Protein AF-A0A964QPP8-F1 (afdb_monomer)

Solvent-accessible surface area (backbone atoms only — not comparable to full-atom values): 52745 Å² total; per-residue (Å²): 129,78,84,64,62,65,68,60,54,47,58,53,49,64,76,43,77,70,80,51,71,52,45,53,50,51,51,55,41,61,72,68,71,69,76,52,70,67,59,54,31,55,48,38,71,79,32,68,71,54,41,54,51,44,38,52,52,41,51,29,83,87,61,68,59,94,63,84,55,87,45,61,56,57,22,40,71,70,57,31,70,53,52,49,49,47,53,44,48,57,67,63,44,39,82,67,35,35,49,64,36,66,73,78,72,27,49,67,34,41,52,33,48,44,22,51,37,6,17,48,27,30,68,48,42,59,81,60,27,72,38,89,59,60,67,62,25,18,53,18,21,47,48,27,62,51,16,50,56,50,49,60,74,70,51,57,70,70,58,46,49,50,44,44,42,32,34,75,76,63,70,36,53,72,63,53,27,31,38,73,67,61,73,49,34,41,25,49,49,18,17,54,42,35,49,74,71,67,52,58,66,66,39,26,40,12,12,31,19,28,95,46,35,88,78,45,76,44,65,34,8,25,40,19,28,46,9,44,38,37,19,50,41,41,51,19,55,77,68,76,46,85,57,85,75,69,71,53,70,63,34,33,57,70,33,46,39,56,78,84,50,50,65,55,51,31,51,54,29,48,57,47,41,69,64,53,32,58,81,71,73,55,74,74,82,90,72,82,79,75,79,86,78,87,82,80,87,87,88,85,82,89,78,88,81,91,81,86,88,88,85,90,85,85,89,79,92,86,80,86,90,81,91,88,89,90,90,84,90,84,90,88,88,81,89,87,75,90,87,70,83,91,74,74,95,75,78,72,81,87,60,88,75,77,68,76,62,54,37,30,34,44,51,64,59,71,76,77,44,88,62,39,65,61,48,47,68,64,32,59,43,50,34,35,35,46,63,57,37,41,32,50,35,61,18,19,20,80,38,87,59,17,54,38,88,84,44,33,42,87,35,72,28,63,65,56,30,46,59,48,46,30,50,51,36,54,58,39,45,77,70,71,28,44,38,26,30,36,29,35,74,23,55,33,42,26,29,72,81,42,100,87,42,46,30,33,32,45,28,30,64,75,76,61,64,51,44,87,79,47,43,75,77,74,62,91,60,74,72,77,37,39,23,12,34,85,86,68,46,71,45,67,52,60,89,79,36,65,83,74,27,33,36,36,38,46,28,70,65,35,67,52,39,50,52,52,50,37,28,45,49,54,48,47,47,74,35,54,40,46,21,40,34,42,33,58,80,90,72,50,47,40,44,33,73,48,42,51,51,49,50,50,50,53,48,60,77,74,40,55,69,65,51,32,32,74,67,61,68,36,81,50,74,89,80,55,78,74,88,72,42,41,43,71,42,64,56,92,74,62,44,73,56,49,49,52,33,32,28,49,37,32,45,44,52,51,50,42,44,43,52,38,53,53,53,50,37,26,72,77,37,76,79,50,43,34,30,46,54,44,41,36,45,82,70,34,61,52,54,50,28,65,54,58,56,50,53,67,87,64,49,64,61,88,48,46,34,44,34,39,23,23,52,76,69,26,23,30,44,39,70,92,80,71,35,64,34,62,56,65,67,58,44,32,37,52,31,44,57,41,71,60,42,30,29,32,70,45,35,81,39,35,12,52,54,70,46,53,40,37,53,29,45,48,52,57,26,18,25,54,64,36,70,43,60,68,85,39,67,71,46,34,52,48,52,25,39,46,41,47,38,49,61,76,47,34,63,62,48,46,69,30,40,79,57,40,44,29,34,40,36,38,59,41,63,40,41,62,73,60,42,57,68,41,52,54,46,35,51,47,33,50,49,46,36,44,56,63,36,43,40,59,42,25,32,36,53,82,68,35,78,96,66,55,85,82,34,83,42,79,44,55,48,79,41,86,89,54,47,52,91,52,47,74,82,70,50,68,88,78,57,52,46,54,55,64,60,71,52,37,44,52,34,37,31,24,26,66,71,72,61,41,42,37,40,28,40,34,35,60,40,46,59,78,64,93,60,75,70,44,50,69,90,24,50,89,57,36,51,67,41,69,41,71,59,29,46,38,40,41,54,42,60,89,68,45,42,76,76,46,40,34,38,40,38,61,90,43,95,67,73,40,79,44,72,68,49,78,59,96,54,34,40,34,37,59,45,71,58,41,52,42,44,37,38,39,40,33,39,47,42,75,60,73,91,61,96,76,86,87,85,86,89,128

Foldseek 3Di:
DQLDDLVVLLVCVVVQPFQDPLLQQLQVQLVVVPDDLVVNLVSQLLPPQLFVLLQCLCQPVVQVDPDRDDGSSSSCVRCDSLSSSLSSLLVRCCVQQQDALVLQPRHGCRRSLLLSLLLLLLCCLVVFFPDDARSCLSVLSSQLQVLSSSCSPPRDVVLSVQLVCCVVVVVDDSQRSCCVRNVAGSLQSSLSSCVVSVGDPLSSLLSNQLVPLVVSPDLSVLSSVLSSLLSQQLSCVVVVHHGPRDRDPVSCVVRVGDPVCSVVSSVVSNVVSVSSCVSVVPDDDDDDPDDPDDPDDDDDDDDDDDDDDDDDDDDDDDDDDDDDDDDDDDDDDDDDDPPPPVPDPDPDDDDPDFDWFFAEAEDQEDCVPPCNLVLCLLLVGQEYEDAEFEQLLLFPLQHPLCCDPPGNQPHRDSVVSLVVLLVSLVSCVVSNHAYAYEYEQWKHWWDCQDPVHTHGNNCSLQPPDDCVQQNDQLDNHCLVQFFAAPVRHFDWDCPVCRVPTIITTGALLDVSSLSNLLSRLSSVVVSPHLAYEYEHVDDHFGPPPSLLVLLLVLCVVPDDCVCCCVQVVPNDSVPDDDNTQDEQDDLVPDGPVNLSSNQSRLVSVLVSQCSRCVVSVCVNPVSHAYEYEAECALNSQSHGGSCLQPALSSQLSRHSEYEYENEQNLLFDDVVVPRLSAPLVVLLARCQSNVLGEYEYHNLFFAQQLLQSQSNQLSLYRRHLDNHPCVPVVSSVNSSLSSVVCVVPVQFRISKAFPAQEEEEDASVCSSVSHCVLVVQSVLLVLLCFLQQHAYGYHHPSSCPPVHPNHPYYHYSVPPVDGSVCNVVPDDPLAKGKDWHSQKGWTWIGGPDAQKIKIKIFGSAADHDPDHSDSDDHHVRSGFDKTAKMKIKHFADPQKDFPWKWKDDSVDPDIDTWDWDDDVRIIITIDHIDTGIMMIMGHIDGNDPDPDDPPDDD

Secondary structure (DSSP, 8-state):
--SS-HHHHHHHTTTS-PPPHHHHHHHHHHHTS---HHHHHHHHHT-HHHHHHHHHHHHSGGG--SS---SHHHHHHHH-HHHHHHHHHHHHHHHHHTS-BGGGTB-TTHHHHHHHHHHHHHHHGGGT-SS---TTHHHHHHHTTHHHHHHHHHS-HHHHHHHHHHHHTT---HHHHHHHHHSS-HHHHHHHHHHHTT--HHHHHHHHTTT-HHHH-SHHHHHHHHHHHHHHHHHHHHTT--------HHHHHHHT--GGGHHHHHHHHHHHHHHHGGGGT--------PPPPPPP--------------------------------------SSSSSSSSS---------PPP--S-EEE-SS-TTSTTHHHHHHHH--SEEEEEEEEHHHHHHTTSGGGGSTTT--SSSSHHHHHHHHHHHHHHHHTTT-EEEEEEE-SEEEEEEEETTEEEHHHHIIIII--HHHH-S-S-SSGGGGB-B-TTSPBPEE-SS-GGG--EEEB-TT-HHHHHHHHHHHHHHHHTT-SEEEEE--S-----SHHHHHHHHHHHHHH--HHHHHHHH--S-TTTPPPS----S--GGG--HHHHHHHHHHHHHHHHHHIIIIIIIIHHH-TT-EEEEEEE-TTT-TTTT-SSTTS-GGGTTSS-SEEEEE-GGGGS--BGGGTB----HHHHHHHHHHTTT--EEEE---SS-HHHHHHHHHHTT---B--SS-TTSHHHHHHHHHHHHHHHHTHHHHTT-EE--SEEEEE-HHHHHTT--HHHHHHHHHHHHHHHTT--EEEEEGGG-TT--TT-SEEE-TT-TT--TTTTTTTS-TTS-EEE--TTEEEEEEE-SSSSEEEEEEEE--BPPPSSTT---SSGGGT-B-PBPPEEEEEEPPTTEEEEEEEEEETTEEEEEEPPEEEETTEEEEEEPPBSSEEEEEEEEEE----S-SS-S--

Structure (mmCIF, N/CA/C/O backbone):
data_AF-A0A964QPP8-F1
#
_entry.id   AF-A0A964QPP8-F1
#
loop_
_atom_site.group_PDB
_atom_site.id
_atom_site.type_symbol
_atom_site.label_atom_id
_atom_site.label_alt_id
_atom_site.label_comp_id
_atom_site.label_asym_id
_atom_site.label_entity_id
_atom_site.label_seq_id
_atom_site.pdbx_PDB_ins_code
_atom_site.Cartn_x
_atom_site.Cartn_y
_atom_site.Cartn_z
_atom_site.occupancy
_atom_site.B_iso_or_equiv
_atom_site.auth_seq_id
_atom_site.auth_comp_id
_atom_site.auth_asym_id
_atom_site.auth_atom_id
_atom_site.pdbx_PDB_model_num
ATOM 1 N N . MET A 1 1 ? -23.644 -17.984 -47.806 1.00 45.75 1 MET A N 1
ATOM 2 C CA . MET A 1 1 ? -22.301 -17.647 -47.297 1.00 45.75 1 MET A CA 1
ATOM 3 C C . MET A 1 1 ? -22.436 -16.283 -46.672 1.00 45.75 1 MET A C 1
ATOM 5 O O . MET A 1 1 ? -22.830 -15.375 -47.391 1.00 45.75 1 MET A O 1
ATOM 9 N N . ASN A 1 2 ? -22.223 -16.165 -45.362 1.00 58.25 2 ASN A N 1
ATOM 10 C CA . ASN A 1 2 ? -22.144 -14.848 -44.738 1.00 58.25 2 ASN A CA 1
ATOM 11 C C . ASN A 1 2 ? -20.887 -14.173 -45.289 1.00 58.25 2 ASN A C 1
ATOM 13 O O . ASN A 1 2 ? -19.821 -14.783 -45.281 1.00 58.25 2 ASN A O 1
ATOM 17 N N . LEU A 1 3 ? -21.038 -12.963 -45.826 1.00 68.94 3 LEU A N 1
ATOM 18 C CA . LEU A 1 3 ? -19.942 -12.172 -46.400 1.00 68.94 3 LEU A CA 1
ATOM 19 C C . LEU A 1 3 ? -18.924 -11.723 -45.340 1.00 68.94 3 LEU A C 1
ATOM 21 O O . LEU A 1 3 ? -17.854 -11.246 -45.693 1.00 68.94 3 LEU A O 1
ATOM 25 N N . ILE A 1 4 ? -19.262 -11.873 -44.057 1.00 81.75 4 ILE A N 1
ATOM 26 C CA . ILE A 1 4 ? -18.477 -11.420 -42.913 1.00 81.75 4 ILE A CA 1
ATOM 27 C C . ILE A 1 4 ? -18.515 -12.450 -41.777 1.00 81.75 4 ILE A C 1
ATOM 29 O O . ILE A 1 4 ? -19.509 -13.160 -41.596 1.00 81.75 4 ILE A O 1
ATOM 33 N N . ASP A 1 5 ? -17.442 -12.489 -40.990 1.00 86.06 5 ASP A N 1
ATOM 34 C CA . ASP A 1 5 ? -17.363 -13.224 -39.727 1.00 86.06 5 ASP A CA 1
ATOM 35 C C . ASP A 1 5 ? -17.618 -12.255 -38.560 1.00 86.06 5 ASP A C 1
ATOM 37 O O . ASP A 1 5 ? -16.768 -11.439 -38.198 1.00 86.06 5 ASP A O 1
ATOM 41 N N . ILE A 1 6 ? -18.828 -12.317 -37.996 1.00 86.38 6 ILE A N 1
ATOM 42 C CA . ILE A 1 6 ? -19.273 -11.412 -36.926 1.00 86.38 6 ILE A CA 1
ATOM 43 C C . ILE A 1 6 ? -18.467 -11.641 -35.641 1.00 86.38 6 ILE A C 1
ATOM 45 O O . ILE A 1 6 ? -18.133 -10.675 -34.957 1.00 86.38 6 ILE A O 1
ATOM 49 N N . GLU A 1 7 ? -18.118 -12.890 -35.315 1.00 84.56 7 GLU A N 1
ATOM 50 C CA . GLU A 1 7 ? -17.334 -13.189 -34.112 1.00 84.56 7 GLU A CA 1
ATOM 51 C C . GLU A 1 7 ? -15.915 -12.634 -34.241 1.00 84.56 7 GLU A C 1
ATOM 53 O O . GLU A 1 7 ? -15.409 -12.021 -33.298 1.00 84.56 7 GLU A O 1
ATOM 58 N N . ALA A 1 8 ? -15.307 -12.756 -35.425 1.00 84.06 8 ALA A N 1
ATOM 59 C CA . ALA A 1 8 ? -14.013 -12.143 -35.702 1.00 84.06 8 ALA A CA 1
ATOM 60 C C . ALA A 1 8 ? -14.068 -10.609 -35.586 1.00 84.06 8 ALA A C 1
ATOM 62 O O . ALA A 1 8 ? -13.171 -10.014 -34.990 1.00 84.06 8 ALA A O 1
ATOM 63 N N . LEU A 1 9 ? -15.125 -9.955 -36.084 1.00 83.81 9 LEU A N 1
ATOM 64 C CA . LEU A 1 9 ? -15.295 -8.500 -35.950 1.00 83.81 9 LEU A CA 1
ATOM 65 C C . LEU A 1 9 ? -15.475 -8.056 -34.488 1.00 83.81 9 LEU A C 1
ATOM 67 O O . LEU A 1 9 ? -14.924 -7.027 -34.097 1.00 83.81 9 LEU A O 1
ATOM 71 N N . ILE A 1 10 ? -16.189 -8.834 -33.666 1.00 86.06 10 ILE A N 1
ATOM 72 C CA . ILE A 1 10 ? -16.314 -8.573 -32.222 1.00 86.06 10 ILE A CA 1
ATOM 73 C C . ILE A 1 10 ? -14.953 -8.719 -31.532 1.00 86.06 10 ILE A C 1
ATOM 75 O O . ILE A 1 10 ? -14.579 -7.850 -30.752 1.00 86.06 10 ILE A O 1
ATOM 79 N N . GLN A 1 11 ? -14.179 -9.761 -31.850 1.00 80.56 11 GLN A N 1
ATOM 80 C CA . GLN A 1 11 ? -12.826 -9.942 -31.302 1.00 80.56 11 GLN A CA 1
ATOM 81 C C . GLN A 1 11 ? -11.884 -8.809 -31.721 1.00 80.56 11 GLN A C 1
ATOM 83 O O . GLN A 1 11 ? -11.080 -8.336 -30.924 1.00 80.56 11 GLN A O 1
ATOM 88 N N . LYS A 1 12 ? -12.014 -8.304 -32.952 1.00 77.81 12 LYS A N 1
ATOM 89 C CA . LYS A 1 12 ? -11.263 -7.132 -33.423 1.00 77.81 12 LYS A CA 1
ATOM 90 C C . LYS A 1 12 ? -11.621 -5.839 -32.698 1.00 77.81 12 LYS A C 1
ATOM 92 O O . LYS A 1 12 ? -10.819 -4.908 -32.702 1.00 77.81 12 LYS A O 1
ATOM 97 N N . ALA A 1 13 ? -12.758 -5.780 -32.008 1.00 72.50 13 ALA A N 1
ATOM 98 C CA . ALA A 1 13 ? -13.048 -4.671 -31.112 1.00 72.50 13 ALA A CA 1
ATOM 99 C C . ALA A 1 13 ? -12.125 -4.638 -29.877 1.00 72.50 13 ALA A C 1
ATOM 101 O O . ALA A 1 13 ? -12.035 -3.582 -29.261 1.00 72.50 13 ALA A O 1
ATOM 102 N N . ASP A 1 14 ? -11.403 -5.718 -29.543 1.00 69.31 14 ASP A N 1
ATOM 103 C CA . ASP A 1 14 ? -10.367 -5.705 -28.494 1.00 69.31 14 ASP A CA 1
ATOM 104 C C . ASP A 1 14 ? -9.092 -4.958 -28.942 1.00 69.31 14 ASP A C 1
ATOM 106 O O . ASP A 1 14 ? -8.371 -4.404 -28.106 1.00 69.31 14 ASP A O 1
ATOM 110 N N . ASP A 1 15 ? -8.840 -4.876 -30.259 1.00 67.88 15 ASP A N 1
ATOM 111 C CA . ASP A 1 15 ? -7.756 -4.067 -30.843 1.00 67.88 15 ASP A CA 1
ATOM 112 C C . ASP A 1 15 ? -8.069 -2.555 -30.732 1.00 67.88 15 ASP A C 1
ATOM 114 O O . ASP A 1 15 ? -7.167 -1.709 -30.737 1.00 67.88 15 ASP A O 1
ATOM 118 N N . LEU A 1 16 ? -9.352 -2.197 -30.586 1.00 63.50 16 LEU A N 1
ATOM 119 C CA . LEU A 1 16 ? -9.788 -0.856 -30.213 1.00 63.50 16 LEU A CA 1
ATOM 120 C C . LEU A 1 16 ? -9.718 -0.754 -28.682 1.00 63.50 16 LEU A C 1
ATOM 122 O O . LEU A 1 16 ? -10.573 -1.308 -28.003 1.00 63.50 16 LEU A O 1
ATOM 126 N N . GLN A 1 17 ? -8.705 -0.065 -28.135 1.00 60.84 17 GLN A N 1
ATOM 127 C CA . GLN A 1 17 ? -8.470 0.056 -26.681 1.00 60.84 17 GLN A CA 1
ATOM 128 C C . GLN A 1 17 ? -9.780 0.063 -25.860 1.00 60.84 17 GLN A C 1
ATOM 130 O O . GLN A 1 17 ? -10.575 0.989 -26.028 1.00 60.84 17 GLN A O 1
ATOM 135 N N . PRO A 1 18 ? -10.028 -0.923 -24.976 1.00 61.53 18 PRO A N 1
ATOM 136 C CA . PRO A 1 18 ? -11.292 -0.998 -24.253 1.00 61.53 18 PRO A CA 1
ATOM 137 C C . PRO A 1 18 ? -11.508 0.255 -23.399 1.00 61.53 18 PRO A C 1
ATOM 139 O O . PRO A 1 18 ? -10.547 0.880 -22.933 1.00 61.53 18 PRO A O 1
ATOM 142 N N . LEU A 1 19 ? -12.778 0.608 -23.152 1.00 63.59 19 LEU A N 1
ATOM 143 C CA . LEU A 1 19 ? -13.107 1.685 -22.217 1.00 63.59 19 LEU A CA 1
ATOM 144 C C . LEU A 1 19 ? -12.382 1.434 -20.885 1.00 63.59 19 LEU A C 1
ATOM 146 O O . LEU A 1 19 ? -12.410 0.312 -20.369 1.00 63.59 19 LEU A O 1
ATOM 150 N N . PRO A 1 20 ? -11.736 2.453 -20.298 1.00 65.25 20 PRO A N 1
ATOM 151 C CA . PRO A 1 20 ? -11.028 2.267 -19.045 1.00 65.25 20 PRO A CA 1
ATOM 152 C C . PRO A 1 20 ? -12.001 1.822 -17.957 1.00 65.25 20 PRO A C 1
ATOM 154 O O . PRO A 1 20 ? -13.172 2.213 -17.922 1.00 65.25 20 PRO A O 1
ATOM 157 N N . VAL A 1 21 ? -11.476 1.055 -17.005 1.00 70.06 21 VAL A N 1
ATOM 158 C CA . VAL A 1 21 ? -12.238 0.522 -15.869 1.00 70.06 21 VAL A CA 1
ATOM 159 C C . VAL A 1 21 ? -12.968 1.633 -15.098 1.00 70.06 21 VAL A C 1
ATOM 161 O O . VAL A 1 21 ? -14.043 1.391 -14.555 1.00 70.06 21 VAL A O 1
ATOM 164 N N . SER A 1 22 ? -12.426 2.856 -15.070 1.00 69.31 22 SER A N 1
ATOM 165 C CA . SER A 1 22 ? -13.070 4.038 -14.483 1.00 69.31 22 SER A CA 1
ATOM 166 C C . SER A 1 22 ? -14.377 4.405 -15.197 1.00 69.31 22 SER A C 1
ATOM 168 O O . SER A 1 22 ? -15.401 4.570 -14.538 1.00 69.31 22 SER A O 1
ATOM 170 N N . ALA A 1 23 ? -14.380 4.466 -16.531 1.00 70.75 23 ALA A N 1
ATOM 171 C CA . ALA A 1 23 ? -15.571 4.760 -17.324 1.00 70.75 23 ALA A CA 1
ATOM 172 C C . ALA A 1 23 ? -16.619 3.647 -17.191 1.00 70.75 23 ALA A C 1
ATOM 174 O O . ALA A 1 23 ? -17.777 3.945 -16.916 1.00 70.75 23 ALA A O 1
ATOM 175 N N . VAL A 1 24 ? -16.211 2.376 -17.280 1.00 73.25 24 VAL A N 1
ATOM 176 C CA . VAL A 1 24 ? -17.126 1.230 -17.115 1.00 73.25 24 VAL A CA 1
ATOM 177 C C . VAL A 1 24 ? -17.773 1.239 -15.726 1.00 73.25 24 VAL A C 1
ATOM 179 O O . VAL A 1 24 ? -18.986 1.105 -15.608 1.00 73.25 24 VAL A O 1
ATOM 182 N N . LYS A 1 25 ? -16.994 1.483 -14.663 1.00 76.12 25 LYS A N 1
ATOM 183 C CA . LYS A 1 25 ? -17.525 1.585 -13.293 1.00 76.12 25 LYS A CA 1
ATOM 184 C C . LYS A 1 25 ? -18.493 2.756 -13.121 1.00 76.12 25 LYS A C 1
ATOM 186 O O . LYS A 1 25 ? -19.506 2.588 -12.451 1.00 76.12 25 LYS A O 1
ATOM 191 N N . LEU A 1 26 ? -18.203 3.920 -13.712 1.00 75.38 26 LEU A N 1
ATOM 192 C CA . LEU A 1 26 ? -19.104 5.080 -13.670 1.00 75.38 26 LEU A CA 1
ATOM 193 C C . LEU A 1 26 ? -20.426 4.791 -14.386 1.00 75.38 26 LEU A C 1
ATOM 195 O O . LEU A 1 26 ? -21.485 5.123 -13.862 1.00 75.38 26 LEU A O 1
ATOM 199 N N . VAL A 1 27 ? -20.366 4.144 -15.552 1.00 72.50 27 VAL A N 1
ATOM 200 C CA . VAL A 1 27 ? -21.548 3.725 -16.313 1.00 72.50 27 VAL A CA 1
ATOM 201 C C . VAL A 1 27 ? -22.403 2.756 -15.498 1.00 72.50 27 VAL A C 1
ATOM 203 O O . VAL A 1 27 ? -23.599 2.989 -15.333 1.00 72.50 27 VAL A O 1
ATOM 206 N N . SER A 1 28 ? -21.796 1.701 -14.948 1.00 76.31 28 SER A N 1
ATOM 207 C CA . SER A 1 28 ? -22.513 0.691 -14.165 1.00 76.31 28 SER A CA 1
ATOM 208 C C . SER A 1 28 ? -23.138 1.271 -12.896 1.00 76.31 28 SER A C 1
ATOM 210 O O . SER A 1 28 ? -24.264 0.917 -12.561 1.00 76.31 28 SER A O 1
ATOM 212 N N . LEU A 1 29 ? -22.442 2.195 -12.224 1.00 77.50 29 LEU A N 1
ATOM 213 C CA . LEU A 1 29 ? -22.948 2.879 -11.031 1.00 77.50 29 LEU A CA 1
ATOM 214 C C . LEU A 1 29 ? -24.155 3.777 -11.340 1.00 77.50 29 LEU A C 1
ATOM 216 O O . LEU A 1 29 ? -25.091 3.864 -10.558 1.00 77.50 29 LEU A O 1
ATOM 220 N N . LEU A 1 30 ? -24.157 4.455 -12.487 1.00 71.06 30 LEU A N 1
ATOM 221 C CA . LEU A 1 30 ? -25.289 5.296 -12.883 1.00 71.06 30 LEU A CA 1
ATOM 222 C C . LEU A 1 30 ? -26.473 4.467 -13.395 1.00 71.06 30 LEU A C 1
ATOM 224 O O . LEU A 1 30 ? -27.621 4.877 -13.230 1.00 71.06 30 LEU A O 1
ATOM 228 N N . ALA A 1 31 ? -26.209 3.301 -13.986 1.00 66.69 31 ALA A N 1
ATOM 229 C CA . ALA A 1 31 ? -27.241 2.374 -14.438 1.00 66.69 31 ALA A CA 1
ATOM 230 C C . ALA A 1 31 ? -27.957 1.649 -13.283 1.00 66.69 31 ALA A C 1
ATOM 232 O O . ALA A 1 31 ? -29.117 1.279 -13.445 1.00 66.69 31 ALA A O 1
ATOM 233 N N . SER A 1 32 ? -27.311 1.471 -12.122 1.00 69.44 32 SER A N 1
ATOM 234 C CA . SER A 1 32 ? -27.922 0.813 -10.955 1.00 69.44 32 SER A CA 1
ATOM 235 C C . SER A 1 32 ? -28.941 1.683 -10.207 1.00 69.44 32 SER A C 1
ATOM 237 O O . SER A 1 32 ? -29.676 1.165 -9.372 1.00 69.44 32 SER A O 1
ATOM 239 N N . GLY A 1 33 ? -29.006 2.991 -10.485 1.00 56.88 33 GLY A N 1
ATOM 240 C CA . GLY A 1 33 ? -29.920 3.929 -9.817 1.00 56.88 33 GLY A CA 1
ATOM 241 C C . GLY A 1 33 ? -29.518 4.318 -8.385 1.00 56.88 33 GLY A C 1
ATOM 242 O O . GLY A 1 33 ? -30.151 5.191 -7.793 1.00 56.88 33 GLY A O 1
ATOM 243 N N . GLU A 1 34 ? -28.446 3.735 -7.842 1.00 53.78 34 GLU A N 1
ATOM 244 C CA . GLU A 1 34 ? -27.887 4.030 -6.518 1.00 53.78 34 GLU A CA 1
ATOM 245 C C . GLU A 1 34 ? -26.688 4.976 -6.663 1.00 53.78 34 GLU A C 1
ATOM 247 O O . GLU A 1 34 ? -25.535 4.561 -6.665 1.00 53.78 34 GLU A O 1
ATOM 252 N N . THR A 1 35 ? -26.942 6.271 -6.864 1.00 59.38 35 THR A N 1
ATOM 253 C CA . THR A 1 35 ? -25.866 7.220 -7.189 1.00 59.38 35 THR A CA 1
ATOM 254 C C . THR A 1 35 ? -25.516 8.113 -6.002 1.00 59.38 35 THR A C 1
ATOM 256 O O . THR A 1 35 ? -26.283 9.017 -5.667 1.00 59.38 35 THR A O 1
ATOM 259 N N . ASN A 1 36 ? -24.332 7.925 -5.409 1.00 67.81 36 ASN A N 1
ATOM 260 C CA . ASN A 1 36 ? -23.720 8.884 -4.482 1.00 67.81 36 ASN A CA 1
ATOM 261 C C . ASN A 1 36 ? -22.506 9.571 -5.142 1.00 67.81 36 ASN A C 1
ATOM 263 O O . ASN A 1 36 ? -21.646 8.930 -5.752 1.00 67.81 36 ASN A O 1
ATOM 267 N N . VAL A 1 37 ? -22.416 10.896 -4.992 1.00 74.56 37 VAL A N 1
ATOM 268 C CA . VAL A 1 37 ? -21.289 11.731 -5.443 1.00 74.56 37 VAL A CA 1
ATOM 269 C C . VAL A 1 37 ? -19.950 11.228 -4.891 1.00 74.56 37 VAL A C 1
ATOM 271 O O . VAL A 1 37 ? -18.933 11.331 -5.581 1.00 74.56 37 VAL A O 1
ATOM 274 N N . GLU A 1 38 ? -19.926 10.640 -3.692 1.00 73.56 38 GLU A N 1
ATOM 275 C CA . GLU A 1 38 ? -18.710 10.074 -3.091 1.00 73.56 38 GLU A CA 1
ATOM 276 C C . GLU A 1 38 ? -18.175 8.861 -3.857 1.00 73.56 38 GLU A C 1
ATOM 278 O O . GLU A 1 38 ? -16.965 8.754 -4.061 1.00 73.56 38 GLU A O 1
ATOM 283 N N . GLU A 1 39 ? -19.043 7.977 -4.348 1.00 73.62 39 GLU A N 1
ATOM 284 C CA . GLU A 1 39 ? -18.617 6.804 -5.118 1.00 73.62 39 GLU A CA 1
ATOM 285 C C . GLU A 1 39 ? -18.113 7.193 -6.505 1.00 73.62 39 GLU A C 1
ATOM 287 O O . GLU A 1 39 ? -17.072 6.705 -6.945 1.00 73.62 39 GLU A O 1
ATOM 292 N N . ILE A 1 40 ? -18.783 8.151 -7.149 1.00 76.31 40 ILE A N 1
ATOM 293 C CA . ILE A 1 40 ? -18.336 8.752 -8.412 1.00 76.31 40 ILE A CA 1
ATOM 294 C C . ILE A 1 40 ? -16.969 9.416 -8.218 1.00 76.31 40 ILE A C 1
ATOM 296 O O . ILE A 1 40 ? -16.030 9.171 -8.977 1.00 76.31 40 ILE A O 1
ATOM 300 N N . THR A 1 41 ? -16.821 10.195 -7.145 1.00 77.38 41 THR A N 1
ATOM 301 C CA . THR A 1 41 ? -15.558 10.834 -6.764 1.00 77.38 41 THR A CA 1
ATOM 302 C C . THR A 1 41 ? -14.462 9.798 -6.525 1.00 77.38 41 THR A C 1
ATOM 304 O O . THR A 1 41 ? -13.337 9.989 -6.986 1.00 77.38 41 THR A O 1
ATOM 307 N N . ARG A 1 42 ? -14.771 8.690 -5.843 1.00 77.06 42 ARG A N 1
ATOM 308 C CA . ARG A 1 42 ? -13.830 7.595 -5.594 1.00 77.06 42 ARG A CA 1
ATOM 309 C C . ARG A 1 42 ? -13.354 6.972 -6.900 1.00 77.06 42 ARG A C 1
ATOM 311 O O . ARG A 1 42 ? -12.153 6.808 -7.066 1.00 77.06 42 ARG A O 1
ATOM 318 N N . ILE A 1 43 ? -14.260 6.677 -7.834 1.00 77.44 43 ILE A N 1
ATOM 319 C CA . ILE A 1 43 ? -13.899 6.092 -9.134 1.00 77.44 43 ILE A CA 1
ATOM 320 C C . ILE A 1 43 ? -12.982 7.037 -9.927 1.00 77.44 43 ILE A C 1
ATOM 322 O O . ILE A 1 43 ? -11.991 6.592 -10.501 1.00 77.44 43 ILE A O 1
ATOM 326 N N . ILE A 1 44 ? -13.264 8.342 -9.911 1.00 77.38 44 ILE A N 1
ATOM 327 C CA . ILE A 1 44 ? -12.503 9.353 -10.662 1.00 77.38 44 ILE A CA 1
ATOM 328 C C . ILE A 1 44 ? -11.136 9.643 -10.040 1.00 77.38 44 ILE A C 1
ATOM 330 O O . ILE A 1 44 ? -10.171 9.849 -10.772 1.00 77.38 44 ILE A O 1
ATOM 334 N N . ARG A 1 45 ? -11.023 9.649 -8.704 1.00 69.94 45 ARG A N 1
ATOM 335 C CA . ARG A 1 45 ? -9.761 9.940 -7.995 1.00 69.94 45 ARG A CA 1
ATOM 336 C C . ARG A 1 45 ? -8.633 8.963 -8.340 1.00 69.94 45 ARG A C 1
ATOM 338 O O . ARG A 1 45 ? -7.471 9.336 -8.230 1.00 69.94 45 ARG A O 1
ATOM 345 N N . PHE A 1 46 ? -8.960 7.748 -8.780 1.00 67.12 46 PHE A N 1
ATOM 346 C CA . PHE A 1 46 ? -7.978 6.757 -9.234 1.00 67.12 46 PHE A CA 1
ATOM 347 C C . PHE A 1 46 ? -7.619 6.875 -10.727 1.00 67.12 46 PHE A C 1
ATOM 349 O O . PHE A 1 46 ? -6.808 6.097 -11.219 1.00 67.12 46 PHE A O 1
ATOM 356 N N . ASP A 1 47 ? -8.169 7.864 -11.438 1.00 71.44 47 ASP A N 1
ATOM 357 C CA . ASP A 1 47 ? -7.879 8.163 -12.842 1.00 71.44 47 ASP A CA 1
ATOM 358 C C . ASP A 1 47 ? -7.313 9.596 -12.972 1.00 71.44 47 ASP A C 1
ATOM 360 O O . ASP A 1 47 ? -8.066 10.579 -13.033 1.00 71.44 47 ASP A O 1
ATOM 364 N N . PRO A 1 48 ? -5.972 9.759 -12.994 1.00 63.06 48 PRO A N 1
ATOM 365 C CA . PRO A 1 48 ? -5.329 11.073 -13.058 1.00 63.06 48 PRO A CA 1
ATOM 366 C C . PRO A 1 48 ? -5.656 11.857 -14.337 1.00 63.06 48 PRO A C 1
ATOM 368 O O . PRO A 1 48 ? -5.751 13.088 -14.307 1.00 63.06 48 PRO A O 1
ATOM 371 N N . ALA A 1 49 ? -5.850 11.159 -15.461 1.00 67.75 49 ALA A N 1
ATOM 372 C CA . ALA A 1 49 ? -6.157 11.783 -16.743 1.00 67.75 49 ALA A CA 1
ATOM 373 C C . ALA A 1 49 ? -7.577 12.364 -16.741 1.00 67.75 49 ALA A C 1
ATOM 375 O O . ALA A 1 49 ? -7.783 13.506 -17.170 1.00 67.75 49 ALA A O 1
ATOM 376 N N . LEU A 1 50 ? -8.540 11.609 -16.210 1.00 73.94 50 LEU A N 1
ATOM 377 C CA . LEU A 1 50 ? -9.914 12.058 -16.024 1.00 73.94 50 LEU A CA 1
ATOM 378 C C . LEU A 1 50 ? -10.011 13.170 -14.974 1.00 73.94 50 LEU A C 1
ATOM 380 O O . LEU A 1 50 ? -10.637 14.198 -15.231 1.00 73.94 50 LEU A O 1
ATOM 384 N N . THR A 1 51 ? -9.321 13.019 -13.840 1.00 76.31 51 THR A N 1
ATOM 385 C CA . THR A 1 51 ? -9.244 14.032 -12.776 1.00 76.31 51 THR A CA 1
ATOM 386 C C . THR A 1 51 ? -8.771 15.380 -13.322 1.00 76.31 51 THR A C 1
ATOM 388 O O . THR A 1 51 ? -9.443 16.395 -13.136 1.00 76.31 51 THR A O 1
ATOM 391 N N . GLY A 1 52 ? -7.660 15.407 -14.067 1.00 73.50 52 GLY A N 1
ATOM 392 C CA . GLY A 1 52 ? -7.133 16.646 -14.642 1.00 73.50 52 GLY A CA 1
ATOM 393 C C . GLY A 1 52 ? -8.082 17.302 -15.652 1.00 73.50 52 GLY A C 1
ATOM 394 O O . GLY A 1 52 ? -8.204 18.527 -15.682 1.00 73.50 52 GLY A O 1
ATOM 395 N N . LYS A 1 53 ? -8.786 16.511 -16.472 1.00 75.38 53 LYS A N 1
ATOM 396 C CA . LYS A 1 53 ? -9.769 17.028 -17.441 1.00 75.38 53 LYS A CA 1
ATOM 397 C C . LYS A 1 53 ? -11.018 17.580 -16.753 1.00 75.38 53 LYS A C 1
ATOM 399 O O . LYS A 1 53 ? -11.475 18.658 -17.127 1.00 75.38 53 LYS A O 1
ATOM 404 N N . LEU A 1 54 ? -11.523 16.896 -15.728 1.00 79.19 54 LEU A N 1
ATOM 405 C CA . LEU A 1 54 ? -12.679 17.342 -14.949 1.00 79.19 54 LEU A CA 1
ATOM 406 C C . LEU A 1 54 ? -12.381 18.613 -14.162 1.00 79.19 54 LEU A C 1
ATOM 408 O O . LEU A 1 54 ? -13.188 19.534 -14.189 1.00 79.19 54 LEU A O 1
ATOM 412 N N . LEU A 1 55 ? -11.209 18.708 -13.530 1.00 76.50 55 LEU A N 1
ATOM 413 C CA . LEU A 1 55 ? -10.783 19.931 -12.848 1.00 76.50 55 LEU A CA 1
ATOM 414 C C . LEU A 1 55 ? -10.644 21.100 -13.830 1.00 76.50 55 LEU A C 1
ATOM 416 O O . LEU A 1 55 ? -11.111 22.197 -13.534 1.00 76.50 55 LEU A O 1
ATOM 420 N N . ARG A 1 56 ? -10.063 20.887 -15.020 1.00 75.69 56 ARG A N 1
ATOM 421 C CA . ARG A 1 56 ? -10.002 21.930 -16.062 1.00 75.69 56 ARG A CA 1
ATOM 422 C C . ARG A 1 56 ? -11.389 22.369 -16.526 1.00 75.69 56 ARG A C 1
ATOM 424 O O . ARG A 1 56 ? -11.617 23.562 -16.686 1.00 75.69 56 ARG A O 1
ATOM 431 N N . LEU A 1 57 ? -12.319 21.434 -16.708 1.00 75.12 57 LEU A N 1
ATOM 432 C CA . LEU A 1 57 ? -13.693 21.748 -17.095 1.00 75.12 57 LEU A CA 1
ATOM 433 C C . LEU A 1 57 ? -14.442 22.496 -15.977 1.00 75.12 57 LEU A C 1
ATOM 435 O O . LEU A 1 57 ? -15.045 23.539 -16.234 1.00 75.12 57 LEU A O 1
ATOM 439 N N . ALA A 1 58 ? -14.348 22.027 -14.732 1.00 74.56 58 ALA A N 1
ATOM 440 C CA . ALA A 1 58 ? -14.973 22.652 -13.565 1.00 74.56 58 ALA A CA 1
ATOM 441 C C . ALA A 1 58 ? -14.441 24.069 -13.287 1.00 74.56 58 ALA A C 1
ATOM 443 O O . ALA A 1 58 ? -15.178 24.905 -12.769 1.00 74.56 58 ALA A O 1
ATOM 444 N N . ASN A 1 59 ? -13.191 24.348 -13.672 1.00 71.50 59 ASN A N 1
ATOM 445 C CA . ASN A 1 59 ? -12.553 25.665 -13.561 1.00 71.50 59 ASN A CA 1
ATOM 446 C C . ASN A 1 59 ? -12.644 26.534 -14.814 1.00 71.50 59 ASN A C 1
ATOM 448 O O . ASN A 1 59 ? -12.248 27.698 -14.781 1.00 71.50 59 ASN A O 1
ATOM 452 N N . SER A 1 60 ? -13.127 25.996 -15.931 1.00 69.50 60 SER A N 1
ATOM 453 C CA . SER A 1 60 ? -13.269 26.786 -17.149 1.00 69.50 60 SER A CA 1
ATOM 454 C C . SER A 1 60 ? -14.328 27.881 -16.965 1.00 69.50 60 SER A C 1
ATOM 456 O O . SER A 1 60 ? -15.257 27.737 -16.163 1.00 69.50 60 SER A O 1
ATOM 458 N N . ALA A 1 61 ? -14.219 28.967 -17.742 1.00 50.81 61 ALA A N 1
ATOM 459 C CA . ALA A 1 61 ? -15.158 30.098 -17.722 1.00 50.81 61 ALA A CA 1
ATOM 460 C C . ALA A 1 61 ? -16.636 29.670 -17.880 1.00 50.81 61 ALA A C 1
ATOM 462 O O . ALA A 1 61 ? -17.539 30.377 -17.444 1.00 50.81 61 ALA A O 1
ATOM 463 N N . PHE A 1 62 ? -16.863 28.477 -18.442 1.00 49.19 62 PHE A N 1
ATOM 464 C CA . PHE A 1 62 ? -18.144 27.787 -18.574 1.00 49.19 62 PHE A CA 1
ATOM 465 C C . PHE A 1 62 ? -18.871 27.536 -17.249 1.00 49.19 62 PHE A C 1
ATOM 467 O O . PHE A 1 62 ? -20.093 27.625 -17.192 1.00 49.19 62 PHE A O 1
ATOM 474 N N . SER A 1 63 ? -18.133 27.215 -16.188 1.00 55.38 63 SER A N 1
ATOM 475 C CA . SER A 1 63 ? -18.731 26.735 -14.944 1.00 55.38 63 SER A CA 1
ATOM 476 C C . SER A 1 63 ? -19.081 27.880 -13.985 1.00 55.38 63 SER A C 1
ATOM 478 O O . SER A 1 63 ? -19.811 27.641 -13.025 1.00 55.38 63 SER A O 1
ATOM 480 N N . GLY A 1 64 ? -18.604 29.112 -14.237 1.00 53.66 64 GLY A N 1
ATOM 481 C CA . GLY A 1 64 ? -18.912 30.328 -13.461 1.00 53.66 64 GLY A CA 1
ATOM 482 C C . GLY A 1 64 ? -18.149 30.463 -12.134 1.00 53.66 64 GLY A C 1
ATOM 483 O O . GLY A 1 64 ? -18.708 30.916 -11.137 1.00 53.66 64 GLY A O 1
ATOM 484 N N . ALA A 1 65 ? -16.916 29.954 -12.048 1.00 52.56 65 ALA A N 1
ATOM 485 C CA . ALA A 1 65 ? -16.169 29.861 -10.791 1.00 52.56 65 ALA A CA 1
ATOM 486 C C . ALA A 1 65 ? -15.552 31.208 -10.379 1.00 52.56 65 ALA A C 1
ATOM 488 O O . ALA A 1 65 ? -14.644 31.693 -11.043 1.00 52.56 65 ALA A O 1
ATOM 489 N N . SER A 1 66 ? -16.006 31.794 -9.264 1.00 54.69 66 SER A N 1
ATOM 490 C CA . SER A 1 66 ? -15.313 32.913 -8.600 1.00 54.69 66 SER A CA 1
ATOM 491 C C . SER A 1 66 ? -14.095 32.452 -7.785 1.00 54.69 66 SER A C 1
ATOM 493 O O . SER A 1 66 ? -13.214 33.254 -7.489 1.00 54.69 66 SER A O 1
ATOM 495 N N . VAL A 1 67 ? -14.040 31.157 -7.448 1.00 57.62 67 VAL A N 1
ATOM 496 C CA . VAL A 1 67 ? -12.968 30.488 -6.698 1.00 57.62 67 VAL A CA 1
ATOM 497 C C . VAL A 1 67 ? -12.594 29.197 -7.424 1.00 57.62 67 VAL A C 1
ATOM 499 O O . VAL A 1 67 ? -13.480 28.452 -7.849 1.00 57.62 67 VAL A O 1
ATOM 502 N N . ALA A 1 68 ? -11.294 28.942 -7.574 1.00 71.38 68 ALA A N 1
ATOM 503 C CA . ALA A 1 68 ? -10.785 27.755 -8.252 1.00 71.38 68 ALA A CA 1
ATOM 504 C C . ALA A 1 68 ? -11.171 26.469 -7.499 1.00 71.38 68 ALA A C 1
ATOM 506 O O . ALA A 1 68 ? -10.881 26.316 -6.315 1.00 71.38 68 ALA A O 1
ATOM 507 N N . ILE A 1 69 ? -11.798 25.537 -8.210 1.00 78.31 69 ILE A N 1
ATOM 508 C CA . ILE A 1 69 ? -12.078 24.172 -7.771 1.00 78.31 69 ILE A CA 1
ATOM 509 C C . ILE A 1 69 ? -10.784 23.373 -7.774 1.00 78.31 69 ILE A C 1
ATOM 511 O O . ILE A 1 69 ? -10.108 23.268 -8.797 1.00 78.31 69 ILE A O 1
ATOM 515 N N . THR A 1 70 ? -10.452 22.777 -6.636 1.00 73.69 70 THR A N 1
ATOM 516 C CA . THR A 1 70 ? -9.184 22.048 -6.470 1.00 73.69 70 THR A CA 1
ATOM 517 C C . THR A 1 70 ? -9.393 20.558 -6.248 1.00 73.69 70 THR A C 1
ATOM 519 O O . THR A 1 70 ? -8.446 19.783 -6.371 1.00 73.69 70 THR A O 1
ATOM 522 N N . THR A 1 71 ? -10.632 20.128 -5.987 1.00 76.25 71 THR A N 1
ATOM 523 C CA . THR A 1 71 ? -10.941 18.729 -5.691 1.00 76.25 71 THR A CA 1
ATOM 524 C C . THR A 1 71 ? -11.880 18.098 -6.717 1.00 76.25 71 THR A C 1
ATOM 526 O O . THR A 1 71 ? -12.759 18.739 -7.293 1.00 76.25 71 THR A O 1
ATOM 529 N N . VAL A 1 72 ? -11.727 16.785 -6.916 1.00 78.56 72 VAL A N 1
ATOM 530 C CA . VAL A 1 72 ? -12.643 15.983 -7.746 1.00 78.56 72 VAL A CA 1
ATOM 531 C C . VAL A 1 72 ? -14.072 16.050 -7.211 1.00 78.56 72 VAL A C 1
ATOM 533 O O . VAL A 1 72 ? -15.007 16.126 -7.993 1.00 78.56 72 VAL A O 1
ATOM 536 N N . HIS A 1 73 ? -14.242 16.064 -5.888 1.00 81.38 73 HIS A N 1
ATOM 537 C CA . HIS A 1 73 ? -15.562 16.120 -5.264 1.00 81.38 73 HIS A CA 1
ATOM 538 C C . HIS A 1 73 ? -16.307 17.413 -5.630 1.00 81.38 73 HIS A C 1
ATOM 540 O O . HIS A 1 73 ? -17.455 17.372 -6.060 1.00 81.38 73 HIS A O 1
ATOM 546 N N . GLU A 1 74 ? -15.639 18.564 -5.526 1.00 77.81 74 GLU A N 1
ATOM 547 C CA . GLU A 1 74 ? -16.186 19.858 -5.956 1.00 77.81 74 GLU A CA 1
ATOM 548 C C . GLU A 1 74 ? -16.462 19.891 -7.464 1.00 77.81 74 GLU A C 1
ATOM 550 O O . GLU A 1 74 ? -17.489 20.417 -7.891 1.00 77.81 74 GLU A O 1
ATOM 555 N N . ALA A 1 75 ? -15.575 19.301 -8.273 1.00 79.31 75 ALA A N 1
ATOM 556 C CA . ALA A 1 75 ? -15.774 19.201 -9.714 1.00 79.31 75 ALA A CA 1
ATOM 557 C C . ALA A 1 75 ? -17.007 18.353 -10.059 1.00 79.31 75 ALA A C 1
ATOM 559 O O . ALA A 1 75 ? -17.808 18.770 -10.890 1.00 79.31 75 ALA A O 1
ATOM 560 N N . VAL A 1 76 ? -17.202 17.207 -9.400 1.00 81.75 76 VAL A N 1
ATOM 561 C CA . VAL A 1 76 ? -18.366 16.331 -9.607 1.00 81.75 76 VAL A CA 1
ATOM 562 C C . VAL A 1 76 ? -19.650 17.011 -9.143 1.00 81.75 76 VAL A C 1
ATOM 564 O O . VAL A 1 76 ? -20.623 17.038 -9.894 1.00 81.75 76 VAL A O 1
ATOM 567 N N . SER A 1 77 ? -19.643 17.621 -7.956 1.00 78.94 77 SER A N 1
ATOM 568 C CA . SER A 1 77 ? -20.793 18.357 -7.418 1.00 78.94 77 SER A CA 1
ATOM 569 C C . SER A 1 77 ? -21.212 19.526 -8.311 1.00 78.94 77 SER A C 1
ATOM 571 O O . SER A 1 77 ? -22.400 19.806 -8.442 1.00 78.94 77 SER A O 1
ATOM 573 N N . ARG A 1 78 ? -20.253 20.204 -8.954 1.00 78.06 78 ARG A N 1
ATOM 574 C CA . ARG A 1 78 ? -20.538 21.334 -9.847 1.00 78.06 78 ARG A CA 1
ATOM 575 C C . ARG A 1 78 ? -20.985 20.913 -11.237 1.00 78.06 78 ARG A C 1
ATOM 577 O O . ARG A 1 78 ? -21.904 21.508 -11.788 1.00 78.06 78 ARG A O 1
ATOM 584 N N . LEU A 1 79 ? -20.276 19.962 -11.836 1.00 77.00 79 LEU A N 1
ATOM 585 C CA . LEU A 1 79 ? -20.541 19.527 -13.205 1.00 77.00 79 LEU A CA 1
ATOM 586 C C . LEU A 1 79 ? -21.788 18.641 -13.283 1.00 77.00 79 LEU A C 1
ATOM 588 O O . LEU A 1 79 ? -22.425 18.575 -14.333 1.00 77.00 79 LEU A O 1
ATOM 592 N N . GLY A 1 80 ? -22.141 17.985 -12.178 1.00 77.12 80 GLY A N 1
ATOM 593 C CA . GLY A 1 80 ? -23.173 16.965 -12.142 1.00 77.12 80 GLY A CA 1
ATOM 594 C C . GLY A 1 80 ? -22.662 15.626 -12.673 1.00 77.12 80 GLY A C 1
ATOM 595 O O . GLY A 1 80 ? -21.710 15.536 -13.453 1.00 77.12 80 GLY A O 1
ATOM 596 N N . THR A 1 81 ? -23.319 14.556 -12.242 1.00 74.62 81 THR A N 1
ATOM 597 C CA . THR A 1 81 ? -22.913 13.169 -12.506 1.00 74.62 81 THR A CA 1
ATOM 598 C C . THR A 1 81 ? -22.968 12.810 -13.994 1.00 74.62 81 THR A C 1
ATOM 600 O O . THR A 1 81 ? -22.044 12.180 -14.506 1.00 74.62 81 THR A O 1
ATOM 603 N N . THR A 1 82 ? -23.983 13.296 -14.715 1.00 73.62 82 THR A N 1
ATOM 604 C CA . THR A 1 82 ? -24.137 13.109 -16.167 1.00 73.62 82 THR A CA 1
ATOM 605 C C . THR A 1 82 ? -22.965 13.701 -16.947 1.00 73.62 82 THR A C 1
ATOM 607 O O . THR A 1 82 ? -22.354 13.021 -17.765 1.00 73.62 82 THR A O 1
ATOM 610 N N . ARG A 1 83 ? -22.581 14.950 -16.648 1.00 76.75 83 ARG A N 1
ATOM 611 C CA . ARG A 1 83 ? -21.496 15.634 -17.366 1.00 76.75 83 ARG A CA 1
ATOM 612 C C . ARG A 1 83 ? -20.145 14.983 -17.105 1.00 76.75 83 ARG A C 1
ATOM 614 O O . ARG A 1 83 ? -19.307 14.888 -17.997 1.00 76.75 83 ARG A O 1
ATOM 621 N N . VAL A 1 84 ? -19.935 14.542 -15.870 1.00 79.00 84 VAL A N 1
ATOM 622 C CA . VAL A 1 84 ? -18.738 13.813 -15.456 1.00 79.00 84 VAL A CA 1
ATOM 623 C C . VAL A 1 84 ? -18.594 12.509 -16.236 1.00 79.00 84 VAL A C 1
ATOM 625 O O . VAL A 1 84 ? -17.513 12.234 -16.759 1.00 79.00 84 VAL A O 1
ATOM 628 N N . LEU A 1 85 ? -19.684 11.748 -16.363 1.00 74.62 85 LEU A N 1
ATOM 629 C CA . LEU A 1 85 ? -19.732 10.533 -17.171 1.00 74.62 85 LEU A CA 1
ATOM 630 C C . LEU A 1 85 ? -19.383 10.826 -18.634 1.00 74.62 85 LEU A C 1
ATOM 632 O O . LEU A 1 85 ? -18.490 10.199 -19.198 1.00 74.62 85 LEU A O 1
ATOM 636 N N . SER A 1 86 ? -20.032 11.824 -19.225 1.00 75.00 86 SER A N 1
ATOM 637 C CA . SER A 1 86 ? -19.820 12.222 -20.616 1.00 75.00 86 SER A CA 1
ATOM 638 C C . SER A 1 86 ? -18.367 12.618 -20.897 1.00 75.00 86 SER A C 1
ATOM 640 O O . SER A 1 86 ? -17.769 12.185 -21.881 1.00 75.00 86 SER A O 1
ATOM 642 N N . VAL A 1 87 ? -17.733 13.370 -19.992 1.00 77.38 87 VAL A N 1
ATOM 643 C CA . VAL A 1 87 ? -16.307 13.719 -20.106 1.00 77.38 87 VAL A CA 1
ATOM 644 C C . VAL A 1 87 ? -15.417 12.489 -19.968 1.00 77.38 87 VAL A C 1
ATOM 646 O O . VAL A 1 87 ? -14.412 12.396 -20.677 1.00 77.38 87 VAL A O 1
ATOM 649 N N . ALA A 1 88 ? -15.767 11.554 -19.082 1.00 75.56 88 ALA A N 1
ATOM 650 C CA . ALA A 1 88 ? -15.039 10.304 -18.906 1.00 75.56 88 ALA A CA 1
ATOM 651 C C . ALA A 1 88 ? -15.067 9.453 -20.173 1.00 75.56 88 ALA A C 1
ATOM 653 O O . ALA A 1 88 ? -14.009 9.042 -20.641 1.00 75.56 88 ALA A O 1
ATOM 654 N N . VAL A 1 89 ? -16.237 9.249 -20.775 1.00 74.31 89 VAL A N 1
ATOM 655 C CA . VAL A 1 89 ? -16.370 8.434 -21.988 1.00 74.31 89 VAL A CA 1
ATOM 656 C C . VAL A 1 89 ? -15.718 9.140 -23.183 1.00 74.31 89 VAL A C 1
ATOM 658 O O . VAL A 1 89 ? -14.827 8.572 -23.814 1.00 74.31 89 VAL A O 1
ATOM 661 N N . ALA A 1 90 ? -16.043 10.414 -23.436 1.00 76.25 90 ALA A N 1
ATOM 662 C CA . ALA A 1 90 ? -15.512 11.162 -24.583 1.00 76.25 90 ALA A CA 1
ATOM 663 C C . ALA A 1 90 ? -13.980 11.313 -24.572 1.00 76.25 90 ALA A C 1
ATOM 665 O O . ALA A 1 90 ? -13.331 11.334 -25.620 1.00 76.25 90 ALA A O 1
ATOM 666 N N . SER A 1 91 ? -13.388 11.393 -23.376 1.00 71.56 91 SER A N 1
ATOM 667 C CA . SER A 1 91 ? -11.938 11.457 -23.176 1.00 71.56 91 SER A CA 1
ATOM 668 C C . SER A 1 91 ? -11.180 10.244 -23.692 1.00 71.56 91 SER A C 1
ATOM 670 O O . SER A 1 91 ? -10.013 10.400 -24.059 1.00 71.56 91 SER A O 1
ATOM 672 N N . HIS A 1 92 ? -11.808 9.073 -23.640 1.00 71.94 92 HIS A N 1
ATOM 673 C CA . HIS A 1 92 ? -11.168 7.784 -23.886 1.00 71.94 92 HIS A CA 1
ATOM 674 C C . HIS A 1 92 ? -11.522 7.212 -25.253 1.00 71.94 92 HIS A C 1
ATOM 676 O O . HIS A 1 92 ? -10.728 6.474 -25.816 1.00 71.94 92 HIS A O 1
ATOM 682 N N . THR A 1 93 ? -12.644 7.626 -25.839 1.00 72.75 93 THR A N 1
ATOM 683 C CA . THR A 1 93 ? -13.018 7.242 -27.205 1.00 72.75 93 THR A CA 1
ATOM 684 C C . THR A 1 93 ? -12.312 8.071 -28.282 1.00 72.75 93 THR A C 1
ATOM 686 O O . THR A 1 93 ? -12.296 7.669 -29.442 1.00 72.75 93 THR A O 1
ATOM 689 N N . ARG A 1 94 ? -11.677 9.206 -27.941 1.00 76.62 94 ARG A N 1
ATOM 690 C CA . ARG A 1 94 ? -10.978 10.070 -28.917 1.00 76.62 94 ARG A CA 1
ATOM 691 C C . ARG A 1 94 ? -9.847 9.378 -29.688 1.00 76.62 94 ARG A C 1
ATOM 693 O O . ARG A 1 94 ? -9.820 9.539 -30.904 1.00 76.62 94 ARG A O 1
ATOM 700 N N . PRO A 1 95 ? -8.925 8.626 -29.057 1.00 70.25 95 PRO A N 1
ATOM 701 C CA . PRO A 1 95 ? -7.889 7.900 -29.793 1.00 70.25 95 PRO A CA 1
ATOM 702 C C . PRO A 1 95 ? -8.462 6.835 -30.739 1.00 70.25 95 PRO A C 1
ATOM 704 O O . PRO A 1 95 ? -7.867 6.573 -31.776 1.00 70.25 95 PRO A O 1
ATOM 707 N N . MET A 1 96 ? -9.624 6.260 -30.405 1.00 72.62 96 MET A N 1
ATOM 708 C CA . MET A 1 96 ? -10.279 5.210 -31.195 1.00 72.62 96 MET A CA 1
ATOM 709 C C . MET A 1 96 ? -11.060 5.790 -32.382 1.00 72.62 96 MET A C 1
ATOM 711 O O . MET A 1 96 ? -10.872 5.377 -33.518 1.00 72.62 96 MET A O 1
ATOM 715 N N . MET A 1 97 ? -11.926 6.777 -32.132 1.00 77.25 97 MET A N 1
ATOM 716 C CA . MET A 1 97 ? -12.832 7.370 -33.130 1.00 77.25 97 MET A CA 1
ATOM 717 C C . MET A 1 97 ? -12.229 8.580 -33.864 1.00 77.25 97 MET A C 1
ATOM 719 O O . MET A 1 97 ? -12.882 9.194 -34.707 1.00 77.25 97 MET A O 1
ATOM 723 N N . GLY A 1 98 ? -10.999 8.967 -33.514 1.00 70.44 98 GLY A N 1
ATOM 724 C CA . GLY A 1 98 ? -10.279 10.091 -34.109 1.00 70.44 98 GLY A CA 1
ATOM 725 C C . GLY A 1 98 ? -9.714 9.809 -35.501 1.00 70.44 98 GLY A C 1
ATOM 726 O O . GLY A 1 98 ? -9.267 10.738 -36.161 1.00 70.44 98 GLY A O 1
ATOM 727 N N . VAL A 1 99 ? -9.737 8.555 -35.952 1.00 76.94 99 VAL A N 1
ATOM 728 C CA . VAL A 1 99 ? -9.201 8.134 -37.252 1.00 76.94 99 VAL A CA 1
ATOM 729 C C . VAL A 1 99 ? -10.143 8.488 -38.408 1.00 76.94 99 VAL A C 1
ATOM 731 O O . VAL A 1 99 ? -11.324 8.771 -38.213 1.00 76.94 99 VAL A O 1
ATOM 734 N N . LYS A 1 100 ? -9.617 8.481 -39.636 1.00 79.06 100 LYS A N 1
ATOM 735 C CA . LYS A 1 100 ? -10.413 8.651 -40.859 1.00 79.06 100 LYS A CA 1
ATOM 736 C C . LYS A 1 100 ? -11.261 7.400 -41.113 1.00 79.06 100 LYS A C 1
ATOM 738 O O . LYS A 1 100 ? -10.717 6.303 -41.170 1.00 79.06 100 LYS A O 1
ATOM 743 N N . VAL A 1 101 ? -12.561 7.568 -41.354 1.00 80.38 101 VAL A N 1
ATOM 744 C CA . VAL A 1 101 ? -13.515 6.472 -41.601 1.00 80.38 101 VAL A CA 1
ATOM 745 C C . VAL A 1 101 ? -14.152 6.675 -42.981 1.00 80.38 101 VAL A C 1
ATOM 747 O O . VAL A 1 101 ? -15.312 7.060 -43.127 1.00 80.38 101 VAL A O 1
ATOM 750 N N . SER A 1 102 ? -13.338 6.454 -44.020 1.00 74.50 102 SER A N 1
ATOM 751 C CA . SER A 1 102 ? -13.655 6.829 -45.410 1.00 74.50 102 SER A CA 1
ATOM 752 C C . SER A 1 102 ? -14.912 6.151 -45.962 1.00 74.50 102 SER A C 1
ATOM 754 O O . SER A 1 102 ? -15.644 6.785 -46.715 1.00 74.50 102 SER A O 1
ATOM 756 N N . ALA A 1 103 ? -15.179 4.900 -45.568 1.00 73.50 103 ALA A N 1
ATOM 757 C CA . ALA A 1 103 ? -16.344 4.131 -46.021 1.00 73.50 103 ALA A CA 1
ATOM 758 C C . ALA A 1 103 ? -17.688 4.769 -45.627 1.00 73.50 103 ALA A C 1
ATOM 760 O O . ALA A 1 103 ? -18.692 4.571 -46.301 1.00 73.50 103 ALA A O 1
ATOM 761 N N . TYR A 1 104 ? -17.681 5.580 -44.568 1.00 76.25 104 TYR A N 1
ATOM 762 C CA . TYR A 1 104 ? -18.841 6.317 -44.069 1.00 76.25 104 TYR A CA 1
ATOM 763 C C . TYR A 1 104 ? -18.737 7.826 -44.335 1.00 76.25 104 TYR A C 1
ATOM 765 O O . TYR A 1 104 ? -19.500 8.615 -43.788 1.00 76.25 104 TYR A O 1
ATOM 773 N N . GLY A 1 105 ? -17.776 8.252 -45.162 1.00 76.31 105 GLY A N 1
ATOM 774 C CA . GLY A 1 105 ? -17.590 9.655 -45.535 1.00 76.31 105 GLY A CA 1
ATOM 775 C C . GLY A 1 105 ? -16.979 10.549 -44.450 1.00 76.31 105 GLY A C 1
ATOM 776 O O . GLY A 1 105 ? -16.858 11.751 -44.683 1.00 76.31 105 GLY A O 1
ATOM 777 N N . TYR A 1 106 ? -16.550 9.994 -43.311 1.00 81.88 106 TYR A N 1
ATOM 778 C CA . TYR A 1 106 ? -15.937 10.760 -42.225 1.00 81.88 106 TYR A CA 1
ATOM 779 C C . TYR A 1 106 ? -14.433 10.957 -42.451 1.00 81.88 106 TYR A C 1
ATOM 781 O O . TYR A 1 106 ? -13.657 10.000 -42.565 1.00 81.88 106 TYR A O 1
ATOM 789 N N . GLN A 1 107 ? -14.001 12.215 -42.461 1.00 84.50 107 GLN A N 1
ATOM 790 C CA . GLN A 1 107 ? -12.594 12.589 -42.357 1.00 84.50 107 GLN A CA 1
ATOM 791 C C . GLN A 1 107 ? -12.067 12.385 -40.931 1.00 84.50 107 GLN A C 1
ATOM 793 O O . GLN A 1 107 ? -12.804 12.050 -40.001 1.00 84.50 107 GLN A O 1
ATOM 798 N N . GLU A 1 108 ? -10.762 12.587 -40.758 1.00 80.62 108 GLU A N 1
ATOM 799 C CA . GLU A 1 108 ? -10.093 12.455 -39.466 1.00 80.62 108 GLU A CA 1
ATOM 800 C C . GLU A 1 108 ? -10.803 13.275 -38.370 1.00 80.62 108 GLU A C 1
ATOM 802 O O . GLU A 1 108 ? -11.078 14.476 -38.496 1.00 80.62 108 GLU A O 1
ATOM 807 N N . GLY A 1 109 ? -11.165 12.588 -37.288 1.00 79.50 109 GLY A N 1
ATOM 808 C CA . GLY A 1 109 ? -11.867 13.153 -36.143 1.00 79.50 109 GLY A CA 1
ATOM 809 C C . GLY A 1 109 ? -13.327 13.544 -36.373 1.00 79.50 109 GLY A C 1
ATOM 810 O O . GLY A 1 109 ? -13.933 14.056 -35.434 1.00 79.50 109 GLY A O 1
ATOM 811 N N . GLU A 1 110 ? -13.916 13.356 -37.557 1.00 85.50 110 GLU A N 1
ATOM 812 C CA . GLU A 1 110 ? -15.331 13.692 -37.790 1.00 85.50 110 GLU A CA 1
ATOM 813 C C . GLU A 1 110 ? -16.284 12.696 -37.122 1.00 85.50 110 GLU A C 1
ATOM 815 O O . GLU A 1 110 ? -17.274 13.128 -36.535 1.00 85.50 110 GLU A O 1
ATOM 820 N N . LEU A 1 111 ? -15.946 11.400 -37.109 1.00 86.50 111 LEU A N 1
ATOM 821 C CA . LEU A 1 111 ? -16.731 10.384 -36.398 1.00 86.50 111 LEU A CA 1
ATOM 822 C C . LEU A 1 111 ? -16.767 10.668 -34.890 1.00 86.50 111 LEU A C 1
ATOM 824 O O . LEU A 1 111 ? -17.828 10.692 -34.271 1.00 86.50 111 LEU A O 1
ATOM 828 N N . TRP A 1 112 ? -15.608 10.965 -34.296 1.00 88.06 112 TRP A N 1
ATOM 829 C CA . TRP A 1 112 ? -15.546 11.360 -32.890 1.00 88.06 112 TRP A CA 1
ATOM 830 C C . TRP A 1 112 ? -16.318 12.659 -32.613 1.00 88.06 112 TRP A C 1
ATOM 832 O O . TRP A 1 112 ? -17.006 12.759 -31.598 1.00 88.06 112 TRP A O 1
ATOM 842 N N . ARG A 1 113 ? -16.250 13.654 -33.511 1.00 87.19 113 ARG A N 1
ATOM 843 C CA . ARG A 1 113 ? -17.035 14.894 -33.382 1.00 87.19 113 ARG A CA 1
ATOM 844 C C . ARG A 1 113 ? -18.537 14.609 -33.403 1.00 87.19 113 ARG A C 1
ATOM 846 O O . ARG A 1 113 ? -19.241 15.117 -32.535 1.00 87.19 113 ARG A O 1
ATOM 853 N N . HIS A 1 114 ? -19.005 13.776 -34.332 1.00 91.12 114 HIS A N 1
ATOM 854 C CA . HIS A 1 114 ? -20.399 13.327 -34.410 1.00 91.12 114 HIS A CA 1
ATOM 855 C C . HIS A 1 114 ? -20.855 12.657 -33.107 1.00 91.12 114 HIS A C 1
ATOM 857 O O . HIS A 1 114 ? -21.869 13.049 -32.526 1.00 91.12 114 HIS A O 1
ATOM 863 N N . ALA A 1 115 ? -20.052 11.730 -32.584 1.00 89.81 115 ALA A N 1
ATOM 864 C CA . ALA A 1 115 ? -20.322 11.044 -31.323 1.00 89.81 115 ALA A CA 1
ATOM 865 C C . ALA A 1 115 ? -20.402 12.010 -30.122 1.00 89.81 115 ALA A C 1
ATOM 867 O O . ALA A 1 115 ? -21.325 11.922 -29.312 1.00 89.81 115 ALA A O 1
ATOM 868 N N . VAL A 1 116 ? -19.494 12.991 -30.026 1.00 87.56 116 VAL A N 1
ATOM 869 C CA . VAL A 1 116 ? -19.528 14.004 -28.953 1.00 87.56 116 VAL A CA 1
ATOM 870 C C . VAL A 1 116 ? -20.751 14.912 -29.069 1.00 87.56 116 VAL A C 1
ATOM 872 O O . VAL A 1 116 ? -21.368 15.232 -28.054 1.00 87.56 116 VAL A O 1
ATOM 875 N N . ILE A 1 117 ? -21.118 15.337 -30.278 1.00 92.75 117 ILE A N 1
ATOM 876 C CA . ILE A 1 117 ? -22.317 16.158 -30.501 1.00 92.75 117 ILE A CA 1
ATOM 877 C C . ILE A 1 117 ? -23.573 15.368 -30.106 1.00 92.75 117 ILE A C 1
ATOM 879 O O . ILE A 1 117 ? -24.431 15.911 -29.412 1.00 92.75 117 ILE A O 1
ATOM 883 N N . SER A 1 118 ? -23.639 14.082 -30.461 1.00 94.06 118 SER A N 1
ATOM 884 C CA . SER A 1 118 ? -24.732 13.175 -30.084 1.00 94.06 118 SER A CA 1
ATOM 885 C C . SER A 1 118 ? -24.827 13.022 -28.564 1.00 94.06 118 SER A C 1
ATOM 887 O O . SER A 1 118 ? -25.877 13.239 -27.968 1.00 94.06 118 SER A O 1
ATOM 889 N N . MET A 1 119 ? -23.706 12.760 -27.891 1.00 92.75 119 MET A N 1
ATOM 890 C CA . MET A 1 119 ? -23.638 12.710 -26.428 1.00 92.75 119 MET A CA 1
ATOM 891 C C . MET A 1 119 ? -24.174 13.998 -25.777 1.00 92.75 119 MET A C 1
ATOM 893 O O . MET A 1 119 ? -24.970 13.929 -24.842 1.00 92.75 119 MET A O 1
ATOM 897 N N . LEU A 1 120 ? -23.776 15.173 -26.278 1.00 90.00 120 LEU A N 1
ATOM 898 C CA . LEU A 1 120 ? -24.231 16.469 -25.759 1.00 90.00 120 LEU A CA 1
ATOM 899 C C . LEU A 1 120 ? -25.727 16.714 -26.007 1.00 90.00 120 LEU A C 1
ATOM 901 O O . LEU A 1 120 ? -26.401 17.266 -25.137 1.00 90.00 120 LEU A O 1
ATOM 905 N N . ALA A 1 121 ? -26.256 16.297 -27.158 1.00 93.88 121 ALA A N 1
ATOM 906 C CA . ALA A 1 121 ? -27.683 16.389 -27.458 1.00 93.88 121 ALA A CA 1
ATOM 907 C C . ALA A 1 121 ? -28.517 15.493 -26.524 1.00 93.88 121 ALA A C 1
ATOM 909 O O . ALA A 1 121 ? -29.539 15.929 -25.986 1.00 93.88 121 ALA A O 1
ATOM 910 N N . ALA A 1 122 ? -28.042 14.276 -26.241 1.00 93.00 122 ALA A N 1
ATOM 911 C CA . ALA A 1 122 ? -28.679 13.368 -25.287 1.00 93.00 122 ALA A CA 1
ATOM 912 C C . ALA A 1 122 ? -28.707 13.950 -23.858 1.00 93.00 122 ALA A C 1
ATOM 914 O O . ALA A 1 122 ? -29.715 13.830 -23.166 1.00 93.00 122 ALA A O 1
ATOM 915 N N . GLU A 1 123 ? -27.659 14.663 -23.423 1.00 88.69 123 GLU A N 1
ATOM 916 C CA . GLU A 1 123 ? -27.653 15.367 -22.125 1.00 88.69 123 GLU A CA 1
ATOM 917 C C . GLU A 1 123 ? -28.671 16.512 -22.036 1.00 88.69 123 GLU A C 1
ATOM 919 O O . GLU A 1 123 ? -29.125 16.857 -20.944 1.00 88.69 123 GLU A O 1
ATOM 924 N N . LEU A 1 124 ? -29.000 17.138 -23.168 1.00 90.69 124 LEU A N 1
ATOM 925 C CA . LEU A 1 124 ? -29.936 18.262 -23.243 1.00 90.69 124 LEU A CA 1
ATOM 926 C C . LEU A 1 124 ? -31.386 17.813 -23.450 1.00 90.69 124 LEU A C 1
ATOM 928 O O . LEU A 1 124 ? -32.302 18.581 -23.160 1.00 90.69 124 LEU A O 1
ATOM 932 N N . THR A 1 125 ? -31.595 16.570 -23.884 1.00 89.81 125 THR A N 1
ATOM 933 C CA . THR A 1 125 ? -32.913 15.974 -24.142 1.00 89.81 125 THR A CA 1
ATOM 934 C C . THR A 1 125 ? -33.892 16.117 -22.958 1.00 89.81 125 THR A C 1
ATOM 936 O O . THR A 1 125 ? -35.027 16.538 -23.198 1.00 89.81 125 THR A O 1
ATOM 939 N N . PRO A 1 126 ? -33.495 15.922 -21.677 1.00 88.94 126 PRO A N 1
ATOM 940 C CA . PRO A 1 126 ? -34.383 16.141 -20.527 1.00 88.94 126 PRO A CA 1
ATOM 941 C C . PRO A 1 126 ? -34.931 17.570 -20.374 1.00 88.94 126 PRO A C 1
ATOM 943 O O . PRO A 1 126 ? -35.875 17.777 -19.621 1.00 88.94 126 PRO A O 1
ATOM 946 N N . ARG A 1 127 ? -34.342 18.578 -21.037 1.00 89.38 127 ARG A N 1
ATOM 947 C CA . ARG A 1 127 ? -34.813 19.976 -20.958 1.00 89.38 127 ARG A CA 1
ATOM 948 C C . ARG A 1 127 ? -36.021 20.253 -21.852 1.00 89.38 127 ARG A C 1
ATOM 950 O O . ARG A 1 127 ? -36.679 21.269 -21.657 1.00 89.38 127 ARG A O 1
ATOM 957 N N . VAL A 1 128 ? -36.271 19.383 -22.829 1.00 90.44 128 VAL A N 1
ATOM 958 C CA . VAL A 1 128 ? -37.298 19.553 -23.870 1.00 90.44 128 VAL A CA 1
ATOM 959 C C . VAL A 1 128 ? -38.248 18.365 -23.980 1.00 90.44 128 VAL A C 1
ATOM 961 O O . VAL A 1 128 ? -39.250 18.456 -24.677 1.00 90.44 128 VAL A O 1
ATOM 964 N N . CYS A 1 129 ? -37.961 17.260 -23.294 1.00 91.38 129 CYS A N 1
ATOM 965 C CA . CYS A 1 129 ? -38.795 16.060 -23.281 1.00 91.38 129 CYS A CA 1
ATOM 966 C C . CYS A 1 129 ? -39.610 15.970 -21.988 1.00 91.38 129 CYS A C 1
ATOM 968 O O . CYS A 1 129 ? -39.153 16.387 -20.925 1.00 91.38 129 CYS A O 1
ATOM 970 N N . GLN A 1 130 ? -40.814 15.400 -22.071 1.00 89.88 130 GLN A N 1
ATOM 971 C CA . GLN A 1 130 ? -41.661 15.136 -20.902 1.00 89.88 130 GLN A CA 1
ATOM 972 C C . GLN A 1 130 ? -41.253 13.849 -20.172 1.00 89.88 130 GLN A C 1
ATOM 974 O O . GLN A 1 130 ? -41.473 13.725 -18.967 1.00 89.88 130 GLN A O 1
ATOM 979 N N . ALA A 1 131 ? -40.672 12.886 -20.891 1.00 89.50 131 ALA A N 1
ATOM 980 C CA . ALA A 1 131 ? -40.193 11.640 -20.314 1.00 89.50 131 ALA A CA 1
ATOM 981 C C . ALA A 1 131 ? -38.917 11.848 -19.480 1.00 89.50 131 ALA A C 1
ATOM 983 O O . ALA A 1 131 ? -38.051 12.659 -19.814 1.00 89.50 131 ALA A O 1
ATOM 984 N N . ILE A 1 132 ? -38.770 11.059 -18.412 1.00 87.00 132 ILE A N 1
ATOM 985 C CA . ILE A 1 132 ? -37.555 11.043 -17.590 1.00 87.00 132 ILE A CA 1
ATOM 986 C C . ILE A 1 132 ? -36.499 10.206 -18.315 1.00 87.00 132 ILE A C 1
ATOM 988 O O . ILE A 1 132 ? -36.447 8.986 -18.175 1.00 87.00 132 ILE A O 1
ATOM 992 N N . VAL A 1 133 ? -35.669 10.874 -19.113 1.00 85.88 133 VAL A N 1
ATOM 993 C CA . VAL A 1 133 ? -34.583 10.228 -19.858 1.00 85.88 133 VAL A CA 1
ATOM 994 C C . VAL A 1 133 ? -33.430 9.876 -18.909 1.00 85.88 133 VAL A C 1
ATOM 996 O O . VAL A 1 133 ? -32.927 10.765 -18.212 1.00 85.88 133 VAL A O 1
ATOM 999 N N . PRO A 1 134 ? -32.971 8.610 -18.869 1.00 84.69 134 PRO A N 1
ATOM 1000 C CA . PRO A 1 134 ? -31.876 8.217 -17.991 1.00 84.69 134 PRO A CA 1
ATOM 1001 C C . PRO A 1 134 ? -30.555 8.937 -18.324 1.00 84.69 134 PRO A C 1
ATOM 1003 O O . PRO A 1 134 ? -30.206 9.043 -19.504 1.00 84.69 134 PRO A O 1
ATOM 1006 N N . PRO A 1 135 ? -29.756 9.360 -17.323 1.00 78.25 135 PRO A N 1
ATOM 1007 C CA . PRO A 1 135 ? -28.484 10.059 -17.543 1.00 78.25 135 PRO A CA 1
ATOM 1008 C C . PRO A 1 135 ? -27.481 9.320 -18.436 1.00 78.25 135 PRO A C 1
ATOM 1010 O O . PRO A 1 135 ? -26.753 9.943 -19.202 1.00 78.25 135 PRO A O 1
ATOM 1013 N N . TYR A 1 136 ? -27.449 7.988 -18.367 1.00 79.50 136 TYR A N 1
ATOM 1014 C CA . TYR A 1 136 ? -26.528 7.163 -19.150 1.00 79.50 136 TYR A CA 1
ATOM 1015 C C . TYR A 1 136 ? -26.894 7.068 -20.645 1.00 79.50 136 TYR A C 1
ATOM 1017 O O . TYR A 1 136 ? -26.116 6.514 -21.423 1.00 79.50 136 TYR A O 1
ATOM 1025 N N . SER A 1 137 ? -28.009 7.671 -21.080 1.00 89.25 137 SER A N 1
ATOM 1026 C CA . SER A 1 137 ? -28.343 7.823 -22.506 1.00 89.25 137 SER A CA 1
ATOM 1027 C C . SER A 1 137 ? -27.283 8.625 -23.265 1.00 89.25 137 SER A C 1
ATOM 1029 O O . SER A 1 137 ? -27.042 8.360 -24.438 1.00 89.25 137 SER A O 1
ATOM 1031 N N . SER A 1 138 ? -26.565 9.537 -22.592 1.00 86.69 138 SER A N 1
ATOM 1032 C CA . SER A 1 138 ? -25.419 10.231 -23.194 1.00 86.69 138 SER A CA 1
ATOM 1033 C C . SER A 1 138 ? -24.257 9.286 -23.511 1.00 86.69 138 SER A C 1
ATOM 1035 O O . SER A 1 138 ? -23.572 9.469 -24.514 1.00 86.69 138 SER A O 1
ATOM 1037 N N . THR A 1 139 ? -24.053 8.237 -22.708 1.00 84.62 139 THR A N 1
ATOM 1038 C CA . THR A 1 139 ? -23.028 7.217 -22.978 1.00 84.62 139 THR A CA 1
ATOM 1039 C C . THR A 1 139 ? -23.411 6.353 -24.165 1.00 84.62 139 THR A C 1
ATOM 1041 O O . THR A 1 139 ? -22.577 6.138 -25.041 1.00 84.62 139 THR A O 1
ATOM 1044 N N . ALA A 1 140 ? -24.669 5.907 -24.230 1.00 90.19 140 ALA A N 1
ATOM 1045 C CA . ALA A 1 140 ? -25.174 5.193 -25.398 1.00 90.19 140 ALA A CA 1
ATOM 1046 C C . ALA A 1 140 ? -25.029 6.051 -26.668 1.00 90.19 140 ALA A C 1
ATOM 1048 O O . ALA A 1 140 ? -24.491 5.581 -27.665 1.00 90.19 140 ALA A O 1
ATOM 1049 N N . ALA A 1 141 ? -25.358 7.346 -26.594 1.00 93.12 141 ALA A N 1
ATOM 1050 C CA . ALA A 1 141 ? -25.183 8.285 -27.701 1.00 93.12 141 ALA A CA 1
ATOM 1051 C C . ALA A 1 141 ? -23.711 8.556 -28.062 1.00 93.12 141 ALA A C 1
ATOM 1053 O O . ALA A 1 141 ? -23.417 8.846 -29.214 1.00 93.12 141 ALA A O 1
ATOM 1054 N N . MET A 1 142 ? -22.759 8.434 -27.133 1.00 89.88 142 MET A N 1
ATOM 1055 C CA . MET A 1 142 ? -21.328 8.534 -27.458 1.00 89.88 142 MET A CA 1
ATOM 1056 C C . MET A 1 142 ? -20.808 7.290 -28.195 1.00 89.88 142 MET A C 1
ATOM 1058 O O . MET A 1 142 ? -19.850 7.373 -28.960 1.00 89.88 142 MET A O 1
ATOM 1062 N N . LEU A 1 143 ? -21.407 6.126 -27.940 1.00 89.75 143 LEU A N 1
ATOM 1063 C CA . LEU A 1 143 ? -20.937 4.834 -28.442 1.00 89.75 143 LEU A CA 1
ATOM 1064 C C . LEU A 1 143 ? -21.755 4.299 -29.627 1.00 89.75 143 LEU A C 1
ATOM 1066 O O . LEU A 1 143 ? -21.353 3.290 -30.199 1.00 89.75 143 LEU A O 1
ATOM 1070 N N . HIS A 1 144 ? -22.859 4.957 -30.003 1.00 92.94 144 HIS A N 1
ATOM 1071 C CA . HIS A 1 144 ? -23.839 4.439 -30.973 1.00 92.94 144 HIS A CA 1
ATOM 1072 C C . HIS A 1 144 ? -23.220 4.004 -32.311 1.00 92.94 144 HIS A C 1
ATOM 1074 O O . HIS A 1 144 ? -23.600 2.977 -32.862 1.00 92.94 144 HIS A O 1
ATOM 1080 N N . ASP A 1 145 ? -22.194 4.723 -32.770 1.00 91.69 145 ASP A N 1
ATOM 1081 C CA . ASP A 1 145 ? -21.530 4.488 -34.053 1.00 91.69 145 ASP A CA 1
ATOM 1082 C C . ASP A 1 145 ? -20.228 3.672 -33.965 1.00 91.69 145 ASP A C 1
ATOM 1084 O O . ASP A 1 145 ? -19.442 3.622 -34.916 1.00 91.69 145 ASP A O 1
ATOM 1088 N N . ILE A 1 146 ? -19.970 2.984 -32.847 1.00 89.00 146 ILE A N 1
ATOM 1089 C CA . ILE A 1 146 ? -18.765 2.149 -32.709 1.00 89.00 146 ILE A CA 1
ATOM 1090 C C . ILE A 1 146 ? -18.707 1.018 -33.751 1.00 89.00 146 ILE A C 1
ATOM 1092 O O . ILE A 1 146 ? -17.620 0.650 -34.201 1.00 89.00 146 ILE A O 1
ATOM 1096 N N . GLY A 1 147 ? -19.862 0.519 -34.207 1.00 89.75 147 GLY A N 1
ATOM 1097 C CA . GLY A 1 147 ? -19.934 -0.472 -35.281 1.00 89.75 147 GLY A CA 1
ATOM 1098 C C . GLY A 1 147 ? -19.379 0.047 -36.610 1.00 89.75 147 GLY A C 1
ATOM 1099 O O . GLY A 1 147 ? -18.670 -0.691 -37.290 1.00 89.75 147 GLY A O 1
ATOM 1100 N N . LYS A 1 148 ? -19.584 1.333 -36.941 1.00 89.38 148 LYS A N 1
ATOM 1101 C CA . LYS A 1 148 ? -19.021 1.953 -38.157 1.00 89.38 148 LYS A CA 1
ATOM 1102 C C . LYS A 1 148 ? -17.494 1.950 -38.131 1.00 89.38 148 LYS A C 1
ATOM 1104 O O . LYS A 1 148 ? -16.860 1.704 -39.156 1.00 89.38 148 LYS A O 1
ATOM 1109 N N . LEU A 1 149 ? -16.901 2.181 -36.956 1.00 86.00 149 LEU A N 1
ATOM 1110 C CA . LEU A 1 149 ? -15.449 2.154 -36.771 1.00 86.00 149 LEU A CA 1
ATOM 1111 C C . LEU A 1 149 ? -14.873 0.751 -37.003 1.00 86.00 149 LEU A C 1
ATOM 1113 O O . LEU A 1 149 ? -13.889 0.611 -37.725 1.00 86.00 149 LEU A O 1
ATOM 1117 N N . VAL A 1 150 ? -15.487 -0.282 -36.416 1.00 86.44 150 VAL A N 1
ATOM 1118 C CA . VAL A 1 150 ? -15.045 -1.674 -36.609 1.00 86.44 150 VAL A CA 1
ATOM 1119 C C . VAL A 1 150 ? -15.231 -2.095 -38.065 1.00 86.44 150 VAL A C 1
ATOM 1121 O O . VAL A 1 150 ? -14.295 -2.602 -38.677 1.00 86.44 150 VAL A O 1
ATOM 1124 N N . MET A 1 151 ? -16.394 -1.815 -38.657 1.00 87.50 151 MET A N 1
ATOM 1125 C CA . MET A 1 151 ? -16.662 -2.149 -40.056 1.00 87.50 151 MET A CA 1
ATOM 1126 C C . MET A 1 151 ? -15.648 -1.500 -41.004 1.00 87.50 151 MET A C 1
ATOM 1128 O O . MET A 1 151 ? -15.085 -2.172 -41.859 1.00 87.50 151 MET A O 1
ATOM 1132 N N . ALA A 1 152 ? -15.354 -0.211 -40.838 1.00 83.44 152 ALA A N 1
ATOM 1133 C CA . ALA A 1 152 ? -14.439 0.491 -41.736 1.00 83.44 152 ALA A CA 1
ATOM 1134 C C . ALA A 1 152 ? -12.971 0.053 -41.611 1.00 83.44 152 ALA A C 1
ATOM 1136 O O . ALA A 1 152 ? -12.222 0.193 -42.575 1.00 83.44 152 ALA A O 1
ATOM 1137 N N . ASN A 1 153 ? -12.554 -0.432 -40.439 1.00 79.75 153 ASN A N 1
ATOM 1138 C CA . ASN A 1 153 ? -11.168 -0.837 -40.195 1.00 79.75 153 ASN A CA 1
ATOM 1139 C C . ASN A 1 153 ? -10.899 -2.310 -40.516 1.00 79.75 153 ASN A C 1
ATOM 1141 O O . ASN A 1 153 ? -9.748 -2.665 -40.762 1.00 79.75 153 ASN A O 1
ATOM 1145 N N . PHE A 1 154 ? -11.928 -3.160 -40.474 1.00 82.94 154 PHE A N 1
ATOM 1146 C CA . PHE A 1 154 ? -11.746 -4.613 -40.494 1.00 82.94 154 PHE A CA 1
ATOM 1147 C C . PHE A 1 154 ? -12.546 -5.350 -41.573 1.00 82.94 154 PHE A C 1
ATOM 1149 O O . PHE A 1 154 ? -12.325 -6.546 -41.743 1.00 82.94 154 PHE A O 1
ATOM 1156 N N . LEU A 1 155 ? -13.440 -4.683 -42.313 1.00 85.00 155 LEU A N 1
ATOM 1157 C CA . LEU A 1 155 ? -14.037 -5.282 -43.509 1.00 85.00 155 LEU A CA 1
ATOM 1158 C C . LEU A 1 155 ? -13.079 -5.228 -44.696 1.00 85.00 155 LEU A C 1
ATOM 1160 O O . LEU A 1 155 ? -12.301 -4.283 -44.849 1.00 85.00 155 LEU A O 1
ATOM 1164 N N . ASP A 1 156 ? -13.195 -6.226 -45.572 1.00 83.38 156 ASP A N 1
ATOM 1165 C CA . ASP A 1 156 ? -12.430 -6.269 -46.810 1.00 83.38 156 ASP A CA 1
ATOM 1166 C C . ASP A 1 156 ? -12.710 -5.023 -47.673 1.00 83.38 156 ASP A C 1
ATOM 1168 O O . ASP A 1 156 ? -13.872 -4.631 -47.838 1.00 83.38 156 ASP A O 1
ATOM 1172 N N . PRO A 1 157 ? -11.680 -4.404 -48.282 1.00 82.75 157 PRO A N 1
ATOM 1173 C CA . PRO A 1 157 ? -11.852 -3.213 -49.114 1.00 82.75 157 PRO A CA 1
ATOM 1174 C C . PRO A 1 157 ? -12.874 -3.372 -50.249 1.00 82.75 157 PRO A C 1
ATOM 1176 O O . PRO A 1 157 ? -13.552 -2.408 -50.591 1.00 82.75 157 PRO A O 1
ATOM 1179 N N . GLU A 1 158 ? -13.021 -4.577 -50.806 1.00 84.38 158 GLU A N 1
ATOM 1180 C CA . GLU A 1 158 ? -14.021 -4.884 -51.842 1.00 84.38 158 GLU A CA 1
ATOM 1181 C C . GLU A 1 158 ? -15.460 -4.817 -51.304 1.00 84.38 158 GLU A C 1
ATOM 1183 O O . GLU A 1 158 ? -16.367 -4.358 -51.998 1.00 84.38 158 GLU A O 1
ATOM 1188 N N . ILE A 1 159 ? -15.670 -5.216 -50.045 1.00 85.69 159 ILE A N 1
ATOM 1189 C CA . ILE A 1 159 ? -16.962 -5.105 -49.360 1.00 85.69 159 ILE A CA 1
ATOM 1190 C C . ILE A 1 159 ? -17.274 -3.630 -49.078 1.00 85.69 159 ILE A C 1
ATOM 1192 O O . ILE A 1 159 ? -18.404 -3.186 -49.281 1.00 85.69 159 ILE A O 1
ATOM 1196 N N . LEU A 1 160 ? -16.272 -2.848 -48.662 1.00 85.00 160 LEU A N 1
ATOM 1197 C CA . LEU A 1 160 ? -16.424 -1.405 -48.450 1.00 85.00 160 LEU A CA 1
ATOM 1198 C C . LEU A 1 160 ? -16.732 -0.654 -49.758 1.00 85.00 160 LEU A C 1
ATOM 1200 O O . LEU A 1 160 ? -17.569 0.249 -49.754 1.00 85.00 160 LEU A O 1
ATOM 1204 N N . ASP A 1 161 ? -16.113 -1.042 -50.879 1.00 84.31 161 ASP A N 1
ATOM 1205 C CA . ASP A 1 161 ? -16.433 -0.501 -52.208 1.00 84.31 161 ASP A CA 1
ATOM 1206 C C . ASP A 1 161 ? -17.867 -0.850 -52.629 1.00 84.31 161 ASP A C 1
ATOM 1208 O O . ASP A 1 161 ? -18.614 0.022 -53.074 1.00 84.31 161 ASP A O 1
ATOM 1212 N N . LEU A 1 162 ? -18.299 -2.095 -52.401 1.00 85.69 162 LEU A N 1
ATOM 1213 C CA . LEU A 1 162 ? -19.667 -2.531 -52.679 1.00 85.69 162 LEU A CA 1
ATOM 1214 C C . LEU A 1 162 ? -20.702 -1.722 -51.879 1.00 85.69 162 LEU A C 1
ATOM 1216 O O . LEU A 1 162 ? -21.705 -1.282 -52.445 1.00 85.69 162 LEU A O 1
ATOM 1220 N N . LEU A 1 163 ? -20.441 -1.471 -50.592 1.00 84.88 163 LEU A N 1
ATOM 1221 C CA . LEU A 1 163 ? -21.272 -0.599 -49.752 1.00 84.88 163 LEU A CA 1
ATOM 1222 C C . LEU A 1 163 ? -21.287 0.846 -50.269 1.00 84.88 163 LEU A C 1
ATOM 1224 O O . LEU A 1 163 ? -22.341 1.485 -50.268 1.00 84.88 163 LEU A O 1
ATOM 1228 N N . GLY A 1 164 ? -20.144 1.362 -50.728 1.00 82.25 164 GLY A N 1
ATOM 1229 C CA . GLY A 1 164 ? -20.031 2.700 -51.308 1.00 82.25 164 GLY A CA 1
ATOM 1230 C C . GLY A 1 164 ? -20.816 2.848 -52.614 1.00 82.25 164 GLY A C 1
ATOM 1231 O O . GLY A 1 164 ? -21.558 3.815 -52.782 1.00 82.25 164 GLY A O 1
ATOM 1232 N N . ARG A 1 165 ? -20.719 1.868 -53.519 1.00 82.62 165 ARG A N 1
ATOM 1233 C CA . ARG A 1 165 ? -21.441 1.845 -54.803 1.00 82.62 165 ARG A CA 1
ATOM 1234 C C . ARG A 1 165 ? -22.941 1.646 -54.627 1.00 82.62 165 ARG A C 1
ATOM 1236 O O . ARG A 1 165 ? -23.730 2.285 -55.316 1.00 82.62 165 ARG A O 1
ATOM 1243 N N . ALA A 1 166 ? -23.362 0.831 -53.662 1.00 84.94 166 ALA A N 1
ATOM 1244 C CA . ALA A 1 166 ? -24.775 0.681 -53.322 1.00 84.94 166 ALA A CA 1
ATOM 1245 C C . ALA A 1 166 ? -25.422 2.012 -52.890 1.00 84.94 166 ALA A C 1
ATOM 1247 O O . ALA A 1 166 ? -26.589 2.261 -53.198 1.00 84.94 166 ALA A O 1
ATOM 1248 N N . GLN A 1 167 ? -24.652 2.893 -52.245 1.00 81.56 167 GLN A N 1
ATOM 1249 C CA . GLN A 1 167 ? -25.098 4.235 -51.873 1.00 81.56 167 GLN A CA 1
ATOM 1250 C C . GLN A 1 167 ? -25.060 5.213 -53.057 1.00 81.56 167 GLN A C 1
ATOM 1252 O O . GLN A 1 167 ? -26.038 5.915 -53.309 1.00 81.56 167 GLN A O 1
ATOM 1257 N N . THR A 1 168 ? -23.953 5.269 -53.805 1.00 79.88 168 THR A N 1
ATOM 1258 C CA . THR A 1 168 ? -23.748 6.281 -54.860 1.00 79.88 168 THR A CA 1
ATOM 1259 C C . THR A 1 168 ? -24.434 5.949 -56.188 1.00 79.88 168 THR A C 1
ATOM 1261 O O . THR A 1 168 ? -24.953 6.853 -56.839 1.00 79.88 168 THR A O 1
ATOM 1264 N N . GLU A 1 169 ? -24.453 4.677 -56.591 1.00 84.69 169 GLU A N 1
ATOM 1265 C CA . GLU A 1 169 ? -25.071 4.182 -57.832 1.00 84.69 169 GLU A CA 1
ATOM 1266 C C . GLU A 1 169 ? -26.481 3.626 -57.574 1.00 84.69 169 GLU A C 1
ATOM 1268 O O . GLU A 1 169 ? -27.382 3.810 -58.392 1.00 84.69 169 GLU A O 1
ATOM 1273 N N . GLY A 1 170 ? -26.671 2.942 -56.440 1.00 80.38 170 GLY A N 1
ATOM 1274 C CA . GLY A 1 170 ? -27.921 2.258 -56.086 1.00 80.38 170 GLY A CA 1
ATOM 1275 C C . GLY A 1 170 ? -28.945 3.114 -55.337 1.00 80.38 170 GLY A C 1
ATOM 1276 O O . GLY A 1 170 ? -30.094 2.698 -55.202 1.00 80.38 170 GLY A O 1
ATOM 1277 N N . GLY A 1 171 ? -28.553 4.297 -54.850 1.00 82.19 171 GLY A N 1
ATOM 1278 C CA . GLY A 1 171 ? -29.431 5.206 -54.106 1.00 82.19 171 GLY A CA 1
ATOM 1279 C C . GLY A 1 171 ? -29.894 4.673 -52.744 1.00 82.19 171 GLY A C 1
ATOM 1280 O O . GLY A 1 171 ? -30.869 5.189 -52.197 1.00 82.19 171 GLY A O 1
ATOM 1281 N N . LEU A 1 172 ? -29.236 3.639 -52.204 1.00 85.75 172 LEU A N 1
ATOM 1282 C CA . LEU A 1 172 ? -29.540 3.105 -50.877 1.00 85.75 172 LEU A CA 1
ATOM 1283 C C . LEU A 1 172 ? -28.982 4.015 -49.780 1.00 85.75 172 LEU A C 1
ATOM 1285 O O . LEU A 1 172 ? -27.916 4.613 -49.928 1.00 85.75 172 LEU A O 1
ATOM 1289 N N . THR A 1 173 ? -29.664 4.076 -48.637 1.00 83.69 173 THR A N 1
ATOM 1290 C CA . THR A 1 173 ? -29.076 4.676 -47.430 1.00 83.69 173 THR A CA 1
ATOM 1291 C C . THR A 1 173 ? -27.935 3.797 -46.892 1.00 83.69 173 THR A C 1
ATOM 1293 O O . THR A 1 173 ? -27.919 2.595 -47.173 1.00 83.69 173 THR A O 1
ATOM 1296 N N . PRO A 1 174 ? -27.002 4.336 -46.079 1.00 82.69 174 PRO A N 1
ATOM 1297 C CA . PRO A 1 174 ? -25.949 3.530 -45.452 1.00 82.69 174 PRO A CA 1
ATOM 1298 C C . PRO A 1 174 ? -26.502 2.300 -44.710 1.00 82.69 174 PRO A C 1
ATOM 1300 O O . PRO A 1 174 ? -26.063 1.181 -44.956 1.00 82.69 174 PRO A O 1
ATOM 1303 N N . LEU A 1 175 ? -27.560 2.489 -43.914 1.00 86.88 175 LEU A N 1
ATOM 1304 C CA . LEU A 1 175 ? -28.249 1.416 -43.190 1.00 86.88 175 LEU A CA 1
ATOM 1305 C C . LEU A 1 175 ? -28.828 0.340 -44.124 1.00 86.88 175 LEU A C 1
ATOM 1307 O O . LEU A 1 175 ? -28.727 -0.856 -43.847 1.00 86.88 175 LEU A O 1
ATOM 1311 N N . GLN A 1 176 ? -29.451 0.753 -45.233 1.00 87.62 176 GLN A N 1
ATOM 1312 C CA . GLN A 1 176 ? -30.011 -0.172 -46.221 1.00 87.62 176 GLN A CA 1
ATOM 1313 C C . GLN A 1 176 ? -28.913 -0.959 -46.936 1.00 87.62 176 GLN A C 1
ATOM 1315 O O . GLN A 1 176 ? -29.074 -2.160 -47.136 1.00 87.62 176 GLN A O 1
ATOM 1320 N N . ALA A 1 177 ? -27.807 -0.302 -47.292 1.00 88.38 177 ALA A N 1
ATOM 1321 C CA . ALA A 1 177 ? -26.659 -0.951 -47.912 1.00 88.38 177 ALA A CA 1
ATOM 1322 C C . ALA A 1 177 ? -26.044 -2.000 -46.970 1.00 88.38 177 ALA A C 1
ATOM 1324 O O . ALA A 1 177 ? -25.881 -3.149 -47.374 1.00 88.38 177 ALA A O 1
ATOM 1325 N N . GLU A 1 178 ? -25.791 -1.648 -45.706 1.00 91.62 178 GLU A N 1
ATOM 1326 C CA . GLU A 1 178 ? -25.297 -2.581 -44.683 1.00 91.62 178 GLU A CA 1
ATOM 1327 C C . GLU A 1 178 ? -26.245 -3.773 -44.498 1.00 91.62 178 GLU A C 1
ATOM 1329 O O . GLU A 1 178 ? -25.830 -4.924 -44.604 1.00 91.62 178 GLU A O 1
ATOM 1334 N N . THR A 1 179 ? -27.541 -3.517 -44.309 1.00 89.62 179 THR A N 1
ATOM 1335 C CA . THR A 1 179 ? -28.527 -4.578 -44.051 1.00 89.62 179 THR A CA 1
ATOM 1336 C C . THR A 1 179 ? -28.684 -5.517 -45.251 1.00 89.62 179 THR A C 1
ATOM 1338 O O . THR A 1 179 ? -28.777 -6.731 -45.078 1.00 89.62 179 THR A O 1
ATOM 1341 N N . GLN A 1 180 ? -28.705 -4.988 -46.479 1.00 89.00 180 GLN A N 1
ATOM 1342 C CA . GLN A 1 180 ? -28.884 -5.805 -47.685 1.00 89.00 180 GLN A CA 1
ATOM 1343 C C . GLN A 1 180 ? -27.627 -6.598 -48.060 1.00 89.00 180 GLN A C 1
ATOM 1345 O O . GLN A 1 180 ? -27.749 -7.721 -48.548 1.00 89.00 180 GLN A O 1
ATOM 1350 N N . ILE A 1 181 ? -26.435 -6.027 -47.850 1.00 86.75 181 ILE A N 1
ATOM 1351 C CA . ILE A 1 181 ? -25.161 -6.621 -48.280 1.00 86.75 181 ILE A CA 1
ATOM 1352 C C . ILE A 1 181 ? -24.535 -7.464 -47.163 1.00 86.75 181 ILE A C 1
ATOM 1354 O O . ILE A 1 181 ? -24.108 -8.587 -47.415 1.00 86.75 181 ILE A O 1
ATOM 1358 N N . LEU A 1 182 ? -24.486 -6.950 -45.932 1.00 87.88 182 LEU A N 1
ATOM 1359 C CA . LEU A 1 182 ? -23.821 -7.599 -44.795 1.00 87.88 182 LEU A CA 1
ATOM 1360 C C . LEU A 1 182 ? -24.763 -8.449 -43.938 1.00 87.88 182 LEU A C 1
ATOM 1362 O O . LEU A 1 182 ? -24.280 -9.249 -43.141 1.00 87.88 182 LEU A O 1
ATOM 1366 N N . GLN A 1 183 ? -26.084 -8.280 -44.082 1.00 89.50 183 GLN A N 1
ATOM 1367 C CA . GLN A 1 183 ? -27.107 -8.896 -43.218 1.00 89.50 183 GLN A CA 1
ATOM 1368 C C . GLN A 1 183 ? -27.004 -8.505 -41.731 1.00 89.50 183 GLN A C 1
ATOM 1370 O O . GLN A 1 183 ? -27.622 -9.142 -40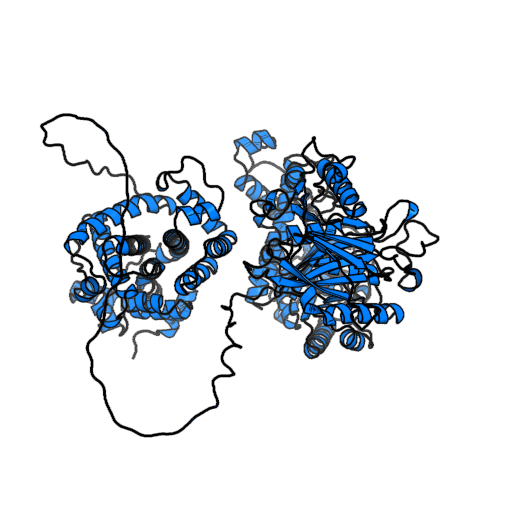.882 1.00 89.50 183 GLN A O 1
ATOM 1375 N N . ILE A 1 184 ? -26.239 -7.456 -41.428 1.00 91.75 184 ILE A N 1
ATOM 1376 C CA . ILE A 1 184 ? -26.135 -6.803 -40.123 1.00 91.75 184 ILE A CA 1
ATOM 1377 C C . ILE A 1 184 ? -25.837 -5.323 -40.360 1.00 91.75 184 ILE A C 1
ATOM 1379 O O . ILE A 1 184 ? -25.097 -4.984 -41.288 1.00 91.75 184 ILE A O 1
ATOM 1383 N N . ASN A 1 185 ? -26.385 -4.444 -39.530 1.00 92.56 185 ASN A N 1
ATOM 1384 C CA . ASN A 1 185 ? -26.064 -3.020 -39.563 1.00 92.56 185 ASN A CA 1
ATOM 1385 C C . ASN A 1 185 ? -25.080 -2.590 -38.462 1.00 92.56 185 ASN A C 1
ATOM 1387 O O . ASN A 1 185 ? -24.761 -3.336 -37.533 1.00 92.56 185 ASN A O 1
ATOM 1391 N N . HIS A 1 186 ? -24.561 -1.368 -38.576 1.00 93.00 186 HIS A N 1
ATOM 1392 C CA . HIS A 1 186 ? -23.591 -0.814 -37.632 1.00 93.00 186 HIS A CA 1
ATOM 1393 C C . HIS A 1 186 ? -24.137 -0.674 -36.204 1.00 93.00 186 HIS A C 1
ATOM 1395 O O . HIS A 1 186 ? -23.363 -0.829 -35.259 1.00 93.00 186 HIS A O 1
ATOM 1401 N N . GLY A 1 187 ? -25.435 -0.411 -36.031 1.00 94.31 187 GLY A N 1
ATOM 1402 C CA . GLY A 1 187 ? -26.084 -0.378 -34.720 1.00 94.31 187 GLY A CA 1
ATOM 1403 C C . GLY A 1 187 ? -26.077 -1.759 -34.071 1.00 94.31 187 GLY A C 1
ATOM 1404 O O . GLY A 1 187 ? -25.588 -1.917 -32.953 1.00 94.31 187 GLY A O 1
ATOM 1405 N N . GLU A 1 188 ? -26.509 -2.784 -34.806 1.00 94.56 188 GLU A N 1
ATOM 1406 C CA . GLU A 1 188 ? -26.514 -4.183 -34.360 1.00 94.56 188 GLU A CA 1
ATOM 1407 C C . GLU A 1 188 ? -25.110 -4.680 -33.992 1.00 94.56 188 GLU A C 1
ATOM 1409 O O . GLU A 1 188 ? -24.908 -5.222 -32.902 1.00 94.56 188 GLU A O 1
ATOM 1414 N N . LEU A 1 189 ? -24.110 -4.434 -34.848 1.00 93.19 189 LEU A N 1
ATOM 1415 C CA . LEU A 1 189 ? -22.718 -4.771 -34.537 1.00 93.19 189 LEU A CA 1
ATOM 1416 C C . LEU A 1 189 ? -22.207 -3.983 -33.321 1.00 93.19 189 LEU A C 1
ATOM 1418 O O . LEU A 1 189 ? -21.541 -4.547 -32.453 1.00 93.19 189 LEU A O 1
ATOM 1422 N N . GLY A 1 190 ? -22.541 -2.693 -33.225 1.00 91.88 190 GLY A N 1
ATOM 1423 C CA . GLY A 1 190 ? -22.202 -1.852 -32.079 1.00 91.88 190 GLY A CA 1
ATOM 1424 C C . GLY A 1 190 ? -22.786 -2.379 -30.766 1.00 91.88 190 GLY A C 1
ATOM 1425 O O . GLY A 1 190 ? -22.100 -2.382 -29.744 1.00 91.88 190 GLY A O 1
ATOM 1426 N N . GLY A 1 191 ? -24.016 -2.893 -30.797 1.00 93.06 191 GLY A N 1
ATOM 1427 C CA . GLY A 1 191 ? -24.668 -3.543 -29.663 1.00 93.06 191 GLY A CA 1
ATOM 1428 C C . GLY A 1 191 ? -23.955 -4.820 -29.220 1.00 93.06 191 GLY A C 1
ATOM 1429 O O . GLY A 1 191 ? -23.736 -5.030 -28.025 1.00 93.06 191 GLY A O 1
ATOM 1430 N N . LEU A 1 192 ? -23.524 -5.653 -30.174 1.00 93.50 192 LEU A N 1
ATOM 1431 C CA . LEU A 1 192 ? -22.737 -6.858 -29.890 1.00 93.50 192 LEU A CA 1
ATOM 1432 C C . LEU A 1 192 ? -21.377 -6.519 -29.261 1.00 93.50 192 LEU A C 1
ATOM 1434 O O . LEU A 1 192 ? -20.977 -7.159 -28.287 1.00 93.50 192 LEU A O 1
ATOM 1438 N N . ILE A 1 193 ? -20.708 -5.469 -29.745 1.00 88.19 193 ILE A N 1
ATOM 1439 C CA . ILE A 1 193 ? -19.455 -4.961 -29.164 1.00 88.19 193 ILE A CA 1
ATOM 1440 C C . ILE A 1 193 ? -19.688 -4.427 -27.744 1.00 88.19 193 ILE A C 1
ATOM 1442 O O . ILE A 1 193 ? -18.963 -4.779 -26.815 1.00 88.19 193 ILE A O 1
ATOM 1446 N N . ALA A 1 194 ? -20.735 -3.624 -27.538 1.00 87.88 194 ALA A N 1
ATOM 1447 C CA . ALA A 1 194 ? -21.102 -3.106 -26.221 1.00 87.88 194 ALA A CA 1
ATOM 1448 C C . ALA A 1 194 ? -21.395 -4.233 -25.214 1.00 87.88 194 ALA A C 1
ATOM 1450 O O . ALA A 1 194 ? -21.019 -4.140 -24.040 1.00 87.88 194 ALA A O 1
ATOM 1451 N N . ARG A 1 195 ? -22.019 -5.322 -25.678 1.00 89.88 195 ARG A N 1
ATOM 1452 C CA . ARG A 1 195 ? -22.264 -6.533 -24.887 1.00 89.88 195 ARG A CA 1
ATOM 1453 C C . ARG A 1 195 ? -20.969 -7.269 -24.548 1.00 89.88 195 ARG A C 1
ATOM 1455 O O . ARG A 1 195 ? -20.793 -7.662 -23.396 1.00 89.88 195 ARG A O 1
ATOM 1462 N N . HIS A 1 196 ? -20.049 -7.400 -25.504 1.00 83.94 196 HIS A N 1
ATOM 1463 C CA . HIS A 1 196 ? -18.705 -7.953 -25.279 1.00 83.94 196 HIS A CA 1
ATOM 1464 C C . HIS A 1 196 ? -17.923 -7.144 -24.231 1.00 83.94 196 HIS A C 1
ATOM 1466 O O . HIS A 1 196 ? -17.297 -7.710 -23.335 1.00 83.94 196 HIS A O 1
ATOM 1472 N N . TRP A 1 197 ? -18.075 -5.816 -24.237 1.00 81.69 197 TRP A N 1
ATOM 1473 C CA . TRP A 1 197 ? -17.522 -4.909 -23.221 1.00 81.69 197 TRP A CA 1
ATOM 1474 C C . TRP A 1 197 ? -18.278 -4.896 -21.884 1.00 81.69 197 TRP A C 1
ATOM 1476 O O . TRP A 1 197 ? -17.918 -4.136 -20.982 1.00 81.69 197 TRP A O 1
ATOM 1486 N N . LYS A 1 198 ? -19.297 -5.751 -21.719 1.00 79.50 198 LYS A N 1
ATOM 1487 C CA . LYS A 1 198 ? -20.100 -5.899 -20.494 1.00 79.50 198 LYS A CA 1
ATOM 1488 C C . LYS A 1 198 ? -20.812 -4.608 -20.069 1.00 79.50 198 LYS A C 1
ATOM 1490 O O . LYS A 1 198 ? -20.953 -4.344 -18.872 1.00 79.50 198 LYS A O 1
ATOM 1495 N N . LEU A 1 199 ? -21.254 -3.797 -21.032 1.00 82.88 199 LEU A N 1
ATOM 1496 C CA . LEU A 1 199 ? -22.071 -2.619 -20.741 1.00 82.88 199 LEU A CA 1
ATOM 1497 C C . LEU A 1 199 ? -23.499 -3.023 -20.310 1.00 82.88 199 LEU A C 1
ATOM 1499 O O . LEU A 1 199 ? -23.980 -4.085 -20.700 1.00 82.88 199 LEU A O 1
ATOM 1503 N N . PRO A 1 200 ? -24.192 -2.200 -19.499 1.00 84.00 200 PRO A N 1
ATOM 1504 C CA . PRO A 1 200 ? -25.583 -2.448 -19.113 1.00 84.00 200 PRO A CA 1
ATOM 1505 C C . PRO A 1 200 ? -26.547 -2.561 -20.306 1.00 84.00 200 PRO A C 1
ATOM 1507 O O . PRO A 1 200 ? -26.430 -1.809 -21.274 1.00 84.00 200 PRO A O 1
ATOM 1510 N N . GLU A 1 201 ? -27.559 -3.428 -20.187 1.00 88.06 201 GLU A N 1
ATOM 1511 C CA . GLU A 1 201 ? -28.556 -3.704 -21.242 1.00 88.06 201 GLU A CA 1
ATOM 1512 C C . GLU A 1 201 ? -29.232 -2.447 -21.827 1.00 88.06 201 GLU A C 1
ATOM 1514 O O . GLU A 1 201 ? -29.323 -2.355 -23.048 1.00 88.06 201 GLU A O 1
ATOM 1519 N N . PRO A 1 202 ? -29.616 -1.424 -21.033 1.00 86.44 202 PRO A N 1
ATOM 1520 C CA . PRO A 1 202 ? -30.196 -0.200 -21.592 1.00 86.44 202 PRO A CA 1
ATOM 1521 C C . PRO A 1 202 ? -29.260 0.555 -22.551 1.00 86.44 202 PRO A C 1
ATOM 1523 O O . PRO A 1 202 ? -29.713 1.191 -23.497 1.00 86.44 202 PRO A O 1
ATOM 1526 N N . ILE A 1 203 ? -27.942 0.484 -22.334 1.00 88.56 203 ILE A N 1
ATOM 1527 C CA . ILE A 1 203 ? -26.952 1.091 -23.236 1.00 88.56 203 ILE A CA 1
ATOM 1528 C C . ILE A 1 203 ? -26.777 0.234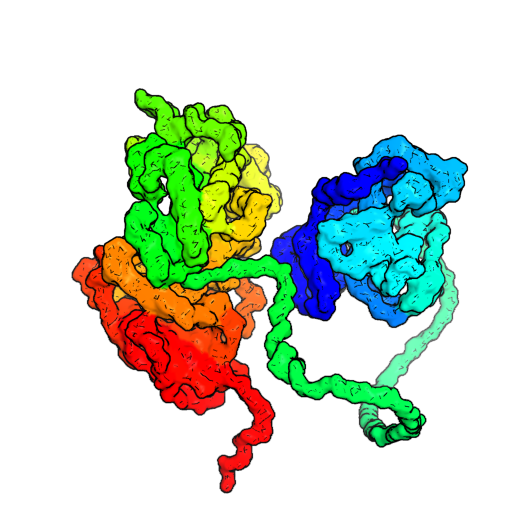 -24.485 1.00 88.56 203 ILE A C 1
ATOM 1530 O O . ILE A 1 203 ? -26.695 0.781 -25.582 1.00 88.56 203 ILE A O 1
ATOM 1534 N N . ILE A 1 204 ? -26.754 -1.093 -24.327 1.00 92.25 204 ILE A N 1
ATOM 1535 C CA . ILE A 1 204 ? -26.698 -2.027 -25.455 1.00 92.25 204 ILE A CA 1
ATOM 1536 C C . ILE A 1 204 ? -27.896 -1.797 -26.380 1.00 92.25 204 ILE A C 1
ATOM 1538 O O . ILE A 1 204 ? -27.699 -1.635 -27.582 1.00 92.25 204 ILE A O 1
ATOM 1542 N N . ASN A 1 205 ? -29.112 -1.702 -25.840 1.00 92.06 205 ASN A N 1
ATOM 1543 C CA . ASN A 1 205 ? -30.318 -1.411 -26.617 1.00 92.06 205 ASN A CA 1
ATOM 1544 C C . ASN A 1 205 ? -30.251 -0.044 -27.300 1.00 92.06 205 ASN A C 1
ATOM 1546 O O . ASN A 1 205 ? -30.534 0.058 -28.495 1.00 92.06 205 ASN A O 1
ATOM 1550 N N . GLY A 1 206 ? -29.821 0.985 -26.562 1.00 92.81 206 GLY A N 1
ATOM 1551 C CA . GLY A 1 206 ? -29.651 2.332 -27.098 1.00 92.81 206 GLY A CA 1
ATOM 1552 C C . GLY A 1 206 ? -28.688 2.390 -28.284 1.00 92.81 206 GLY A C 1
ATOM 1553 O O . GLY A 1 206 ? -28.939 3.132 -29.221 1.00 92.81 206 GLY A O 1
ATOM 1554 N N . ILE A 1 207 ? -27.624 1.581 -28.277 1.00 95.00 207 ILE A N 1
ATOM 1555 C CA . ILE A 1 207 ? -26.688 1.448 -29.405 1.00 95.00 207 ILE A CA 1
ATOM 1556 C C . ILE A 1 207 ? -27.295 0.591 -30.525 1.00 95.00 207 ILE A C 1
ATOM 1558 O O . ILE A 1 207 ? -27.203 0.958 -31.689 1.00 95.00 207 ILE A O 1
ATOM 1562 N N . THR A 1 208 ? -27.941 -0.526 -30.186 1.00 95.44 208 THR A N 1
ATOM 1563 C CA . THR A 1 208 ? -28.443 -1.516 -31.158 1.00 95.44 208 THR A CA 1
ATOM 1564 C C . THR A 1 208 ? -29.504 -0.931 -32.085 1.00 95.44 208 THR A C 1
ATOM 1566 O O . THR A 1 208 ? -29.444 -1.129 -33.295 1.00 95.44 208 THR A O 1
ATOM 1569 N N . TYR A 1 209 ? -30.467 -0.195 -31.527 1.00 93.69 209 TYR A N 1
ATOM 1570 C CA . TYR A 1 209 ? -31.697 0.173 -32.233 1.00 93.69 209 TYR A CA 1
ATOM 1571 C C . TYR A 1 209 ? -31.800 1.667 -32.583 1.00 93.69 209 TYR A C 1
ATOM 1573 O O . TYR A 1 209 ? -32.865 2.120 -32.986 1.00 93.69 209 TYR A O 1
ATOM 1581 N N . HIS A 1 210 ? -30.729 2.460 -32.452 1.00 93.31 210 HIS A N 1
ATOM 1582 C CA . HIS A 1 210 ? -30.808 3.923 -32.622 1.00 93.31 210 HIS A CA 1
ATOM 1583 C C . HIS A 1 210 ? -31.253 4.398 -34.017 1.00 93.31 210 HIS A C 1
ATOM 1585 O O . HIS A 1 210 ? -31.855 5.463 -34.130 1.00 93.31 210 HIS A O 1
ATOM 1591 N N . GLU A 1 211 ? -30.995 3.633 -35.079 1.00 90.00 211 GLU A N 1
ATOM 1592 C CA . GLU A 1 211 ? -31.477 3.951 -36.435 1.00 90.00 211 GLU A CA 1
ATOM 1593 C C . GLU A 1 211 ? -32.943 3.518 -36.664 1.00 90.00 211 GLU A C 1
ATOM 1595 O O . GLU A 1 211 ? -33.560 3.921 -37.648 1.00 90.00 211 GLU A O 1
ATOM 1600 N N . ASN A 1 212 ? -33.519 2.712 -35.764 1.00 88.56 212 ASN A N 1
ATOM 1601 C CA . ASN A 1 212 ? -34.893 2.207 -35.844 1.00 88.56 212 ASN A CA 1
ATOM 1602 C C . ASN A 1 212 ? -35.516 2.059 -34.437 1.00 88.56 212 ASN A C 1
ATOM 1604 O O . ASN A 1 212 ? -35.714 0.934 -33.953 1.00 88.56 212 ASN A O 1
ATOM 1608 N N . PRO A 1 213 ? -35.785 3.182 -33.743 1.00 88.38 213 PRO A N 1
ATOM 1609 C CA . PRO A 1 213 ? -36.204 3.185 -32.339 1.00 88.38 213 PRO A CA 1
ATOM 1610 C C . PRO A 1 213 ? -37.517 2.429 -32.077 1.00 88.38 213 PRO A C 1
ATOM 1612 O O . PRO A 1 213 ? -37.748 1.940 -30.970 1.00 88.38 213 PRO A O 1
ATOM 1615 N N . GLU A 1 214 ? -38.347 2.237 -33.106 1.00 87.00 214 GLU A N 1
ATOM 1616 C CA . GLU A 1 214 ? -39.564 1.425 -33.075 1.00 87.00 214 GLU A CA 1
ATOM 1617 C C . GLU A 1 214 ? -39.312 -0.030 -32.648 1.00 87.00 214 GLU A C 1
ATOM 1619 O O . GLU A 1 214 ? -40.216 -0.670 -32.106 1.00 87.00 214 GLU A O 1
ATOM 1624 N N . GLN A 1 215 ? -38.104 -0.556 -32.883 1.00 84.50 215 GLN A N 1
ATOM 1625 C CA . GLN A 1 215 ? -37.704 -1.907 -32.478 1.00 84.50 215 GLN A CA 1
ATOM 1626 C C . GLN A 1 215 ? -37.079 -1.967 -31.077 1.00 84.50 215 GLN A C 1
ATOM 1628 O O . GLN A 1 215 ? -37.132 -3.021 -30.446 1.00 84.50 215 GLN A O 1
ATOM 1633 N N . GLY A 1 216 ? -36.512 -0.862 -30.579 1.00 79.88 216 GLY A N 1
ATOM 1634 C CA . GLY A 1 216 ? -35.843 -0.813 -29.274 1.00 79.88 216 GLY A CA 1
ATOM 1635 C C . GLY A 1 216 ? -36.812 -0.717 -28.095 1.00 79.88 216 GLY A C 1
ATOM 1636 O O . GLY A 1 216 ? -36.617 -1.375 -27.077 1.00 79.88 216 GLY A O 1
ATOM 1637 N N . GLY A 1 217 ? -37.885 0.069 -28.240 1.00 78.62 217 GLY A N 1
ATOM 1638 C CA . GLY A 1 217 ? -38.985 0.118 -27.269 1.00 78.62 217 GLY A CA 1
ATOM 1639 C C . GLY A 1 217 ? -38.633 0.677 -25.881 1.00 78.62 217 GLY A C 1
ATOM 1640 O O . GLY A 1 217 ? -39.403 0.467 -24.941 1.00 78.62 217 GLY A O 1
ATOM 1641 N N . ASP A 1 218 ? -37.505 1.382 -25.736 1.00 86.50 218 ASP A N 1
ATOM 1642 C CA . ASP A 1 218 ? -37.091 2.032 -24.490 1.00 86.50 218 ASP A CA 1
ATOM 1643 C C . ASP A 1 218 ? -36.662 3.500 -24.687 1.00 86.50 218 ASP A C 1
ATOM 1645 O O . ASP A 1 218 ? -36.259 3.929 -25.769 1.00 86.50 218 ASP A O 1
ATOM 1649 N N . LEU A 1 219 ? -36.743 4.280 -23.601 1.00 90.81 219 LEU A N 1
ATOM 1650 C CA . LEU A 1 219 ? -36.476 5.724 -23.616 1.00 90.81 219 LEU A CA 1
ATOM 1651 C C . LEU A 1 219 ? -35.009 6.078 -23.900 1.00 90.81 219 LEU A C 1
ATOM 1653 O O . LEU A 1 219 ? -34.724 7.214 -24.275 1.00 90.81 219 LEU A O 1
ATOM 1657 N N . VAL A 1 220 ? -34.076 5.147 -23.683 1.00 90.81 220 VAL A N 1
ATOM 1658 C CA . VAL A 1 220 ? -32.651 5.362 -23.960 1.00 90.81 220 VAL A CA 1
ATOM 1659 C C . VAL A 1 220 ? -32.440 5.307 -25.463 1.00 90.81 220 VAL A C 1
ATOM 1661 O O . VAL A 1 220 ? -31.819 6.207 -26.017 1.00 90.81 220 VAL A O 1
ATOM 1664 N N . CYS A 1 221 ? -33.017 4.308 -26.129 1.00 93.94 221 CYS A N 1
ATOM 1665 C CA . CYS A 1 221 ? -33.036 4.197 -27.580 1.00 93.94 221 CYS A CA 1
ATOM 1666 C C . CYS A 1 221 ? -33.687 5.420 -28.239 1.00 93.94 221 CYS A C 1
ATOM 1668 O O . CYS A 1 221 ? -33.070 6.044 -29.105 1.00 93.94 221 CYS A O 1
ATOM 1670 N N . ASP A 1 222 ? -34.867 5.834 -27.764 1.00 94.62 222 ASP A N 1
ATOM 1671 C CA . ASP A 1 222 ? -35.554 7.022 -28.282 1.00 94.62 222 ASP A CA 1
ATOM 1672 C C . ASP A 1 222 ? -34.695 8.294 -28.125 1.00 94.62 222 ASP A C 1
ATOM 1674 O O . ASP A 1 222 ? -34.605 9.120 -29.040 1.00 94.62 222 ASP A O 1
ATOM 1678 N N . ALA A 1 223 ? -34.025 8.451 -26.977 1.00 94.75 223 ALA A N 1
ATOM 1679 C CA . ALA A 1 223 ? -33.148 9.589 -26.709 1.00 94.75 223 ALA A CA 1
ATOM 1680 C C . ALA A 1 223 ? -31.874 9.571 -27.566 1.00 94.75 223 ALA A C 1
ATOM 1682 O O . ALA A 1 223 ? -31.448 10.627 -28.034 1.00 94.75 223 ALA A O 1
ATOM 1683 N N . VAL A 1 224 ? -31.273 8.398 -27.798 1.00 96.00 224 VAL A N 1
ATOM 1684 C CA . VAL A 1 224 ? -30.106 8.251 -28.683 1.00 96.00 224 VAL A CA 1
ATOM 1685 C C . VAL A 1 224 ? -30.488 8.575 -30.125 1.00 96.00 224 VAL A C 1
ATOM 1687 O O . VAL A 1 224 ? -29.765 9.323 -30.777 1.00 96.00 224 VAL A O 1
ATOM 1690 N N . HIS A 1 225 ? -31.645 8.108 -30.599 1.00 95.94 225 HIS A N 1
ATOM 1691 C CA . HIS A 1 225 ? -32.154 8.423 -31.934 1.00 95.94 225 HIS A CA 1
ATOM 1692 C C . HIS A 1 225 ? -32.366 9.935 -32.143 1.00 95.94 225 HIS A C 1
ATOM 1694 O O . HIS A 1 225 ? -31.921 10.515 -33.141 1.00 95.94 225 HIS A O 1
ATOM 1700 N N . LEU A 1 226 ? -33.021 10.607 -31.186 1.00 96.12 226 LEU A N 1
ATOM 1701 C CA . LEU A 1 226 ? -33.195 12.062 -31.227 1.00 96.12 226 LEU A CA 1
ATOM 1702 C C . LEU A 1 226 ? -31.838 12.783 -31.220 1.00 96.12 226 LEU A C 1
ATOM 1704 O O . LEU A 1 226 ? -31.628 13.722 -31.990 1.00 96.12 226 LEU A O 1
ATOM 1708 N N . ALA A 1 227 ? -30.912 12.333 -30.375 1.00 96.44 227 ALA A N 1
ATOM 1709 C CA . ALA A 1 227 ? -29.591 12.922 -30.233 1.00 96.44 227 ALA A CA 1
ATOM 1710 C C . ALA A 1 227 ? -28.719 12.778 -31.491 1.00 96.44 227 ALA A C 1
ATOM 1712 O O . ALA A 1 227 ? -28.086 13.750 -31.906 1.00 96.44 227 ALA A O 1
ATOM 1713 N N . ASP A 1 228 ? -28.724 11.607 -32.124 1.00 95.94 228 ASP A N 1
ATOM 1714 C CA . ASP A 1 228 ? -28.050 11.365 -33.400 1.00 95.94 228 ASP A CA 1
ATOM 1715 C C . ASP A 1 228 ? -28.673 12.210 -34.528 1.00 95.94 228 ASP A C 1
ATOM 1717 O O . ASP A 1 228 ? -27.965 12.872 -35.290 1.00 95.94 228 ASP A O 1
ATOM 1721 N N . THR A 1 229 ? -30.006 12.331 -34.567 1.00 95.50 229 THR A N 1
ATOM 1722 C CA . THR A 1 229 ? -30.690 13.220 -35.523 1.00 95.50 229 THR A CA 1
ATOM 1723 C C . THR A 1 229 ? -30.259 14.679 -35.345 1.00 95.50 229 THR A C 1
ATOM 1725 O O . THR A 1 229 ? -29.981 15.375 -36.327 1.00 95.50 229 THR A O 1
ATOM 1728 N N . VAL A 1 230 ? -30.155 15.160 -34.103 1.00 96.19 230 VAL A N 1
ATOM 1729 C CA . VAL A 1 230 ? -29.621 16.497 -33.797 1.00 96.19 230 VAL A CA 1
ATOM 1730 C C . VAL A 1 230 ? -28.167 16.617 -34.254 1.00 96.19 230 VAL A C 1
ATOM 1732 O O . VAL A 1 230 ? -27.802 17.617 -34.876 1.00 96.19 230 VAL A O 1
ATOM 1735 N N . ALA A 1 231 ? -27.340 15.600 -34.009 1.00 94.75 231 ALA A N 1
ATOM 1736 C CA . ALA A 1 231 ? -25.939 15.602 -34.407 1.00 94.75 231 ALA A CA 1
ATOM 1737 C C . ALA A 1 231 ? -25.749 15.646 -35.927 1.00 94.75 231 ALA A C 1
ATOM 1739 O O . ALA A 1 231 ? -24.944 16.449 -36.403 1.00 94.75 231 ALA A O 1
ATOM 1740 N N . LYS A 1 232 ? -26.560 14.908 -36.696 1.00 92.69 232 LYS A N 1
ATOM 1741 C CA . LYS A 1 232 ? -26.604 14.972 -38.168 1.00 92.69 232 LYS A CA 1
ATOM 1742 C C . LYS A 1 232 ? -26.892 16.404 -38.659 1.00 92.69 232 LYS A C 1
ATOM 1744 O O . LYS A 1 232 ? -26.204 16.906 -39.550 1.00 92.69 232 LYS A O 1
ATOM 1749 N N . HIS A 1 233 ? -27.824 17.127 -38.027 1.00 93.56 233 HIS A N 1
ATOM 1750 C CA . HIS A 1 233 ? -28.124 18.527 -38.375 1.00 93.56 233 HIS A CA 1
ATOM 1751 C C . HIS A 1 233 ? -27.035 19.512 -37.955 1.00 93.56 233 HIS A C 1
ATOM 1753 O O . HIS A 1 233 ? -26.695 20.415 -38.721 1.00 93.56 233 HIS A O 1
ATOM 1759 N N . VAL A 1 234 ? -26.486 19.367 -36.750 1.00 92.69 234 VAL A N 1
ATOM 1760 C CA . VAL A 1 234 ? -25.399 20.223 -36.259 1.00 92.69 234 VAL A CA 1
ATOM 1761 C C . VAL A 1 234 ? -24.137 20.018 -37.101 1.00 92.69 234 VAL A C 1
ATOM 1763 O O . VAL A 1 234 ? -23.515 20.997 -37.509 1.00 92.69 234 VAL A O 1
ATOM 1766 N N . GLY A 1 235 ? -23.799 18.772 -37.434 1.00 88.19 235 GLY A N 1
ATOM 1767 C CA . GLY A 1 235 ? -22.706 18.426 -38.341 1.00 88.19 235 GLY A CA 1
ATOM 1768 C C . GLY A 1 235 ? -22.910 19.006 -39.740 1.00 88.19 235 GLY A C 1
ATOM 1769 O O . GLY A 1 235 ? -21.999 19.629 -40.283 1.00 88.19 235 GLY A O 1
ATOM 1770 N N . ALA A 1 236 ? -24.124 18.906 -40.296 1.00 86.94 236 ALA A N 1
ATOM 1771 C CA . ALA A 1 236 ? -24.456 19.532 -41.575 1.00 86.94 236 ALA A CA 1
ATOM 1772 C C . ALA A 1 236 ? -24.304 21.063 -41.525 1.00 86.94 236 ALA A C 1
ATOM 1774 O O . ALA A 1 236 ? -23.686 21.632 -42.424 1.00 86.94 236 ALA A O 1
ATOM 1775 N N . LYS A 1 237 ? -24.766 21.728 -40.453 1.00 86.75 237 LYS A N 1
ATOM 1776 C CA . LYS A 1 237 ? -24.555 23.174 -40.240 1.00 86.75 237 LYS A CA 1
ATOM 1777 C C . LYS A 1 237 ? -23.064 23.531 -40.197 1.00 86.75 237 LYS A C 1
ATOM 1779 O O . LYS A 1 237 ? -22.656 24.468 -40.875 1.00 86.75 237 LYS A O 1
ATOM 1784 N N . LEU A 1 238 ? -22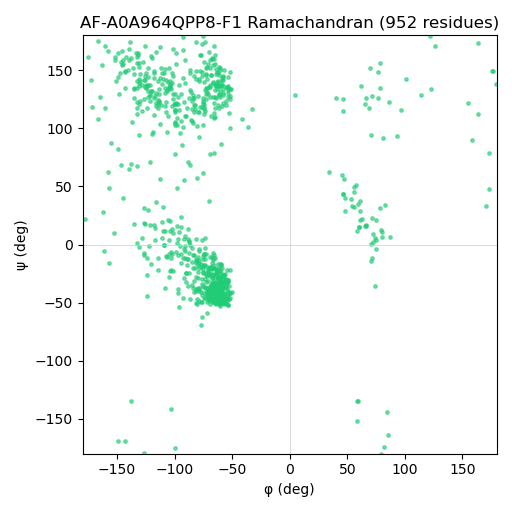.247 22.774 -39.459 1.00 83.25 238 LEU A N 1
ATOM 1785 C CA . LEU A 1 238 ? -20.790 22.971 -39.396 1.00 83.25 238 LEU A CA 1
ATOM 1786 C C . LEU A 1 238 ? -20.113 22.782 -40.764 1.00 83.25 238 LEU A C 1
ATOM 1788 O O . LEU A 1 238 ? -19.156 23.483 -41.080 1.00 83.25 238 LEU A O 1
ATOM 1792 N N . ALA A 1 239 ? -20.639 21.877 -41.591 1.00 79.50 239 ALA A N 1
ATOM 1793 C CA . ALA A 1 239 ? -20.155 21.605 -42.942 1.00 79.50 239 ALA A CA 1
ATOM 1794 C C . ALA A 1 239 ? -20.796 22.488 -44.036 1.00 79.50 239 ALA A C 1
ATOM 1796 O O . ALA A 1 239 ? -20.525 22.267 -45.217 1.00 79.50 239 ALA A O 1
ATOM 1797 N N . ASN A 1 240 ? -21.645 23.464 -43.681 1.00 81.62 240 ASN A N 1
ATOM 1798 C CA . ASN A 1 240 ? -22.446 24.274 -44.615 1.00 81.62 240 ASN A CA 1
ATOM 1799 C C . ASN A 1 240 ? -23.293 23.442 -45.606 1.00 81.62 240 ASN A C 1
ATOM 1801 O O . ASN A 1 240 ? -23.433 23.790 -46.779 1.00 81.62 240 ASN A O 1
ATOM 1805 N N . LYS A 1 241 ? -23.868 22.335 -45.131 1.00 83.38 241 LYS A N 1
ATOM 1806 C CA . LYS A 1 241 ? -24.777 21.443 -45.865 1.00 83.38 241 LYS A CA 1
ATOM 1807 C C . LYS A 1 241 ? -26.170 21.446 -45.226 1.00 83.38 241 LYS A C 1
ATOM 1809 O O . LYS A 1 241 ? -26.352 21.888 -44.093 1.00 83.38 241 LYS A O 1
ATOM 1814 N N . LYS A 1 242 ? -27.164 20.926 -45.951 1.00 80.00 242 LYS A N 1
ATOM 1815 C CA . LYS A 1 242 ? -28.484 20.598 -45.391 1.00 80.00 242 LYS A CA 1
ATOM 1816 C C . LYS A 1 242 ? -28.498 19.137 -44.942 1.00 80.00 242 LYS A C 1
ATOM 1818 O O . LYS A 1 242 ? -27.890 18.297 -45.596 1.00 80.00 242 LYS A O 1
ATOM 1823 N N . SER A 1 243 ? -29.177 18.866 -43.832 1.00 85.06 243 SER A N 1
ATOM 1824 C CA . SER A 1 243 ? -29.489 17.513 -43.366 1.00 85.06 243 SER A CA 1
ATOM 1825 C C . SER A 1 243 ? -30.948 17.213 -43.694 1.00 85.06 243 SER A C 1
ATOM 1827 O O . SER A 1 243 ? -31.798 18.084 -43.522 1.00 85.06 243 SER A O 1
ATOM 1829 N N . GLU A 1 244 ? -31.217 15.994 -44.151 1.00 84.25 244 GLU A N 1
ATOM 1830 C CA . GLU A 1 244 ? -32.570 15.464 -44.383 1.00 84.25 244 GLU A CA 1
ATOM 1831 C C . GLU A 1 244 ? -32.991 14.468 -43.290 1.00 84.25 244 GLU A C 1
ATOM 1833 O O . GLU A 1 244 ? -34.059 13.868 -43.376 1.00 84.25 244 GLU A O 1
ATOM 1838 N N . ALA A 1 245 ? -32.158 14.278 -42.258 1.00 85.94 245 ALA A N 1
ATOM 1839 C CA . ALA A 1 245 ? -32.486 13.409 -41.135 1.00 85.94 245 ALA A CA 1
ATOM 1840 C C . ALA A 1 245 ? -33.793 13.867 -40.466 1.00 85.94 245 ALA A C 1
ATOM 1842 O O . ALA A 1 245 ? -34.065 15.060 -40.353 1.00 85.94 245 ALA A O 1
ATOM 1843 N N . MET A 1 246 ? -34.600 12.923 -39.999 1.00 88.06 246 MET A N 1
ATOM 1844 C CA . MET A 1 246 ? -35.872 13.210 -39.346 1.00 88.06 246 MET A CA 1
ATOM 1845 C C . MET A 1 246 ? -35.967 12.439 -38.042 1.00 88.06 246 MET A C 1
ATOM 1847 O O . MET A 1 246 ? -35.555 11.287 -37.971 1.00 88.06 246 MET A O 1
ATOM 1851 N N . VAL A 1 247 ? -36.559 13.071 -37.031 1.00 89.88 247 VAL A N 1
ATOM 1852 C CA . VAL A 1 247 ? -36.872 12.401 -35.768 1.00 89.88 247 VAL A CA 1
ATOM 1853 C C . VAL A 1 247 ? -38.047 11.453 -36.007 1.00 89.88 247 VAL A C 1
ATOM 1855 O O . VAL A 1 247 ? -39.081 11.880 -36.529 1.00 89.88 247 VAL A O 1
ATOM 1858 N N . SER A 1 248 ? -37.916 10.190 -35.597 1.00 92.69 248 SER A N 1
ATOM 1859 C CA . SER A 1 248 ? -39.020 9.227 -35.598 1.00 92.69 248 SER A CA 1
ATOM 1860 C C . SER A 1 248 ? -40.220 9.785 -34.828 1.00 92.69 248 SER A C 1
ATOM 1862 O O . SER A 1 248 ? -40.103 10.271 -33.698 1.00 92.69 248 SER A O 1
ATOM 1864 N N . ALA A 1 249 ? -41.409 9.677 -35.426 1.00 90.25 249 ALA A N 1
ATOM 1865 C CA . ALA A 1 249 ? -42.656 10.077 -34.780 1.00 90.25 249 ALA A CA 1
ATOM 1866 C C . ALA A 1 249 ? -42.938 9.253 -33.510 1.00 90.25 249 ALA A C 1
ATOM 1868 O O . ALA A 1 249 ? -43.568 9.759 -32.580 1.00 90.25 249 ALA A O 1
ATOM 1869 N N . VAL A 1 250 ? -42.461 8.004 -33.460 1.00 89.62 250 VAL A N 1
ATOM 1870 C CA . VAL A 1 250 ? -42.585 7.129 -32.289 1.00 89.62 250 VAL A CA 1
ATOM 1871 C C . VAL A 1 250 ? -41.654 7.607 -31.181 1.00 89.62 250 VAL A C 1
ATOM 1873 O O . VAL A 1 250 ? -42.136 7.860 -30.078 1.00 89.62 250 VAL A O 1
ATOM 1876 N N . ALA A 1 251 ? -40.379 7.855 -31.490 1.00 92.19 251 ALA A N 1
ATOM 1877 C CA . ALA A 1 251 ? -39.418 8.369 -30.514 1.00 92.19 251 ALA A CA 1
ATOM 1878 C C . ALA A 1 251 ? -39.841 9.737 -29.953 1.00 92.19 251 ALA A C 1
ATOM 1880 O O . ALA A 1 251 ? -39.867 9.941 -28.739 1.00 92.19 251 ALA A O 1
ATOM 1881 N N . ALA A 1 252 ? -40.274 10.662 -30.821 1.00 92.88 252 ALA A N 1
ATOM 1882 C CA . ALA A 1 252 ? -40.769 11.972 -30.396 1.00 92.88 252 ALA A CA 1
ATOM 1883 C C . ALA A 1 252 ? -41.989 11.852 -29.467 1.00 92.88 252 ALA A C 1
ATOM 1885 O O . ALA A 1 252 ? -42.081 12.556 -28.460 1.00 92.88 252 ALA A O 1
ATOM 1886 N N . LYS A 1 253 ? -42.913 10.931 -29.770 1.00 92.75 253 LYS A N 1
ATOM 1887 C CA . LYS A 1 253 ? -44.093 10.670 -28.940 1.00 92.75 253 LYS A CA 1
ATOM 1888 C C . LYS A 1 253 ? -43.722 10.052 -27.590 1.00 92.75 253 LYS A C 1
ATOM 1890 O O . LYS A 1 253 ? -44.234 10.517 -26.576 1.00 92.75 253 LYS A O 1
ATOM 1895 N N . ASN A 1 254 ? -42.858 9.039 -27.568 1.00 92.88 254 ASN A N 1
ATOM 1896 C CA . ASN A 1 254 ? -42.443 8.347 -26.344 1.00 92.88 254 ASN A CA 1
ATOM 1897 C C . ASN A 1 254 ? -41.698 9.282 -25.384 1.00 92.88 254 ASN A C 1
ATOM 1899 O O . ASN A 1 254 ? -41.945 9.263 -24.180 1.00 92.88 254 ASN A O 1
ATOM 1903 N N . LEU A 1 255 ? -40.842 10.152 -25.926 1.00 93.00 255 LEU A N 1
ATOM 1904 C CA . LEU A 1 255 ? -40.140 11.176 -25.156 1.00 93.00 255 LEU A CA 1
ATOM 1905 C C . LEU A 1 255 ? -41.051 12.340 -24.734 1.00 93.00 255 LEU A C 1
ATOM 1907 O O . LEU A 1 255 ? -40.695 13.114 -23.843 1.00 93.00 255 LEU A O 1
ATOM 1911 N N . GLY A 1 256 ? -42.211 12.507 -25.374 1.00 93.88 256 GLY A N 1
ATOM 1912 C CA . GLY A 1 256 ? -43.022 13.719 -25.259 1.00 93.88 256 GLY A CA 1
ATOM 1913 C C . GLY A 1 256 ? -42.268 14.960 -25.747 1.00 93.88 256 GLY A C 1
ATOM 1914 O O . GLY A 1 256 ? -42.368 16.022 -25.137 1.00 93.88 256 GLY A O 1
ATOM 1915 N N . PHE A 1 257 ? -41.469 14.807 -26.805 1.00 94.56 257 PHE A N 1
ATOM 1916 C CA . PHE A 1 257 ? -40.656 15.861 -27.401 1.00 94.56 257 PHE A CA 1
ATOM 1917 C C . PHE A 1 257 ? -41.496 16.723 -28.366 1.00 94.56 257 PHE A C 1
ATOM 1919 O O . PHE A 1 257 ? -42.019 16.200 -29.357 1.00 94.56 257 PHE A O 1
ATOM 1926 N N . PRO A 1 258 ? -41.628 18.045 -28.141 1.00 91.50 258 PRO A N 1
ATOM 1927 C CA . PRO A 1 258 ? -42.288 18.932 -29.085 1.00 91.50 258 PRO A CA 1
ATOM 1928 C C . PRO A 1 258 ? -41.375 19.181 -30.287 1.00 91.50 258 PRO A C 1
ATOM 1930 O O . PRO A 1 258 ? -40.303 19.759 -30.141 1.00 91.50 258 PRO A O 1
ATOM 1933 N N . LEU A 1 259 ? -41.827 18.841 -31.500 1.00 88.06 259 LEU A N 1
ATOM 1934 C CA . LEU A 1 259 ? -41.043 19.065 -32.728 1.00 88.06 259 LEU A CA 1
ATOM 1935 C C . LEU A 1 259 ? -40.622 20.537 -32.931 1.00 88.06 259 LEU A C 1
ATOM 1937 O O . LEU A 1 259 ? -39.604 20.797 -33.564 1.00 88.06 259 LEU A O 1
ATOM 1941 N N . GLY A 1 260 ? -41.363 21.496 -32.361 1.00 87.62 260 GLY A N 1
ATOM 1942 C CA . GLY A 1 260 ? -41.001 22.920 -32.372 1.00 87.62 260 GLY A CA 1
ATOM 1943 C C . GLY A 1 260 ? -39.721 23.263 -31.595 1.00 87.62 260 GLY A C 1
ATOM 1944 O O . GLY A 1 260 ? -39.092 24.273 -31.892 1.00 87.62 260 GLY A O 1
ATOM 1945 N N . GLU A 1 261 ? -39.287 22.413 -30.660 1.00 91.44 261 GLU A N 1
ATOM 1946 C CA . GLU A 1 261 ? -38.054 22.596 -29.875 1.00 91.44 261 GLU A CA 1
ATOM 1947 C C . GLU A 1 261 ? -36.806 22.036 -30.584 1.00 91.44 261 GLU A C 1
ATOM 1949 O O . GLU A 1 261 ? -35.689 22.124 -30.071 1.00 91.44 261 GLU A O 1
ATOM 1954 N N . PHE A 1 262 ? -36.959 21.460 -31.781 1.00 93.00 262 PHE A N 1
ATOM 1955 C CA . PHE A 1 262 ? -35.856 20.828 -32.507 1.00 93.00 262 PHE A CA 1
ATOM 1956 C C . PHE A 1 262 ? -34.746 21.808 -32.890 1.00 93.00 262 PHE A C 1
ATOM 1958 O O . PHE A 1 262 ? -33.561 21.517 -32.699 1.00 93.00 262 PHE A O 1
ATOM 1965 N N . GLU A 1 263 ? -35.104 23.000 -33.374 1.00 91.25 263 GLU A N 1
ATOM 1966 C CA . GLU A 1 263 ? -34.106 24.026 -33.684 1.00 91.25 263 GLU A CA 1
ATOM 1967 C C . GLU A 1 263 ? -33.386 24.524 -32.431 1.00 91.25 263 GLU A C 1
ATOM 1969 O O . GLU A 1 263 ? -32.169 24.732 -32.467 1.00 91.25 263 GLU A O 1
ATOM 1974 N N . TRP A 1 264 ? -34.114 24.671 -31.321 1.00 93.88 264 TRP A N 1
ATOM 1975 C CA . TRP A 1 264 ? -33.533 25.043 -30.037 1.00 93.88 264 TRP A CA 1
ATOM 1976 C C . TRP A 1 264 ? -32.509 24.000 -29.584 1.00 93.88 264 TRP A C 1
ATOM 1978 O O . TRP A 1 264 ? -31.365 24.354 -29.292 1.00 93.88 264 TRP A O 1
ATOM 1988 N N . LEU A 1 265 ? -32.869 22.713 -29.627 1.00 93.44 265 LEU A N 1
ATOM 1989 C CA . LEU A 1 265 ? -31.986 21.621 -29.219 1.00 93.44 265 LEU A CA 1
ATOM 1990 C C . LEU A 1 265 ? -30.726 21.565 -30.094 1.00 93.44 265 LEU A C 1
ATOM 1992 O O . LEU A 1 265 ? -29.621 21.405 -29.572 1.00 93.44 265 LEU A O 1
ATOM 1996 N N . CYS A 1 266 ? -30.856 21.785 -31.407 1.00 93.38 266 CYS A N 1
ATOM 1997 C CA . CYS A 1 266 ? -29.712 21.896 -32.316 1.00 93.38 266 CYS A CA 1
ATOM 1998 C C . CYS A 1 266 ? -28.788 23.070 -31.962 1.00 93.38 266 CYS A C 1
ATOM 2000 O O . CYS A 1 266 ? -27.566 22.913 -31.934 1.00 93.38 266 CYS A O 1
ATOM 2002 N N . ASN A 1 267 ? -29.351 24.252 -31.702 1.00 90.81 267 ASN A N 1
ATOM 2003 C CA . ASN A 1 267 ? -28.569 25.454 -31.413 1.00 90.81 267 ASN A CA 1
ATOM 2004 C C . ASN A 1 267 ? -27.857 25.355 -30.054 1.00 90.81 267 ASN A C 1
ATOM 2006 O O . ASN A 1 267 ? -26.671 25.676 -29.959 1.00 90.81 267 ASN A O 1
ATOM 2010 N N . GLU A 1 268 ? -28.530 24.839 -29.025 1.00 90.94 268 GLU A N 1
ATOM 2011 C CA . GLU A 1 268 ? -27.939 24.622 -27.700 1.00 90.94 268 GLU A CA 1
ATOM 2012 C C . GLU A 1 268 ? -26.871 23.524 -27.712 1.00 90.94 268 GLU A C 1
ATOM 2014 O O . GLU A 1 268 ? -25.842 23.646 -27.036 1.00 90.94 268 GLU A O 1
ATOM 2019 N N . THR A 1 269 ? -27.065 22.473 -28.514 1.00 92.25 269 THR A N 1
ATOM 2020 C CA . THR A 1 269 ? -26.055 21.426 -28.708 1.00 92.25 269 THR A CA 1
ATOM 2021 C C . THR A 1 269 ? -24.816 21.996 -29.394 1.00 92.25 269 THR A C 1
ATOM 2023 O O . THR A 1 269 ? -23.706 21.792 -28.906 1.00 92.25 269 THR A O 1
ATOM 2026 N N . LEU A 1 270 ? -24.979 22.780 -30.467 1.00 88.19 270 LEU A N 1
ATOM 2027 C CA . LEU A 1 270 ? -23.869 23.449 -31.154 1.00 88.19 270 LEU A CA 1
ATOM 2028 C C . LEU A 1 270 ? -23.119 24.413 -30.221 1.00 88.19 270 LEU A C 1
ATOM 2030 O O . LEU A 1 270 ? -21.887 24.403 -30.169 1.00 88.19 270 LEU A O 1
ATOM 2034 N N . ALA A 1 271 ? -23.851 25.206 -29.434 1.00 84.56 271 ALA A N 1
ATOM 2035 C CA . ALA A 1 271 ? -23.264 26.099 -28.442 1.00 84.56 271 ALA A CA 1
ATOM 2036 C C . ALA A 1 271 ? -22.514 25.326 -27.344 1.00 84.56 271 ALA A C 1
ATOM 2038 O O . ALA A 1 271 ? -21.457 25.767 -26.892 1.00 84.56 271 ALA A O 1
ATOM 2039 N N . SER A 1 272 ? -23.031 24.171 -26.916 1.00 83.06 272 SER A N 1
ATOM 2040 C CA . SER A 1 272 ? -22.371 23.289 -25.945 1.00 83.06 272 SER A CA 1
ATOM 2041 C C . SER A 1 272 ? -21.111 22.650 -26.530 1.00 83.06 272 SER A C 1
ATOM 2043 O O . SER A 1 272 ? -20.072 22.620 -25.872 1.00 83.06 272 SER A O 1
ATOM 2045 N N . PHE A 1 273 ? -21.165 22.213 -27.788 1.00 84.62 273 PHE A N 1
ATOM 2046 C CA . PHE A 1 273 ? -20.035 21.624 -28.499 1.00 84.62 273 PHE A CA 1
ATOM 2047 C C . PHE A 1 273 ? -18.891 22.625 -28.683 1.00 84.62 273 PHE A C 1
ATOM 2049 O O . PHE A 1 273 ? -17.748 22.296 -28.373 1.00 84.62 273 PHE A O 1
ATOM 2056 N N . ALA A 1 274 ? -19.186 23.871 -29.067 1.00 77.56 274 ALA A N 1
ATOM 2057 C CA . ALA A 1 274 ? -18.179 24.930 -29.180 1.00 77.56 274 ALA A CA 1
ATOM 2058 C C . ALA A 1 274 ? -17.431 25.189 -27.855 1.00 77.56 274 ALA A C 1
ATOM 2060 O O . ALA A 1 274 ? -16.254 25.547 -27.857 1.00 77.56 274 ALA A O 1
ATOM 2061 N N . LYS A 1 275 ? -18.096 24.975 -26.712 1.00 72.25 275 LYS A N 1
ATOM 2062 C CA . LYS A 1 275 ? -17.525 25.166 -25.368 1.00 72.25 275 LYS A CA 1
ATOM 2063 C C . LYS A 1 275 ? -16.708 23.956 -24.907 1.00 72.25 275 LYS A C 1
ATOM 2065 O O . LYS A 1 275 ? -15.644 24.116 -24.315 1.00 72.25 275 LYS A O 1
ATOM 2070 N N . VAL A 1 276 ? -17.200 22.747 -25.176 1.00 69.56 276 VAL A N 1
ATOM 2071 C CA . VAL A 1 276 ? -16.588 21.486 -24.730 1.00 69.56 276 VAL A CA 1
ATOM 2072 C C . VAL A 1 276 ? -15.454 21.029 -25.662 1.00 69.56 276 VAL A C 1
ATOM 2074 O O . VAL A 1 276 ? -14.466 20.470 -25.190 1.00 69.56 276 VAL A O 1
ATOM 2077 N N . GLY A 1 277 ? -15.530 21.320 -26.965 1.00 61.78 277 GLY A N 1
ATOM 2078 C CA . GLY A 1 277 ? -14.544 20.911 -27.976 1.00 61.78 277 GLY A CA 1
ATOM 2079 C C . GLY A 1 277 ? -13.115 21.401 -27.698 1.00 61.78 277 GLY A C 1
ATOM 2080 O O . GLY A 1 277 ? -12.150 20.672 -27.942 1.00 61.78 277 GLY A O 1
ATOM 2081 N N . ALA A 1 278 ? -12.971 22.573 -27.069 1.00 60.59 278 ALA A N 1
ATOM 2082 C CA . ALA A 1 278 ? -11.678 23.132 -26.671 1.00 60.59 278 ALA A CA 1
ATOM 2083 C C . ALA A 1 278 ? -10.913 22.254 -25.654 1.00 60.59 278 ALA A C 1
ATOM 2085 O O . ALA A 1 278 ? -9.685 22.195 -25.687 1.00 60.59 278 ALA A O 1
ATOM 2086 N N . LEU A 1 279 ? -11.617 21.521 -24.778 1.00 59.19 279 LEU A N 1
ATOM 2087 C CA . LEU A 1 279 ? -11.008 20.635 -23.767 1.00 59.19 279 LEU A CA 1
ATOM 2088 C C . LEU A 1 279 ? -10.376 19.383 -24.367 1.00 59.19 279 LEU A C 1
ATOM 2090 O O . LEU A 1 279 ? -9.481 18.776 -23.774 1.00 59.19 279 LEU A O 1
ATOM 2094 N N . PHE A 1 280 ? -10.853 19.002 -25.542 1.00 61.16 280 PHE A N 1
ATOM 2095 C CA . PHE A 1 280 ? -10.414 17.828 -26.265 1.00 61.16 280 PHE A CA 1
ATOM 2096 C C . PHE A 1 280 ? -9.537 18.206 -27.452 1.00 61.16 280 PHE A C 1
ATOM 2098 O O . PHE A 1 280 ? -9.425 17.415 -28.369 1.00 61.16 280 PHE A O 1
ATOM 2105 N N . GLY A 1 281 ? -8.926 19.395 -27.483 1.00 53.09 281 GLY A N 1
ATOM 2106 C CA . GLY A 1 281 ? -8.019 19.788 -28.566 1.00 53.09 281 GLY A CA 1
ATOM 2107 C C . GLY A 1 281 ? -8.664 19.824 -29.957 1.00 53.09 281 GLY A C 1
ATOM 2108 O O . GLY A 1 281 ? -7.942 19.749 -30.946 1.00 53.09 281 GLY A O 1
ATOM 2109 N N . ALA A 1 282 ? -9.994 19.927 -30.042 1.00 49.16 282 ALA A N 1
ATOM 2110 C CA . ALA A 1 282 ? -10.706 20.261 -31.268 1.00 49.16 282 ALA A CA 1
ATOM 2111 C C . ALA A 1 282 ? -10.771 21.791 -31.370 1.00 49.16 282 ALA A C 1
ATOM 2113 O O . ALA A 1 282 ? -11.813 22.406 -31.163 1.00 49.16 282 ALA A O 1
ATOM 2114 N N . ALA A 1 283 ? -9.616 22.419 -31.586 1.00 35.47 283 ALA A N 1
ATOM 2115 C CA . ALA A 1 283 ? -9.573 23.806 -32.013 1.00 35.47 283 ALA A CA 1
ATOM 2116 C C . ALA A 1 283 ? -9.595 23.809 -33.542 1.00 35.47 283 ALA A C 1
ATOM 2118 O O . ALA A 1 283 ? -8.614 23.418 -34.167 1.00 35.47 283 ALA A O 1
ATOM 2119 N N . GLU A 1 284 ? -10.693 24.265 -34.137 1.00 35.53 284 GLU A N 1
ATOM 2120 C CA . GLU A 1 284 ? -10.629 24.857 -35.470 1.00 35.53 284 GLU A CA 1
ATOM 2121 C C . GLU A 1 284 ? -10.858 26.369 -35.367 1.00 35.53 284 GLU A C 1
ATOM 2123 O O . GLU A 1 284 ? -11.521 26.839 -34.435 1.00 35.53 284 GLU A O 1
ATOM 2128 N N . PRO A 1 285 ? -10.222 27.151 -36.257 1.00 31.09 285 PRO A N 1
ATOM 2129 C CA . PRO A 1 285 ? -10.068 28.586 -36.097 1.00 31.09 285 PRO A CA 1
ATOM 2130 C C . PRO A 1 285 ? -11.429 29.270 -36.124 1.00 31.09 285 PRO A C 1
ATOM 2132 O O . PRO A 1 285 ? -12.268 28.984 -36.976 1.00 31.09 285 PRO A O 1
ATOM 2135 N N . ALA A 1 286 ? -11.619 30.221 -35.212 1.00 29.16 286 ALA A N 1
ATOM 2136 C CA . ALA A 1 286 ? -12.759 31.120 -35.217 1.00 29.16 286 ALA A CA 1
ATOM 2137 C C . ALA A 1 286 ? -12.901 31.783 -36.599 1.00 29.16 286 ALA A C 1
ATOM 2139 O O . ALA A 1 286 ? -12.205 32.746 -36.916 1.00 29.16 286 ALA A O 1
ATOM 2140 N N . ARG A 1 287 ? -13.820 31.284 -37.429 1.00 29.56 287 ARG A N 1
ATOM 2141 C CA . ARG A 1 287 ? -14.439 32.089 -38.478 1.00 29.56 287 ARG A CA 1
ATOM 2142 C C . ARG A 1 287 ? -15.685 32.705 -37.866 1.00 29.56 287 ARG A C 1
ATOM 2144 O O . ARG A 1 287 ? -16.635 32.019 -37.512 1.00 29.56 287 ARG A O 1
ATOM 2151 N N . THR A 1 288 ? -15.599 34.014 -37.684 1.00 28.58 288 THR A N 1
ATOM 2152 C CA . THR A 1 288 ? -16.650 34.926 -37.243 1.00 28.58 288 THR A CA 1
ATOM 2153 C C . THR A 1 288 ? -17.988 34.612 -37.909 1.00 28.58 288 THR A C 1
ATOM 2155 O O . THR A 1 288 ? -18.177 34.905 -39.087 1.00 28.58 288 THR A O 1
ATOM 2158 N N . LEU A 1 289 ? -18.929 34.068 -37.139 1.00 29.50 289 LEU A N 1
ATOM 2159 C CA . LEU A 1 289 ? -20.349 34.281 -37.390 1.00 29.50 289 LEU A CA 1
ATOM 2160 C C . LEU A 1 289 ? -20.654 35.706 -36.922 1.00 29.50 289 LEU A C 1
ATOM 2162 O O . LEU A 1 289 ? -20.686 35.986 -35.724 1.00 29.50 289 LEU A O 1
ATOM 2166 N N . THR A 1 290 ? -20.776 36.630 -37.869 1.00 24.33 290 THR A N 1
ATOM 2167 C CA . THR A 1 290 ? -21.288 37.976 -37.612 1.00 24.33 290 THR A CA 1
ATOM 2168 C C . THR A 1 290 ? -22.733 37.880 -37.106 1.00 24.33 290 THR A C 1
ATOM 2170 O O . THR A 1 290 ? -23.516 37.108 -37.665 1.00 24.33 290 THR A O 1
ATOM 2173 N N . PRO A 1 291 ? -23.123 38.636 -36.064 1.00 25.89 291 PRO A N 1
ATOM 2174 C CA . PRO A 1 291 ? -24.515 38.687 -35.633 1.00 25.89 291 PRO A CA 1
ATOM 2175 C C . PRO A 1 291 ? -25.361 39.405 -36.697 1.00 25.89 291 PRO A C 1
ATOM 2177 O O . PRO A 1 291 ? -24.862 40.354 -37.308 1.00 25.89 291 PRO A O 1
ATOM 2180 N N . PRO A 1 292 ? -26.630 39.016 -36.914 1.00 29.14 292 PRO A N 1
ATOM 2181 C CA . PRO A 1 292 ? -27.532 39.811 -37.732 1.00 29.14 292 PRO A CA 1
ATOM 2182 C C . PRO A 1 292 ? -27.796 41.166 -37.060 1.00 29.14 292 PRO A C 1
ATOM 2184 O O . PRO A 1 292 ? -27.969 41.262 -35.844 1.00 29.14 292 PRO A O 1
ATOM 2187 N N . GLU A 1 293 ? -27.777 42.210 -37.884 1.00 26.11 293 GLU A N 1
ATOM 2188 C CA . GLU A 1 293 ? -27.918 43.612 -37.511 1.00 26.11 293 GLU A CA 1
ATOM 2189 C C . GLU A 1 293 ? -29.231 43.908 -36.770 1.00 26.11 293 GLU A C 1
ATOM 2191 O O . GLU A 1 293 ? -30.308 43.414 -37.106 1.00 26.11 293 GLU A O 1
ATOM 2196 N N . HIS A 1 294 ? -29.125 44.787 -35.772 1.00 27.09 294 HIS A N 1
ATOM 2197 C CA . HIS A 1 294 ? -30.253 45.427 -35.113 1.00 27.09 294 HIS A CA 1
ATOM 2198 C C . HIS A 1 294 ? -31.067 46.269 -36.108 1.00 27.09 294 HIS A C 1
ATOM 2200 O O . HIS A 1 294 ? -30.590 47.296 -36.589 1.00 27.09 294 HIS A O 1
ATOM 2206 N N . VAL A 1 295 ? -32.335 45.910 -36.313 1.00 28.75 295 VAL A N 1
ATOM 2207 C CA . VAL A 1 295 ? -33.376 46.858 -36.737 1.00 28.75 295 VAL A CA 1
ATOM 2208 C C . VAL A 1 295 ? -34.034 47.404 -35.467 1.00 28.75 295 VAL A C 1
ATOM 2210 O O . VAL A 1 295 ? -34.444 46.644 -34.590 1.00 28.75 295 VAL A O 1
ATOM 2213 N N . GLY A 1 296 ? -34.016 48.726 -35.310 1.00 22.39 296 GLY A N 1
ATOM 2214 C CA . GLY A 1 296 ? -34.194 49.402 -34.027 1.00 22.39 296 GLY A CA 1
ATOM 2215 C C . GLY A 1 296 ? -35.620 49.796 -33.615 1.00 22.39 296 GLY A C 1
ATOM 2216 O O . GLY A 1 296 ? -36.461 50.045 -34.468 1.00 22.39 296 GLY A O 1
ATOM 2217 N N . VAL A 1 297 ? -35.751 49.987 -32.283 1.00 23.05 297 VAL A N 1
ATOM 2218 C CA . VAL A 1 297 ? -36.448 51.084 -31.544 1.00 23.05 297 VAL A CA 1
ATOM 2219 C C . VAL A 1 297 ? -38.003 51.116 -31.630 1.00 23.05 297 VAL A C 1
ATOM 2221 O O . VAL A 1 297 ? -38.525 50.707 -32.659 1.00 23.05 297 VAL A O 1
ATOM 2224 N N . PRO A 1 298 ? -38.801 51.645 -30.651 1.00 26.95 298 PRO A N 1
ATOM 2225 C CA . PRO A 1 298 ? -38.524 52.226 -29.311 1.00 26.95 298 PRO A CA 1
ATOM 2226 C C . PRO A 1 298 ? -39.397 51.702 -28.132 1.00 26.95 298 PRO A C 1
ATOM 2228 O O . PRO A 1 298 ? -40.545 51.316 -28.308 1.00 26.95 298 PRO A O 1
ATOM 2231 N N . GLY A 1 299 ? -38.948 51.974 -26.895 1.00 21.95 299 GLY A N 1
ATOM 2232 C CA . GLY A 1 299 ? -39.780 52.779 -25.981 1.00 21.95 299 GLY A CA 1
ATOM 2233 C C . GLY A 1 299 ? -40.194 52.205 -24.614 1.00 21.95 299 GLY A C 1
ATOM 2234 O O . GLY A 1 299 ? -40.767 51.132 -24.514 1.00 21.95 299 GLY A O 1
ATOM 2235 N N . PHE A 1 300 ? -40.023 53.070 -23.603 1.00 24.06 300 PHE A N 1
ATOM 2236 C CA . PHE A 1 300 ? -40.749 53.181 -22.323 1.00 24.06 300 PHE A CA 1
ATOM 2237 C C . PHE A 1 300 ? -40.243 52.474 -21.043 1.00 24.06 300 PHE A C 1
ATOM 2239 O O . PHE A 1 300 ? -40.585 51.350 -20.708 1.00 24.06 300 PHE A O 1
ATOM 2246 N N . HIS A 1 301 ? -39.467 53.270 -20.292 1.00 23.08 301 HIS A N 1
ATOM 2247 C CA . HIS A 1 301 ? -39.631 53.677 -18.884 1.00 23.08 301 HIS A CA 1
ATOM 2248 C C . HIS A 1 301 ? -39.976 52.677 -17.754 1.00 23.08 301 HIS A C 1
ATOM 2250 O O . HIS A 1 301 ? -41.096 52.213 -17.602 1.00 23.08 301 HIS A O 1
ATOM 2256 N N . LYS A 1 302 ? -38.989 52.564 -16.845 1.00 23.45 302 LYS A N 1
ATOM 2257 C CA . LYS A 1 302 ? -39.030 52.629 -15.361 1.00 23.45 302 LYS A CA 1
ATOM 2258 C C . LYS A 1 302 ? -40.399 52.750 -14.652 1.00 23.45 302 LYS A C 1
ATOM 2260 O O . LYS A 1 302 ? -41.043 53.784 -14.784 1.00 23.45 302 LYS A O 1
ATOM 2265 N N . SER A 1 303 ? -40.626 51.859 -13.677 1.00 22.11 303 SER A N 1
ATOM 2266 C CA . SER A 1 303 ? -40.907 52.170 -12.247 1.00 22.11 303 SER A CA 1
ATOM 2267 C C . SER A 1 303 ? -40.909 50.852 -11.434 1.00 22.11 303 SER A C 1
ATOM 2269 O O . SER A 1 303 ? -41.594 49.919 -11.829 1.00 22.11 303 SER A O 1
ATOM 2271 N N . SER A 1 304 ? -40.041 50.607 -10.435 1.00 21.09 304 SER A N 1
ATOM 2272 C CA . SER A 1 304 ? -40.222 50.930 -8.992 1.00 21.09 304 SER A CA 1
ATOM 2273 C C . SER A 1 304 ? -41.662 50.664 -8.501 1.00 21.09 304 SER A C 1
ATOM 2275 O O . SER A 1 304 ? -42.580 51.224 -9.078 1.00 21.09 304 SER A O 1
ATOM 2277 N N . THR A 1 305 ? -41.990 49.902 -7.450 1.00 21.78 305 THR A N 1
ATOM 2278 C CA . THR A 1 305 ? -41.284 49.542 -6.204 1.00 21.78 305 THR A CA 1
ATOM 2279 C C . THR A 1 305 ? -42.233 48.681 -5.335 1.00 21.78 305 THR A C 1
ATOM 2281 O O . THR A 1 305 ? -43.422 48.965 -5.335 1.00 21.78 305 THR A O 1
ATOM 2284 N N . VAL A 1 306 ? -41.665 47.764 -4.530 1.00 23.16 306 VAL A N 1
ATOM 2285 C CA . VAL A 1 306 ? -42.057 47.377 -3.142 1.00 23.16 306 VAL A CA 1
ATOM 2286 C C . VAL A 1 306 ? -43.416 46.683 -2.901 1.00 23.16 306 VAL A C 1
ATOM 2288 O O . VAL A 1 306 ? -44.457 47.231 -3.226 1.00 23.16 306 VAL A O 1
ATOM 2291 N N . PHE A 1 307 ? -43.381 45.511 -2.244 1.00 21.33 307 PHE A N 1
ATOM 2292 C CA . PHE A 1 307 ? -44.054 45.151 -0.969 1.00 21.33 307 PHE A CA 1
ATOM 2293 C C . PHE A 1 307 ? -44.088 43.608 -0.808 1.00 21.33 307 PHE A C 1
ATOM 2295 O O . PHE A 1 307 ? -44.787 42.913 -1.537 1.00 21.33 307 PHE A O 1
ATOM 2302 N N . GLU A 1 308 ? -43.350 43.067 0.167 1.00 22.52 308 GLU A N 1
ATOM 2303 C CA . GLU A 1 308 ? -43.838 41.932 0.985 1.00 22.52 308 GLU A CA 1
ATOM 2304 C C . GLU A 1 308 ? -44.868 42.497 2.012 1.00 22.52 308 GLU A C 1
ATOM 2306 O O . GLU A 1 308 ? -44.888 43.726 2.130 1.00 22.52 308 GLU A O 1
ATOM 2311 N N . PRO A 1 309 ? -45.650 41.746 2.841 1.00 30.05 309 PRO A N 1
ATOM 2312 C CA . PRO A 1 309 ? -45.532 40.323 3.216 1.00 30.05 309 PRO A CA 1
ATOM 2313 C C . PRO A 1 309 ? -46.888 39.583 3.521 1.00 30.05 309 PRO A C 1
ATOM 2315 O O . PRO A 1 309 ? -47.978 40.131 3.398 1.00 30.05 309 PRO A O 1
ATOM 2318 N N . ILE A 1 310 ? -46.760 38.365 4.079 1.00 22.03 310 ILE A N 1
ATOM 2319 C CA . ILE A 1 310 ? -47.623 37.654 5.065 1.00 22.03 310 ILE A CA 1
ATOM 2320 C C . ILE A 1 310 ? -48.849 36.795 4.616 1.00 22.03 310 ILE A C 1
ATOM 2322 O O . ILE A 1 310 ? -49.866 37.292 4.153 1.00 22.03 310 ILE A O 1
ATOM 2326 N N . ASN A 1 311 ? -48.775 35.516 5.034 1.00 22.17 311 ASN A N 1
ATOM 2327 C CA . ASN A 1 311 ? -49.769 34.702 5.780 1.00 22.17 311 ASN A CA 1
ATOM 2328 C C . ASN A 1 311 ? -50.767 33.723 5.109 1.00 22.17 311 ASN A C 1
ATOM 2330 O O . ASN A 1 311 ? -51.718 34.099 4.440 1.00 22.17 311 ASN A O 1
ATOM 2334 N N . THR A 1 312 ? -50.548 32.445 5.471 1.00 24.06 312 THR A N 1
ATOM 2335 C CA . THR A 1 312 ? -51.456 31.452 6.102 1.00 24.06 312 THR A CA 1
ATOM 2336 C C . THR A 1 312 ? -52.895 31.231 5.614 1.00 24.06 312 THR A C 1
ATOM 2338 O O . THR A 1 312 ? -53.744 32.097 5.749 1.00 24.06 312 THR A O 1
ATOM 2341 N N . MET A 1 313 ? -53.200 29.958 5.299 1.00 21.12 313 MET A N 1
ATOM 2342 C CA . MET A 1 313 ? -54.277 29.079 5.842 1.00 21.12 313 MET A CA 1
ATOM 2343 C C . MET A 1 313 ? -54.627 27.999 4.789 1.00 21.12 313 MET A C 1
ATOM 2345 O O . MET A 1 313 ? -54.813 28.342 3.634 1.00 21.12 313 MET A O 1
ATOM 2349 N N . ARG A 1 314 ? -54.533 26.679 5.030 1.00 22.70 314 ARG A N 1
ATOM 2350 C CA . ARG A 1 314 ? -55.230 25.729 5.942 1.00 22.70 314 ARG A CA 1
ATOM 2351 C C . ARG A 1 314 ? -56.308 24.913 5.195 1.00 22.70 314 ARG A C 1
ATOM 2353 O O . ARG A 1 314 ? -57.080 25.494 4.449 1.00 22.70 314 ARG A O 1
ATOM 2360 N N . LEU A 1 315 ? -56.407 23.630 5.589 1.00 22.25 315 LEU A N 1
ATOM 2361 C CA . LEU A 1 315 ? -57.516 22.659 5.406 1.00 22.25 315 LEU A CA 1
ATOM 2362 C C . LEU A 1 315 ? -57.655 22.034 4.003 1.00 22.25 315 LEU A C 1
ATOM 2364 O O . LEU A 1 315 ? -57.393 22.693 3.013 1.00 22.25 315 LEU A O 1
ATOM 2368 N N . SER A 1 316 ? -58.116 20.796 3.805 1.00 22.16 316 SER A N 1
ATOM 2369 C CA . SER A 1 316 ? -58.298 19.582 4.621 1.00 22.16 316 SER A CA 1
ATOM 2370 C C . SER A 1 316 ? -58.789 18.466 3.677 1.00 22.16 316 SER A C 1
ATOM 2372 O O . SER A 1 316 ? -59.300 18.738 2.597 1.00 22.16 316 SER A O 1
ATOM 2374 N N . THR A 1 317 ? -58.650 17.220 4.116 1.00 29.38 317 THR A N 1
ATOM 2375 C CA . THR A 1 317 ? -59.189 15.964 3.561 1.00 29.38 317 THR A CA 1
ATOM 2376 C C . THR A 1 317 ? -60.707 15.924 3.330 1.00 29.38 317 THR A C 1
ATOM 2378 O O . THR A 1 317 ? -61.431 16.384 4.203 1.00 29.38 317 THR A O 1
ATOM 2381 N N . GLU A 1 318 ? -61.145 15.251 2.253 1.00 23.80 318 GLU A N 1
ATOM 2382 C CA . GLU A 1 318 ? -62.391 14.459 2.046 1.00 23.80 318 GLU A CA 1
ATOM 2383 C C . GLU A 1 318 ? -62.407 13.994 0.558 1.00 23.80 318 GLU A C 1
ATOM 2385 O O . GLU A 1 318 ? -61.892 14.713 -0.288 1.00 23.80 318 GLU A O 1
ATOM 2390 N N . ALA A 1 319 ? -62.954 12.875 0.067 1.00 23.34 319 ALA A N 1
ATOM 2391 C CA . ALA A 1 319 ? -63.452 11.605 0.589 1.00 23.34 319 ALA A CA 1
ATOM 2392 C C . ALA A 1 319 ? -63.980 10.763 -0.612 1.00 23.34 319 ALA A C 1
ATOM 2394 O O . ALA A 1 319 ? -64.690 11.278 -1.465 1.00 23.34 319 ALA A O 1
ATOM 2395 N N . LEU A 1 320 ? -63.668 9.458 -0.606 1.00 23.12 320 LEU A N 1
ATOM 2396 C CA . LEU A 1 320 ? -64.566 8.309 -0.860 1.00 23.12 320 LEU A CA 1
ATOM 2397 C C . LEU A 1 320 ? -65.257 8.034 -2.232 1.00 23.12 320 LEU A C 1
ATOM 2399 O O . LEU A 1 320 ? -66.213 8.685 -2.629 1.00 23.12 320 LEU A O 1
ATOM 2403 N N . CYS A 1 321 ? -64.920 6.836 -2.749 1.00 22.34 321 CYS A N 1
ATOM 2404 C CA . CYS A 1 321 ? -65.801 5.723 -3.183 1.00 22.34 321 CYS A CA 1
ATOM 2405 C C . CYS A 1 321 ? -66.588 5.741 -4.515 1.00 22.34 321 CYS A C 1
ATOM 2407 O O . CYS A 1 321 ? -67.501 6.537 -4.708 1.00 22.34 321 CYS A O 1
ATOM 2409 N N . ARG A 1 322 ? -66.382 4.666 -5.306 1.00 23.14 322 ARG A N 1
ATOM 2410 C CA . ARG A 1 322 ? -67.395 3.712 -5.850 1.00 23.14 322 ARG A CA 1
ATOM 2411 C C . ARG A 1 322 ? -66.656 2.465 -6.417 1.00 23.14 322 ARG A C 1
ATOM 2413 O O . ARG A 1 322 ? -65.792 2.647 -7.260 1.00 23.14 322 ARG A O 1
ATOM 2420 N N . ILE A 1 323 ? -66.701 1.273 -5.782 1.00 25.45 323 ILE A N 1
ATOM 2421 C CA . ILE A 1 323 ? -67.698 0.157 -5.870 1.00 25.45 323 ILE A CA 1
ATOM 2422 C C . ILE A 1 323 ? -67.608 -0.536 -7.267 1.00 25.45 323 ILE A C 1
ATOM 2424 O O . ILE A 1 323 ? -67.745 0.169 -8.255 1.00 25.45 323 ILE A O 1
ATOM 2428 N N . VAL A 1 324 ? -67.273 -1.830 -7.482 1.00 24.22 324 VAL A N 1
ATOM 2429 C CA . VAL A 1 324 ? -67.968 -3.117 -7.171 1.00 24.22 324 VAL A CA 1
ATOM 2430 C C . VAL A 1 324 ? -67.033 -4.336 -7.475 1.00 24.22 324 VAL A C 1
ATOM 2432 O O . VAL A 1 324 ? -66.345 -4.340 -8.490 1.00 24.22 324 VAL A O 1
ATOM 2435 N N . THR A 1 325 ? -67.058 -5.383 -6.636 1.00 25.72 325 THR A N 1
ATOM 2436 C CA . THR A 1 325 ? -66.543 -6.787 -6.778 1.00 25.72 325 THR A CA 1
ATOM 2437 C C . THR A 1 325 ? -67.695 -7.769 -7.163 1.00 25.72 325 THR A C 1
ATOM 2439 O O . THR A 1 325 ? -68.825 -7.286 -7.165 1.00 25.72 325 THR A O 1
ATOM 2442 N N . PRO A 1 326 ? -67.615 -9.135 -7.277 1.00 36.50 326 PRO A N 1
ATOM 2443 C CA . PRO A 1 326 ? -66.626 -10.203 -7.647 1.00 36.50 326 PRO A CA 1
ATOM 2444 C C . PRO A 1 326 ? -67.329 -11.308 -8.554 1.00 36.50 326 PRO A C 1
ATOM 2446 O O . PRO A 1 326 ? -68.147 -10.870 -9.361 1.00 36.50 326 PRO A O 1
ATOM 2449 N N . PRO A 1 327 ? -67.237 -12.683 -8.439 1.00 40.56 327 PRO A N 1
ATOM 2450 C CA . PRO A 1 327 ? -66.257 -13.685 -7.903 1.00 40.56 327 PRO A CA 1
ATOM 2451 C C . PRO A 1 327 ? -66.022 -15.001 -8.742 1.00 40.56 327 PRO A C 1
ATOM 2453 O O . PRO A 1 327 ? -66.783 -15.324 -9.648 1.00 40.56 327 PRO A O 1
ATOM 2456 N N . GLY A 1 328 ? -65.055 -15.850 -8.314 1.00 23.91 328 GLY A N 1
ATOM 2457 C CA . GLY A 1 328 ? -65.071 -17.334 -8.484 1.00 23.91 328 GLY A CA 1
ATOM 2458 C C . GLY A 1 328 ? -63.692 -18.050 -8.415 1.00 23.91 328 GLY A C 1
ATOM 2459 O O . GLY A 1 328 ? -62.984 -18.042 -9.408 1.00 23.91 328 GLY A O 1
ATOM 2460 N N . CYS A 1 329 ? -63.199 -18.501 -7.237 1.00 22.86 329 CYS A N 1
ATOM 2461 C CA . CYS A 1 329 ? -63.143 -19.905 -6.711 1.00 22.86 329 CYS A CA 1
ATOM 2462 C C . CYS A 1 329 ? -62.114 -20.835 -7.436 1.00 22.86 329 CYS A C 1
ATOM 2464 O O . CYS A 1 329 ? -62.164 -20.921 -8.649 1.00 22.86 329 CYS A O 1
ATOM 2466 N N . VAL A 1 330 ? -61.155 -21.584 -6.847 1.00 25.31 330 VAL A N 1
ATOM 2467 C CA . VAL A 1 330 ? -61.102 -22.417 -5.619 1.00 25.31 330 VAL A CA 1
ATOM 2468 C C . VAL A 1 330 ? -59.627 -22.754 -5.232 1.00 25.31 330 VAL A C 1
ATOM 2470 O O . VAL A 1 330 ? -58.902 -23.328 -6.029 1.00 25.31 330 VAL A O 1
ATOM 2473 N N . SER A 1 331 ? -59.258 -22.467 -3.973 1.00 24.64 331 SER A N 1
ATOM 2474 C CA . SER A 1 331 ? -58.540 -23.292 -2.959 1.00 24.64 331 SER A CA 1
ATOM 2475 C C . SER A 1 331 ? -57.098 -23.853 -3.101 1.00 24.64 331 SER A C 1
ATOM 2477 O O . SER A 1 331 ? -56.754 -24.570 -4.031 1.00 24.64 331 SER A O 1
ATOM 2479 N N . ARG A 1 332 ? -56.388 -23.705 -1.958 1.00 24.56 332 ARG A N 1
ATOM 2480 C CA . ARG A 1 332 ? -55.364 -24.575 -1.320 1.00 24.56 332 ARG A CA 1
ATOM 2481 C C . ARG A 1 332 ? -53.907 -24.539 -1.816 1.00 24.56 332 ARG A C 1
ATOM 2483 O O . ARG A 1 332 ? -53.473 -25.406 -2.555 1.00 24.56 332 ARG A O 1
ATOM 2490 N N . CYS A 1 333 ? -53.104 -23.676 -1.185 1.00 23.38 333 CYS A N 1
ATOM 2491 C CA . CYS A 1 333 ? -52.021 -24.129 -0.295 1.00 23.38 333 CYS A CA 1
ATOM 2492 C C . CYS A 1 333 ? -51.590 -22.985 0.639 1.00 23.38 333 CYS A C 1
ATOM 2494 O O . CYS A 1 333 ? -51.174 -21.914 0.211 1.00 23.38 333 CYS A O 1
ATOM 2496 N N . VAL A 1 334 ? -51.781 -23.218 1.934 1.00 26.34 334 VAL A N 1
ATOM 2497 C CA . VAL A 1 334 ? -51.585 -22.296 3.055 1.00 26.34 334 VAL A CA 1
ATOM 2498 C C . VAL A 1 334 ? -50.280 -22.682 3.750 1.00 26.34 334 VAL A C 1
ATOM 2500 O O . VAL A 1 334 ? -50.051 -23.862 3.986 1.00 26.34 334 VAL A O 1
ATOM 2503 N N . VAL A 1 335 ? -49.497 -21.666 4.128 1.00 29.03 335 VAL A N 1
ATOM 2504 C CA . VAL A 1 335 ? -48.489 -21.694 5.206 1.00 29.03 335 VAL A CA 1
ATOM 2505 C C . VAL A 1 335 ? -47.240 -22.531 4.920 1.00 29.03 335 VAL A C 1
ATOM 2507 O O . VAL A 1 335 ? -47.160 -23.719 5.208 1.00 29.03 335 VAL A O 1
ATOM 2510 N N . GLY A 1 336 ? -46.211 -21.850 4.409 1.00 27.00 336 GLY A N 1
ATOM 2511 C CA . GLY A 1 336 ? -44.866 -22.412 4.320 1.00 27.00 336 GLY A CA 1
ATOM 2512 C C . GLY A 1 336 ? -43.862 -21.601 3.506 1.00 27.00 336 GLY A C 1
ATOM 2513 O O . GLY A 1 336 ? -43.040 -22.222 2.860 1.00 27.00 336 GLY A O 1
ATOM 2514 N N . PHE A 1 337 ? -43.919 -20.260 3.462 1.00 25.81 337 PHE A N 1
ATOM 2515 C CA . PHE A 1 337 ? -42.879 -19.486 2.746 1.00 25.81 337 PHE A CA 1
ATOM 2516 C C . PHE A 1 337 ? -42.628 -18.049 3.250 1.00 25.81 337 PHE A C 1
ATOM 2518 O O . PHE A 1 337 ? -41.885 -17.302 2.625 1.00 25.81 337 PHE A O 1
ATOM 2525 N N . PHE A 1 338 ? -43.188 -17.648 4.400 1.00 25.08 338 PHE A N 1
ATOM 2526 C CA . PHE A 1 338 ? -43.057 -16.273 4.926 1.00 25.08 338 PHE A CA 1
ATOM 2527 C C . PHE A 1 338 ? -42.069 -16.113 6.098 1.00 25.08 338 PHE A C 1
ATOM 2529 O O . PHE A 1 338 ? -42.113 -15.122 6.818 1.00 25.08 338 PHE A O 1
ATOM 2536 N N . LEU A 1 339 ? -41.143 -17.064 6.274 1.00 25.97 339 LEU A N 1
ATOM 2537 C CA . LEU A 1 339 ? -40.091 -17.012 7.305 1.00 25.97 339 LEU A CA 1
ATOM 2538 C C . LEU A 1 339 ? -38.662 -17.181 6.751 1.00 25.97 339 LEU A C 1
ATOM 2540 O O . LEU A 1 339 ? -37.738 -17.445 7.510 1.00 25.97 339 LEU A O 1
ATOM 2544 N N . LEU A 1 340 ? -38.457 -16.987 5.441 1.00 25.31 340 LEU A N 1
ATOM 2545 C CA . LEU A 1 340 ? -37.146 -17.162 4.790 1.00 25.31 340 LEU A CA 1
ATOM 2546 C C . LEU A 1 340 ? -36.759 -16.049 3.794 1.00 25.31 340 LEU A C 1
ATOM 2548 O O . LEU A 1 340 ? -35.837 -16.224 3.009 1.00 25.31 340 LEU A O 1
ATOM 2552 N N . LEU A 1 341 ? -37.410 -14.880 3.856 1.00 25.36 341 LEU A N 1
ATOM 2553 C CA . LEU A 1 341 ? -37.137 -13.734 2.964 1.00 25.36 341 LEU A CA 1
ATOM 2554 C C . LEU A 1 341 ? -36.844 -12.414 3.708 1.00 25.36 341 LEU A C 1
ATOM 2556 O O . LEU A 1 341 ? -37.113 -11.331 3.204 1.00 25.36 341 LEU A O 1
ATOM 2560 N N . VAL A 1 342 ? -36.246 -12.501 4.903 1.00 28.33 342 VAL A N 1
ATOM 2561 C CA . VAL A 1 342 ? -35.567 -11.361 5.575 1.00 28.33 342 VAL A CA 1
ATOM 2562 C C . VAL A 1 342 ? -34.083 -11.684 5.843 1.00 28.33 342 VAL A C 1
ATOM 2564 O O . VAL A 1 342 ? -33.398 -11.023 6.611 1.00 28.33 342 VAL A O 1
ATOM 2567 N N . ALA A 1 343 ? -33.545 -12.705 5.173 1.00 27.50 343 ALA A N 1
ATOM 2568 C CA . ALA A 1 343 ? -32.139 -13.090 5.252 1.00 27.50 343 ALA A CA 1
ATOM 2569 C C . ALA A 1 343 ? -31.616 -13.437 3.851 1.00 27.50 343 ALA A C 1
ATOM 2571 O O . ALA A 1 343 ? -31.420 -14.603 3.528 1.00 27.50 343 ALA A O 1
ATOM 2572 N N . SER A 1 344 ? -31.489 -12.428 2.985 1.00 26.05 344 SER A N 1
ATOM 2573 C CA . SER A 1 344 ? -30.678 -12.483 1.745 1.00 26.05 344 SER A CA 1
ATOM 2574 C C . SER A 1 344 ? -30.667 -11.165 0.951 1.00 26.05 344 SER A C 1
ATOM 2576 O O . SER A 1 344 ? -30.325 -11.150 -0.224 1.00 26.05 344 SER A O 1
ATOM 2578 N N . SER A 1 345 ? -30.959 -10.019 1.570 1.00 26.36 345 SER A N 1
ATOM 2579 C CA . SER A 1 345 ? -30.652 -8.709 0.983 1.00 26.36 345 SER A CA 1
ATOM 2580 C C . SER A 1 345 ? -29.235 -8.290 1.381 1.00 26.36 345 SER A C 1
ATOM 2582 O O . SER A 1 345 ? -29.048 -7.445 2.248 1.00 26.36 345 SER A O 1
ATOM 2584 N N . ASN A 1 346 ? -28.248 -8.977 0.809 1.00 29.09 346 ASN A N 1
ATOM 2585 C CA . ASN A 1 346 ? -26.847 -8.556 0.736 1.00 29.09 346 ASN A CA 1
ATOM 2586 C C . ASN A 1 346 ? -26.193 -9.314 -0.431 1.00 29.09 346 ASN A C 1
ATOM 2588 O O . ASN A 1 346 ? -25.310 -10.146 -0.251 1.00 29.09 346 ASN A O 1
ATOM 2592 N N . CYS A 1 347 ? -26.680 -9.078 -1.649 1.00 24.77 347 CYS A N 1
ATOM 2593 C CA . CYS A 1 347 ? -25.893 -9.364 -2.844 1.00 24.77 347 CYS A CA 1
ATOM 2594 C C . CYS A 1 347 ? -25.206 -8.063 -3.238 1.00 24.77 347 CYS A C 1
ATOM 2596 O O . CYS A 1 347 ? -25.808 -7.180 -3.842 1.00 24.77 347 CYS A O 1
ATOM 2598 N N . ALA A 1 348 ? -23.959 -7.947 -2.789 1.00 29.31 348 ALA A N 1
ATOM 2599 C CA . ALA A 1 348 ? -23.042 -6.889 -3.151 1.00 29.31 348 ALA A CA 1
ATOM 2600 C C . ALA A 1 348 ? -22.899 -6.807 -4.676 1.00 29.31 348 ALA A C 1
ATOM 2602 O O . ALA A 1 348 ? -22.710 -7.819 -5.354 1.00 29.31 348 ALA A O 1
ATOM 2603 N N . ALA A 1 349 ? -22.941 -5.585 -5.205 1.00 28.67 349 ALA A N 1
ATOM 2604 C CA . ALA A 1 349 ? -22.403 -5.288 -6.519 1.00 28.67 349 ALA A CA 1
ATOM 2605 C C . ALA A 1 349 ? -20.931 -5.735 -6.543 1.00 28.67 349 ALA A C 1
ATOM 2607 O O . ALA A 1 349 ? -20.126 -5.277 -5.729 1.00 28.67 349 ALA A O 1
ATOM 2608 N N . ALA A 1 350 ? -20.586 -6.654 -7.445 1.00 30.94 350 ALA A N 1
ATOM 2609 C CA . ALA A 1 350 ? -19.243 -7.208 -7.581 1.00 30.94 350 ALA A CA 1
ATOM 2610 C C . ALA A 1 350 ? -18.255 -6.152 -8.119 1.00 30.94 350 ALA A C 1
ATOM 2612 O O . ALA A 1 350 ? -17.902 -6.128 -9.297 1.00 30.94 350 ALA A O 1
ATOM 2613 N N . GLY A 1 351 ? -17.808 -5.251 -7.244 1.00 36.56 351 GLY A N 1
ATOM 2614 C CA . GLY A 1 351 ? -16.484 -4.650 -7.345 1.00 36.56 351 GLY A CA 1
ATOM 2615 C C . GLY A 1 351 ? -15.437 -5.690 -6.948 1.00 36.56 351 GLY A C 1
ATOM 2616 O O . GLY A 1 351 ? -15.738 -6.585 -6.165 1.00 36.56 351 GLY A O 1
ATOM 2617 N N . VAL A 1 352 ? -14.216 -5.596 -7.486 1.00 43.72 352 VAL A N 1
ATOM 2618 C CA . VAL A 1 352 ? -13.090 -6.420 -7.011 1.00 43.72 352 VAL A CA 1
ATOM 2619 C C . VAL A 1 352 ? -12.989 -6.236 -5.499 1.00 43.72 352 VAL A C 1
ATOM 2621 O O . VAL A 1 352 ? -12.744 -5.122 -5.027 1.00 43.72 352 VAL A O 1
ATOM 2624 N N . GLU A 1 353 ? -13.270 -7.305 -4.762 1.00 57.25 353 GLU A N 1
ATOM 2625 C CA . GLU A 1 353 ? -13.239 -7.316 -3.308 1.00 57.25 353 GLU A CA 1
ATOM 2626 C C . GLU A 1 353 ? -11.810 -6.997 -2.858 1.00 57.25 353 GLU A C 1
ATOM 2628 O O . GLU A 1 353 ? -10.835 -7.545 -3.378 1.00 57.25 353 GLU A O 1
ATOM 2633 N N . ARG A 1 354 ? -11.678 -6.032 -1.948 1.00 81.19 354 ARG A N 1
ATOM 2634 C CA . ARG A 1 354 ? -10.386 -5.632 -1.392 1.00 81.19 354 ARG A CA 1
ATOM 2635 C C . ARG A 1 354 ? -9.767 -6.840 -0.693 1.00 81.19 354 ARG A C 1
ATOM 2637 O O . ARG A 1 354 ? -10.439 -7.493 0.099 1.00 81.19 354 ARG A O 1
ATOM 2644 N N . VAL A 1 355 ? -8.495 -7.126 -0.967 1.00 89.88 355 VAL A N 1
ATOM 2645 C CA . VAL A 1 355 ? -7.759 -8.151 -0.220 1.00 89.88 355 VAL A CA 1
ATOM 2646 C C . VAL A 1 355 ? -7.717 -7.733 1.246 1.00 89.88 355 VAL A C 1
ATOM 2648 O O . VAL A 1 355 ? -7.281 -6.629 1.552 1.00 89.88 355 VAL A O 1
ATOM 2651 N N . GLU A 1 356 ? -8.148 -8.622 2.135 1.00 92.62 356 GLU A N 1
ATOM 2652 C CA . GLU A 1 356 ? -8.146 -8.433 3.584 1.00 92.62 356 GLU A CA 1
ATOM 2653 C C . GLU A 1 356 ? -7.568 -9.675 4.263 1.00 92.62 356 GLU A C 1
ATOM 2655 O O . GLU A 1 356 ? -7.798 -10.802 3.820 1.00 92.62 356 GLU A O 1
ATOM 2660 N N . PHE A 1 357 ? -6.780 -9.465 5.318 1.00 95.38 357 PHE A N 1
ATOM 2661 C CA . PHE A 1 357 ? -6.246 -10.523 6.173 1.00 95.38 357 PHE A CA 1
ATOM 2662 C C . PHE A 1 357 ? -5.759 -9.936 7.498 1.00 95.38 357 PHE A C 1
ATOM 2664 O O . PHE A 1 357 ? -5.353 -8.778 7.581 1.00 95.38 357 PHE A O 1
ATOM 2671 N N . THR A 1 358 ? -5.749 -10.762 8.538 1.00 95.06 358 THR A N 1
ATOM 2672 C CA . THR A 1 358 ? -5.357 -10.370 9.902 1.00 95.06 358 THR A CA 1
ATOM 2673 C C . THR A 1 358 ? -4.232 -11.234 10.463 1.00 95.06 358 THR A C 1
ATOM 2675 O O . THR A 1 358 ? -3.653 -10.900 11.493 1.00 95.06 358 THR A O 1
ATOM 2678 N N . ARG A 1 359 ? -3.903 -12.356 9.812 1.00 94.88 359 ARG A N 1
ATOM 2679 C CA . ARG A 1 359 ? -2.878 -13.304 10.274 1.00 94.88 359 ARG A CA 1
ATOM 2680 C C . ARG A 1 359 ? -1.949 -13.677 9.130 1.00 94.88 359 ARG A C 1
ATOM 2682 O O . ARG A 1 359 ? -2.379 -14.301 8.157 1.00 94.88 359 ARG A O 1
ATOM 2689 N N . MET A 1 360 ? -0.671 -13.342 9.281 1.00 94.38 360 MET A N 1
ATOM 2690 C CA . MET A 1 360 ? 0.353 -13.605 8.278 1.00 94.38 360 MET A CA 1
ATOM 2691 C C . MET A 1 360 ? 1.569 -14.286 8.898 1.00 94.38 360 MET A C 1
ATOM 2693 O O . MET A 1 360 ? 2.241 -13.721 9.755 1.00 94.38 360 MET A O 1
ATOM 2697 N N . VAL A 1 361 ? 1.933 -15.453 8.384 1.00 91.62 361 VAL A N 1
ATOM 2698 C CA . VAL A 1 361 ? 3.210 -16.091 8.712 1.00 91.62 361 VAL A CA 1
ATOM 2699 C C . VAL A 1 361 ? 4.210 -15.788 7.600 1.00 91.62 361 VAL A C 1
ATOM 2701 O O . VAL A 1 361 ? 4.096 -16.323 6.504 1.00 91.62 361 VAL A O 1
ATOM 2704 N N . ALA A 1 362 ? 5.214 -14.953 7.858 1.00 87.44 362 ALA A N 1
ATOM 2705 C CA . ALA A 1 362 ? 6.358 -14.840 6.954 1.00 87.44 362 ALA A CA 1
ATOM 2706 C C . ALA A 1 362 ? 7.473 -15.764 7.447 1.00 87.44 362 ALA A C 1
ATOM 2708 O O . ALA A 1 362 ? 7.818 -15.695 8.618 1.00 87.44 362 ALA A O 1
ATOM 2709 N N . HIS A 1 363 ? 8.042 -16.612 6.587 1.00 78.88 363 HIS A N 1
ATOM 2710 C CA . HIS A 1 363 ? 9.222 -17.413 6.922 1.00 78.88 363 HIS A CA 1
ATOM 2711 C C . HIS A 1 363 ? 10.239 -17.381 5.793 1.00 78.88 363 HIS A C 1
ATOM 2713 O O . HIS A 1 363 ? 9.942 -17.709 4.646 1.00 78.88 363 HIS A O 1
ATOM 2719 N N . TRP A 1 364 ? 11.470 -17.016 6.142 1.00 74.00 364 TRP A N 1
ATOM 2720 C CA . TRP A 1 364 ? 12.596 -17.016 5.210 1.00 74.00 364 TRP A CA 1
ATOM 2721 C C . TRP A 1 364 ? 13.549 -18.168 5.437 1.00 74.00 364 TRP A C 1
ATOM 2723 O O . TRP A 1 364 ? 14.405 -18.356 4.601 1.00 74.00 364 TRP A O 1
ATOM 2733 N N . ALA A 1 365 ? 13.400 -18.941 6.509 1.00 76.94 365 ALA A N 1
ATOM 2734 C CA . ALA A 1 365 ? 14.242 -20.087 6.817 1.00 76.94 365 ALA A CA 1
ATOM 2735 C C . ALA A 1 365 ? 13.382 -21.246 7.325 1.00 76.94 365 ALA A C 1
ATOM 2737 O O . ALA A 1 365 ? 12.240 -21.040 7.741 1.00 76.94 365 ALA A O 1
ATOM 2738 N N . ASP A 1 366 ? 13.945 -22.452 7.267 1.00 83.62 366 ASP A N 1
ATOM 2739 C CA . ASP A 1 366 ? 13.423 -23.677 7.885 1.00 83.62 366 ASP A CA 1
ATOM 2740 C C . ASP A 1 366 ? 12.013 -24.113 7.455 1.00 83.62 366 ASP A C 1
ATOM 2742 O O . ASP A 1 366 ? 11.460 -25.058 8.003 1.00 83.62 366 ASP A O 1
ATOM 2746 N N . TYR A 1 367 ? 11.444 -23.526 6.400 1.00 87.00 367 TYR A N 1
ATOM 2747 C CA . TYR A 1 367 ? 10.175 -23.979 5.812 1.00 87.00 367 TYR A CA 1
ATOM 2748 C C . TYR A 1 367 ? 10.274 -25.374 5.156 1.00 87.00 367 TYR A C 1
ATOM 2750 O O . TYR A 1 367 ? 9.263 -25.945 4.756 1.00 87.00 367 TYR A O 1
ATOM 2758 N N . ALA A 1 368 ? 11.485 -25.935 5.050 1.00 89.62 368 ALA A N 1
ATOM 2759 C CA . ALA A 1 368 ? 11.725 -27.324 4.660 1.00 89.62 368 ALA A CA 1
ATOM 2760 C C . ALA A 1 368 ? 11.697 -28.318 5.836 1.00 89.62 368 ALA A C 1
ATOM 2762 O O . ALA A 1 368 ? 11.772 -29.526 5.602 1.00 89.62 368 ALA A O 1
ATOM 2763 N N . ASP A 1 369 ? 11.613 -27.836 7.079 1.00 92.75 369 ASP A N 1
ATOM 2764 C CA . ASP A 1 369 ? 11.496 -28.689 8.258 1.00 92.75 369 ASP A CA 1
ATOM 2765 C C . ASP A 1 369 ? 10.178 -29.495 8.214 1.00 92.75 369 ASP A C 1
ATOM 2767 O O . ASP A 1 369 ? 9.123 -28.937 7.882 1.00 92.75 369 ASP A O 1
ATOM 2771 N N . PRO A 1 370 ? 10.186 -30.796 8.564 1.00 93.19 370 PRO A N 1
ATOM 2772 C CA . PRO A 1 370 ? 8.979 -31.628 8.554 1.00 93.19 370 PRO A CA 1
ATOM 2773 C C . PRO A 1 370 ? 7.832 -31.096 9.431 1.00 93.19 370 PRO A C 1
ATOM 2775 O O . PRO A 1 370 ? 6.664 -31.385 9.170 1.00 93.19 370 PRO A O 1
ATOM 2778 N N . GLY A 1 371 ? 8.147 -30.321 10.471 1.00 94.44 371 GLY A N 1
ATOM 2779 C CA . GLY A 1 371 ? 7.189 -29.700 11.378 1.00 94.44 371 GLY A CA 1
ATOM 2780 C C . GLY A 1 371 ? 6.517 -28.439 10.833 1.00 94.44 371 GLY A C 1
ATOM 2781 O O . GLY A 1 371 ? 5.619 -27.918 11.497 1.00 94.44 371 GLY A O 1
ATOM 2782 N N . TYR A 1 372 ? 6.915 -27.939 9.657 1.00 94.50 372 TYR A N 1
ATOM 2783 C CA . TYR A 1 372 ? 6.387 -26.691 9.105 1.00 94.50 372 TYR A CA 1
ATOM 2784 C C . TYR A 1 372 ? 4.891 -26.779 8.777 1.00 94.50 372 TYR A C 1
ATOM 2786 O O . TYR A 1 372 ? 4.101 -25.950 9.225 1.00 94.50 372 TYR A O 1
ATOM 2794 N N . LEU A 1 373 ? 4.462 -27.816 8.052 1.00 95.88 373 LEU A N 1
ATOM 2795 C CA . LEU A 1 373 ? 3.053 -27.957 7.666 1.00 95.88 373 LEU A CA 1
ATOM 2796 C C . LEU A 1 373 ? 2.131 -28.167 8.875 1.00 95.88 373 LEU A C 1
ATOM 2798 O O . LEU A 1 373 ? 1.035 -27.610 8.900 1.00 95.88 373 LEU A O 1
ATOM 2802 N N . SER A 1 374 ? 2.582 -28.905 9.897 1.00 96.44 374 SER A N 1
ATOM 2803 C CA . SER A 1 374 ? 1.808 -29.063 11.137 1.00 96.44 374 SER A CA 1
ATOM 2804 C C . SER A 1 374 ? 1.710 -27.749 11.912 1.00 96.44 374 SER A C 1
ATOM 2806 O O . SER A 1 374 ? 0.659 -27.435 12.464 1.00 96.44 374 SER A O 1
ATOM 2808 N N . PHE A 1 375 ? 2.766 -26.930 11.899 1.00 95.25 375 PHE A N 1
ATOM 2809 C CA . PHE A 1 375 ? 2.709 -25.589 12.472 1.00 95.25 375 PHE A CA 1
ATOM 2810 C C . PHE A 1 375 ? 1.666 -24.716 11.763 1.00 95.25 375 PHE A C 1
ATOM 2812 O O . PHE A 1 375 ? 0.870 -24.060 12.433 1.00 95.25 375 PHE A O 1
ATOM 2819 N N . ILE A 1 376 ? 1.609 -24.742 10.428 1.00 95.94 376 ILE A N 1
ATOM 2820 C CA . ILE A 1 376 ? 0.593 -24.000 9.666 1.00 95.94 376 ILE A CA 1
ATOM 2821 C C . ILE A 1 376 ? -0.827 -24.489 9.990 1.00 95.94 376 ILE A C 1
ATOM 2823 O O . ILE A 1 376 ? -1.730 -23.667 10.142 1.00 95.94 376 ILE A O 1
ATOM 2827 N N . GLU A 1 377 ? -1.038 -25.796 10.165 1.00 96.81 377 GLU A N 1
ATOM 2828 C CA . GLU A 1 377 ? -2.335 -26.362 10.577 1.00 96.81 377 GLU A CA 1
ATOM 2829 C C . GLU A 1 377 ? -2.775 -25.920 11.980 1.00 96.81 377 GLU A C 1
ATOM 2831 O O . GLU A 1 377 ? -3.969 -25.718 12.227 1.00 96.81 377 GLU A O 1
ATOM 2836 N N . GLU A 1 378 ? -1.826 -25.751 12.900 1.00 96.75 378 GLU A N 1
ATOM 2837 C CA . GLU A 1 378 ? -2.093 -25.267 14.254 1.00 96.75 378 GLU A CA 1
ATOM 2838 C C . GLU A 1 378 ? -2.345 -23.754 14.278 1.00 96.75 378 GLU A C 1
ATOM 2840 O O . GLU A 1 378 ? -3.348 -23.295 14.837 1.00 96.75 378 GLU A O 1
ATOM 2845 N N . ALA A 1 379 ? -1.457 -22.979 13.648 1.00 95.00 379 ALA A N 1
ATOM 2846 C CA . ALA A 1 379 ? -1.492 -21.519 13.650 1.00 95.00 379 ALA A CA 1
ATOM 2847 C C . ALA A 1 379 ? -2.627 -20.954 12.780 1.00 95.00 379 ALA A C 1
ATOM 2849 O O . ALA A 1 379 ? -3.192 -19.913 13.115 1.00 95.00 379 ALA A O 1
ATOM 2850 N N . LYS A 1 380 ? -2.986 -21.648 11.691 1.00 96.06 380 LYS A N 1
ATOM 2851 C CA . LYS A 1 380 ? -4.012 -21.271 10.699 1.00 96.06 380 LYS A CA 1
ATOM 2852 C C . LYS A 1 380 ? -3.936 -19.803 10.241 1.00 96.06 380 LYS A C 1
ATOM 2854 O O . LYS A 1 380 ? -4.899 -19.056 10.446 1.00 96.06 380 LYS A O 1
ATOM 2859 N N . PRO A 1 381 ? -2.808 -19.360 9.659 1.00 96.12 381 PRO A N 1
ATOM 2860 C CA . PRO A 1 381 ? -2.742 -18.049 9.021 1.00 96.12 381 PRO A CA 1
ATOM 2861 C C . PRO A 1 381 ? -3.618 -17.989 7.763 1.00 96.12 381 PRO A C 1
ATOM 2863 O O . PRO A 1 381 ? -3.940 -19.016 7.175 1.00 96.12 381 PRO A O 1
ATOM 2866 N N . GLU A 1 382 ? -3.966 -16.779 7.328 1.00 96.69 382 GLU A N 1
ATOM 2867 C CA . GLU A 1 382 ? -4.623 -16.558 6.027 1.00 96.69 382 GLU A CA 1
ATOM 2868 C C . GLU A 1 382 ? -3.590 -16.463 4.903 1.00 96.69 382 GLU A C 1
ATOM 2870 O O . GLU A 1 382 ? -3.828 -16.915 3.783 1.00 96.69 382 GLU A O 1
ATOM 2875 N N . ILE A 1 383 ? -2.431 -15.885 5.227 1.00 96.00 383 ILE A N 1
ATOM 2876 C CA . ILE A 1 383 ? -1.318 -15.691 4.308 1.00 96.00 383 ILE A CA 1
ATOM 2877 C C . ILE A 1 383 ? -0.052 -16.312 4.885 1.00 96.00 383 ILE A C 1
ATOM 2879 O O . ILE A 1 383 ? 0.306 -16.076 6.043 1.00 96.00 383 ILE A O 1
ATOM 2883 N N . VAL A 1 384 ? 0.674 -17.040 4.043 1.00 95.19 384 VAL A N 1
ATOM 2884 C CA . VAL A 1 384 ? 2.074 -17.382 4.275 1.00 95.19 384 VAL A CA 1
ATOM 2885 C C . VAL A 1 384 ? 2.952 -16.704 3.240 1.00 95.19 384 VAL A C 1
ATOM 2887 O O . VAL A 1 384 ? 2.667 -16.757 2.048 1.00 95.19 384 VAL A O 1
ATOM 2890 N N . GLN A 1 385 ? 4.042 -16.090 3.688 1.00 93.62 385 GLN A N 1
ATOM 2891 C CA . GLN A 1 385 ? 5.118 -15.696 2.793 1.00 93.62 385 GLN A CA 1
ATOM 2892 C C . GLN A 1 385 ? 6.236 -16.726 2.863 1.00 93.62 385 GLN A C 1
ATOM 2894 O O . GLN A 1 385 ? 6.905 -16.841 3.893 1.00 93.62 385 GLN A O 1
ATOM 2899 N N . VAL A 1 386 ? 6.444 -17.432 1.755 1.00 91.25 386 VAL A N 1
ATOM 2900 C CA . VAL A 1 386 ? 7.456 -18.481 1.606 1.00 91.25 386 VAL A CA 1
ATOM 2901 C C . VAL A 1 386 ? 8.032 -18.484 0.198 1.00 91.25 386 VAL A C 1
ATOM 2903 O O . VAL A 1 386 ? 7.398 -18.060 -0.766 1.00 91.25 386 VAL A O 1
ATOM 2906 N N . GLY A 1 387 ? 9.248 -19.007 0.094 1.00 88.62 387 GLY A N 1
ATOM 2907 C CA . GLY A 1 387 ? 9.971 -19.111 -1.161 1.00 88.62 387 GLY A CA 1
ATOM 2908 C C . GLY A 1 387 ? 10.609 -17.798 -1.592 1.00 88.62 387 GLY A C 1
ATOM 2909 O O . GLY A 1 387 ? 10.012 -16.721 -1.539 1.00 88.62 387 GLY A O 1
ATOM 2910 N N . PHE A 1 388 ? 11.862 -17.911 -2.019 1.00 90.19 388 PHE A N 1
ATOM 2911 C CA . PHE A 1 388 ? 12.589 -16.832 -2.665 1.00 90.19 388 PHE A CA 1
ATOM 2912 C C . PHE A 1 388 ? 12.505 -17.013 -4.172 1.00 90.19 388 PHE A C 1
ATOM 2914 O O . PHE A 1 388 ? 12.872 -18.056 -4.705 1.00 90.19 388 PHE A O 1
ATOM 2921 N N . TYR A 1 389 ? 12.064 -15.956 -4.834 1.00 91.50 389 TYR A N 1
ATOM 2922 C CA . TYR A 1 389 ? 11.990 -15.791 -6.271 1.00 91.50 389 TYR A CA 1
ATOM 2923 C C . TYR A 1 389 ? 12.853 -14.582 -6.671 1.00 91.50 389 TYR A C 1
ATOM 2925 O O . TYR A 1 389 ? 13.218 -13.728 -5.852 1.00 91.50 389 TYR A O 1
ATOM 2933 N N . GLY A 1 390 ? 13.224 -14.518 -7.946 1.00 94.25 390 GLY A N 1
ATOM 2934 C CA . GLY A 1 390 ? 13.997 -13.406 -8.495 1.00 94.25 390 GLY A CA 1
ATOM 2935 C C . GLY A 1 390 ? 15.507 -13.542 -8.301 1.00 94.25 390 GLY A C 1
ATOM 2936 O O . GLY A 1 390 ? 16.053 -14.641 -8.385 1.00 94.25 390 GLY A O 1
ATOM 2937 N N . ALA A 1 391 ? 16.192 -12.423 -8.059 1.00 93.25 391 ALA A N 1
ATOM 2938 C CA . ALA A 1 391 ? 17.648 -12.312 -8.191 1.00 93.25 391 ALA A CA 1
ATOM 2939 C C . ALA A 1 391 ? 18.434 -13.358 -7.380 1.00 93.25 391 ALA A C 1
ATOM 2941 O O . ALA A 1 391 ? 19.355 -13.989 -7.900 1.00 93.25 391 ALA A O 1
ATOM 2942 N N . HIS A 1 392 ? 18.043 -13.596 -6.126 1.00 91.44 392 HIS A N 1
ATOM 2943 C CA . HIS A 1 392 ? 18.692 -14.598 -5.278 1.00 91.44 392 HIS A CA 1
ATOM 2944 C C . HIS A 1 392 ? 18.390 -16.034 -5.696 1.00 91.44 392 HIS A C 1
ATOM 2946 O O . HIS A 1 392 ? 19.282 -16.874 -5.635 1.00 91.44 392 HIS A O 1
ATOM 2952 N N . PHE A 1 393 ? 17.165 -16.324 -6.137 1.00 94.88 393 PHE A N 1
ATOM 2953 C CA . PHE A 1 393 ? 16.823 -17.650 -6.644 1.00 94.88 393 PHE A CA 1
ATOM 2954 C C . PHE A 1 393 ? 17.690 -17.979 -7.858 1.00 94.88 393 PHE A C 1
ATOM 2956 O O . PHE A 1 393 ? 18.420 -18.968 -7.870 1.00 94.88 393 PHE A O 1
ATOM 2963 N N . TRP A 1 394 ? 17.690 -17.084 -8.843 1.00 95.25 394 TRP A N 1
ATOM 2964 C CA . TRP A 1 394 ? 18.395 -17.308 -10.095 1.00 95.25 394 TRP A CA 1
ATOM 2965 C C . TRP A 1 394 ? 19.916 -17.250 -9.946 1.00 95.25 394 TRP A C 1
ATOM 2967 O O . TRP A 1 394 ? 20.612 -18.010 -10.611 1.00 95.25 394 TRP A O 1
ATOM 2977 N N . GLY A 1 395 ? 20.440 -16.445 -9.020 1.00 93.81 395 GLY A N 1
ATOM 2978 C CA . GLY A 1 395 ? 21.874 -16.390 -8.740 1.00 93.81 395 GLY A CA 1
ATOM 2979 C C . GLY A 1 395 ? 22.409 -17.514 -7.851 1.00 93.81 395 GLY A C 1
ATOM 2980 O O . GLY A 1 395 ? 23.579 -17.862 -7.980 1.00 93.81 395 GLY A O 1
ATOM 2981 N N . LEU A 1 396 ? 21.601 -18.088 -6.948 1.00 94.19 396 LEU A N 1
ATOM 2982 C CA . LEU A 1 396 ? 22.122 -18.954 -5.881 1.00 94.19 396 LEU A CA 1
ATOM 2983 C C . LEU A 1 396 ? 21.583 -20.388 -5.882 1.00 94.19 396 LEU A C 1
ATOM 2985 O O . LEU A 1 396 ? 22.225 -21.233 -5.257 1.00 94.19 396 LEU A O 1
ATOM 2989 N N . ALA A 1 397 ? 20.477 -20.704 -6.570 1.00 94.00 397 ALA A N 1
ATOM 2990 C CA . ALA A 1 397 ? 19.865 -22.040 -6.508 1.00 94.00 397 ALA A CA 1
ATOM 2991 C C . ALA A 1 397 ? 20.791 -23.173 -6.969 1.00 94.00 397 ALA A C 1
ATOM 2993 O O . ALA A 1 397 ? 20.744 -24.258 -6.400 1.00 94.00 397 ALA A O 1
ATOM 2994 N N . ASN A 1 398 ? 21.682 -22.922 -7.931 1.00 91.88 398 ASN A N 1
ATOM 2995 C CA . ASN A 1 398 ? 22.676 -23.899 -8.402 1.00 91.88 398 ASN A CA 1
ATOM 2996 C C . ASN A 1 398 ? 23.991 -23.872 -7.606 1.00 91.88 398 ASN A C 1
ATOM 2998 O O . ASN A 1 398 ? 24.993 -24.444 -8.032 1.00 91.88 398 ASN A O 1
ATOM 3002 N N . THR A 1 399 ? 24.014 -23.204 -6.453 1.00 91.25 399 THR A N 1
ATOM 3003 C CA . THR A 1 399 ? 25.205 -23.066 -5.611 1.00 91.25 399 THR A CA 1
ATOM 3004 C C . THR A 1 399 ? 24.939 -23.593 -4.203 1.00 91.25 399 THR A C 1
ATOM 3006 O O . THR A 1 399 ? 23.825 -23.504 -3.687 1.00 91.25 399 THR A O 1
ATOM 3009 N N . ALA A 1 400 ? 25.980 -24.078 -3.522 1.00 90.19 400 ALA A N 1
ATOM 3010 C CA . ALA A 1 400 ? 25.867 -24.471 -2.114 1.00 90.19 400 ALA A CA 1
ATOM 3011 C C . ALA A 1 400 ? 25.506 -23.288 -1.189 1.00 90.19 400 ALA A C 1
ATOM 3013 O O . ALA A 1 400 ? 24.983 -23.495 -0.093 1.00 90.19 400 ALA A O 1
ATOM 3014 N N . PHE A 1 401 ? 25.747 -22.054 -1.640 1.00 90.56 401 PHE A N 1
ATOM 3015 C CA . PHE A 1 401 ? 25.528 -20.826 -0.878 1.00 90.56 401 PHE A CA 1
ATOM 3016 C C . PHE A 1 401 ? 24.057 -20.392 -0.829 1.00 90.56 401 PHE A C 1
ATOM 3018 O O . PHE A 1 401 ? 23.694 -19.577 0.014 1.00 90.56 401 PHE A O 1
ATOM 3025 N N . GLY A 1 402 ? 23.189 -20.973 -1.666 1.00 87.38 402 GLY A N 1
ATOM 3026 C CA . GLY A 1 402 ? 21.752 -20.690 -1.648 1.00 87.38 402 GLY A CA 1
ATOM 3027 C C . GLY A 1 402 ? 21.027 -21.160 -0.384 1.00 87.38 402 GLY A C 1
ATOM 3028 O O . GLY A 1 402 ? 19.962 -20.633 -0.083 1.00 87.38 402 GLY A O 1
ATOM 3029 N N . LYS A 1 403 ? 21.592 -22.107 0.382 1.00 85.81 403 LYS A N 1
ATOM 3030 C CA . LYS A 1 403 ? 20.983 -22.639 1.620 1.00 85.81 403 LYS A CA 1
ATOM 3031 C C . LYS A 1 403 ? 21.003 -21.661 2.802 1.00 85.81 403 LYS A C 1
ATOM 3033 O O . LYS A 1 403 ? 20.278 -21.868 3.771 1.00 85.81 403 LYS A O 1
ATOM 3038 N N . GLY A 1 404 ? 21.867 -20.649 2.762 1.00 81.56 404 GLY A N 1
ATOM 3039 C CA . GLY A 1 404 ? 22.023 -19.675 3.840 1.00 81.56 404 GLY A CA 1
ATOM 3040 C C . GLY A 1 404 ? 21.160 -18.431 3.654 1.00 81.56 404 GLY A C 1
ATOM 3041 O O . GLY A 1 404 ? 20.479 -18.261 2.639 1.00 81.56 404 GLY A O 1
ATOM 3042 N N . TYR A 1 405 ? 21.244 -17.527 4.630 1.00 77.38 405 TYR A N 1
ATOM 3043 C CA . TYR A 1 405 ? 20.689 -16.187 4.491 1.00 77.38 405 TYR A CA 1
ATOM 3044 C C . TYR A 1 405 ? 21.335 -15.480 3.287 1.00 77.38 405 TYR A C 1
ATOM 3046 O O . TYR A 1 405 ? 22.554 -15.569 3.121 1.00 77.38 405 TYR A O 1
ATOM 3054 N N . PRO A 1 406 ? 20.566 -14.758 2.457 1.00 74.19 406 PRO A N 1
ATOM 3055 C CA . PRO A 1 406 ? 19.146 -14.430 2.628 1.00 74.19 406 PRO A CA 1
ATOM 3056 C C . PRO A 1 406 ? 18.153 -15.419 2.002 1.00 74.19 406 PRO A C 1
ATOM 3058 O O . PRO A 1 406 ? 16.965 -15.293 2.264 1.00 74.19 406 PRO A O 1
ATOM 3061 N N . ALA A 1 407 ? 18.593 -16.360 1.160 1.00 82.62 407 ALA A N 1
ATOM 3062 C CA . ALA A 1 407 ? 17.691 -17.107 0.276 1.00 82.62 407 ALA A CA 1
ATOM 3063 C C . ALA A 1 407 ? 17.098 -18.386 0.897 1.00 82.62 407 ALA A C 1
ATOM 3065 O O . ALA A 1 407 ? 15.950 -18.730 0.610 1.00 82.62 407 ALA A O 1
ATOM 3066 N N . HIS A 1 408 ? 17.881 -19.091 1.721 1.00 87.00 408 HIS A N 1
ATOM 3067 C CA . HIS A 1 408 ? 17.515 -20.342 2.398 1.00 87.00 408 HIS A CA 1
ATOM 3068 C C . HIS A 1 408 ? 16.832 -21.386 1.502 1.00 87.00 408 HIS A C 1
ATOM 3070 O O . HIS A 1 408 ? 15.841 -22.009 1.881 1.00 87.00 408 HIS A O 1
ATOM 3076 N N . LEU A 1 409 ? 17.353 -21.571 0.292 1.00 92.38 409 LEU A N 1
ATOM 3077 C CA . LEU A 1 409 ? 16.751 -22.444 -0.704 1.00 92.38 409 LEU A CA 1
ATOM 3078 C C . LEU A 1 409 ? 16.771 -23.915 -0.239 1.00 92.38 409 LEU A C 1
ATOM 3080 O O . LEU A 1 409 ? 17.809 -24.417 0.205 1.00 92.38 409 LEU A O 1
ATOM 3084 N N . PRO A 1 410 ? 15.643 -24.634 -0.368 1.00 92.00 410 PRO A N 1
ATOM 3085 C CA . PRO A 1 410 ? 15.455 -25.972 0.195 1.00 92.00 410 PRO A CA 1
ATOM 3086 C C . PRO A 1 410 ? 16.187 -27.069 -0.588 1.00 92.00 410 PRO A C 1
ATOM 3088 O O . PRO A 1 410 ? 16.473 -28.143 -0.051 1.00 92.00 410 PRO A O 1
ATOM 3091 N N . ARG A 1 411 ? 16.474 -26.828 -1.871 1.00 94.06 411 ARG A N 1
ATOM 3092 C CA . ARG A 1 411 ? 17.126 -27.769 -2.787 1.00 94.06 411 ARG A CA 1
ATOM 3093 C C . ARG A 1 411 ? 18.187 -27.049 -3.614 1.00 94.06 411 ARG A C 1
ATOM 3095 O O . ARG A 1 411 ? 18.088 -25.849 -3.848 1.00 94.06 411 ARG A O 1
ATOM 3102 N N . LEU A 1 412 ? 19.202 -27.808 -4.022 1.00 94.25 412 LEU A N 1
ATOM 3103 C CA . LEU A 1 412 ? 20.201 -27.379 -4.999 1.00 94.25 412 LEU A CA 1
ATOM 3104 C C . LEU A 1 412 ? 19.640 -27.677 -6.394 1.00 94.25 412 LEU A C 1
ATOM 3106 O O . LEU A 1 412 ? 19.182 -28.799 -6.601 1.00 94.25 412 LEU A O 1
ATOM 3110 N N . GLY A 1 413 ? 19.682 -26.708 -7.305 1.00 94.44 413 GLY A N 1
ATOM 3111 C CA . GLY A 1 413 ? 19.054 -26.811 -8.623 1.00 94.44 413 GLY A CA 1
ATOM 3112 C C . GLY A 1 413 ? 17.896 -25.828 -8.806 1.00 94.44 413 GLY A C 1
ATOM 3113 O O . GLY A 1 413 ? 16.996 -25.807 -7.967 1.00 94.44 413 GLY A O 1
ATOM 3114 N N . HIS A 1 414 ? 17.860 -25.027 -9.882 1.00 94.31 414 HIS A N 1
ATOM 3115 C CA . HIS A 1 414 ? 16.684 -24.178 -10.172 1.00 94.31 414 HIS A CA 1
ATOM 3116 C C . HIS A 1 414 ? 15.420 -25.025 -10.345 1.00 94.31 414 HIS A C 1
ATOM 3118 O O . HIS A 1 414 ? 14.398 -24.721 -9.735 1.00 94.31 414 HIS A O 1
ATOM 3124 N N . ARG A 1 415 ? 15.495 -26.112 -11.123 1.00 94.00 415 ARG A N 1
ATOM 3125 C CA . ARG A 1 415 ? 14.356 -27.000 -11.392 1.00 94.00 415 ARG A CA 1
ATOM 3126 C C . ARG A 1 415 ? 13.914 -27.748 -10.137 1.00 94.00 415 ARG A C 1
ATOM 3128 O O . ARG A 1 415 ? 12.740 -27.726 -9.787 1.00 94.00 415 ARG A O 1
ATOM 3135 N N . GLU A 1 416 ? 14.852 -28.362 -9.430 1.00 95.88 416 GLU A N 1
ATOM 3136 C CA . GLU A 1 416 ? 14.607 -29.135 -8.214 1.00 95.88 416 GLU A CA 1
ATOM 3137 C C . GLU A 1 416 ? 14.002 -28.262 -7.109 1.00 95.88 416 GLU A C 1
ATOM 3139 O O . GLU A 1 416 ? 13.124 -28.703 -6.363 1.00 95.88 416 GLU A O 1
ATOM 3144 N N . CYS A 1 417 ? 14.463 -27.014 -7.002 1.00 94.88 417 CYS A N 1
ATOM 3145 C CA . CYS A 1 417 ? 13.931 -26.035 -6.063 1.00 94.88 417 CYS A CA 1
ATOM 3146 C C . CYS A 1 417 ? 12.527 -25.561 -6.471 1.00 94.88 417 CYS A C 1
ATOM 3148 O O . CYS A 1 417 ? 11.639 -25.496 -5.622 1.00 94.88 417 CYS A O 1
ATOM 3150 N N . ALA A 1 418 ? 12.288 -25.319 -7.762 1.00 95.38 418 ALA A N 1
ATOM 3151 C CA . ALA A 1 418 ? 10.975 -24.953 -8.294 1.00 95.38 418 ALA A CA 1
ATOM 3152 C C . ALA A 1 418 ? 9.925 -26.055 -8.077 1.00 95.38 418 ALA A C 1
ATOM 3154 O O . ALA A 1 418 ? 8.863 -25.802 -7.514 1.00 95.38 418 ALA A O 1
ATOM 3155 N N . GLU A 1 419 ? 10.254 -27.306 -8.411 1.00 96.69 419 GLU A N 1
ATOM 3156 C CA . GLU A 1 419 ? 9.397 -28.473 -8.164 1.00 96.69 419 GLU A CA 1
ATOM 3157 C C . GLU A 1 419 ? 9.123 -28.682 -6.665 1.00 96.69 419 GLU A C 1
ATOM 3159 O O . GLU A 1 419 ? 8.076 -29.203 -6.265 1.00 96.69 419 GLU A O 1
ATOM 3164 N N . TRP A 1 420 ? 10.071 -28.304 -5.805 1.00 96.81 420 TRP A N 1
ATOM 3165 C CA . TRP A 1 420 ? 9.865 -28.322 -4.362 1.00 96.81 420 TRP A CA 1
ATOM 3166 C C . TRP A 1 420 ? 8.888 -27.226 -3.917 1.00 96.81 420 TRP A C 1
ATOM 3168 O O . TRP A 1 420 ? 7.938 -27.539 -3.200 1.00 96.81 420 TRP A O 1
ATOM 3178 N N . PHE A 1 421 ? 9.061 -25.982 -4.380 1.00 96.25 421 PHE A N 1
ATOM 3179 C CA . PHE A 1 421 ? 8.134 -24.887 -4.077 1.00 96.25 421 PHE A CA 1
ATOM 3180 C C . PHE A 1 421 ? 6.728 -25.161 -4.605 1.00 96.25 421 PHE A C 1
ATOM 3182 O O . PHE A 1 421 ? 5.778 -25.016 -3.848 1.00 96.25 421 PHE A O 1
ATOM 3189 N N . SER A 1 422 ? 6.588 -25.653 -5.837 1.00 97.81 422 SER A N 1
ATOM 3190 C CA . SER A 1 422 ? 5.294 -26.051 -6.406 1.00 97.81 422 SER A CA 1
ATOM 3191 C C . SER A 1 422 ? 4.545 -27.045 -5.512 1.00 97.81 422 SER A C 1
ATOM 3193 O O . SER A 1 422 ? 3.350 -26.889 -5.262 1.00 97.81 422 SER A O 1
ATOM 3195 N N . ARG A 1 423 ? 5.247 -28.051 -4.969 1.00 98.12 423 ARG A N 1
ATOM 3196 C CA . ARG A 1 423 ? 4.651 -29.014 -4.031 1.00 98.12 423 ARG A CA 1
ATOM 3197 C C . ARG A 1 423 ? 4.279 -28.371 -2.700 1.00 98.12 423 ARG A C 1
ATOM 3199 O O . ARG A 1 423 ? 3.164 -28.582 -2.235 1.00 98.12 423 ARG A O 1
ATOM 3206 N N . LEU A 1 424 ? 5.172 -27.575 -2.106 1.00 97.25 424 LEU A N 1
ATOM 3207 C CA . LEU A 1 424 ? 4.874 -26.872 -0.856 1.00 97.25 424 LEU A CA 1
ATOM 3208 C C . LEU A 1 424 ? 3.650 -25.956 -1.017 1.00 97.25 424 LEU A C 1
ATOM 3210 O O . LEU A 1 424 ? 2.756 -25.976 -0.174 1.00 97.25 424 LEU A O 1
ATOM 3214 N N . ASN A 1 425 ? 3.589 -25.183 -2.100 1.00 97.94 425 ASN A N 1
ATOM 3215 C CA . ASN A 1 425 ? 2.504 -24.242 -2.361 1.00 97.94 425 ASN A CA 1
ATOM 3216 C C . ASN A 1 425 ? 1.170 -24.983 -2.515 1.00 97.94 425 ASN A C 1
ATOM 3218 O O . ASN A 1 425 ? 0.197 -24.630 -1.853 1.00 97.94 425 ASN A O 1
ATOM 3222 N N . ALA A 1 426 ? 1.146 -26.089 -3.267 1.00 98.44 426 ALA A N 1
ATOM 3223 C CA . ALA A 1 426 ? -0.038 -26.940 -3.373 1.00 98.44 426 ALA A CA 1
ATOM 3224 C C . ALA A 1 426 ? -0.472 -27.524 -2.013 1.00 98.44 426 ALA A C 1
ATOM 3226 O O . ALA A 1 426 ? -1.666 -27.650 -1.734 1.00 98.44 426 ALA A O 1
ATOM 3227 N N . ASP A 1 427 ? 0.477 -27.893 -1.153 1.00 98.06 427 ASP A N 1
ATOM 3228 C CA . ASP A 1 427 ? 0.203 -28.389 0.198 1.00 98.06 427 ASP A CA 1
ATOM 3229 C C . ASP A 1 427 ? -0.391 -27.300 1.106 1.00 98.06 427 ASP A C 1
ATOM 3231 O O . ASP A 1 427 ? -1.290 -27.587 1.903 1.00 98.06 427 ASP A O 1
ATOM 3235 N N . LEU A 1 428 ? 0.076 -26.058 0.982 1.00 97.75 428 LEU A N 1
ATOM 3236 C CA . LEU A 1 428 ? -0.447 -24.896 1.707 1.00 97.75 428 LEU A CA 1
ATOM 3237 C C . LEU A 1 428 ? -1.850 -24.509 1.217 1.00 97.75 428 LEU A C 1
ATOM 3239 O O . LEU A 1 428 ? -2.746 -24.281 2.032 1.00 97.75 428 LEU A O 1
ATOM 3243 N N . HIS A 1 429 ? -2.088 -24.550 -0.096 1.00 98.31 429 HIS A N 1
ATOM 3244 C CA . HIS A 1 429 ? -3.410 -24.320 -0.684 1.00 98.31 429 HIS A CA 1
ATOM 3245 C C . HIS A 1 429 ? -4.445 -25.336 -0.214 1.00 98.31 429 HIS A C 1
ATOM 3247 O O . HIS A 1 429 ? -5.563 -24.956 0.130 1.00 98.31 429 HIS A O 1
ATOM 3253 N N . ARG A 1 430 ? -4.077 -26.622 -0.095 1.00 98.00 430 ARG A N 1
ATOM 3254 C CA . ARG A 1 430 ? -4.971 -27.652 0.476 1.00 98.00 430 ARG A CA 1
ATOM 3255 C C . ARG A 1 430 ? -5.375 -27.370 1.927 1.00 98.00 430 ARG A C 1
ATOM 3257 O O . ARG A 1 430 ? -6.352 -27.942 2.401 1.00 98.00 430 ARG A O 1
ATOM 3264 N N . ARG A 1 431 ? -4.652 -26.488 2.622 1.00 96.94 431 ARG A N 1
ATOM 3265 C CA . ARG A 1 431 ? -4.953 -26.023 3.986 1.00 96.94 431 ARG A CA 1
ATOM 3266 C C . ARG A 1 431 ? -5.710 -24.689 4.013 1.00 96.94 431 ARG A C 1
ATOM 3268 O O . ARG A 1 431 ? -5.961 -24.170 5.095 1.00 96.94 431 ARG A O 1
ATOM 3275 N N . GLY A 1 432 ? -6.094 -24.155 2.851 1.00 96.38 432 GLY A N 1
ATOM 3276 C CA . GLY A 1 432 ? -6.847 -22.905 2.721 1.00 96.38 432 GLY A CA 1
ATOM 3277 C C . GLY A 1 432 ? -6.013 -21.643 2.954 1.00 96.38 432 GLY A C 1
ATOM 3278 O O . GLY A 1 432 ? -6.576 -20.605 3.287 1.00 96.38 432 GLY A O 1
ATOM 3279 N N . VAL A 1 433 ? -4.687 -21.731 2.816 1.00 96.81 433 VAL A N 1
ATOM 3280 C CA . VAL A 1 433 ? -3.761 -20.616 3.054 1.00 96.81 433 VAL A CA 1
ATOM 3281 C C . VAL A 1 433 ? -3.267 -20.065 1.722 1.00 96.81 433 VAL A C 1
ATOM 3283 O O . VAL A 1 433 ? -2.870 -20.843 0.856 1.00 96.81 433 VAL A O 1
ATOM 3286 N N . LYS A 1 434 ? -3.250 -18.738 1.568 1.00 97.81 434 LYS A N 1
ATOM 3287 C CA . LYS A 1 434 ? -2.680 -18.075 0.388 1.00 97.81 434 LYS A CA 1
ATOM 3288 C C . LYS A 1 434 ? -1.162 -17.960 0.499 1.00 97.81 434 LYS A C 1
ATOM 3290 O O . LYS A 1 434 ? -0.635 -17.673 1.575 1.00 97.81 434 LYS A O 1
ATOM 3295 N N . VAL A 1 435 ? -0.463 -18.128 -0.616 1.00 97.69 435 VAL A N 1
ATOM 3296 C CA . VAL A 1 435 ? 0.999 -18.120 -0.691 1.00 97.69 435 VAL A CA 1
ATOM 3297 C C . VAL A 1 435 ? 1.506 -16.851 -1.363 1.00 97.69 435 VAL A C 1
ATOM 3299 O O . VAL A 1 435 ? 1.196 -16.580 -2.520 1.00 97.69 435 VAL A O 1
ATOM 3302 N N . ILE A 1 436 ? 2.353 -16.100 -0.664 1.00 97.25 436 ILE A N 1
ATOM 3303 C CA . ILE A 1 436 ? 3.044 -14.927 -1.201 1.00 97.25 436 ILE A CA 1
ATOM 3304 C C . ILE A 1 436 ? 4.526 -15.251 -1.388 1.00 97.25 436 ILE A C 1
ATOM 3306 O O . ILE A 1 436 ? 5.237 -15.546 -0.428 1.00 97.25 436 ILE A O 1
ATOM 3310 N N . GLY A 1 437 ? 5.011 -15.175 -2.625 1.00 95.81 437 GLY A N 1
ATOM 3311 C CA . GLY A 1 437 ? 6.427 -15.356 -2.934 1.00 95.81 437 GLY A CA 1
ATOM 3312 C C . GLY A 1 437 ? 7.252 -14.108 -2.623 1.00 95.81 437 GLY A C 1
ATOM 3313 O O . GLY A 1 437 ? 6.824 -12.986 -2.894 1.00 95.81 437 GLY A O 1
ATOM 3314 N N . HIS A 1 438 ? 8.462 -14.285 -2.089 1.00 93.25 438 HIS A N 1
ATOM 3315 C CA . HIS A 1 438 ? 9.402 -13.181 -1.903 1.00 93.25 438 HIS A CA 1
ATOM 3316 C C . HIS A 1 438 ? 10.182 -12.904 -3.187 1.00 93.25 438 HIS A C 1
ATOM 3318 O O . HIS A 1 438 ? 10.921 -13.769 -3.641 1.00 93.25 438 HIS A O 1
ATOM 3324 N N . MET A 1 439 ? 10.086 -11.699 -3.749 1.00 93.38 439 MET A N 1
ATOM 3325 C CA . MET A 1 439 ? 10.768 -11.328 -4.989 1.00 93.38 439 MET A CA 1
ATOM 3326 C C . MET A 1 439 ? 11.854 -10.278 -4.728 1.00 93.38 439 MET A C 1
ATOM 3328 O O . MET A 1 439 ? 11.558 -9.093 -4.577 1.00 93.38 439 MET A O 1
ATOM 3332 N N . ASN A 1 440 ? 13.127 -10.690 -4.726 1.00 91.50 440 ASN A N 1
ATOM 3333 C CA . ASN A 1 440 ? 14.235 -9.730 -4.809 1.00 91.50 440 ASN A CA 1
ATOM 3334 C C . ASN A 1 440 ? 14.385 -9.273 -6.264 1.00 91.50 440 ASN A C 1
ATOM 3336 O O . ASN A 1 440 ? 14.685 -10.086 -7.143 1.00 91.50 440 ASN A O 1
ATOM 3340 N N . VAL A 1 441 ? 14.203 -7.974 -6.506 1.00 93.75 441 VAL A N 1
ATOM 3341 C CA . VAL A 1 441 ? 14.087 -7.437 -7.866 1.00 93.75 441 VAL A CA 1
ATOM 3342 C C . VAL A 1 441 ? 15.361 -6.823 -8.432 1.00 93.75 441 VAL A C 1
ATOM 3344 O O . VAL A 1 441 ? 15.348 -6.409 -9.588 1.00 93.75 441 VAL A O 1
ATOM 3347 N N . LYS A 1 442 ? 16.444 -6.680 -7.661 1.00 93.00 442 LYS A N 1
ATOM 3348 C CA . LYS A 1 442 ? 17.658 -6.046 -8.210 1.00 93.00 442 LYS A CA 1
ATOM 3349 C C . LYS A 1 442 ? 18.978 -6.367 -7.536 1.00 93.00 442 LYS A C 1
ATOM 3351 O O . LYS A 1 442 ? 19.996 -6.070 -8.145 1.00 93.00 442 LYS A O 1
ATOM 3356 N N . PHE A 1 443 ? 19.006 -6.921 -6.328 1.00 91.62 443 PHE A N 1
ATOM 3357 C CA . PHE A 1 443 ? 20.265 -7.204 -5.638 1.00 91.62 443 PHE A CA 1
ATOM 3358 C C . PHE A 1 443 ? 20.812 -8.561 -6.093 1.00 91.62 443 PHE A C 1
ATOM 3360 O O . PHE A 1 443 ? 20.253 -9.610 -5.768 1.00 91.62 443 PHE A O 1
ATOM 3367 N N . LEU A 1 444 ? 21.861 -8.510 -6.912 1.00 94.00 444 LEU A N 1
ATOM 3368 C CA . LEU A 1 444 ? 22.459 -9.639 -7.617 1.00 94.00 444 LEU A CA 1
ATOM 3369 C C . LEU A 1 444 ? 23.760 -10.047 -6.936 1.00 94.00 444 LEU A C 1
ATOM 3371 O O . LEU A 1 444 ? 24.601 -9.206 -6.638 1.00 94.00 444 LEU A O 1
ATOM 3375 N N . VAL A 1 445 ? 23.955 -11.349 -6.759 1.00 92.94 445 VAL A N 1
ATOM 3376 C CA . VAL A 1 445 ? 25.192 -11.919 -6.217 1.00 92.94 445 VAL A CA 1
ATOM 3377 C C . VAL A 1 445 ? 25.871 -12.726 -7.315 1.00 92.94 445 VAL A C 1
ATOM 3379 O O . VAL A 1 445 ? 25.228 -13.562 -7.958 1.00 92.94 445 VAL A O 1
ATOM 3382 N N . GLY A 1 446 ? 27.160 -12.489 -7.542 1.00 94.00 446 GLY A N 1
ATOM 3383 C CA . GLY A 1 446 ? 27.934 -13.213 -8.545 1.00 94.00 446 GLY A CA 1
ATOM 3384 C C . GLY A 1 446 ? 29.242 -12.525 -8.896 1.00 94.00 446 GLY A C 1
ATOM 3385 O O . GLY A 1 446 ? 29.475 -11.393 -8.496 1.00 94.00 446 GLY A O 1
ATOM 3386 N N . ASP A 1 447 ? 30.064 -13.196 -9.696 1.00 93.50 447 ASP A N 1
ATOM 3387 C CA . ASP A 1 447 ? 31.261 -12.607 -10.298 1.00 93.50 447 ASP A CA 1
ATOM 3388 C C . ASP A 1 447 ? 31.128 -12.729 -11.818 1.00 93.50 447 ASP A C 1
ATOM 3390 O O . ASP A 1 447 ? 30.917 -13.846 -12.301 1.00 93.50 447 ASP A O 1
ATOM 3394 N N . PRO A 1 448 ? 31.205 -11.629 -12.587 1.00 91.31 448 PRO A N 1
ATOM 3395 C CA . PRO A 1 448 ? 31.077 -11.706 -14.036 1.00 91.31 448 PRO A CA 1
ATOM 3396 C C . PRO A 1 448 ? 32.250 -12.481 -14.637 1.00 91.31 448 PRO A C 1
ATOM 3398 O O . PRO A 1 448 ? 32.017 -13.431 -15.377 1.00 91.31 448 PRO A O 1
ATOM 3401 N N . ASP A 1 449 ? 33.483 -12.154 -14.240 1.00 86.38 449 ASP A N 1
ATOM 3402 C CA . ASP A 1 449 ? 34.710 -12.718 -14.812 1.00 86.38 449 ASP A CA 1
ATOM 3403 C C . ASP A 1 449 ? 35.743 -13.008 -13.699 1.00 86.38 449 ASP A C 1
ATOM 3405 O O . ASP A 1 449 ? 36.780 -12.353 -13.583 1.00 86.38 449 ASP A O 1
ATOM 3409 N N . GLY A 1 450 ? 35.420 -13.953 -12.807 1.00 83.31 450 GLY A N 1
ATOM 3410 C CA . GLY A 1 450 ? 36.306 -14.372 -11.713 1.00 83.31 450 GLY A CA 1
ATOM 3411 C C . GLY A 1 450 ? 37.386 -15.380 -12.147 1.00 83.31 450 GLY A C 1
ATOM 3412 O O . GLY A 1 450 ? 37.342 -15.890 -13.267 1.00 83.31 450 GLY A O 1
ATOM 3413 N N . PRO A 1 451 ? 38.336 -15.744 -11.258 1.00 81.38 451 PRO A N 1
ATOM 3414 C CA . PRO A 1 451 ? 39.382 -16.736 -11.554 1.00 81.38 451 PRO A CA 1
ATOM 3415 C C . PRO A 1 451 ? 38.845 -18.120 -11.954 1.00 81.38 451 PRO A C 1
ATOM 3417 O O . PRO A 1 451 ? 39.508 -18.860 -12.672 1.00 81.38 451 PRO A O 1
ATOM 3420 N N . GLU A 1 452 ? 37.640 -18.459 -11.493 1.00 83.12 452 GLU A N 1
ATOM 3421 C CA . GLU A 1 452 ? 36.923 -19.707 -11.795 1.00 83.12 452 GLU A CA 1
ATOM 3422 C C . GLU A 1 452 ? 35.912 -19.540 -12.951 1.00 83.12 452 GLU A C 1
ATOM 3424 O O . GLU A 1 452 ? 35.074 -20.411 -13.174 1.00 83.12 452 GLU A O 1
ATOM 3429 N N . GLY A 1 453 ? 35.958 -18.412 -13.670 1.00 88.38 453 GLY A N 1
ATOM 3430 C CA . GLY A 1 453 ? 34.942 -18.003 -14.638 1.00 88.38 453 GLY A CA 1
ATOM 3431 C C . GLY A 1 453 ? 33.768 -17.261 -13.992 1.00 88.38 453 GLY A C 1
ATOM 3432 O O . GLY A 1 453 ? 33.857 -16.764 -12.864 1.00 88.38 453 GLY A O 1
ATOM 3433 N N . SER A 1 454 ? 32.658 -17.154 -14.726 1.00 93.38 454 SER A N 1
ATOM 3434 C CA . SER A 1 454 ? 31.441 -16.513 -14.223 1.00 93.38 454 SER A CA 1
ATOM 3435 C C . SER A 1 454 ? 30.828 -17.311 -13.076 1.00 93.38 454 SER A C 1
ATOM 3437 O O . SER A 1 454 ? 30.730 -18.537 -13.131 1.00 93.38 454 SER A O 1
ATOM 3439 N N . ARG A 1 455 ? 30.347 -16.615 -12.043 1.00 95.12 455 ARG A N 1
ATOM 3440 C CA . ARG A 1 455 ? 29.666 -17.208 -10.880 1.00 95.12 455 ARG A CA 1
ATOM 3441 C C . ARG A 1 455 ? 28.362 -16.482 -10.559 1.00 95.12 455 ARG A C 1
ATOM 3443 O O . ARG A 1 455 ? 28.127 -15.360 -11.011 1.00 95.12 455 ARG A O 1
ATOM 3450 N N . GLY A 1 456 ? 27.513 -17.131 -9.767 1.00 94.69 456 GLY A N 1
ATOM 3451 C CA . GLY A 1 456 ? 26.237 -16.581 -9.312 1.00 94.69 456 GLY A CA 1
ATOM 3452 C C . GLY A 1 456 ? 25.294 -16.222 -10.465 1.00 94.69 456 GLY A C 1
ATOM 3453 O O . GLY A 1 456 ? 25.167 -16.975 -11.433 1.00 94.69 456 GLY A O 1
ATOM 3454 N N . PHE A 1 457 ? 24.675 -15.041 -10.385 1.00 96.19 457 PHE A N 1
ATOM 3455 C CA . PHE A 1 457 ? 23.749 -14.532 -11.404 1.00 96.19 457 PHE A CA 1
ATOM 3456 C C . PHE A 1 457 ? 24.343 -14.520 -12.821 1.00 96.19 457 PHE A C 1
ATOM 3458 O O . PHE A 1 457 ? 23.662 -14.903 -13.770 1.00 96.19 457 PHE A O 1
ATOM 3465 N N . PHE A 1 458 ? 25.609 -14.125 -12.982 1.00 97.00 458 PHE A N 1
ATOM 3466 C CA . PHE A 1 458 ? 26.232 -14.010 -14.306 1.00 97.00 458 PHE A CA 1
ATOM 3467 C C . PHE A 1 458 ? 26.407 -15.364 -14.984 1.00 97.00 458 PHE A C 1
ATOM 3469 O O . PHE A 1 458 ? 26.147 -15.492 -16.179 1.00 97.00 458 PHE A O 1
ATOM 3476 N N . ARG A 1 459 ? 26.785 -16.389 -14.212 1.00 96.00 459 ARG A N 1
ATOM 3477 C CA . ARG A 1 459 ? 26.850 -17.762 -14.716 1.00 96.00 459 ARG A CA 1
ATOM 3478 C C . ARG A 1 459 ? 25.476 -18.254 -15.133 1.00 96.00 459 ARG A C 1
ATOM 3480 O O . ARG A 1 459 ? 25.329 -18.779 -16.231 1.00 96.00 459 ARG A O 1
ATOM 3487 N N . PHE A 1 460 ? 24.476 -18.045 -14.275 1.00 96.44 460 PHE A N 1
ATOM 3488 C CA . PHE A 1 460 ? 23.102 -18.402 -14.597 1.00 96.44 460 PHE A CA 1
ATOM 3489 C C . PHE A 1 460 ? 22.670 -17.768 -15.927 1.00 96.44 460 PHE A C 1
ATOM 3491 O O . PHE A 1 460 ? 22.241 -18.471 -16.834 1.00 96.44 460 PHE A O 1
ATOM 3498 N N . TYR A 1 461 ? 22.856 -16.457 -16.077 1.00 97.31 461 TYR A N 1
ATOM 3499 C CA . TYR A 1 461 ? 22.403 -15.731 -17.259 1.00 97.31 461 TYR A CA 1
ATOM 3500 C C . TYR A 1 461 ? 23.119 -16.161 -18.550 1.00 97.31 461 TYR A C 1
ATOM 3502 O O . TYR A 1 461 ? 22.513 -16.166 -19.620 1.00 97.31 461 TYR A O 1
ATOM 3510 N N . ARG A 1 462 ? 24.412 -16.502 -18.473 1.00 95.44 462 ARG A N 1
ATOM 3511 C CA . ARG A 1 462 ? 25.221 -16.897 -19.639 1.00 95.44 462 ARG A CA 1
ATOM 3512 C C . ARG A 1 462 ? 25.026 -18.364 -20.029 1.00 95.44 462 ARG A C 1
ATOM 3514 O O . ARG A 1 462 ? 24.973 -18.663 -21.215 1.00 95.44 462 ARG A O 1
ATOM 3521 N N . GLU A 1 463 ? 24.928 -19.261 -19.049 1.00 94.44 463 GLU A N 1
ATOM 3522 C CA . GLU A 1 463 ? 25.032 -20.713 -19.270 1.00 94.44 463 GLU A CA 1
ATOM 3523 C C . GLU A 1 463 ? 23.740 -21.486 -18.980 1.00 94.44 463 GLU A C 1
ATOM 3525 O O . GLU A 1 463 ? 23.593 -22.614 -19.440 1.00 94.44 463 GLU A O 1
ATOM 3530 N N . GLN A 1 464 ? 22.829 -20.930 -18.176 1.00 94.69 464 GLN A N 1
ATOM 3531 C CA . GLN A 1 464 ? 21.709 -21.675 -17.577 1.00 94.69 464 GLN A CA 1
ATOM 3532 C C . GLN A 1 464 ? 20.349 -21.005 -17.811 1.00 94.69 464 GLN A C 1
ATOM 3534 O O . GLN A 1 464 ? 19.344 -21.445 -17.254 1.00 94.69 464 GLN A O 1
ATOM 3539 N N . TRP A 1 465 ? 20.306 -19.933 -18.603 1.00 96.06 465 TRP A N 1
ATOM 3540 C CA . TRP A 1 465 ? 19.059 -19.281 -18.970 1.00 96.06 465 TRP A CA 1
ATOM 3541 C C . TRP A 1 465 ? 18.242 -20.200 -19.879 1.00 96.06 465 TRP A C 1
ATOM 3543 O O . TRP A 1 465 ? 18.600 -20.423 -21.037 1.00 96.06 465 TRP A O 1
ATOM 3553 N N . ASP A 1 466 ? 17.130 -20.708 -19.358 1.00 93.94 466 ASP A N 1
ATOM 3554 C CA . ASP A 1 466 ? 16.208 -21.538 -20.121 1.00 93.94 466 ASP A CA 1
ATOM 3555 C C . ASP A 1 466 ? 15.202 -20.673 -20.889 1.00 93.94 466 ASP A C 1
ATOM 3557 O O . ASP A 1 466 ? 14.281 -20.089 -20.310 1.00 93.94 466 ASP A O 1
ATOM 3561 N N . ALA A 1 467 ? 15.382 -20.596 -22.208 1.00 94.12 467 ALA A N 1
ATOM 3562 C CA . ALA A 1 467 ? 14.520 -19.803 -23.074 1.00 94.12 467 ALA A CA 1
ATOM 3563 C C . ALA A 1 467 ? 13.100 -20.373 -23.210 1.00 94.12 467 ALA A C 1
ATOM 3565 O O . ALA A 1 467 ? 12.189 -19.614 -23.539 1.00 94.12 467 ALA A O 1
ATOM 3566 N N . GLU A 1 468 ? 12.896 -21.665 -22.937 1.00 91.00 468 GLU A N 1
ATOM 3567 C CA . GLU A 1 468 ? 11.565 -22.277 -22.955 1.00 91.00 468 GLU A CA 1
ATOM 3568 C C . GLU A 1 468 ? 10.720 -21.751 -21.789 1.00 91.00 468 GLU A C 1
ATOM 3570 O O . GLU A 1 468 ? 9.602 -21.274 -21.987 1.00 91.00 468 GLU A O 1
ATOM 3575 N N . SER A 1 469 ? 11.287 -21.744 -20.579 1.00 88.56 469 SER A N 1
ATOM 3576 C CA . SER A 1 469 ? 10.586 -21.269 -19.381 1.00 88.56 469 SER A CA 1
ATOM 3577 C C . SER A 1 469 ? 10.554 -19.741 -19.252 1.00 88.56 469 SER A C 1
ATOM 3579 O O . SER A 1 469 ? 9.568 -19.173 -18.775 1.00 88.56 469 SER A O 1
ATOM 3581 N N . LEU A 1 470 ? 11.633 -19.049 -19.637 1.00 95.06 470 LEU A N 1
ATOM 3582 C CA . LEU A 1 470 ? 11.815 -17.616 -19.360 1.00 95.06 470 LEU A CA 1
ATOM 3583 C C . LEU A 1 470 ? 11.638 -16.713 -20.587 1.00 95.06 470 LEU A C 1
ATOM 3585 O O . LEU A 1 470 ? 11.522 -15.496 -20.429 1.00 95.06 470 LEU A O 1
ATOM 3589 N N . GLY A 1 471 ? 11.570 -17.279 -21.792 1.00 95.44 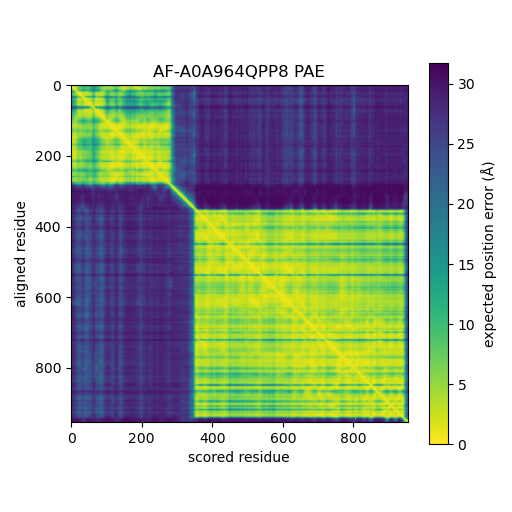471 GLY A N 1
ATOM 3590 C CA . GLY A 1 471 ? 11.666 -16.525 -23.042 1.00 95.44 471 GLY A CA 1
ATOM 3591 C C . GLY A 1 471 ? 13.115 -16.163 -23.396 1.00 95.44 471 GLY A C 1
ATOM 3592 O O . GLY A 1 471 ? 14.045 -16.520 -22.670 1.00 95.44 471 GLY A O 1
ATOM 3593 N N . PRO A 1 472 ? 13.357 -15.467 -24.519 1.00 96.44 472 PRO A N 1
ATOM 3594 C CA . PRO A 1 472 ? 14.709 -15.107 -24.936 1.00 96.44 472 PRO A CA 1
ATOM 3595 C C . PRO A 1 472 ? 15.378 -14.157 -23.935 1.00 96.44 472 PRO A C 1
ATOM 3597 O O . PRO A 1 472 ? 14.717 -13.352 -23.276 1.00 96.44 472 PRO A O 1
ATOM 3600 N N . ARG A 1 473 ? 16.712 -14.222 -23.850 1.00 97.31 473 ARG A N 1
ATOM 3601 C CA . ARG A 1 473 ? 17.495 -13.263 -23.061 1.00 97.31 473 ARG A CA 1
ATOM 3602 C C . ARG A 1 473 ? 17.288 -11.850 -23.622 1.00 97.31 473 ARG A C 1
ATOM 3604 O O . ARG A 1 473 ? 17.477 -11.669 -24.824 1.00 97.31 473 ARG A O 1
ATOM 3611 N N . PRO A 1 474 ? 16.935 -10.855 -22.786 1.00 97.19 474 PRO A N 1
ATOM 3612 C CA . PRO A 1 474 ? 16.718 -9.490 -23.269 1.00 97.19 474 PRO A CA 1
ATOM 3613 C C . PRO A 1 474 ? 17.965 -8.802 -23.843 1.00 97.19 474 PRO A C 1
ATOM 3615 O O . PRO A 1 474 ? 17.828 -7.896 -24.658 1.00 97.19 474 PRO A O 1
ATOM 3618 N N . VAL A 1 475 ? 19.163 -9.210 -23.410 1.00 98.00 475 VAL A N 1
ATOM 3619 C CA . VAL A 1 475 ? 20.465 -8.723 -23.898 1.00 98.00 475 VAL A CA 1
ATOM 3620 C C . VAL A 1 475 ? 21.464 -9.878 -23.971 1.00 98.00 475 VAL A C 1
ATOM 3622 O O . VAL A 1 475 ? 21.277 -10.915 -23.329 1.00 98.00 475 VAL A O 1
ATOM 3625 N N . GLU A 1 476 ? 22.542 -9.709 -24.735 1.00 95.75 476 GLU A N 1
ATOM 3626 C CA . GLU A 1 476 ? 23.600 -10.721 -24.824 1.00 95.75 476 GLU A CA 1
ATOM 3627 C C . GLU A 1 476 ? 24.514 -10.710 -23.591 1.00 95.75 476 GLU A C 1
ATOM 3629 O O . GLU A 1 476 ? 24.734 -11.768 -22.986 1.00 95.75 476 GLU A O 1
ATOM 3634 N N . ASP A 1 477 ? 25.012 -9.530 -23.193 1.00 95.81 477 ASP A N 1
ATOM 3635 C CA . ASP A 1 477 ? 25.868 -9.362 -22.017 1.00 95.81 477 ASP A CA 1
ATOM 3636 C C . ASP A 1 477 ? 25.053 -8.926 -20.782 1.00 95.81 477 ASP A C 1
ATOM 3638 O O . ASP A 1 477 ? 24.529 -7.807 -20.740 1.00 95.81 477 ASP A O 1
ATOM 3642 N N . PRO A 1 478 ? 24.977 -9.752 -19.717 1.00 96.25 478 PRO A N 1
ATOM 3643 C CA . PRO A 1 478 ? 24.282 -9.379 -18.485 1.00 96.25 478 PRO A CA 1
ATOM 3644 C C . PRO A 1 478 ? 24.843 -8.126 -17.800 1.00 96.25 478 PRO A C 1
ATOM 3646 O O . PRO A 1 478 ? 24.148 -7.541 -16.967 1.00 96.25 478 PRO A O 1
ATOM 3649 N N . ALA A 1 479 ? 26.065 -7.682 -18.117 1.00 95.31 479 ALA A N 1
ATOM 3650 C CA . ALA A 1 479 ? 26.593 -6.434 -17.574 1.00 95.31 479 ALA A CA 1
ATOM 3651 C C . ALA A 1 479 ? 25.756 -5.210 -17.995 1.00 95.31 479 ALA A C 1
ATOM 3653 O O . ALA A 1 479 ? 25.696 -4.224 -17.253 1.00 95.31 479 ALA A O 1
ATOM 3654 N N . GLU A 1 480 ? 25.083 -5.244 -19.148 1.00 96.69 480 GLU A N 1
ATOM 3655 C CA . GLU A 1 480 ? 24.218 -4.154 -19.634 1.00 96.69 480 GLU A CA 1
ATOM 3656 C C . GLU A 1 480 ? 22.995 -3.909 -18.733 1.00 96.69 480 GLU A C 1
ATOM 3658 O O . GLU A 1 480 ? 22.435 -2.814 -18.713 1.00 96.69 480 GLU A O 1
ATOM 3663 N N . LEU A 1 481 ? 22.612 -4.901 -17.926 1.00 97.31 481 LEU A N 1
ATOM 3664 C CA . LEU A 1 481 ? 21.482 -4.822 -16.996 1.00 97.31 481 LEU A CA 1
ATOM 3665 C C . LEU A 1 481 ? 21.821 -4.058 -15.705 1.00 97.31 481 LEU A C 1
ATOM 3667 O O . LEU A 1 481 ? 20.920 -3.668 -14.956 1.00 97.31 481 LEU A O 1
ATOM 3671 N N . LEU A 1 482 ? 23.111 -3.862 -15.423 1.00 96.56 482 LEU A N 1
ATOM 3672 C CA . LEU A 1 482 ? 23.600 -3.372 -14.138 1.00 96.56 482 LEU A CA 1
ATOM 3673 C C . LEU A 1 482 ? 23.513 -1.853 -14.002 1.00 96.56 482 LEU A C 1
ATOM 3675 O O . LEU A 1 482 ? 23.688 -1.093 -14.956 1.00 96.56 482 LEU A O 1
ATOM 3679 N N . GLU A 1 483 ? 23.326 -1.408 -12.766 1.00 96.44 483 GLU A N 1
ATOM 3680 C CA . GLU A 1 483 ? 23.524 -0.022 -12.380 1.00 96.44 483 GLU A CA 1
ATOM 3681 C C . GLU A 1 483 ? 24.973 0.403 -12.591 1.00 96.44 483 GLU A C 1
ATOM 3683 O O . GLU A 1 483 ? 25.908 -0.361 -12.340 1.00 96.44 483 GLU A O 1
ATOM 3688 N N . ARG A 1 484 ? 25.151 1.639 -13.060 1.00 96.00 484 ARG A N 1
ATOM 3689 C CA . ARG A 1 484 ? 26.458 2.203 -13.392 1.00 96.00 484 ARG A CA 1
ATOM 3690 C C . ARG A 1 484 ? 26.755 3.413 -12.525 1.00 96.00 484 ARG A C 1
ATOM 3692 O O . ARG A 1 484 ? 25.843 4.179 -12.233 1.00 96.00 484 ARG A O 1
ATOM 3699 N N . ASP A 1 485 ? 28.008 3.583 -12.131 1.00 94.38 485 ASP A N 1
ATOM 3700 C CA . ASP A 1 485 ? 28.482 4.843 -11.567 1.00 94.38 485 ASP A CA 1
ATOM 3701 C C . ASP A 1 485 ? 28.666 5.899 -12.673 1.00 94.38 485 ASP A C 1
ATOM 3703 O O . ASP A 1 485 ? 28.438 5.639 -13.859 1.00 94.38 485 ASP A O 1
ATOM 3707 N N . ARG A 1 486 ? 29.083 7.109 -12.286 1.00 91.06 486 ARG A N 1
ATOM 3708 C CA . ARG A 1 486 ? 29.308 8.229 -13.216 1.00 91.06 48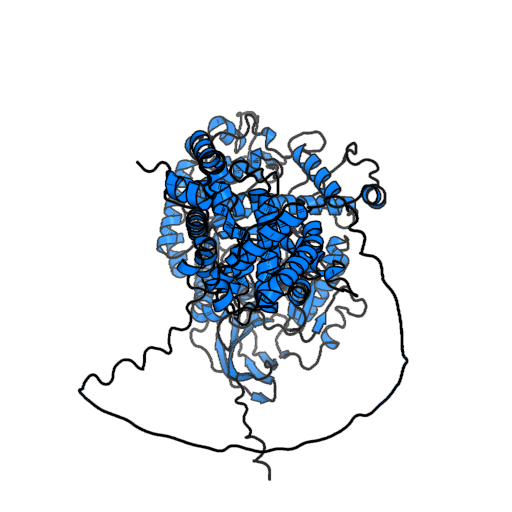6 ARG A CA 1
ATOM 3709 C C . ARG A 1 486 ? 30.378 7.954 -14.281 1.00 91.06 486 ARG A C 1
ATOM 3711 O O . ARG A 1 486 ? 30.379 8.610 -15.317 1.00 91.06 486 ARG A O 1
ATOM 3718 N N . ASP A 1 487 ? 31.288 7.016 -14.017 1.00 92.75 487 ASP A N 1
ATOM 3719 C CA . ASP A 1 487 ? 32.375 6.638 -14.921 1.00 92.75 487 ASP A CA 1
ATOM 3720 C C . ASP A 1 487 ? 31.951 5.472 -15.840 1.00 92.75 487 ASP A C 1
ATOM 3722 O O . ASP A 1 487 ? 32.754 4.954 -16.617 1.00 92.75 487 ASP A O 1
ATOM 3726 N N . GLY A 1 488 ? 30.682 5.046 -15.762 1.00 92.88 488 GLY A N 1
ATOM 3727 C CA . GLY A 1 488 ? 30.109 3.963 -16.557 1.00 92.88 488 GLY A CA 1
ATOM 3728 C C . GLY A 1 488 ? 30.442 2.562 -16.037 1.00 92.88 488 GLY A C 1
ATOM 3729 O O . GLY A 1 488 ? 30.101 1.566 -16.688 1.00 92.88 488 GLY A O 1
ATOM 3730 N N . LYS A 1 489 ? 31.088 2.438 -14.872 1.00 94.81 489 LYS A N 1
ATOM 3731 C CA . LYS A 1 489 ? 31.456 1.139 -14.296 1.00 94.81 489 LYS A CA 1
ATOM 3732 C C . LYS A 1 489 ? 30.282 0.537 -13.526 1.00 94.81 489 LYS A C 1
ATOM 3734 O O . LYS A 1 489 ? 29.527 1.280 -12.902 1.00 94.81 489 LYS A O 1
ATOM 3739 N N . PRO A 1 490 ? 30.105 -0.798 -13.539 1.00 94.94 490 PRO A N 1
ATOM 3740 C CA . PRO A 1 490 ? 29.088 -1.440 -12.720 1.00 94.94 490 PRO A CA 1
ATOM 3741 C C . PRO A 1 490 ? 29.283 -1.143 -11.235 1.00 94.94 490 PRO A C 1
ATOM 3743 O O . PRO A 1 490 ? 30.360 -1.372 -10.675 1.00 94.94 490 PRO A O 1
ATOM 3746 N N . ILE A 1 491 ? 28.215 -0.687 -10.591 1.00 93.75 491 ILE A N 1
ATOM 3747 C CA . ILE A 1 491 ? 28.195 -0.473 -9.150 1.00 93.75 491 ILE A CA 1
ATOM 3748 C C . ILE A 1 491 ? 28.252 -1.834 -8.451 1.00 93.75 491 ILE A C 1
ATOM 3750 O O . ILE A 1 491 ? 27.439 -2.717 -8.728 1.00 93.75 491 ILE A O 1
ATOM 3754 N N . SER A 1 492 ? 29.209 -2.000 -7.534 1.00 92.75 492 SER A N 1
ATOM 3755 C CA . SER A 1 492 ? 29.365 -3.238 -6.766 1.00 92.75 492 SER A CA 1
ATOM 3756 C C . SER A 1 492 ? 29.994 -3.039 -5.389 1.00 92.75 492 SER A C 1
ATOM 3758 O O . SER A 1 492 ? 30.691 -2.053 -5.147 1.00 92.75 492 SER A O 1
ATOM 3760 N N . ASN A 1 493 ? 29.778 -4.000 -4.494 1.00 90.62 493 ASN A N 1
ATOM 3761 C CA . ASN A 1 493 ? 30.431 -4.127 -3.187 1.00 90.62 493 ASN A CA 1
ATOM 3762 C C . ASN A 1 493 ? 30.689 -5.613 -2.849 1.00 90.62 493 ASN A C 1
ATOM 3764 O O . ASN A 1 493 ? 30.654 -6.472 -3.733 1.00 90.62 493 ASN A O 1
ATOM 3768 N N . GLN A 1 494 ? 31.074 -5.881 -1.599 1.00 86.81 494 GLN A N 1
ATOM 3769 C CA . GLN A 1 494 ? 31.312 -7.233 -1.076 1.00 86.81 494 GLN A CA 1
ATOM 3770 C C . GLN A 1 494 ? 30.886 -7.333 0.401 1.00 86.81 494 GLN A C 1
ATOM 3772 O O . GLN A 1 494 ? 31.601 -7.870 1.246 1.00 86.81 494 GLN A O 1
ATOM 3777 N N . SER A 1 495 ? 29.762 -6.704 0.746 1.00 83.19 495 SER A N 1
ATOM 3778 C CA . SER A 1 495 ? 29.311 -6.570 2.138 1.00 83.19 495 SER A CA 1
ATOM 3779 C C . SER A 1 495 ? 28.705 -7.859 2.691 1.00 83.19 495 SER A C 1
ATOM 3781 O O . SER A 1 495 ? 28.858 -8.132 3.878 1.00 83.19 495 SER A O 1
ATOM 3783 N N . TYR A 1 496 ? 28.026 -8.647 1.855 1.00 79.81 496 TYR A N 1
ATOM 3784 C CA . TYR A 1 496 ? 27.455 -9.937 2.241 1.00 79.81 496 TYR A CA 1
ATOM 3785 C C . TYR A 1 496 ? 28.424 -11.093 1.970 1.00 79.81 496 TYR A C 1
ATOM 3787 O O . TYR A 1 496 ? 28.386 -12.094 2.683 1.00 79.81 496 TYR A O 1
ATOM 3795 N N . SER A 1 497 ? 29.299 -10.955 0.967 1.00 85.12 497 SER A N 1
ATOM 3796 C CA . SER A 1 497 ? 30.354 -11.906 0.598 1.00 85.12 497 SER A CA 1
ATOM 3797 C C . SER A 1 497 ? 29.843 -13.352 0.498 1.00 85.12 497 SER A C 1
ATOM 3799 O O . SER A 1 497 ? 30.485 -14.311 0.935 1.00 85.12 497 SER A O 1
ATOM 3801 N N . ILE A 1 498 ? 28.639 -13.526 -0.057 1.00 89.31 498 ILE A N 1
ATOM 3802 C CA . ILE A 1 498 ? 27.976 -14.832 -0.153 1.00 89.31 498 ILE A CA 1
ATOM 3803 C C . ILE A 1 498 ? 28.795 -15.715 -1.094 1.00 89.31 498 ILE A C 1
ATOM 3805 O O . ILE A 1 498 ? 28.921 -15.435 -2.285 1.00 89.31 498 ILE A O 1
ATOM 3809 N N . GLY A 1 499 ? 29.404 -16.770 -0.549 1.00 88.44 499 GLY A N 1
ATOM 3810 C CA . GLY A 1 499 ? 30.349 -17.605 -1.295 1.00 88.44 499 GLY A CA 1
ATOM 3811 C C . GLY A 1 499 ? 31.602 -16.863 -1.773 1.00 88.44 499 GLY A C 1
ATOM 3812 O O . GLY A 1 499 ? 32.226 -17.277 -2.747 1.00 88.44 499 GLY A O 1
ATOM 3813 N N . GLY A 1 500 ? 31.945 -15.743 -1.128 1.00 90.00 500 GLY A N 1
ATOM 3814 C CA . GLY A 1 500 ? 33.037 -14.859 -1.531 1.00 90.00 500 GLY A CA 1
ATOM 3815 C C . GLY A 1 500 ? 32.757 -14.026 -2.786 1.00 90.00 500 GLY A C 1
ATOM 3816 O O . GLY A 1 500 ? 33.652 -13.303 -3.220 1.00 90.00 500 GLY A O 1
ATOM 3817 N N . MET A 1 501 ? 31.559 -14.120 -3.374 1.00 92.44 501 MET A N 1
ATOM 3818 C CA . MET A 1 501 ? 31.172 -13.368 -4.572 1.00 92.44 501 MET A CA 1
ATOM 3819 C C . MET A 1 501 ? 30.892 -11.898 -4.247 1.00 92.44 501 MET A C 1
ATOM 3821 O O . MET A 1 501 ? 30.558 -11.552 -3.110 1.00 92.44 501 MET A O 1
ATOM 3825 N N . ARG A 1 502 ? 31.005 -11.039 -5.263 1.00 93.12 502 ARG A N 1
ATOM 3826 C CA . ARG A 1 502 ? 30.592 -9.633 -5.179 1.00 93.12 502 ARG A CA 1
ATOM 3827 C C . ARG A 1 502 ? 29.078 -9.482 -5.277 1.00 93.12 502 ARG A C 1
ATOM 3829 O O . ARG A 1 502 ? 28.368 -10.369 -5.760 1.00 93.12 502 ARG A O 1
ATOM 3836 N N . GLU A 1 503 ? 28.597 -8.316 -4.860 1.00 92.25 503 GLU A N 1
ATOM 3837 C CA . GLU A 1 503 ? 27.209 -7.922 -5.067 1.00 92.25 503 GLU A CA 1
ATOM 3838 C C . GLU A 1 503 ? 27.090 -6.748 -6.037 1.00 92.25 503 GLU A C 1
ATOM 3840 O O . GLU A 1 503 ? 27.934 -5.851 -6.071 1.00 92.25 503 GLU A O 1
ATOM 3845 N N . TYR A 1 504 ? 26.034 -6.787 -6.843 1.00 94.69 504 TYR A N 1
ATOM 3846 C CA . TYR A 1 504 ? 25.701 -5.829 -7.889 1.00 94.69 504 TYR A CA 1
ATOM 3847 C C . TYR A 1 504 ? 24.222 -5.455 -7.793 1.00 94.69 504 TYR A C 1
ATOM 3849 O O . TYR A 1 504 ? 23.422 -6.156 -7.170 1.00 94.69 504 TYR A O 1
ATOM 3857 N N . TRP A 1 505 ? 23.840 -4.373 -8.468 1.00 94.81 505 TRP A N 1
ATOM 3858 C CA . TRP A 1 505 ? 22.445 -3.964 -8.579 1.00 94.81 505 TRP A CA 1
ATOM 3859 C C . TRP A 1 505 ? 22.030 -3.859 -10.033 1.00 94.81 505 TRP A C 1
ATOM 3861 O O . TRP A 1 505 ? 22.771 -3.322 -10.851 1.00 94.81 505 TRP A O 1
ATOM 3871 N N . ALA A 1 506 ? 20.840 -4.350 -10.352 1.00 96.06 506 ALA A N 1
ATOM 3872 C CA . ALA A 1 506 ? 20.233 -4.154 -11.657 1.00 96.06 506 ALA A CA 1
ATOM 3873 C C . ALA A 1 506 ? 19.446 -2.837 -11.737 1.00 96.06 506 ALA A C 1
ATOM 3875 O O . ALA A 1 506 ? 18.868 -2.368 -10.750 1.00 96.06 506 ALA A O 1
ATOM 3876 N N . CYS A 1 507 ? 19.418 -2.231 -12.922 1.00 96.06 507 CYS A N 1
ATOM 3877 C CA . CYS A 1 507 ? 18.792 -0.933 -13.137 1.00 96.06 507 CYS A CA 1
ATOM 3878 C C . CYS A 1 507 ? 17.284 -1.061 -13.398 1.00 96.06 507 CYS A C 1
ATOM 3880 O O . CYS A 1 507 ? 16.860 -1.573 -14.428 1.00 96.06 507 CYS A O 1
ATOM 3882 N N . LEU A 1 508 ? 16.457 -0.496 -12.515 1.00 95.06 508 LEU A N 1
ATOM 3883 C CA . LEU A 1 508 ? 14.991 -0.516 -12.655 1.00 95.06 508 LEU A CA 1
ATOM 3884 C C . LEU A 1 508 ? 14.448 0.423 -13.742 1.00 95.06 508 LEU A C 1
ATOM 3886 O O . LEU A 1 508 ? 13.286 0.316 -14.115 1.00 95.06 508 LEU A O 1
ATOM 3890 N N . ASN A 1 509 ? 15.279 1.328 -14.266 1.00 96.12 509 ASN A N 1
ATOM 3891 C CA . ASN A 1 509 ? 14.942 2.133 -15.442 1.00 96.12 509 ASN A CA 1
ATOM 3892 C C . ASN A 1 509 ? 15.381 1.467 -16.756 1.00 96.12 509 ASN A C 1
ATOM 3894 O O . ASN A 1 509 ? 15.081 2.004 -17.820 1.00 96.12 509 ASN A O 1
ATOM 3898 N N . ASN A 1 510 ? 16.099 0.337 -16.707 1.00 97.75 510 ASN A N 1
ATOM 3899 C CA . ASN A 1 510 ? 16.495 -0.401 -17.901 1.00 97.75 510 ASN A CA 1
ATOM 3900 C C . ASN A 1 510 ? 15.326 -1.300 -18.362 1.00 97.75 510 ASN A C 1
ATOM 3902 O O . ASN A 1 510 ? 14.972 -2.236 -17.641 1.00 97.75 510 ASN A O 1
ATOM 3906 N N . PRO A 1 511 ? 14.747 -1.078 -19.560 1.00 98.19 511 PRO A N 1
ATOM 3907 C CA . PRO A 1 511 ? 13.651 -1.903 -20.070 1.00 98.19 511 PRO A CA 1
ATOM 3908 C C . PRO A 1 511 ? 14.006 -3.390 -20.174 1.00 98.19 511 PRO A C 1
ATOM 3910 O O . PRO A 1 511 ? 13.174 -4.235 -19.858 1.00 98.19 511 PRO A O 1
ATOM 3913 N N . ALA A 1 512 ? 15.249 -3.723 -20.536 1.00 98.50 512 ALA A N 1
ATOM 3914 C CA . ALA A 1 512 ? 15.701 -5.109 -20.618 1.00 98.50 512 ALA A CA 1
ATOM 3915 C C . ALA A 1 512 ? 15.686 -5.798 -19.246 1.00 98.50 512 ALA A C 1
ATOM 3917 O O . ALA A 1 512 ? 15.362 -6.981 -19.148 1.00 98.50 512 ALA A O 1
ATOM 3918 N N . TRP A 1 513 ? 15.973 -5.057 -18.170 1.00 98.12 513 TRP A N 1
ATOM 3919 C CA . TRP A 1 513 ? 15.850 -5.592 -16.817 1.00 98.12 513 TRP A CA 1
ATOM 3920 C C . TRP A 1 513 ? 14.391 -5.827 -16.417 1.00 98.12 513 TRP A C 1
ATOM 3922 O O . TRP A 1 513 ? 14.081 -6.841 -15.791 1.00 98.12 513 TRP A O 1
ATOM 3932 N N . LEU A 1 514 ? 13.476 -4.939 -16.816 1.00 98.38 514 LEU A N 1
ATOM 3933 C CA . LEU A 1 514 ? 12.047 -5.144 -16.570 1.00 98.38 514 LEU A CA 1
ATOM 3934 C C . LEU A 1 514 ? 11.533 -6.417 -17.258 1.00 98.38 514 LEU A C 1
ATOM 3936 O O . LEU A 1 514 ? 10.737 -7.134 -16.659 1.00 98.38 514 LEU A O 1
ATOM 3940 N N . GLU A 1 515 ? 12.032 -6.756 -18.449 1.00 98.50 515 GLU A N 1
ATOM 3941 C CA . GLU A 1 515 ? 11.692 -8.020 -19.117 1.00 98.50 515 GLU A CA 1
ATOM 3942 C C . GLU A 1 515 ? 12.222 -9.254 -18.366 1.00 98.50 515 GLU A C 1
ATOM 3944 O O . GLU A 1 515 ? 11.503 -10.248 -18.243 1.00 98.50 515 GLU A O 1
ATOM 3949 N N . VAL A 1 516 ? 13.415 -9.180 -17.759 1.00 98.62 516 VAL A N 1
ATOM 3950 C CA . VAL A 1 516 ? 13.902 -10.238 -16.849 1.00 98.62 516 VAL A CA 1
ATOM 3951 C C . VAL A 1 516 ? 12.953 -10.409 -15.657 1.00 98.62 516 VAL A C 1
ATOM 3953 O O . VAL A 1 516 ? 12.555 -11.528 -15.331 1.00 98.62 516 VAL A O 1
ATOM 3956 N N . LEU A 1 517 ? 12.533 -9.308 -15.026 1.00 98.38 517 LEU A N 1
ATOM 3957 C CA . LEU A 1 517 ? 11.607 -9.357 -13.892 1.00 98.38 517 LEU A CA 1
ATOM 3958 C C . LEU A 1 517 ? 10.221 -9.889 -14.275 1.00 98.38 517 LEU A C 1
ATOM 3960 O O . LEU A 1 517 ? 9.620 -10.640 -13.503 1.00 98.38 517 LEU A O 1
ATOM 3964 N N . LYS A 1 518 ? 9.719 -9.548 -15.465 1.00 98.62 518 LYS A N 1
ATOM 3965 C CA . LYS A 1 518 ? 8.474 -10.103 -16.013 1.00 98.62 518 LYS A CA 1
ATOM 3966 C C . LYS A 1 518 ? 8.596 -11.613 -16.233 1.00 98.62 518 LYS A C 1
ATOM 3968 O O . LYS A 1 518 ? 7.725 -12.362 -15.792 1.00 98.62 518 LYS A O 1
ATOM 3973 N N . ALA A 1 519 ? 9.699 -12.089 -16.816 1.00 98.44 519 ALA A N 1
ATOM 3974 C CA . ALA A 1 519 ? 9.955 -13.523 -16.966 1.00 98.44 519 ALA A CA 1
ATOM 3975 C C . ALA A 1 519 ? 9.949 -14.251 -15.610 1.00 98.44 519 ALA A C 1
ATOM 3977 O O . ALA A 1 519 ? 9.271 -15.265 -15.444 1.00 98.44 519 ALA A O 1
ATOM 3978 N N . TRP A 1 520 ? 10.623 -13.690 -14.603 1.00 98.06 520 TRP A N 1
ATOM 3979 C CA . TRP A 1 520 ? 10.656 -14.258 -13.253 1.00 98.06 520 TRP A CA 1
ATOM 3980 C C . TRP A 1 520 ? 9.305 -14.205 -12.536 1.00 98.06 520 TRP A C 1
ATOM 3982 O O . TRP A 1 520 ? 8.977 -15.119 -11.782 1.00 98.06 520 TRP A O 1
ATOM 3992 N N . THR A 1 521 ? 8.505 -13.169 -12.785 1.00 98.44 521 THR A N 1
ATOM 3993 C CA . THR A 1 521 ? 7.145 -13.041 -12.243 1.00 98.44 521 THR A CA 1
ATOM 3994 C C . THR A 1 521 ? 6.224 -14.109 -12.824 1.00 98.44 521 THR A C 1
ATOM 3996 O O . THR A 1 521 ? 5.552 -14.806 -12.066 1.00 98.44 521 THR A O 1
ATOM 3999 N N . ARG A 1 522 ? 6.256 -14.319 -14.148 1.00 98.25 522 ARG A N 1
ATOM 4000 C CA . ARG A 1 522 ? 5.530 -15.418 -14.805 1.00 98.25 522 ARG A CA 1
ATOM 4001 C C . ARG A 1 522 ? 5.934 -16.771 -14.220 1.00 98.25 522 ARG A C 1
ATOM 4003 O O . ARG A 1 522 ? 5.066 -17.559 -13.858 1.00 98.25 522 ARG A O 1
ATOM 4010 N N . PHE A 1 523 ? 7.239 -17.005 -14.085 1.00 97.62 523 PHE A N 1
ATOM 4011 C CA . PHE A 1 523 ? 7.770 -18.236 -13.507 1.00 97.62 523 PHE A CA 1
ATOM 4012 C C . PHE A 1 523 ? 7.269 -18.474 -12.077 1.00 97.62 523 PHE A C 1
ATOM 4014 O O . PHE A 1 523 ? 6.835 -19.577 -11.756 1.00 97.62 523 PHE A O 1
ATOM 4021 N N . ALA A 1 524 ? 7.285 -17.447 -11.220 1.00 97.62 524 ALA A N 1
ATOM 4022 C CA . ALA A 1 524 ? 6.794 -17.564 -9.849 1.00 97.62 524 ALA A CA 1
ATOM 4023 C C . ALA A 1 524 ? 5.295 -17.906 -9.804 1.00 97.62 524 ALA A C 1
ATOM 4025 O O . ALA A 1 524 ? 4.900 -18.805 -9.064 1.00 97.62 524 ALA A O 1
ATOM 4026 N N . ILE A 1 525 ? 4.475 -17.256 -10.642 1.00 98.06 525 ILE A N 1
ATOM 4027 C CA . ILE A 1 525 ? 3.037 -17.554 -10.774 1.00 98.06 525 ILE A CA 1
ATOM 4028 C C . ILE A 1 525 ? 2.815 -19.016 -11.186 1.00 98.06 525 ILE A C 1
ATOM 4030 O O . ILE A 1 525 ? 1.955 -19.686 -10.619 1.00 98.06 525 ILE A O 1
ATOM 4034 N N . GLN A 1 526 ? 3.631 -19.547 -12.101 1.00 96.62 526 GLN A N 1
ATOM 4035 C CA . GLN A 1 526 ? 3.568 -20.957 -12.509 1.00 96.62 526 GLN A CA 1
ATOM 4036 C C . GLN A 1 526 ? 3.889 -21.938 -11.370 1.00 96.62 526 GLN A C 1
ATOM 4038 O O . GLN A 1 526 ? 3.427 -23.074 -11.421 1.00 96.62 526 GLN A O 1
ATOM 4043 N N . GLN A 1 527 ? 4.618 -21.515 -10.327 1.00 96.88 527 GLN A N 1
ATOM 4044 C CA . GLN A 1 527 ? 4.851 -22.338 -9.131 1.00 96.88 527 GLN A CA 1
ATOM 4045 C C . GLN A 1 527 ? 3.679 -22.299 -8.132 1.00 96.88 527 GLN A C 1
ATOM 4047 O O . GLN A 1 527 ? 3.782 -22.858 -7.041 1.00 96.88 527 GLN A O 1
ATOM 4052 N N . GLY A 1 528 ? 2.571 -21.629 -8.465 1.00 97.31 528 GLY A N 1
ATOM 4053 C CA . GLY A 1 528 ? 1.366 -21.597 -7.638 1.00 97.31 528 GLY A CA 1
ATOM 4054 C C . GLY A 1 528 ? 1.407 -20.574 -6.504 1.00 97.31 528 GLY A C 1
ATOM 4055 O O . GLY A 1 528 ? 0.866 -20.838 -5.437 1.00 97.31 528 GLY A O 1
ATOM 4056 N N . VAL A 1 529 ? 2.049 -19.418 -6.690 1.00 98.25 529 VAL A N 1
ATOM 4057 C CA . VAL A 1 529 ? 1.889 -18.305 -5.737 1.00 98.25 529 VAL A CA 1
ATOM 4058 C C . VAL A 1 529 ? 0.571 -17.559 -5.987 1.00 98.25 529 VAL A C 1
ATOM 4060 O O . VAL A 1 529 ? 0.169 -17.341 -7.130 1.00 98.25 529 VAL A O 1
ATOM 4063 N N . ASP A 1 530 ? -0.086 -17.117 -4.916 1.00 98.38 530 ASP A N 1
ATOM 4064 C CA . ASP A 1 530 ? -1.247 -16.216 -4.966 1.00 98.38 530 ASP A CA 1
ATOM 4065 C C . ASP A 1 530 ? -0.837 -14.750 -5.101 1.00 98.38 530 ASP A C 1
ATOM 4067 O O . ASP A 1 530 ? -1.628 -13.905 -5.521 1.00 98.38 530 ASP A O 1
ATOM 4071 N N . GLY A 1 531 ? 0.410 -14.444 -4.750 1.00 97.81 531 GLY A N 1
ATOM 4072 C CA . GLY A 1 531 ? 0.934 -13.095 -4.780 1.00 97.81 531 GLY A CA 1
ATOM 4073 C C . GLY A 1 531 ? 2.444 -13.009 -4.657 1.00 97.81 531 GLY A C 1
ATOM 4074 O O . GLY A 1 531 ? 3.136 -14.007 -4.451 1.00 97.81 531 GLY A O 1
ATOM 4075 N N . LEU A 1 532 ? 2.956 -11.789 -4.781 1.00 97.50 532 LEU A N 1
ATOM 4076 C CA . LEU A 1 532 ? 4.376 -11.474 -4.702 1.00 97.50 532 LEU A CA 1
ATOM 4077 C C . LEU A 1 532 ? 4.606 -10.231 -3.841 1.00 97.50 532 LEU A C 1
ATOM 4079 O O . LEU A 1 532 ? 3.958 -9.198 -4.020 1.00 97.50 532 LEU A O 1
ATOM 4083 N N . ILE A 1 533 ? 5.587 -10.319 -2.943 1.00 95.50 533 ILE A N 1
ATOM 4084 C CA . ILE A 1 533 ? 6.149 -9.155 -2.258 1.00 95.50 533 ILE A CA 1
ATOM 4085 C C . ILE A 1 533 ? 7.450 -8.750 -2.949 1.00 95.50 533 ILE A C 1
ATOM 4087 O O . ILE A 1 533 ? 8.389 -9.542 -3.045 1.00 95.50 533 ILE A O 1
ATOM 4091 N N . ALA A 1 534 ? 7.521 -7.512 -3.429 1.00 94.62 534 ALA A N 1
ATOM 4092 C CA . ALA A 1 534 ? 8.726 -6.974 -4.047 1.00 94.62 534 ALA A CA 1
ATOM 4093 C C . ALA A 1 534 ? 9.670 -6.381 -2.991 1.00 94.62 534 ALA A C 1
ATOM 4095 O O . ALA A 1 534 ? 9.253 -5.590 -2.141 1.00 94.62 534 ALA A O 1
ATOM 4096 N N . ASN A 1 535 ? 10.951 -6.739 -3.083 1.00 89.50 535 ASN A N 1
ATOM 4097 C CA . ASN A 1 535 ? 12.039 -6.197 -2.277 1.00 89.50 535 ASN A CA 1
ATOM 4098 C C . ASN A 1 535 ? 13.134 -5.610 -3.179 1.00 89.50 535 ASN A C 1
ATOM 4100 O O . ASN A 1 535 ? 13.662 -6.293 -4.061 1.00 89.50 535 ASN A O 1
ATOM 4104 N N . TYR A 1 536 ? 13.493 -4.353 -2.914 1.00 81.75 536 TYR A N 1
ATOM 4105 C CA . TYR A 1 536 ? 14.387 -3.542 -3.738 1.00 81.75 536 TYR A CA 1
ATOM 4106 C C . TYR A 1 536 ? 15.817 -3.401 -3.192 1.00 81.75 536 TYR A C 1
ATOM 4108 O O . TYR A 1 536 ? 16.670 -2.927 -3.937 1.00 81.75 536 TYR A O 1
ATOM 4116 N N . PHE A 1 537 ? 16.108 -3.800 -1.941 1.00 72.62 537 PHE A N 1
ATOM 4117 C CA . PHE A 1 537 ? 17.438 -3.641 -1.309 1.00 72.62 537 PHE A CA 1
ATOM 4118 C C . PHE A 1 537 ? 18.028 -2.229 -1.499 1.00 72.62 537 PHE A C 1
ATOM 4120 O O . PHE A 1 537 ? 19.101 -2.052 -2.079 1.00 72.62 537 PHE A O 1
ATOM 4127 N N . TYR A 1 538 ? 17.252 -1.235 -1.063 1.00 69.38 538 TYR A N 1
ATOM 4128 C CA . TYR A 1 538 ? 17.295 0.164 -1.481 1.00 69.38 538 TYR A CA 1
ATOM 4129 C C . TYR A 1 538 ? 18.679 0.754 -1.791 1.00 69.38 538 TYR A C 1
ATOM 4131 O O . TYR A 1 538 ? 19.432 1.209 -0.932 1.00 69.38 538 TYR A O 1
ATOM 4139 N N . ARG A 1 539 ? 18.946 0.821 -3.091 1.00 70.94 539 ARG A N 1
ATOM 4140 C CA . ARG A 1 539 ? 20.036 1.560 -3.715 1.00 70.94 539 ARG A CA 1
ATOM 4141 C C . ARG A 1 539 ? 19.538 2.020 -5.075 1.00 70.94 539 ARG A C 1
ATOM 4143 O O . ARG A 1 539 ? 18.943 1.213 -5.780 1.00 70.94 539 ARG A O 1
ATOM 4150 N N . HIS A 1 540 ? 19.679 3.293 -5.422 1.00 80.12 540 HIS A N 1
ATOM 4151 C CA . HIS A 1 540 ? 19.219 3.812 -6.717 1.00 80.12 540 HIS A CA 1
ATOM 4152 C C . HIS A 1 540 ? 19.980 5.101 -7.084 1.00 80.12 540 HIS A C 1
ATOM 4154 O O . HIS A 1 540 ? 19.401 6.126 -7.443 1.00 80.12 540 HIS A O 1
ATOM 4160 N N . ASP A 1 541 ? 21.304 5.030 -6.955 1.00 91.25 541 ASP A N 1
ATOM 4161 C CA . ASP A 1 541 ? 22.305 6.046 -7.310 1.00 91.25 541 ASP A CA 1
ATOM 4162 C C . ASP A 1 541 ? 22.887 5.822 -8.724 1.00 91.25 541 ASP A C 1
ATOM 4164 O O . ASP A 1 541 ? 23.999 6.231 -9.050 1.00 91.25 541 ASP A O 1
ATOM 4168 N N . CYS A 1 542 ? 22.130 5.128 -9.580 1.00 95.50 542 CYS A N 1
ATOM 4169 C CA . CYS A 1 542 ? 22.563 4.709 -10.907 1.00 95.50 542 CYS A CA 1
ATOM 4170 C C . CYS A 1 542 ? 22.654 5.877 -11.901 1.00 95.50 542 CYS A C 1
ATOM 4172 O O . CYS A 1 542 ? 21.691 6.613 -12.112 1.00 95.50 542 CYS A O 1
ATOM 4174 N N . HIS A 1 543 ? 23.784 5.950 -12.599 1.00 96.44 543 HIS A N 1
ATOM 4175 C CA . HIS A 1 543 ? 24.151 6.946 -13.607 1.00 96.44 543 HIS A CA 1
ATOM 4176 C C . HIS A 1 543 ? 24.205 6.366 -15.034 1.00 96.44 543 HIS A C 1
ATOM 4178 O O . HIS A 1 543 ? 24.809 6.929 -15.943 1.00 96.44 543 HIS A O 1
ATOM 4184 N N . CYS A 1 544 ? 23.571 5.213 -15.274 1.00 96.31 544 CYS A N 1
ATOM 4185 C CA . CYS A 1 544 ? 23.464 4.680 -16.634 1.00 96.31 544 CYS A CA 1
ATOM 4186 C C . CYS A 1 544 ? 22.621 5.605 -17.536 1.00 96.31 544 CYS A C 1
ATOM 4188 O O . CYS A 1 544 ? 21.823 6.420 -17.056 1.00 96.31 544 CYS A O 1
ATOM 4190 N N . GLN A 1 545 ? 22.725 5.430 -18.858 1.00 96.12 545 GLN A N 1
ATOM 4191 C CA . GLN A 1 545 ? 22.004 6.259 -19.830 1.00 96.12 545 GLN A CA 1
ATOM 4192 C C . GLN A 1 545 ? 20.484 6.273 -19.597 1.00 96.12 545 GLN A C 1
ATOM 4194 O O . GLN A 1 545 ? 19.862 7.326 -19.758 1.00 96.12 545 GLN A O 1
ATOM 4199 N N . HIS A 1 546 ? 19.885 5.154 -19.175 1.00 97.38 546 HIS A N 1
ATOM 4200 C CA . HIS A 1 546 ? 18.454 5.085 -18.863 1.00 97.38 546 HIS A CA 1
ATOM 4201 C C . HIS A 1 546 ? 18.077 5.980 -17.677 1.00 97.38 546 HIS A C 1
ATOM 4203 O O . HIS A 1 546 ? 17.114 6.738 -17.770 1.00 97.38 546 HIS A O 1
ATOM 4209 N N . CYS A 1 547 ? 18.854 5.953 -16.589 1.00 97.06 547 CYS A N 1
ATOM 4210 C CA . CYS A 1 547 ? 18.606 6.786 -15.411 1.00 97.06 547 CYS A CA 1
ATOM 4211 C C . CYS A 1 547 ? 18.846 8.270 -15.694 1.00 97.06 547 CYS A C 1
ATOM 4213 O O . CYS A 1 547 ? 18.009 9.091 -15.333 1.00 97.06 547 CYS A O 1
ATOM 4215 N N . VAL A 1 548 ? 19.932 8.622 -16.388 1.00 97.38 548 VAL A N 1
ATOM 4216 C CA . VAL A 1 548 ? 20.227 10.021 -16.751 1.00 97.38 548 VAL A CA 1
ATOM 4217 C C . VAL A 1 548 ? 19.153 10.585 -17.677 1.00 97.38 548 VAL A C 1
ATOM 4219 O O . VAL A 1 548 ? 18.659 11.693 -17.464 1.00 97.38 548 VAL A O 1
ATOM 4222 N N . THR A 1 549 ? 18.748 9.817 -18.690 1.00 97.12 549 THR A N 1
ATOM 4223 C CA . THR A 1 549 ? 17.675 10.220 -19.610 1.00 97.12 549 THR A CA 1
ATOM 4224 C C . THR A 1 549 ? 16.338 10.315 -18.879 1.00 97.12 549 THR A C 1
ATOM 4226 O O . THR A 1 549 ? 15.616 11.297 -19.045 1.00 97.12 549 THR A O 1
ATOM 4229 N N . GLY A 1 550 ? 16.027 9.334 -18.028 1.00 97.12 550 GLY A N 1
ATOM 4230 C CA . GLY A 1 550 ? 14.817 9.312 -17.213 1.00 97.12 550 GLY A CA 1
ATOM 4231 C C . GLY A 1 550 ? 14.729 10.504 -16.264 1.00 97.12 550 GLY A C 1
ATOM 4232 O O . GLY A 1 550 ? 13.692 11.164 -16.212 1.00 97.12 550 GLY A O 1
ATOM 4233 N N . PHE A 1 551 ? 15.824 10.840 -15.580 1.00 97.81 551 PHE A N 1
ATOM 4234 C CA . PHE A 1 551 ? 15.877 11.988 -14.682 1.00 97.81 551 PHE A CA 1
ATOM 4235 C C . PHE A 1 551 ? 15.764 13.311 -15.445 1.00 97.81 551 PHE A C 1
ATOM 4237 O O . PHE A 1 551 ? 15.035 14.214 -15.034 1.00 97.81 551 PHE A O 1
ATOM 4244 N N . ARG A 1 552 ? 16.400 13.412 -16.618 1.00 97.81 552 ARG A N 1
ATOM 4245 C CA . ARG A 1 552 ? 16.243 14.573 -17.499 1.00 97.81 552 ARG A CA 1
ATOM 4246 C C . ARG A 1 552 ? 14.787 14.760 -17.938 1.00 97.81 552 ARG A C 1
ATOM 4248 O O . ARG A 1 552 ? 14.279 15.876 -17.897 1.00 97.81 552 ARG A O 1
ATOM 4255 N N . ASN A 1 553 ? 14.106 13.686 -18.333 1.00 97.69 553 ASN A N 1
ATOM 4256 C CA . ASN A 1 553 ? 12.689 13.737 -18.706 1.00 97.69 553 ASN A CA 1
ATOM 4257 C C . ASN A 1 553 ? 11.814 14.143 -17.516 1.00 97.69 553 ASN A C 1
ATOM 4259 O O . ASN A 1 553 ? 10.986 15.038 -17.646 1.00 97.69 553 ASN A O 1
ATOM 4263 N N . TYR A 1 554 ? 12.075 13.561 -16.347 1.00 97.31 554 TYR A N 1
ATOM 4264 C CA . TYR A 1 554 ? 11.405 13.905 -15.099 1.00 97.31 554 TYR A CA 1
ATOM 4265 C C . TYR A 1 554 ? 11.510 15.402 -14.762 1.00 97.31 554 TYR A C 1
ATOM 4267 O O . TYR A 1 554 ? 10.503 16.032 -14.439 1.00 97.31 554 TYR A O 1
ATOM 4275 N N . LEU A 1 555 ? 12.704 15.996 -14.875 1.00 98.12 555 LEU A N 1
ATOM 4276 C CA . LEU A 1 555 ? 12.890 17.431 -14.645 1.00 98.12 555 LEU A CA 1
ATOM 4277 C C . LEU A 1 555 ? 12.139 18.276 -15.682 1.00 98.12 555 LEU A C 1
ATOM 4279 O O . LEU A 1 555 ? 11.497 19.255 -15.310 1.00 98.12 555 LEU A O 1
ATOM 4283 N N . ARG A 1 556 ? 12.175 17.879 -16.962 1.00 97.38 556 ARG A N 1
ATOM 4284 C CA . ARG A 1 556 ? 11.473 18.576 -18.053 1.00 97.38 556 ARG A CA 1
ATOM 4285 C C . ARG A 1 556 ? 9.957 18.594 -17.858 1.00 97.38 556 ARG A C 1
ATOM 4287 O O . ARG A 1 556 ? 9.311 19.579 -18.187 1.00 97.38 556 ARG A O 1
ATOM 4294 N N . GLU A 1 557 ? 9.392 17.503 -17.352 1.00 96.44 557 GLU A N 1
ATOM 4295 C CA . GLU A 1 557 ? 7.951 17.380 -17.107 1.00 96.44 557 GLU A CA 1
ATOM 4296 C C . GLU A 1 557 ? 7.477 18.218 -15.913 1.00 96.44 557 GLU A C 1
ATOM 4298 O O . GLU A 1 557 ? 6.313 18.610 -15.865 1.00 96.44 557 GLU A O 1
ATOM 4303 N N . ARG A 1 558 ? 8.359 18.484 -14.942 1.00 95.31 558 ARG A N 1
ATOM 4304 C CA . ARG A 1 558 ? 7.995 19.134 -13.672 1.00 95.31 558 ARG A CA 1
ATOM 4305 C C . ARG A 1 558 ? 8.371 20.602 -13.576 1.00 95.31 558 ARG A C 1
ATOM 4307 O O . ARG A 1 558 ? 7.790 21.296 -12.748 1.00 95.31 558 ARG A O 1
ATOM 4314 N N . PHE A 1 559 ? 9.341 21.056 -14.364 1.00 97.06 559 PHE A N 1
ATOM 4315 C CA . PHE A 1 559 ? 9.905 22.393 -14.232 1.00 97.06 559 PHE A CA 1
ATOM 4316 C C . PHE A 1 559 ? 10.065 23.060 -15.594 1.00 97.06 559 PHE A C 1
ATOM 4318 O O . PHE A 1 559 ? 10.587 22.477 -16.545 1.00 97.06 559 PHE A O 1
ATOM 4325 N N . SER A 1 560 ? 9.659 24.323 -15.664 1.00 96.94 560 SER A N 1
ATOM 4326 C CA . SER A 1 560 ? 9.971 25.202 -16.786 1.00 96.94 560 SER A CA 1
ATOM 4327 C C . SER A 1 560 ? 11.469 25.520 -16.845 1.00 96.94 560 SER A C 1
ATOM 4329 O O . SER A 1 560 ? 12.181 25.454 -15.841 1.00 96.94 560 SER A O 1
ATOM 4331 N N . SER A 1 561 ? 11.965 25.951 -18.009 1.00 95.31 561 SER A N 1
ATOM 4332 C CA . SER A 1 561 ? 13.370 26.366 -18.159 1.00 95.31 561 SER A CA 1
ATOM 4333 C C . SER A 1 561 ? 13.770 27.493 -17.197 1.00 95.31 561 SER A C 1
ATOM 4335 O O . SER A 1 561 ? 14.911 27.537 -16.742 1.00 95.31 561 SER A O 1
ATOM 4337 N N . ALA A 1 562 ? 12.833 28.386 -16.857 1.00 95.69 562 ALA A N 1
ATOM 4338 C CA . ALA A 1 562 ? 13.062 29.444 -15.876 1.00 95.69 562 ALA A CA 1
ATOM 4339 C C . ALA A 1 562 ? 13.290 28.865 -14.471 1.00 95.69 562 ALA A C 1
ATOM 4341 O O . ALA A 1 562 ? 14.285 29.192 -13.827 1.00 95.69 562 ALA A O 1
ATOM 4342 N N . GLU A 1 563 ? 12.432 27.941 -14.035 1.00 96.94 563 GLU A N 1
ATOM 4343 C CA . GLU A 1 563 ? 12.559 27.275 -12.735 1.00 96.94 563 GLU A CA 1
ATOM 4344 C C . GLU A 1 563 ? 13.816 26.409 -12.645 1.00 96.94 563 GLU A C 1
ATOM 4346 O O . GLU A 1 563 ? 14.465 26.388 -11.603 1.00 96.94 563 GLU A O 1
ATOM 4351 N N . LEU A 1 564 ? 14.195 25.720 -13.727 1.00 97.62 564 LEU A N 1
ATOM 4352 C CA . LEU A 1 564 ? 15.433 24.937 -13.775 1.00 97.62 564 LEU A CA 1
ATOM 4353 C C . LEU A 1 564 ? 16.665 25.816 -13.532 1.00 97.62 564 LEU A C 1
ATOM 4355 O O . LEU A 1 564 ? 17.552 25.449 -12.754 1.00 97.62 564 LEU A O 1
ATOM 4359 N N . LYS A 1 565 ? 16.695 27.003 -14.147 1.00 96.25 565 LYS A N 1
ATOM 4360 C CA . LYS A 1 565 ? 17.775 27.972 -13.967 1.00 96.25 565 LYS A CA 1
ATOM 4361 C C . LYS A 1 565 ? 17.772 28.566 -12.561 1.00 96.25 565 LYS A C 1
ATOM 4363 O O . LYS A 1 565 ? 18.820 28.621 -11.930 1.00 96.25 565 LYS A O 1
ATOM 4368 N N . GLU A 1 566 ? 16.614 28.994 -12.070 1.00 96.69 566 GLU A N 1
ATOM 4369 C CA . GLU A 1 566 ? 16.488 29.661 -10.772 1.00 96.69 566 GLU A CA 1
ATOM 4370 C C . GLU A 1 566 ? 16.731 28.706 -9.595 1.00 96.69 566 GLU A C 1
ATOM 4372 O O . GLU A 1 566 ? 17.484 29.022 -8.677 1.00 96.69 566 GLU A O 1
ATOM 4377 N N . ARG A 1 567 ? 16.125 27.515 -9.624 1.00 95.06 567 ARG A N 1
ATOM 4378 C CA . ARG A 1 567 ? 16.103 26.592 -8.479 1.00 95.06 567 ARG A CA 1
ATOM 4379 C C . ARG A 1 567 ? 17.272 25.622 -8.454 1.00 95.06 567 ARG A C 1
ATOM 4381 O O . ARG A 1 567 ? 17.684 25.203 -7.373 1.00 95.06 567 ARG A O 1
ATOM 4388 N N . PHE A 1 568 ? 17.769 25.226 -9.625 1.00 96.25 568 PHE A N 1
ATOM 4389 C CA . PHE A 1 568 ? 18.795 24.187 -9.751 1.00 96.25 568 PHE A CA 1
ATOM 4390 C C . PHE A 1 568 ? 20.056 24.666 -10.466 1.00 96.25 568 PHE A C 1
ATOM 4392 O O . PHE A 1 568 ? 20.992 23.885 -10.598 1.00 96.25 568 PHE A O 1
ATOM 4399 N N . GLN A 1 569 ? 20.100 25.926 -10.916 1.00 96.19 569 GLN A N 1
ATOM 4400 C CA . GLN A 1 569 ? 21.232 26.494 -11.658 1.00 96.19 569 GLN A CA 1
ATOM 4401 C C . GLN A 1 569 ? 21.496 25.759 -12.988 1.00 96.19 569 GLN A C 1
ATOM 4403 O O . GLN A 1 569 ? 22.611 25.748 -13.509 1.00 96.19 569 GLN A O 1
ATOM 4408 N N . ILE A 1 570 ? 20.446 25.178 -13.584 1.00 97.25 570 ILE A N 1
ATOM 4409 C CA . ILE A 1 570 ? 20.502 24.466 -14.865 1.00 97.25 570 ILE A CA 1
ATOM 4410 C C . ILE A 1 570 ? 20.007 25.401 -15.971 1.00 97.25 570 ILE A C 1
ATOM 4412 O O . ILE A 1 570 ? 18.810 25.637 -16.103 1.00 97.25 570 ILE A O 1
ATOM 4416 N N . SER A 1 571 ? 20.931 25.937 -16.774 1.00 94.88 571 SER A N 1
ATOM 4417 C CA . SER A 1 571 ? 20.577 26.862 -17.867 1.00 94.88 571 SER A CA 1
ATOM 4418 C C . SER A 1 571 ? 20.049 26.153 -19.117 1.00 94.88 571 SER A C 1
ATOM 4420 O O . SER A 1 571 ? 19.131 26.658 -19.751 1.00 94.88 571 SER A O 1
ATOM 4422 N N . GLU A 1 572 ? 20.616 24.994 -19.465 1.00 95.25 572 GLU A N 1
ATOM 4423 C CA . GLU A 1 572 ? 20.195 24.186 -20.614 1.00 95.25 572 GLU A CA 1
ATOM 4424 C C . GLU A 1 572 ? 20.151 22.711 -20.212 1.00 95.25 572 GLU A C 1
ATOM 4426 O O . GLU A 1 572 ? 21.184 22.065 -20.035 1.00 95.25 572 GLU A O 1
ATOM 4431 N N . LEU A 1 573 ? 18.945 22.174 -20.036 1.00 96.25 573 LEU A N 1
ATOM 4432 C CA . LEU A 1 573 ? 18.737 20.834 -19.491 1.00 96.25 573 LEU A CA 1
ATOM 4433 C C . LEU A 1 573 ? 19.272 19.732 -20.415 1.00 96.25 573 LEU A C 1
ATOM 4435 O O . LEU A 1 573 ? 19.733 18.696 -19.929 1.00 96.25 573 LEU A O 1
ATOM 4439 N N . GLN A 1 574 ? 19.213 19.929 -21.736 1.00 93.75 574 GLN A N 1
ATOM 4440 C CA . GLN A 1 574 ? 19.622 18.892 -22.687 1.00 93.75 574 GLN A CA 1
ATOM 4441 C C . GLN A 1 574 ? 21.128 18.632 -22.660 1.00 93.75 574 GLN A C 1
ATOM 4443 O O . GLN A 1 574 ? 21.550 17.478 -22.709 1.00 93.75 574 GLN A O 1
ATOM 4448 N N . SER A 1 575 ? 21.933 19.688 -22.537 1.00 93.94 575 SER A N 1
ATOM 4449 C CA . SER A 1 575 ? 23.396 19.596 -22.486 1.00 93.94 575 SER A CA 1
ATOM 4450 C C . SER A 1 575 ? 23.954 19.515 -21.063 1.00 93.94 575 SER A C 1
ATOM 4452 O O . SER A 1 575 ? 25.131 19.191 -20.895 1.00 93.94 575 SER A O 1
ATOM 4454 N N . HIS A 1 576 ? 23.131 19.768 -20.039 1.00 95.75 576 HIS A N 1
ATOM 4455 C CA . HIS A 1 576 ? 23.548 19.670 -18.645 1.00 95.75 576 HIS A CA 1
ATOM 4456 C C . HIS A 1 576 ? 24.060 18.264 -18.313 1.00 95.75 576 HIS A C 1
ATOM 4458 O O . HIS A 1 576 ? 23.404 17.252 -18.597 1.00 95.75 576 HIS A O 1
ATOM 4464 N N . ARG A 1 577 ? 25.240 18.222 -17.690 1.00 93.69 577 ARG A N 1
ATOM 4465 C CA . ARG A 1 577 ? 25.862 17.011 -17.159 1.00 93.69 577 ARG A CA 1
ATOM 4466 C C . ARG A 1 577 ? 25.583 16.946 -15.667 1.00 93.69 577 ARG A C 1
ATOM 4468 O O . ARG A 1 577 ? 25.954 17.859 -14.943 1.00 93.69 577 ARG A O 1
ATOM 4475 N N . PHE A 1 578 ? 24.929 15.876 -15.235 1.00 94.62 578 PHE A N 1
ATOM 4476 C CA . PHE A 1 578 ? 24.703 15.620 -13.818 1.00 94.62 578 PHE A CA 1
ATOM 4477 C C . PHE A 1 578 ? 25.942 14.949 -13.229 1.00 94.62 578 PHE A C 1
ATOM 4479 O O . PHE A 1 578 ? 26.357 13.907 -13.732 1.00 94.62 578 PHE A O 1
ATOM 4486 N N . ASP A 1 579 ? 26.510 15.505 -12.162 1.00 91.44 579 ASP A N 1
ATOM 4487 C CA . ASP A 1 579 ? 27.663 14.899 -11.477 1.00 91.44 579 ASP A CA 1
ATOM 4488 C C . ASP A 1 579 ? 27.268 13.692 -10.610 1.00 91.44 579 ASP A C 1
ATOM 4490 O O . ASP A 1 579 ? 28.094 12.828 -10.316 1.00 91.44 579 ASP A O 1
ATOM 4494 N N . GLU A 1 580 ? 25.990 13.610 -10.232 1.00 92.94 580 GLU A N 1
ATOM 4495 C CA . GLU A 1 580 ? 25.413 12.554 -9.402 1.00 92.94 580 GLU A CA 1
ATOM 4496 C C . GLU A 1 580 ? 23.923 12.341 -9.720 1.00 92.94 580 GLU A C 1
ATOM 4498 O O . GLU A 1 580 ? 23.259 13.221 -10.268 1.00 92.94 580 GLU A O 1
ATOM 4503 N N . ILE A 1 581 ? 23.394 11.180 -9.332 1.00 94.25 581 ILE A N 1
ATOM 4504 C CA . ILE A 1 581 ? 21.974 10.953 -9.043 1.00 94.25 581 ILE A CA 1
ATOM 4505 C C . ILE A 1 581 ? 21.963 10.314 -7.657 1.00 94.25 581 ILE A C 1
ATOM 4507 O O . ILE A 1 581 ? 22.527 9.238 -7.482 1.00 94.25 581 ILE A O 1
ATOM 4511 N N . VAL A 1 582 ? 21.397 10.988 -6.656 1.00 92.31 582 VAL A N 1
ATOM 4512 C CA . VAL A 1 582 ? 21.490 10.511 -5.266 1.00 92.31 582 VAL A CA 1
ATOM 4513 C C . VAL A 1 582 ? 20.391 9.510 -4.900 1.00 92.31 582 VAL A C 1
ATOM 4515 O O . VAL A 1 582 ? 19.262 9.594 -5.384 1.00 92.31 582 VAL A O 1
ATOM 4518 N N . ALA A 1 583 ? 20.726 8.607 -3.976 1.00 88.00 583 ALA A N 1
ATOM 4519 C CA . ALA A 1 583 ? 19.783 7.782 -3.220 1.00 88.00 583 ALA A CA 1
ATOM 4520 C C . ALA A 1 583 ? 19.625 8.346 -1.788 1.00 88.00 583 ALA A C 1
ATOM 4522 O O . ALA A 1 583 ? 19.582 9.569 -1.614 1.00 88.00 583 ALA A O 1
ATOM 4523 N N . TRP A 1 584 ? 19.522 7.487 -0.762 1.00 89.81 584 TRP A N 1
ATOM 4524 C CA . TRP A 1 584 ? 19.570 7.937 0.634 1.00 89.81 584 TRP A CA 1
ATOM 4525 C C . TRP A 1 584 ? 20.840 8.741 0.900 1.00 89.81 584 TRP A C 1
ATOM 4527 O O . TRP A 1 584 ? 21.931 8.367 0.473 1.00 89.81 584 TRP A O 1
ATOM 4537 N N . HIS A 1 585 ? 20.681 9.856 1.600 1.00 91.81 585 HIS A N 1
ATOM 4538 C CA . HIS A 1 585 ? 21.771 10.757 1.947 1.00 91.81 585 HIS A CA 1
ATOM 4539 C C . HIS A 1 585 ? 21.483 11.436 3.283 1.00 91.81 585 HIS A C 1
ATOM 4541 O O . HIS A 1 585 ? 20.356 11.416 3.775 1.00 91.81 585 HIS A O 1
ATOM 4547 N N . ASP A 1 586 ? 22.516 12.041 3.863 1.00 92.50 586 ASP A N 1
ATOM 4548 C CA . ASP A 1 586 ? 22.384 12.866 5.059 1.00 92.50 586 ASP A CA 1
ATOM 4549 C C . ASP A 1 586 ? 21.390 14.019 4.796 1.00 92.50 586 ASP A C 1
ATOM 4551 O O . ASP A 1 586 ? 21.631 14.822 3.881 1.00 92.50 586 ASP A O 1
ATOM 4555 N N . PRO A 1 587 ? 20.292 14.140 5.571 1.00 92.81 587 PRO A N 1
ATOM 4556 C CA . PRO A 1 587 ? 19.331 15.226 5.420 1.00 92.81 587 PRO A CA 1
ATOM 4557 C C . PRO A 1 587 ? 19.981 16.614 5.515 1.00 92.81 587 PRO A C 1
ATOM 4559 O O . PRO A 1 587 ? 19.533 17.537 4.837 1.00 92.81 587 PRO A O 1
ATOM 4562 N N . ALA A 1 588 ? 21.067 16.769 6.284 1.00 91.25 588 ALA A N 1
ATOM 4563 C CA . ALA A 1 588 ? 21.798 18.033 6.400 1.00 91.25 588 ALA A CA 1
ATOM 4564 C C . ALA A 1 588 ? 22.502 18.450 5.095 1.00 91.25 588 ALA A C 1
ATOM 4566 O O . ALA A 1 588 ? 22.810 19.625 4.901 1.00 91.25 588 ALA A O 1
ATOM 4567 N N . GLN A 1 589 ? 22.734 17.506 4.180 1.00 91.56 589 GLN A N 1
ATOM 4568 C CA . GLN A 1 589 ? 23.366 17.733 2.877 1.00 91.56 589 GLN A CA 1
ATOM 4569 C C . GLN A 1 589 ? 22.348 17.792 1.729 1.00 91.56 589 GLN A C 1
ATOM 4571 O O . GLN A 1 589 ? 22.726 17.746 0.549 1.00 91.56 589 GLN A O 1
ATOM 4576 N N . THR A 1 590 ? 21.052 17.846 2.051 1.00 92.88 590 THR A N 1
ATOM 4577 C CA . THR A 1 590 ? 19.994 17.874 1.047 1.00 92.88 590 THR A CA 1
ATOM 4578 C C . THR A 1 590 ? 19.946 19.232 0.340 1.00 92.88 590 THR A C 1
ATOM 4580 O O . THR A 1 590 ? 19.989 20.294 0.958 1.00 92.88 590 THR A O 1
ATOM 4583 N N . SER A 1 591 ? 19.833 19.210 -0.986 1.00 94.25 591 SER A N 1
ATOM 4584 C CA . SER A 1 591 ? 19.646 20.393 -1.833 1.00 94.25 591 SER A CA 1
ATOM 4585 C C . SER A 1 591 ? 18.337 20.265 -2.615 1.00 94.25 591 SER A C 1
ATOM 4587 O O . SER A 1 591 ? 17.830 19.148 -2.762 1.00 94.25 591 SER A O 1
ATOM 4589 N N . PRO A 1 592 ? 17.773 21.358 -3.168 1.00 95.25 592 PRO A N 1
ATOM 4590 C CA . PRO A 1 592 ? 16.584 21.264 -4.011 1.00 95.25 592 PRO A CA 1
ATOM 4591 C C . PRO A 1 592 ? 16.716 20.219 -5.126 1.00 95.25 592 PRO A C 1
ATOM 4593 O O . PRO A 1 592 ? 15.779 19.460 -5.350 1.00 95.25 592 PRO A O 1
ATOM 4596 N N . LEU A 1 593 ? 17.884 20.131 -5.770 1.00 96.25 593 LEU A N 1
ATOM 4597 C CA . LEU A 1 593 ? 18.131 19.155 -6.829 1.00 96.25 593 LEU A CA 1
ATOM 4598 C C . LEU A 1 593 ? 18.258 17.720 -6.284 1.00 96.25 593 LEU A C 1
ATOM 4600 O O . LEU A 1 593 ? 17.647 16.810 -6.839 1.00 96.25 593 LEU A O 1
ATOM 4604 N N . ARG A 1 594 ? 18.973 17.509 -5.169 1.00 95.69 594 ARG A N 1
ATOM 4605 C CA . ARG A 1 594 ? 19.094 16.184 -4.525 1.00 95.69 594 ARG A CA 1
ATOM 4606 C C . ARG A 1 594 ? 17.751 15.629 -4.053 1.00 95.69 594 ARG A C 1
ATOM 4608 O O . ARG A 1 594 ? 17.520 14.426 -4.142 1.00 95.69 594 ARG A O 1
ATOM 4615 N N . ARG A 1 595 ? 16.829 16.493 -3.615 1.00 95.31 595 ARG A N 1
ATOM 4616 C CA . ARG A 1 595 ? 15.450 16.082 -3.301 1.00 95.31 595 ARG A CA 1
ATOM 4617 C C . ARG A 1 595 ? 14.708 15.581 -4.531 1.00 95.31 595 ARG A C 1
ATOM 4619 O O . ARG A 1 595 ? 14.025 14.566 -4.457 1.00 95.31 595 ARG A O 1
ATOM 4626 N N . GLU A 1 596 ? 14.849 16.265 -5.660 1.00 96.56 596 GLU A N 1
ATOM 4627 C CA . GLU A 1 596 ? 14.238 15.829 -6.915 1.00 96.56 596 GLU A CA 1
ATOM 4628 C C . GLU A 1 596 ? 14.876 14.536 -7.449 1.00 96.56 596 GLU A C 1
ATOM 4630 O O . GLU A 1 596 ? 14.158 13.682 -7.961 1.00 96.56 596 GLU A O 1
ATOM 4635 N N . MET A 1 597 ? 16.185 14.334 -7.259 1.00 96.12 597 MET A N 1
ATOM 4636 C CA . MET A 1 597 ? 16.867 13.066 -7.565 1.00 96.12 597 MET A CA 1
ATOM 4637 C C . MET A 1 597 ? 16.334 11.906 -6.711 1.00 96.12 597 MET A C 1
ATOM 4639 O O . MET A 1 597 ? 15.972 10.860 -7.249 1.00 96.12 597 MET A O 1
ATOM 4643 N N . LEU A 1 598 ? 16.216 12.103 -5.393 1.00 95.31 598 LEU A N 1
ATOM 4644 C CA . LEU A 1 598 ? 15.662 11.094 -4.489 1.00 95.31 598 LEU A CA 1
ATOM 4645 C C . LEU A 1 598 ? 14.189 10.801 -4.818 1.00 95.31 598 LEU A C 1
ATOM 4647 O O . LEU A 1 598 ? 13.792 9.642 -4.903 1.00 95.31 598 LEU A O 1
ATOM 4651 N N . ARG A 1 599 ? 13.382 11.832 -5.092 1.00 95.56 599 ARG A N 1
ATOM 4652 C CA . ARG A 1 599 ? 11.986 11.679 -5.534 1.00 95.56 599 ARG A CA 1
ATOM 4653 C C . ARG A 1 599 ? 11.886 10.897 -6.846 1.00 95.56 599 ARG A C 1
ATOM 4655 O O . ARG A 1 599 ? 11.036 10.016 -6.963 1.00 95.56 599 ARG A O 1
ATOM 4662 N N . PHE A 1 600 ? 12.758 11.182 -7.815 1.00 95.69 600 PHE A N 1
ATOM 4663 C CA . PHE A 1 600 ? 12.852 10.424 -9.063 1.00 95.69 600 PHE A CA 1
ATOM 4664 C C . PHE A 1 600 ? 13.176 8.948 -8.807 1.00 95.69 600 PHE A C 1
ATOM 4666 O O . PHE A 1 600 ? 12.512 8.085 -9.375 1.00 95.69 600 PHE A O 1
ATOM 4673 N N . SER A 1 601 ? 14.129 8.656 -7.920 1.00 92.69 601 SER A N 1
ATOM 4674 C CA . SER A 1 601 ? 14.476 7.290 -7.508 1.00 92.69 601 SER A CA 1
ATOM 4675 C C . SER A 1 601 ? 13.265 6.522 -6.950 1.00 92.69 601 SER A C 1
ATOM 4677 O O . SER A 1 601 ? 12.931 5.438 -7.431 1.00 92.69 601 SER A O 1
ATOM 4679 N N . GLN A 1 602 ? 12.529 7.113 -6.007 1.00 93.25 602 GLN A N 1
ATOM 4680 C CA . GLN A 1 602 ? 11.356 6.470 -5.401 1.00 93.25 602 GLN A CA 1
ATOM 4681 C C . GLN A 1 602 ? 10.214 6.275 -6.413 1.00 93.25 602 GLN A C 1
ATOM 4683 O O . GLN A 1 602 ? 9.536 5.244 -6.414 1.00 93.25 602 GLN A O 1
ATOM 4688 N N . LEU A 1 603 ? 10.032 7.231 -7.330 1.00 93.88 603 LEU A N 1
ATOM 4689 C CA . LEU A 1 603 ? 9.093 7.099 -8.444 1.00 93.88 603 LEU A CA 1
ATOM 4690 C C . LEU A 1 603 ? 9.520 6.019 -9.442 1.00 93.88 603 LEU A C 1
ATOM 4692 O O . LEU A 1 603 ? 8.655 5.310 -9.946 1.00 93.88 603 LEU A O 1
ATOM 4696 N N . ALA A 1 604 ? 10.813 5.872 -9.729 1.00 93.62 604 ALA A N 1
ATOM 4697 C CA . ALA A 1 604 ? 11.322 4.816 -10.598 1.00 93.62 604 ALA A CA 1
ATOM 4698 C C . ALA A 1 604 ? 11.039 3.429 -10.003 1.00 93.62 604 ALA A C 1
ATOM 4700 O O . ALA A 1 604 ? 10.517 2.567 -10.710 1.00 93.62 604 ALA A O 1
ATOM 4701 N N . ASN A 1 605 ? 11.257 3.251 -8.694 1.00 92.88 605 ASN A N 1
ATOM 4702 C CA . ASN A 1 605 ? 10.883 2.022 -7.986 1.00 92.88 605 ASN A CA 1
ATOM 4703 C C . ASN A 1 605 ? 9.379 1.738 -8.118 1.00 92.88 605 ASN A C 1
ATOM 4705 O O . ASN A 1 605 ? 8.992 0.645 -8.527 1.00 92.88 605 ASN A O 1
ATOM 4709 N N . LYS A 1 606 ? 8.521 2.737 -7.855 1.00 94.44 606 LYS A N 1
ATOM 4710 C CA . LYS A 1 606 ? 7.063 2.574 -7.990 1.00 94.44 606 LYS A CA 1
ATOM 4711 C C . LYS A 1 606 ? 6.634 2.268 -9.428 1.00 94.44 606 LYS A C 1
ATOM 4713 O O . LYS A 1 606 ? 5.747 1.449 -9.631 1.00 94.44 606 LYS A O 1
ATOM 4718 N N . ARG A 1 607 ? 7.256 2.890 -10.434 1.00 95.12 607 ARG A N 1
ATOM 4719 C CA . ARG A 1 607 ? 6.968 2.620 -11.854 1.00 95.12 607 ARG A CA 1
ATOM 4720 C C . ARG A 1 607 ? 7.357 1.198 -12.244 1.00 95.12 607 ARG A C 1
ATOM 4722 O O . ARG A 1 607 ? 6.572 0.537 -12.913 1.00 95.12 607 ARG A O 1
ATOM 4729 N N . ALA A 1 608 ? 8.527 0.726 -11.812 1.00 95.88 608 ALA A N 1
ATOM 4730 C CA . ALA A 1 608 ? 8.954 -0.650 -12.041 1.00 95.88 608 ALA A CA 1
ATOM 4731 C C . ALA A 1 608 ? 8.013 -1.648 -11.348 1.00 95.88 608 ALA A C 1
ATOM 4733 O O . ALA A 1 608 ? 7.628 -2.642 -11.961 1.00 95.88 608 ALA A O 1
ATOM 4734 N N . PHE A 1 609 ? 7.578 -1.348 -10.117 1.00 96.81 609 PHE A N 1
ATOM 4735 C CA . PHE A 1 609 ? 6.569 -2.144 -9.418 1.00 96.81 609 PHE A CA 1
ATOM 4736 C C . PHE A 1 609 ? 5.265 -2.250 -10.219 1.00 96.81 609 PHE A C 1
ATOM 4738 O O . PHE A 1 609 ? 4.763 -3.350 -10.459 1.00 96.81 609 PHE A O 1
ATOM 4745 N N . ASP A 1 610 ? 4.742 -1.099 -10.650 1.00 97.19 610 ASP A N 1
ATOM 4746 C CA . ASP A 1 610 ? 3.476 -1.005 -11.377 1.00 97.19 610 ASP A CA 1
ATOM 4747 C C . ASP A 1 610 ? 3.551 -1.727 -12.720 1.00 97.19 610 ASP A C 1
ATOM 4749 O O . ASP A 1 610 ? 2.609 -2.396 -13.129 1.00 97.19 610 ASP A O 1
ATOM 4753 N N . GLU A 1 611 ? 4.680 -1.626 -13.410 1.00 98.25 611 GLU A N 1
ATOM 4754 C CA . GLU A 1 611 ? 4.871 -2.278 -14.698 1.00 98.25 611 GLU A CA 1
ATOM 4755 C C . GLU A 1 611 ? 4.975 -3.804 -14.567 1.00 98.25 611 GLU A C 1
ATOM 4757 O O . GLU A 1 611 ? 4.306 -4.535 -15.299 1.00 98.25 611 GLU A O 1
ATOM 4762 N N . VAL A 1 612 ? 5.786 -4.295 -13.626 1.00 98.56 612 VAL A N 1
ATOM 4763 C CA . VAL A 1 612 ? 6.099 -5.726 -13.501 1.00 98.56 612 VAL A CA 1
ATOM 4764 C C . VAL A 1 612 ? 5.002 -6.489 -12.763 1.00 98.56 612 VAL A C 1
ATOM 4766 O O . VAL A 1 612 ? 4.544 -7.523 -13.244 1.00 98.56 612 VAL A O 1
ATOM 4769 N N . PHE A 1 613 ? 4.575 -6.013 -11.594 1.00 98.00 613 PHE A N 1
ATOM 4770 C CA . PHE A 1 613 ? 3.700 -6.789 -10.710 1.00 98.00 613 PHE A CA 1
ATOM 4771 C C . PHE A 1 613 ? 2.233 -6.421 -10.887 1.00 98.00 613 PHE A C 1
ATOM 4773 O O . PHE A 1 613 ? 1.387 -7.309 -10.946 1.00 98.00 613 PHE A O 1
ATOM 4780 N N . VAL A 1 614 ? 1.926 -5.128 -11.017 1.00 97.25 614 VAL A N 1
ATOM 4781 C CA . VAL A 1 614 ? 0.536 -4.681 -11.165 1.00 97.25 614 VAL A CA 1
ATOM 4782 C C . VAL A 1 614 ? 0.039 -4.954 -12.578 1.00 97.25 614 VAL A C 1
ATOM 4784 O O . VAL A 1 614 ? -0.894 -5.726 -12.742 1.00 97.25 614 VAL A O 1
ATOM 4787 N N . LYS A 1 615 ? 0.642 -4.357 -13.611 1.00 97.69 615 LYS A N 1
ATOM 4788 C CA . LYS A 1 615 ? 0.156 -4.498 -14.990 1.00 97.69 615 LYS A CA 1
ATOM 4789 C C . LYS A 1 615 ? 0.432 -5.886 -15.552 1.00 97.69 615 LYS A C 1
ATOM 4791 O O . LYS A 1 615 ? -0.499 -6.574 -15.951 1.00 97.69 615 LYS A O 1
ATOM 4796 N N . PHE A 1 616 ? 1.700 -6.292 -15.596 1.00 98.56 616 PHE A N 1
ATOM 4797 C CA . PHE A 1 616 ? 2.077 -7.571 -16.191 1.00 98.56 616 PHE A CA 1
ATOM 4798 C C . PHE A 1 616 ? 1.698 -8.760 -15.296 1.00 98.56 616 PHE A C 1
ATOM 4800 O O . PHE A 1 616 ? 1.105 -9.725 -15.766 1.00 98.56 616 PHE A O 1
ATOM 4807 N N . GLY A 1 617 ? 1.977 -8.693 -13.992 1.00 98.12 617 GLY A N 1
ATOM 4808 C CA . GLY A 1 617 ? 1.588 -9.756 -13.063 1.00 98.12 617 GLY A CA 1
ATOM 4809 C C . GLY A 1 617 ? 0.077 -10.010 -13.069 1.00 98.12 617 GLY A C 1
ATOM 4810 O O . GLY A 1 617 ? -0.341 -11.162 -13.213 1.00 98.12 617 GLY A O 1
ATOM 4811 N N . ARG A 1 618 ? -0.751 -8.952 -13.015 1.00 97.69 618 ARG A N 1
ATOM 4812 C CA . ARG A 1 618 ? -2.214 -9.112 -13.071 1.00 97.69 618 ARG A CA 1
ATOM 4813 C C . ARG A 1 618 ? -2.775 -9.393 -14.463 1.00 97.69 618 ARG A C 1
ATOM 4815 O O . ARG A 1 618 ? -3.887 -9.903 -14.549 1.00 97.69 618 ARG A O 1
ATOM 4822 N N . SER A 1 619 ? -2.034 -9.149 -15.548 1.00 97.38 619 SER A N 1
ATOM 4823 C CA . SER A 1 619 ? -2.458 -9.641 -16.868 1.00 97.38 619 SER A CA 1
ATOM 4824 C C . SER A 1 619 ? -2.349 -11.166 -16.980 1.00 97.38 619 SER A C 1
ATOM 4826 O O . SER A 1 619 ? -3.096 -11.770 -17.744 1.00 97.38 619 SER A O 1
ATOM 4828 N N . ILE A 1 620 ? -1.465 -11.792 -16.193 1.00 97.25 620 ILE A N 1
ATOM 4829 C CA . ILE A 1 620 ? -1.349 -13.254 -16.082 1.00 97.25 620 ILE A CA 1
ATOM 4830 C C . ILE A 1 620 ? -2.320 -13.804 -15.031 1.00 97.25 620 ILE A C 1
ATOM 4832 O O . ILE A 1 620 ? -3.000 -14.798 -15.277 1.00 97.25 620 ILE A O 1
ATOM 4836 N N . LYS A 1 621 ? -2.376 -13.176 -13.851 1.00 97.19 621 LYS A N 1
ATOM 4837 C CA . LYS A 1 621 ? -3.222 -13.588 -12.724 1.00 97.19 621 LYS A CA 1
ATOM 4838 C C . LYS A 1 621 ? -3.998 -12.374 -12.187 1.00 97.19 621 LYS A C 1
ATOM 4840 O O . LYS A 1 621 ? -3.459 -11.646 -11.361 1.00 97.19 621 LYS A O 1
ATOM 4845 N N . PRO A 1 622 ? -5.243 -12.122 -12.635 1.00 94.88 622 PRO A N 1
ATOM 4846 C CA . PRO A 1 622 ? -5.984 -10.895 -12.302 1.00 94.88 622 PRO A CA 1
ATOM 4847 C C . PRO A 1 622 ? -6.150 -10.600 -10.806 1.00 94.88 622 PRO A C 1
ATOM 4849 O O . PRO A 1 622 ? -6.212 -9.438 -10.413 1.00 94.88 622 PRO A O 1
ATOM 4852 N N . ASP A 1 623 ? -6.193 -11.641 -9.977 1.00 94.06 623 ASP A N 1
ATOM 4853 C CA . ASP A 1 623 ? -6.296 -11.589 -8.517 1.00 94.06 623 ASP A CA 1
ATOM 4854 C C . ASP A 1 623 ? -4.930 -11.658 -7.803 1.00 94.06 623 ASP A C 1
ATOM 4856 O O . ASP A 1 623 ? -4.881 -11.932 -6.604 1.00 94.06 623 ASP A O 1
ATOM 4860 N N . LEU A 1 624 ? -3.815 -11.441 -8.517 1.00 97.56 624 LEU A N 1
ATOM 4861 C CA . LEU A 1 624 ? -2.468 -11.479 -7.946 1.00 97.56 624 LEU A CA 1
ATOM 4862 C C . LEU A 1 624 ? -2.336 -10.443 -6.825 1.00 97.56 624 LEU A C 1
ATOM 4864 O O . LEU A 1 624 ? -2.431 -9.235 -7.073 1.00 97.56 624 LEU A O 1
ATOM 4868 N N . ILE A 1 625 ? -2.054 -10.938 -5.617 1.00 98.00 625 ILE A N 1
ATOM 4869 C CA . ILE A 1 625 ? -1.807 -10.108 -4.437 1.00 98.00 625 ILE A CA 1
ATOM 4870 C C . ILE A 1 625 ? -0.408 -9.511 -4.553 1.00 98.00 625 ILE A C 1
ATOM 4872 O O . ILE A 1 625 ? 0.581 -10.240 -4.626 1.00 98.00 625 ILE A O 1
ATOM 4876 N N . VAL A 1 626 ? -0.291 -8.189 -4.544 1.00 97.50 626 VAL A N 1
ATOM 4877 C CA . VAL A 1 626 ? 1.003 -7.514 -4.686 1.00 97.50 626 VAL A CA 1
ATOM 4878 C C . VAL A 1 626 ? 1.263 -6.556 -3.534 1.00 97.50 626 VAL A C 1
ATOM 4880 O O . VAL A 1 626 ? 0.396 -5.788 -3.112 1.00 97.50 626 VAL A O 1
ATOM 4883 N N . GLY A 1 627 ? 2.494 -6.583 -3.031 1.00 95.88 627 GLY A N 1
ATOM 4884 C CA . GLY A 1 627 ? 2.946 -5.688 -1.973 1.00 95.88 627 GLY A CA 1
ATOM 4885 C C . GLY A 1 627 ? 4.411 -5.302 -2.128 1.00 95.88 627 GLY A C 1
ATOM 4886 O O . GLY A 1 627 ? 5.165 -5.915 -2.885 1.00 95.88 627 GLY A O 1
ATOM 4887 N N . GLN A 1 628 ? 4.827 -4.282 -1.382 1.00 93.62 628 GLN A N 1
ATOM 4888 C CA . GLN A 1 628 ? 6.211 -3.807 -1.362 1.00 93.62 628 GLN A CA 1
ATOM 4889 C C . GLN A 1 628 ? 6.767 -3.839 0.055 1.00 93.62 628 GLN A C 1
ATOM 4891 O O . GLN A 1 628 ? 6.124 -3.336 0.981 1.00 93.62 628 GLN A O 1
ATOM 4896 N N . TRP A 1 629 ? 7.967 -4.402 0.202 1.00 91.38 629 TRP A N 1
ATOM 4897 C CA . TRP A 1 629 ? 8.732 -4.332 1.439 1.00 91.38 629 TRP A CA 1
ATOM 4898 C C . TRP A 1 629 ? 9.623 -3.086 1.429 1.00 91.38 629 TRP A C 1
ATOM 4900 O O . TRP A 1 629 ? 10.502 -2.949 0.580 1.00 91.38 629 TRP A O 1
ATOM 4910 N N . ASN A 1 630 ? 9.373 -2.189 2.385 1.00 91.62 630 ASN A N 1
ATOM 4911 C CA . ASN A 1 630 ? 10.114 -0.950 2.612 1.00 91.62 630 ASN A CA 1
ATOM 4912 C C . ASN A 1 630 ? 10.617 -0.857 4.067 1.00 91.62 630 ASN A C 1
ATOM 4914 O O . ASN A 1 630 ? 10.218 -1.632 4.942 1.00 91.62 630 ASN A O 1
ATOM 4918 N N . HIS A 1 631 ? 11.458 0.124 4.341 1.00 90.75 631 HIS A N 1
ATOM 4919 C CA . HIS A 1 631 ? 11.982 0.531 5.633 1.00 90.75 631 HIS A CA 1
ATOM 4920 C C . HIS A 1 631 ? 11.402 1.889 6.045 1.00 90.75 631 HIS A C 1
ATOM 4922 O O . HIS A 1 631 ? 11.144 2.783 5.245 1.00 90.75 631 HIS A O 1
ATOM 4928 N N . LEU A 1 632 ? 11.140 2.013 7.341 1.00 90.44 632 LEU A N 1
ATOM 4929 C CA . LEU A 1 632 ? 10.718 3.267 7.970 1.00 90.44 632 LEU A CA 1
ATOM 4930 C C . LEU A 1 632 ? 11.652 3.654 9.118 1.00 90.44 632 LEU A C 1
ATOM 4932 O O . LEU A 1 632 ? 11.768 4.835 9.439 1.00 90.44 632 LEU A O 1
ATOM 4936 N N . GLY A 1 633 ? 12.307 2.663 9.736 1.00 91.19 633 GLY A N 1
ATOM 4937 C CA . GLY A 1 633 ? 13.221 2.896 10.850 1.00 91.19 633 GLY A CA 1
ATOM 4938 C C . GLY A 1 633 ? 12.539 3.603 12.026 1.00 91.19 633 GLY A C 1
ATOM 4939 O O . GLY A 1 633 ? 11.405 3.270 12.397 1.00 91.19 633 GLY A O 1
ATOM 4940 N N . ASP A 1 634 ? 13.216 4.613 12.572 1.00 92.62 634 ASP A N 1
ATOM 4941 C CA . ASP A 1 634 ? 12.649 5.575 13.530 1.00 92.62 634 ASP A CA 1
ATOM 4942 C C . ASP A 1 634 ? 12.210 6.877 12.832 1.00 92.62 634 ASP A C 1
ATOM 4944 O O . ASP A 1 634 ? 12.551 7.995 13.240 1.00 92.62 634 ASP A O 1
ATOM 4948 N N . PHE A 1 635 ? 11.456 6.718 11.740 1.00 94.44 635 PHE A N 1
ATOM 4949 C CA . PHE A 1 635 ? 11.113 7.793 10.809 1.00 94.44 635 PHE A CA 1
ATOM 4950 C C . PHE A 1 635 ? 12.365 8.461 10.220 1.00 94.44 635 PHE A C 1
ATOM 4952 O O . PHE A 1 635 ? 12.481 9.687 10.206 1.00 94.44 635 PHE A O 1
ATOM 4959 N N . ASP A 1 636 ? 13.285 7.651 9.691 1.00 90.56 636 ASP A N 1
ATOM 4960 C CA . ASP A 1 636 ? 14.557 8.086 9.094 1.00 90.56 636 ASP A CA 1
ATOM 4961 C C . ASP A 1 636 ? 14.346 8.705 7.695 1.00 90.56 636 ASP A C 1
ATOM 4963 O O . ASP A 1 636 ? 14.792 8.201 6.663 1.00 90.56 636 ASP A O 1
ATOM 4967 N N . GLN A 1 637 ? 13.590 9.801 7.634 1.00 93.62 637 GLN A N 1
ATOM 4968 C CA . GLN A 1 637 ? 13.220 10.463 6.385 1.00 93.62 637 GLN A CA 1
ATOM 4969 C C . GLN A 1 637 ? 14.469 10.960 5.637 1.00 93.62 637 GLN A C 1
ATOM 4971 O O . GLN A 1 637 ? 15.354 11.558 6.241 1.00 93.62 637 GLN A O 1
ATOM 4976 N N . ILE A 1 638 ? 14.517 10.755 4.314 1.00 92.62 638 ILE A N 1
ATOM 4977 C CA . ILE A 1 638 ? 15.643 11.082 3.405 1.00 92.62 638 ILE A CA 1
ATOM 4978 C C . ILE A 1 638 ? 16.850 10.131 3.533 1.00 92.62 638 ILE A C 1
ATOM 4980 O O . ILE A 1 638 ? 17.449 9.795 2.510 1.00 92.62 638 ILE A O 1
ATOM 4984 N N . SER A 1 639 ? 17.171 9.639 4.731 1.00 90.38 639 SER A N 1
ATOM 4985 C CA . SER A 1 639 ? 18.335 8.770 4.980 1.00 90.38 639 SER A CA 1
ATOM 4986 C C . SER A 1 639 ? 18.027 7.277 5.137 1.00 90.38 639 SER A C 1
ATOM 4988 O O . SER A 1 639 ? 18.967 6.488 5.207 1.00 90.38 639 SER A O 1
ATOM 4990 N N . GLY A 1 640 ? 16.755 6.880 5.207 1.00 87.19 640 GLY A N 1
ATOM 4991 C CA . GLY A 1 640 ? 16.364 5.489 5.474 1.00 87.19 640 GLY A CA 1
ATOM 4992 C C . GLY A 1 640 ? 14.928 5.093 5.102 1.00 87.19 640 GLY A C 1
ATOM 4993 O O . GLY A 1 640 ? 14.603 3.916 5.195 1.00 87.19 640 GLY A O 1
ATOM 4994 N N . ASP A 1 641 ? 14.075 6.027 4.668 1.00 90.06 641 ASP A N 1
ATOM 4995 C CA . ASP A 1 641 ? 12.715 5.736 4.181 1.00 90.06 641 ASP A CA 1
ATOM 4996 C C . ASP A 1 641 ? 12.673 5.733 2.641 1.00 90.06 641 ASP A C 1
ATOM 4998 O O . ASP A 1 641 ? 13.012 6.727 1.989 1.00 90.06 641 ASP A O 1
ATOM 5002 N N . GLU A 1 642 ? 12.279 4.609 2.036 1.00 88.38 642 GLU A N 1
ATOM 5003 C CA . GLU A 1 642 ? 12.215 4.408 0.580 1.00 88.38 642 GLU A CA 1
ATOM 5004 C C . GLU A 1 642 ? 11.069 5.138 -0.113 1.00 88.38 642 GLU A C 1
ATOM 5006 O O . GLU A 1 642 ? 10.979 5.113 -1.342 1.00 88.38 642 GLU A O 1
ATOM 5011 N N . ARG A 1 643 ? 10.155 5.745 0.641 1.00 90.31 643 ARG A N 1
ATOM 5012 C CA . ARG A 1 643 ? 8.932 6.339 0.096 1.00 90.31 643 ARG A CA 1
ATOM 5013 C C . ARG A 1 643 ? 8.685 7.759 0.586 1.00 90.31 643 ARG A C 1
ATOM 5015 O O . ARG A 1 643 ? 7.737 8.378 0.119 1.00 90.31 643 ARG A O 1
ATOM 5022 N N . CYS A 1 644 ? 9.529 8.310 1.457 1.00 92.38 644 CYS A N 1
ATOM 5023 C CA . CYS A 1 644 ? 9.323 9.622 2.084 1.00 92.38 644 CYS A CA 1
ATOM 5024 C C . CYS A 1 644 ? 9.087 10.816 1.136 1.00 92.38 644 CYS A C 1
ATOM 5026 O O . CYS A 1 644 ? 8.547 11.827 1.578 1.00 92.38 644 CYS A O 1
ATOM 5028 N N . LEU A 1 645 ? 9.503 10.735 -0.134 1.00 94.06 645 LEU A N 1
ATOM 5029 C CA . LEU A 1 645 ? 9.289 11.759 -1.165 1.00 94.06 645 LEU A CA 1
ATOM 5030 C C . LEU A 1 645 ? 8.281 11.334 -2.244 1.00 94.06 645 LEU A C 1
ATOM 5032 O O . LEU A 1 645 ? 8.025 12.100 -3.184 1.00 94.06 645 LEU A O 1
ATOM 5036 N N . LEU A 1 646 ? 7.724 10.126 -2.141 1.00 92.25 646 LEU A N 1
ATOM 5037 C CA . LEU A 1 646 ? 6.711 9.624 -3.054 1.00 92.25 646 LEU A CA 1
ATOM 5038 C C . LEU A 1 646 ? 5.451 10.492 -2.908 1.00 92.25 646 LEU A C 1
ATOM 5040 O O . LEU A 1 646 ? 4.955 10.678 -1.795 1.00 92.25 646 LEU A O 1
ATOM 5044 N N . PRO A 1 647 ? 4.922 11.044 -4.010 1.00 89.25 647 PRO A N 1
ATOM 5045 C CA . PRO A 1 647 ? 3.770 11.922 -3.926 1.00 89.25 647 PRO A CA 1
ATOM 5046 C C . PRO A 1 647 ? 2.513 11.132 -3.524 1.00 89.25 647 PRO A C 1
ATOM 5048 O O . PRO A 1 647 ? 2.411 9.927 -3.780 1.00 89.25 647 PRO A O 1
ATOM 5051 N N . GLY A 1 648 ? 1.567 11.809 -2.868 1.00 86.81 648 GLY A N 1
ATOM 5052 C CA . GLY A 1 648 ? 0.414 11.174 -2.229 1.00 86.81 648 GLY A CA 1
ATOM 5053 C C . GLY A 1 648 ? -0.423 10.296 -3.163 1.00 86.81 648 GLY A C 1
ATOM 5054 O O . GLY A 1 648 ? -0.860 9.226 -2.757 1.00 86.81 648 GLY A O 1
ATOM 5055 N N . GLU A 1 649 ? -0.569 10.675 -4.433 1.00 85.69 649 GLU A N 1
ATOM 5056 C CA . GLU A 1 649 ? -1.314 9.923 -5.451 1.00 85.69 649 GLU A CA 1
ATOM 5057 C C . GLU A 1 649 ? -0.669 8.592 -5.864 1.00 85.69 649 GLU A C 1
ATOM 5059 O O . GLU A 1 649 ? -1.329 7.730 -6.445 1.00 85.69 649 GLU A O 1
ATOM 5064 N N . ALA A 1 650 ? 0.627 8.424 -5.603 1.00 89.19 650 ALA A N 1
ATOM 5065 C CA . ALA A 1 650 ? 1.347 7.178 -5.843 1.00 89.19 650 ALA A CA 1
ATOM 5066 C C . ALA A 1 650 ? 1.457 6.327 -4.568 1.00 89.19 650 ALA A C 1
ATOM 5068 O O . ALA A 1 650 ? 1.895 5.175 -4.628 1.00 89.19 650 ALA A O 1
ATOM 5069 N N . TRP A 1 651 ? 1.080 6.877 -3.413 1.00 88.44 651 TRP A N 1
ATOM 5070 C CA . TRP A 1 651 ? 1.182 6.188 -2.141 1.00 88.44 651 TRP A CA 1
ATOM 5071 C C . TRP A 1 651 ? 0.113 5.101 -2.021 1.00 88.44 651 TRP A C 1
ATOM 5073 O O . TRP A 1 651 ? -1.080 5.384 -1.976 1.00 88.44 651 TRP A O 1
ATOM 5083 N N . GLY A 1 652 ? 0.545 3.840 -1.965 1.00 87.12 652 GLY A N 1
ATOM 5084 C CA . GLY A 1 652 ? -0.361 2.706 -1.797 1.00 87.12 652 GLY A CA 1
ATOM 5085 C C . GLY A 1 652 ? -1.343 2.462 -2.950 1.00 87.12 652 GLY A C 1
ATOM 5086 O O . GLY A 1 652 ? -2.350 1.765 -2.766 1.00 87.12 652 GLY A O 1
ATOM 5087 N N . ARG A 1 653 ? -1.092 3.069 -4.116 1.00 89.31 653 ARG A N 1
ATOM 5088 C CA . ARG A 1 653 ? -1.898 2.900 -5.323 1.00 89.31 653 ARG A CA 1
ATOM 5089 C C . ARG A 1 653 ? -1.629 1.533 -5.954 1.00 89.31 653 ARG A C 1
ATOM 5091 O O . ARG A 1 653 ? -0.530 1.284 -6.435 1.00 89.31 653 ARG A O 1
ATOM 5098 N N . ASP A 1 654 ? -2.672 0.715 -6.037 1.00 91.88 654 ASP A N 1
ATOM 5099 C CA . ASP A 1 654 ? -2.684 -0.644 -6.599 1.00 91.88 654 ASP A CA 1
ATOM 5100 C C . ASP A 1 654 ? -1.966 -1.728 -5.781 1.00 91.88 654 ASP A C 1
ATOM 5102 O O . ASP A 1 654 ? -2.216 -2.905 -6.045 1.00 91.88 654 ASP A O 1
ATOM 5106 N N . GLU A 1 655 ? -1.173 -1.378 -4.757 1.00 94.50 655 GLU A N 1
ATOM 5107 C CA . GLU A 1 655 ? -0.763 -2.344 -3.730 1.00 94.50 655 GLU A CA 1
ATOM 5108 C C . GLU A 1 655 ? -1.974 -2.855 -2.934 1.00 94.50 655 GLU A C 1
ATOM 5110 O O . GLU A 1 655 ? -2.843 -2.073 -2.514 1.00 94.50 655 GLU A O 1
ATOM 5115 N N . ASP A 1 656 ? -1.986 -4.164 -2.685 1.00 95.81 656 ASP A N 1
ATOM 5116 C CA . ASP A 1 656 ? -2.978 -4.840 -1.846 1.00 95.81 656 ASP A CA 1
ATOM 5117 C C . ASP A 1 656 ? -2.597 -4.760 -0.370 1.00 95.81 656 ASP A C 1
ATOM 5119 O O . ASP A 1 656 ? -3.457 -4.561 0.484 1.00 95.81 656 ASP A O 1
ATOM 5123 N N . TYR A 1 657 ? -1.296 -4.856 -0.074 1.00 95.44 657 TYR A N 1
ATOM 5124 C CA . TYR A 1 657 ? -0.776 -4.678 1.276 1.00 95.44 657 TYR A CA 1
ATOM 5125 C C . TYR A 1 657 ? 0.605 -4.018 1.306 1.00 95.44 657 TYR A C 1
ATOM 5127 O O . TYR A 1 657 ? 1.386 -4.117 0.354 1.00 95.44 657 TYR A O 1
ATOM 5135 N N . LEU A 1 658 ? 0.930 -3.358 2.421 1.00 93.50 658 LEU A N 1
ATOM 5136 C CA . LEU A 1 658 ? 2.280 -2.847 2.675 1.00 93.50 658 LEU A CA 1
ATOM 5137 C C . LEU A 1 658 ? 3.006 -3.682 3.716 1.00 93.50 658 LEU A C 1
ATOM 5139 O O . LEU A 1 658 ? 2.450 -4.040 4.751 1.00 93.50 658 LEU A O 1
ATOM 5143 N N . TRP A 1 659 ? 4.291 -3.910 3.471 1.00 92.88 659 TRP A N 1
ATOM 5144 C CA . TRP A 1 659 ? 5.223 -4.366 4.487 1.00 92.88 659 TRP A CA 1
ATOM 5145 C C . TRP A 1 659 ? 6.206 -3.233 4.754 1.00 92.88 659 TRP A C 1
ATOM 5147 O O . TRP A 1 659 ? 6.973 -2.839 3.875 1.00 92.88 659 TRP A O 1
ATOM 5157 N N . TYR A 1 660 ? 6.246 -2.761 5.996 1.00 93.00 660 TYR A N 1
ATOM 5158 C CA . TYR A 1 660 ? 7.326 -1.899 6.469 1.00 93.00 660 TYR A CA 1
ATOM 5159 C C . TYR A 1 660 ? 8.204 -2.597 7.500 1.00 93.00 660 TYR A C 1
ATOM 5161 O O . TYR A 1 660 ? 7.754 -3.487 8.215 1.00 93.00 660 TYR A O 1
ATOM 5169 N N . SER A 1 661 ? 9.469 -2.207 7.573 1.00 90.38 661 SER A N 1
ATOM 5170 C CA . SER A 1 661 ? 10.399 -2.669 8.594 1.00 90.38 661 SER A CA 1
ATOM 5171 C C . SER A 1 661 ? 10.953 -1.500 9.395 1.00 90.38 661 SER A C 1
ATOM 5173 O O . SER A 1 661 ? 11.330 -0.468 8.836 1.00 90.38 661 SER A O 1
ATOM 5175 N N . THR A 1 662 ? 11.029 -1.663 10.712 1.00 90.75 662 THR A N 1
ATOM 5176 C CA . THR A 1 662 ? 11.646 -0.669 11.599 1.00 90.75 662 THR A CA 1
ATOM 5177 C C . THR A 1 662 ? 13.158 -0.829 11.696 1.00 90.75 662 THR A C 1
ATOM 5179 O O . THR A 1 662 ? 13.797 -0.081 12.431 1.00 90.75 662 THR A O 1
ATOM 5182 N N . GLY A 1 663 ? 13.766 -1.836 11.058 1.00 84.81 663 GLY A N 1
ATOM 5183 C CA . GLY A 1 663 ? 15.139 -2.179 11.436 1.00 84.81 663 GLY A CA 1
ATOM 5184 C C . GLY A 1 663 ? 15.212 -2.550 12.922 1.00 84.81 663 GLY A C 1
ATOM 5185 O O . GLY A 1 663 ? 14.218 -2.951 13.536 1.00 84.81 663 GLY A O 1
ATOM 5186 N N . GLY A 1 664 ? 16.376 -2.328 13.525 1.00 83.06 664 GLY A N 1
ATOM 5187 C CA . GLY A 1 664 ? 16.557 -2.454 14.972 1.00 83.06 664 GLY A CA 1
ATOM 5188 C C . GLY A 1 664 ? 15.932 -1.323 15.802 1.00 83.06 664 GLY A C 1
ATOM 5189 O O . GLY A 1 664 ? 16.135 -1.301 17.010 1.00 83.06 664 GLY A O 1
ATOM 5190 N N . ALA A 1 665 ? 15.191 -0.378 15.208 1.00 88.94 665 ALA A N 1
ATOM 5191 C CA . ALA A 1 665 ? 14.723 0.816 15.922 1.00 88.94 665 ALA A CA 1
ATOM 5192 C C . ALA A 1 665 ? 13.725 0.519 17.057 1.00 88.94 665 ALA A C 1
ATOM 5194 O O . ALA A 1 665 ? 13.633 1.285 18.011 1.00 88.94 665 ALA A O 1
ATOM 5195 N N . ALA A 1 666 ? 12.995 -0.597 16.971 1.00 90.06 666 ALA A N 1
ATOM 5196 C CA . ALA A 1 666 ? 11.949 -0.967 17.927 1.00 90.06 666 ALA A CA 1
ATOM 5197 C C . ALA A 1 666 ? 12.132 -2.379 18.521 1.00 90.06 666 ALA A C 1
ATOM 5199 O O . ALA A 1 666 ? 11.181 -2.967 19.040 1.00 90.06 666 ALA A O 1
ATOM 5200 N N . ASN A 1 667 ? 13.337 -2.953 18.441 1.00 88.31 667 ASN A N 1
ATOM 5201 C CA . ASN A 1 667 ? 13.568 -4.363 18.777 1.00 88.31 667 ASN A CA 1
ATOM 5202 C C . ASN A 1 667 ? 14.111 -4.617 20.193 1.00 88.31 667 ASN A C 1
ATOM 5204 O O . ASN A 1 667 ? 14.298 -5.770 20.553 1.00 88.31 667 ASN A O 1
ATOM 5208 N N . PHE A 1 668 ? 14.308 -3.589 21.021 1.00 88.31 668 PHE A N 1
ATOM 5209 C CA . PHE A 1 668 ? 14.783 -3.744 22.402 1.00 88.31 668 PHE A CA 1
ATOM 5210 C C . PHE A 1 668 ? 13.958 -2.932 23.407 1.00 88.31 668 PHE A C 1
ATOM 5212 O O . PHE A 1 668 ? 13.294 -1.965 23.035 1.00 88.31 668 PHE A O 1
ATOM 5219 N N . THR A 1 669 ? 14.046 -3.290 24.692 1.00 89.50 669 THR A N 1
ATOM 5220 C CA . THR A 1 669 ? 13.489 -2.518 25.817 1.00 89.50 669 THR A CA 1
ATOM 5221 C C . THR A 1 669 ? 14.582 -1.848 26.658 1.00 89.50 669 THR A C 1
ATOM 5223 O O . THR A 1 669 ? 15.726 -2.306 26.718 1.00 89.50 669 THR A O 1
ATOM 5226 N N . ASP A 1 670 ? 14.223 -0.716 27.262 1.00 91.38 670 ASP A N 1
ATOM 5227 C CA . ASP A 1 670 ? 14.868 -0.109 28.431 1.00 91.38 670 ASP A CA 1
ATOM 5228 C C . ASP A 1 670 ? 13.767 0.631 29.204 1.00 91.38 670 ASP A C 1
ATOM 5230 O O . ASP A 1 670 ? 13.527 1.828 29.005 1.00 91.38 670 ASP A O 1
ATOM 5234 N N . LEU A 1 671 ? 13.019 -0.112 30.026 1.00 90.69 671 LEU A N 1
ATOM 5235 C CA . LEU A 1 671 ? 11.816 0.413 30.689 1.00 90.69 671 LEU A CA 1
ATOM 5236 C C . LEU A 1 671 ? 12.139 1.568 31.649 1.00 90.69 671 LEU A C 1
ATOM 5238 O O . LEU A 1 671 ? 11.363 2.517 31.752 1.00 90.69 671 LEU A O 1
ATOM 5242 N N . ASN A 1 672 ? 13.315 1.539 32.285 1.00 88.06 672 ASN A N 1
ATOM 5243 C CA . ASN A 1 672 ? 13.789 2.617 33.157 1.00 88.06 672 ASN A CA 1
ATOM 5244 C C . ASN A 1 672 ? 14.064 3.915 32.383 1.00 88.06 672 ASN A C 1
ATOM 5246 O O . ASN A 1 672 ? 13.888 5.002 32.928 1.00 88.06 672 ASN A O 1
ATOM 5250 N N . ALA A 1 673 ? 14.478 3.810 31.118 1.00 90.25 673 ALA A N 1
ATOM 5251 C CA . ALA A 1 673 ? 14.623 4.946 30.209 1.00 90.25 673 ALA A CA 1
ATOM 5252 C C . ALA A 1 673 ? 13.322 5.292 29.452 1.00 90.25 673 ALA A C 1
ATOM 5254 O O . ALA A 1 673 ? 13.327 6.180 28.600 1.00 90.25 673 ALA A O 1
ATOM 5255 N N . GLY A 1 674 ? 12.211 4.597 29.729 1.00 90.38 674 GLY A N 1
ATOM 5256 C CA . GLY A 1 674 ? 10.931 4.797 29.046 1.00 90.38 674 GLY A CA 1
ATOM 5257 C C . GLY A 1 674 ? 10.899 4.289 27.599 1.00 90.38 674 GLY A C 1
ATOM 5258 O O . GLY A 1 674 ? 10.084 4.774 26.808 1.00 90.38 674 GLY A O 1
ATOM 5259 N N . ILE A 1 675 ? 11.779 3.343 27.243 1.00 92.38 675 ILE A N 1
ATOM 5260 C CA . ILE A 1 675 ? 11.856 2.713 25.920 1.00 92.38 675 ILE A CA 1
ATOM 5261 C C . ILE A 1 675 ? 11.156 1.353 25.980 1.00 92.38 675 ILE A C 1
ATOM 5263 O O . ILE A 1 675 ? 11.691 0.381 26.509 1.00 92.38 675 ILE A O 1
ATOM 5267 N N . LEU A 1 676 ? 9.957 1.270 25.403 1.00 93.62 676 LEU A N 1
ATOM 5268 C CA . LEU A 1 676 ? 9.157 0.038 25.402 1.00 93.62 676 LEU A CA 1
ATOM 5269 C C . LEU A 1 676 ? 9.529 -0.937 24.275 1.00 93.62 676 LEU A C 1
ATOM 5271 O O . LEU A 1 676 ? 9.014 -2.053 24.232 1.00 93.62 676 LEU A O 1
ATOM 5275 N N . GLY A 1 677 ? 10.376 -0.517 23.329 1.00 91.75 677 GLY A N 1
ATOM 5276 C CA . GLY A 1 677 ? 10.593 -1.232 22.067 1.00 91.75 677 GLY A CA 1
ATOM 5277 C C . GLY A 1 677 ? 9.285 -1.447 21.312 1.00 91.75 677 GLY A C 1
ATOM 5278 O O . GLY A 1 677 ? 8.974 -2.563 20.892 1.00 91.75 677 GLY A O 1
ATOM 5279 N N . GLU A 1 678 ? 8.486 -0.390 21.236 1.00 93.50 678 GLU A N 1
ATOM 5280 C CA . GLU A 1 678 ? 7.231 -0.350 20.502 1.00 93.50 678 GLU A CA 1
ATOM 5281 C C . GLU A 1 678 ? 7.435 0.306 19.134 1.00 93.50 678 GLU A C 1
ATOM 5283 O O . GLU A 1 678 ? 8.335 1.123 18.952 1.00 93.50 678 GLU A O 1
ATOM 5288 N N . ALA A 1 679 ? 6.569 -0.029 18.190 1.00 95.62 679 ALA A N 1
ATOM 5289 C CA . ALA A 1 679 ? 6.465 0.604 16.886 1.00 95.62 679 ALA A CA 1
ATOM 5290 C C . ALA A 1 679 ? 5.041 1.146 16.649 1.00 95.62 679 ALA A C 1
ATOM 5292 O O . ALA A 1 679 ? 4.549 1.190 15.520 1.00 95.62 679 ALA A O 1
ATOM 5293 N N . THR A 1 680 ? 4.352 1.542 17.728 1.00 97.06 680 THR A N 1
ATOM 5294 C CA . THR A 1 680 ? 2.963 2.026 17.694 1.00 97.06 680 THR A CA 1
ATOM 5295 C C . THR A 1 680 ? 2.793 3.237 16.769 1.00 97.06 680 THR A C 1
ATOM 5297 O O . THR A 1 680 ? 1.828 3.291 16.006 1.00 97.06 680 THR A O 1
ATOM 5300 N N . LEU A 1 681 ? 3.731 4.196 16.788 1.00 97.81 681 LEU A N 1
ATOM 5301 C CA . LEU A 1 681 ? 3.684 5.358 15.889 1.00 97.81 681 LEU A CA 1
ATOM 5302 C C . LEU A 1 681 ? 3.821 4.935 14.423 1.00 97.81 681 LEU A C 1
ATOM 5304 O O . LEU A 1 681 ? 3.052 5.393 13.582 1.00 97.81 681 LEU A O 1
ATOM 5308 N N . GLN A 1 682 ? 4.752 4.031 14.121 1.00 97.25 682 GLN A N 1
ATOM 5309 C CA . GLN A 1 682 ? 4.961 3.487 12.782 1.00 97.25 682 GLN A CA 1
ATOM 5310 C C . GLN A 1 682 ? 3.710 2.751 12.296 1.00 97.25 682 GLN A C 1
ATOM 5312 O O . GLN A 1 682 ? 3.241 3.017 11.194 1.00 97.25 682 GLN A O 1
ATOM 5317 N N . ALA A 1 683 ? 3.120 1.883 13.124 1.00 97.62 683 ALA A N 1
ATOM 5318 C CA . ALA A 1 683 ? 1.902 1.156 12.775 1.00 97.62 683 ALA A CA 1
ATOM 5319 C C . ALA A 1 683 ? 0.737 2.108 12.453 1.00 97.62 683 ALA A C 1
ATOM 5321 O O . ALA A 1 683 ? 0.070 1.944 11.432 1.00 97.62 683 ALA A O 1
ATOM 5322 N N . ARG A 1 684 ? 0.530 3.147 13.274 1.00 98.12 684 ARG A N 1
ATOM 5323 C CA . ARG A 1 684 ? -0.510 4.165 13.041 1.00 98.12 684 ARG A CA 1
ATOM 5324 C C . ARG A 1 684 ? -0.232 5.010 11.796 1.00 98.12 684 ARG A C 1
ATOM 5326 O O . ARG A 1 684 ? -1.166 5.298 11.053 1.00 98.12 684 ARG A O 1
ATOM 5333 N N . TYR A 1 685 ? 1.030 5.359 11.538 1.00 97.44 685 TYR A N 1
ATOM 5334 C CA . TYR A 1 685 ? 1.438 6.050 10.312 1.00 97.44 685 TYR A CA 1
ATOM 5335 C C . TYR A 1 685 ? 1.139 5.212 9.067 1.00 97.44 685 TYR A C 1
ATOM 5337 O O . TYR A 1 685 ? 0.500 5.710 8.143 1.00 97.44 685 TYR A O 1
ATOM 5345 N N . ILE A 1 686 ? 1.545 3.937 9.055 1.00 96.38 686 ILE A N 1
ATOM 5346 C CA . ILE A 1 686 ? 1.321 3.039 7.915 1.00 96.38 686 ILE A CA 1
ATOM 5347 C C . ILE A 1 686 ? -0.178 2.882 7.666 1.00 96.38 686 ILE A C 1
ATOM 5349 O O . ILE A 1 686 ? -0.620 3.085 6.538 1.00 96.38 686 ILE A O 1
ATOM 5353 N N . ARG A 1 687 ? -0.963 2.604 8.715 1.00 96.00 687 ARG A N 1
ATOM 5354 C CA . ARG A 1 687 ? -2.423 2.480 8.627 1.00 96.00 687 ARG A CA 1
ATOM 5355 C C . ARG A 1 687 ? -3.071 3.700 7.980 1.00 96.00 687 ARG A C 1
ATOM 5357 O O . ARG A 1 687 ? -3.846 3.562 7.036 1.00 96.00 687 ARG A O 1
ATOM 5364 N N . GLY A 1 688 ? -2.761 4.892 8.483 1.00 94.31 688 GLY A N 1
ATOM 5365 C CA . GLY A 1 688 ? -3.384 6.118 8.000 1.00 94.31 688 GLY A CA 1
ATOM 5366 C C . GLY A 1 688 ? -2.921 6.521 6.600 1.00 94.31 688 GLY A C 1
ATOM 5367 O O . GLY A 1 688 ? -3.741 6.922 5.765 1.00 94.31 688 GLY A O 1
ATOM 5368 N N . ALA A 1 689 ? -1.626 6.362 6.313 1.00 93.12 689 ALA A N 1
ATOM 5369 C CA . ALA A 1 689 ? -1.061 6.619 4.992 1.00 93.12 689 ALA A CA 1
ATOM 5370 C C . ALA A 1 689 ? -1.574 5.620 3.941 1.00 93.12 689 ALA A C 1
ATOM 5372 O O . ALA A 1 689 ? -1.660 5.967 2.769 1.00 93.12 689 ALA A O 1
ATOM 5373 N N . PHE A 1 690 ? -1.941 4.402 4.349 1.00 92.88 690 PHE A N 1
ATOM 5374 C CA . PHE A 1 690 ? -2.408 3.330 3.467 1.00 92.88 690 PHE A CA 1
ATOM 5375 C C . PHE A 1 690 ? -3.933 3.126 3.483 1.00 92.88 690 PHE A C 1
ATOM 5377 O O . PHE A 1 690 ? -4.435 2.142 2.947 1.00 92.88 690 PHE A O 1
ATOM 5384 N N . ASP A 1 691 ? -4.672 4.081 4.056 1.00 88.12 691 ASP A N 1
ATOM 5385 C CA . ASP A 1 691 ? -6.139 4.126 4.044 1.00 88.12 691 ASP A CA 1
ATOM 5386 C C . ASP A 1 691 ? -6.800 2.855 4.601 1.00 88.12 691 ASP A C 1
ATOM 5388 O O . ASP A 1 691 ? -7.661 2.253 3.966 1.00 88.12 691 ASP A O 1
ATOM 5392 N N . ASP A 1 692 ? -6.349 2.406 5.779 1.00 90.81 692 ASP A N 1
ATOM 5393 C CA . ASP A 1 692 ? -6.851 1.203 6.465 1.00 90.81 692 ASP A CA 1
ATOM 5394 C C . ASP A 1 692 ? -6.689 -0.105 5.655 1.00 90.81 692 ASP A C 1
ATOM 5396 O O . ASP A 1 692 ? -7.345 -1.100 5.958 1.00 90.81 692 ASP A O 1
ATOM 5400 N N . LYS A 1 693 ? -5.875 -0.131 4.586 1.00 92.50 693 LYS A N 1
ATOM 5401 C CA . LYS A 1 693 ? -5.587 -1.375 3.842 1.00 92.50 693 LYS A CA 1
ATOM 5402 C C . LYS A 1 693 ? -4.697 -2.284 4.690 1.00 92.50 693 LYS A C 1
ATOM 5404 O O . LYS A 1 693 ? -3.949 -1.764 5.526 1.00 92.50 693 LYS A O 1
ATOM 5409 N N . PRO A 1 694 ? -4.711 -3.610 4.461 1.00 94.62 694 PRO A N 1
ATOM 5410 C CA . PRO A 1 694 ? -3.860 -4.519 5.213 1.00 94.62 694 PRO A CA 1
ATOM 5411 C C . PRO A 1 694 ? -2.397 -4.100 5.166 1.00 94.62 694 PRO A C 1
ATOM 5413 O O . PRO A 1 694 ? -1.847 -3.745 4.125 1.00 94.62 694 PRO A O 1
ATOM 5416 N N . PHE A 1 695 ? -1.730 -4.159 6.306 1.00 96.12 695 PHE A N 1
ATOM 5417 C CA . PHE A 1 695 ? -0.304 -3.893 6.376 1.00 96.12 695 PHE A CA 1
ATOM 5418 C C . PHE A 1 695 ? 0.339 -4.754 7.446 1.00 96.12 695 PHE A C 1
ATOM 5420 O O . PHE A 1 695 ? -0.310 -5.206 8.388 1.00 96.12 695 PHE A O 1
ATOM 5427 N N . THR A 1 696 ? 1.638 -4.960 7.306 1.00 95.06 696 THR A N 1
ATOM 5428 C CA . THR A 1 696 ? 2.446 -5.682 8.273 1.00 95.06 696 THR A CA 1
ATOM 5429 C C . THR A 1 696 ? 3.706 -4.881 8.608 1.00 95.06 696 THR A C 1
ATOM 5431 O O . THR A 1 696 ? 4.166 -4.055 7.812 1.00 95.06 696 THR A O 1
ATOM 5434 N N . LEU A 1 697 ? 4.244 -5.084 9.809 1.00 93.31 697 LEU A N 1
ATOM 5435 C CA . LEU A 1 697 ? 5.364 -4.320 10.351 1.00 93.31 697 LEU A CA 1
ATOM 5436 C C . LEU A 1 697 ? 6.395 -5.279 10.943 1.00 93.31 697 LEU A C 1
ATOM 5438 O O . LEU A 1 697 ? 6.142 -5.947 11.942 1.00 93.31 697 LEU A O 1
ATOM 5442 N N . GLY A 1 698 ? 7.562 -5.352 10.311 1.00 89.12 698 GLY A N 1
ATOM 5443 C CA . GLY A 1 698 ? 8.683 -6.161 10.771 1.00 89.12 698 GLY A CA 1
ATOM 5444 C C . GLY A 1 698 ? 9.561 -5.397 11.762 1.00 89.12 698 GLY A C 1
ATOM 5445 O O . GLY A 1 698 ? 10.062 -4.324 11.435 1.00 89.12 698 GLY A O 1
ATOM 5446 N N . LYS A 1 699 ? 9.792 -5.972 12.947 1.00 86.25 699 LYS A N 1
ATOM 5447 C CA . LYS A 1 699 ? 10.601 -5.355 14.017 1.00 86.25 699 LYS A CA 1
ATOM 5448 C C . LYS A 1 699 ? 11.938 -6.046 14.295 1.00 86.25 699 LYS A C 1
ATOM 5450 O O . LYS A 1 699 ? 12.597 -5.671 15.251 1.00 86.25 699 LYS A O 1
ATOM 5455 N N . TYR A 1 700 ? 12.333 -7.055 13.512 1.00 81.31 700 TYR A N 1
ATOM 5456 C CA . TYR A 1 700 ? 13.501 -7.908 13.805 1.00 81.31 700 TYR A CA 1
ATOM 5457 C C . TYR A 1 700 ? 13.525 -8.381 15.270 1.00 81.31 700 TYR A C 1
ATOM 5459 O O . TYR A 1 700 ? 14.544 -8.313 15.955 1.00 81.31 700 TYR A O 1
ATOM 5467 N N . GLU A 1 701 ? 12.355 -8.791 15.756 1.00 82.19 701 GLU A N 1
ATOM 5468 C CA . GLU A 1 701 ? 12.078 -9.078 17.159 1.00 82.19 701 GLU A CA 1
ATOM 5469 C C . GLU A 1 701 ? 11.689 -10.551 17.300 1.00 82.19 701 GLU A C 1
ATOM 5471 O O . GLU A 1 701 ? 10.631 -10.952 16.826 1.00 82.19 701 GLU A O 1
ATOM 5476 N N . SER A 1 702 ? 12.548 -11.347 17.936 1.00 85.94 702 SER A N 1
ATOM 5477 C CA . SER A 1 702 ? 12.378 -12.798 18.101 1.00 85.94 702 SER A CA 1
ATOM 5478 C C . SER A 1 702 ? 12.011 -13.232 19.528 1.00 85.94 702 SER A C 1
ATOM 5480 O O . SER A 1 702 ? 11.713 -14.404 19.764 1.00 85.94 702 SER A O 1
ATOM 5482 N N . THR A 1 703 ? 12.076 -12.310 20.485 1.00 90.50 703 THR A N 1
ATOM 5483 C CA . THR A 1 703 ? 11.865 -12.493 21.925 1.00 90.50 703 THR A CA 1
ATOM 5484 C C . THR A 1 703 ? 10.436 -12.152 22.330 1.00 90.50 703 THR A C 1
ATOM 5486 O O . THR A 1 703 ? 9.760 -12.974 22.939 1.00 90.50 703 THR A O 1
ATOM 5489 N N . ARG A 1 704 ? 9.952 -10.952 21.996 1.00 91.81 704 ARG A N 1
ATOM 5490 C CA . ARG A 1 704 ? 8.674 -10.399 22.484 1.00 91.81 704 ARG A CA 1
ATOM 5491 C C . ARG A 1 704 ? 7.493 -10.704 21.561 1.00 91.81 704 ARG A C 1
ATOM 5493 O O . ARG A 1 704 ? 6.809 -9.801 21.079 1.00 91.81 704 ARG A O 1
ATOM 5500 N N . ILE A 1 705 ? 7.279 -11.985 21.279 1.00 91.50 705 ILE A N 1
ATOM 5501 C CA . ILE A 1 705 ? 6.315 -12.459 20.272 1.00 91.50 705 ILE A CA 1
ATOM 5502 C C . ILE A 1 705 ? 4.890 -12.036 20.608 1.00 91.50 705 ILE A C 1
ATOM 5504 O O . ILE A 1 705 ? 4.162 -11.561 19.736 1.00 91.50 705 ILE A O 1
ATOM 5508 N N . ARG A 1 706 ? 4.486 -12.192 21.875 1.00 94.62 706 ARG A N 1
ATOM 5509 C CA . ARG A 1 706 ? 3.125 -11.876 22.318 1.00 94.62 706 ARG A CA 1
ATOM 5510 C C . ARG A 1 706 ? 2.832 -10.400 22.084 1.00 94.62 706 ARG A C 1
ATOM 5512 O O . ARG A 1 706 ? 1.785 -10.051 21.539 1.00 94.62 706 ARG A O 1
ATOM 5519 N N . VAL A 1 707 ? 3.788 -9.547 22.454 1.00 94.25 707 VAL A N 1
ATOM 5520 C CA . VAL A 1 707 ? 3.705 -8.095 22.273 1.00 94.25 707 VAL A CA 1
ATOM 5521 C C . VAL A 1 707 ? 3.718 -7.728 20.793 1.00 94.25 707 VAL A C 1
ATOM 5523 O O . VAL A 1 707 ? 2.886 -6.932 20.381 1.00 94.25 707 VAL A O 1
ATOM 5526 N N . ALA A 1 708 ? 4.599 -8.316 19.981 1.00 92.69 708 ALA A N 1
ATOM 5527 C CA . ALA A 1 708 ? 4.661 -8.036 18.546 1.00 92.69 708 ALA A CA 1
ATOM 5528 C C . ALA A 1 708 ? 3.335 -8.370 17.836 1.00 92.69 708 ALA A C 1
ATOM 5530 O O . ALA A 1 708 ? 2.861 -7.587 17.010 1.00 92.69 708 ALA A O 1
ATOM 5531 N N . ILE A 1 709 ? 2.696 -9.490 18.203 1.00 95.31 709 ILE A N 1
ATOM 5532 C CA . ILE A 1 709 ? 1.385 -9.861 17.660 1.00 95.31 709 ILE A CA 1
ATOM 5533 C C . ILE A 1 709 ? 0.296 -8.887 18.136 1.00 95.31 709 ILE A C 1
ATOM 5535 O O . ILE A 1 709 ? -0.490 -8.380 17.332 1.00 95.31 709 ILE A O 1
ATOM 5539 N N . ALA A 1 710 ? 0.260 -8.610 19.441 1.00 97.06 710 ALA A N 1
ATOM 5540 C CA . ALA A 1 710 ? -0.738 -7.747 20.067 1.00 97.06 710 ALA A CA 1
ATOM 5541 C C . ALA A 1 710 ? -0.664 -6.290 19.590 1.00 97.06 710 ALA A C 1
ATOM 5543 O O . ALA A 1 710 ? -1.697 -5.685 19.311 1.00 97.06 710 ALA A O 1
ATOM 5544 N N . GLU A 1 711 ? 0.544 -5.734 19.479 1.00 96.62 711 GLU A N 1
ATOM 5545 C CA . GLU A 1 711 ? 0.815 -4.369 19.023 1.00 96.62 711 GLU A CA 1
ATOM 5546 C C . GLU A 1 711 ? 0.215 -4.126 17.644 1.00 96.62 711 GLU A C 1
ATOM 5548 O O . GLU A 1 711 ? -0.497 -3.139 17.442 1.00 96.62 711 GLU A O 1
ATOM 5553 N N . LEU A 1 712 ? 0.470 -5.034 16.699 1.00 96.12 712 LEU A N 1
ATOM 5554 C CA . LEU A 1 712 ? 0.026 -4.827 15.332 1.00 96.12 712 LEU A CA 1
ATOM 5555 C C . LEU A 1 712 ? -1.485 -5.042 15.193 1.00 96.12 712 LEU A C 1
ATOM 5557 O O . LEU A 1 712 ? -2.159 -4.190 14.613 1.00 96.12 712 LEU A O 1
ATOM 5561 N N . ALA A 1 713 ? -2.036 -6.079 15.834 1.00 97.00 713 ALA A N 1
ATOM 5562 C CA . ALA A 1 713 ? -3.480 -6.318 15.868 1.00 97.00 713 ALA A CA 1
ATOM 5563 C C . ALA A 1 713 ? -4.254 -5.151 16.515 1.00 97.00 713 ALA A C 1
ATOM 5565 O O . ALA A 1 713 ? -5.281 -4.715 15.996 1.00 97.00 713 ALA A O 1
ATOM 5566 N N . ALA A 1 714 ? -3.741 -4.585 17.617 1.00 97.94 714 ALA A N 1
ATOM 5567 C CA . ALA A 1 714 ? -4.336 -3.429 18.297 1.00 97.94 714 ALA A CA 1
ATOM 5568 C C . ALA A 1 714 ? -4.349 -2.155 17.444 1.00 97.94 714 ALA A C 1
ATOM 5570 O O . ALA A 1 714 ? -5.164 -1.264 17.680 1.00 97.94 714 ALA A O 1
ATOM 5571 N N . ASN A 1 715 ? -3.447 -2.055 16.468 1.00 97.56 715 ASN A N 1
ATOM 5572 C CA . ASN A 1 715 ? -3.367 -0.926 15.551 1.00 97.56 715 ASN A CA 1
ATOM 5573 C C . ASN A 1 715 ? -3.926 -1.258 14.159 1.00 97.56 715 ASN A C 1
ATOM 5575 O O . ASN A 1 715 ? -3.776 -0.437 13.266 1.00 97.56 715 ASN A O 1
ATOM 5579 N N . GLY A 1 716 ? -4.628 -2.386 13.977 1.00 95.62 716 GLY A N 1
ATOM 5580 C CA . GLY A 1 716 ? -5.311 -2.758 12.726 1.00 95.62 716 GLY A CA 1
ATOM 5581 C C . GLY A 1 716 ? -4.413 -3.332 11.629 1.00 95.62 716 GLY A C 1
ATOM 5582 O O . GLY A 1 716 ? -4.848 -3.428 10.488 1.00 95.62 716 GLY A O 1
ATOM 5583 N N . GLY A 1 717 ? -3.169 -3.687 11.948 1.00 95.81 717 GLY A N 1
ATOM 5584 C CA . GLY A 1 717 ? -2.291 -4.404 11.027 1.00 95.81 717 GLY A CA 1
ATOM 5585 C C . GLY A 1 717 ? -2.369 -5.921 11.214 1.00 95.81 717 GLY A C 1
ATOM 5586 O O . GLY A 1 717 ? -2.873 -6.423 12.221 1.00 95.81 717 GLY A O 1
ATOM 5587 N N . ALA A 1 718 ? -1.807 -6.653 10.257 1.00 95.19 718 ALA A N 1
ATOM 5588 C CA . ALA A 1 718 ? -1.697 -8.103 10.267 1.00 95.19 718 ALA A CA 1
ATOM 5589 C C . ALA A 1 718 ? -0.344 -8.528 10.873 1.00 95.19 718 ALA A C 1
ATOM 5591 O O . ALA A 1 718 ? 0.685 -8.437 10.187 1.00 95.19 718 ALA A O 1
ATOM 5592 N N . PRO A 1 719 ? -0.297 -8.955 12.151 1.00 93.12 719 PRO A N 1
ATOM 5593 C CA . PRO A 1 719 ? 0.925 -9.389 12.817 1.00 93.12 719 PRO A CA 1
ATOM 5594 C C . PRO A 1 719 ? 1.653 -10.465 12.033 1.00 93.12 719 PRO A C 1
ATOM 5596 O O . PRO A 1 719 ? 1.091 -11.509 11.701 1.00 93.12 719 PRO A O 1
ATOM 5599 N N . MET A 1 720 ? 2.929 -10.199 11.796 1.00 80.19 720 MET A N 1
ATOM 5600 C CA . MET A 1 720 ? 3.841 -11.121 11.152 1.00 80.19 720 MET A CA 1
ATOM 5601 C C . MET A 1 720 ? 4.306 -12.136 12.193 1.00 80.19 720 MET A C 1
ATOM 5603 O O . MET A 1 720 ? 4.999 -11.767 13.137 1.00 80.19 720 MET A O 1
ATOM 5607 N N . GLY A 1 721 ? 3.943 -13.407 12.052 1.00 69.31 721 GLY A N 1
ATOM 5608 C CA . GLY A 1 721 ? 4.440 -14.499 12.899 1.00 69.31 721 GLY A CA 1
ATOM 5609 C C . GLY A 1 721 ? 5.918 -14.831 12.641 1.00 69.31 721 GLY A C 1
ATOM 5610 O O . GLY A 1 721 ? 6.276 -16.002 12.599 1.00 69.31 721 GLY A O 1
ATOM 5611 N N . PHE A 1 722 ? 6.751 -13.818 12.381 1.00 70.25 722 PHE A N 1
ATOM 5612 C CA . PHE A 1 722 ? 8.118 -13.906 11.861 1.00 70.25 722 PHE A CA 1
ATOM 5613 C C . PHE A 1 722 ? 9.170 -13.468 12.895 1.00 70.25 722 PHE A C 1
ATOM 5615 O O . PHE A 1 722 ? 8.831 -12.919 13.937 1.00 70.25 722 PHE A O 1
ATOM 5622 N N . TYR A 1 723 ? 10.451 -13.714 12.583 1.00 72.69 723 TYR A N 1
ATOM 5623 C CA . TYR A 1 723 ? 11.666 -13.588 13.409 1.00 72.69 723 TYR A CA 1
ATOM 5624 C C . TYR A 1 723 ? 11.836 -14.608 14.528 1.00 72.69 723 TYR A C 1
ATOM 5626 O O . TYR A 1 723 ? 12.957 -14.770 15.007 1.00 72.69 723 TYR A O 1
ATOM 5634 N N . THR A 1 724 ? 10.795 -15.354 14.892 1.00 75.00 724 THR A N 1
ATOM 5635 C CA . THR A 1 724 ? 10.947 -16.458 15.840 1.00 75.00 724 THR A CA 1
ATOM 5636 C C . THR A 1 724 ? 10.915 -17.821 15.148 1.00 75.00 724 THR A C 1
ATOM 5638 O O . THR A 1 724 ? 10.052 -18.051 14.296 1.00 75.00 724 THR A O 1
ATOM 5641 N N . PRO A 1 725 ? 11.816 -18.754 15.513 1.00 81.00 725 PRO A N 1
ATOM 5642 C CA . PRO A 1 725 ? 11.757 -20.120 15.014 1.00 81.00 725 PRO A CA 1
ATOM 5643 C C . PRO A 1 725 ? 10.457 -20.792 15.461 1.00 81.00 725 PRO A C 1
ATOM 5645 O O . PRO A 1 725 ? 10.222 -20.955 16.655 1.00 81.00 725 PRO A O 1
ATOM 5648 N N . PHE A 1 726 ? 9.625 -21.241 14.519 1.00 87.31 726 PHE A N 1
ATOM 5649 C CA . PHE A 1 726 ? 8.449 -22.066 14.842 1.00 87.31 726 PHE A CA 1
ATOM 5650 C C . PHE A 1 726 ? 8.841 -23.455 15.384 1.00 87.31 726 PHE A C 1
ATOM 5652 O O . PHE A 1 726 ? 8.002 -24.188 15.905 1.00 87.31 726 PHE A O 1
ATOM 5659 N N . THR A 1 727 ? 10.111 -23.833 15.231 1.00 90.44 727 THR A N 1
ATOM 5660 C CA . THR A 1 727 ? 10.710 -25.037 15.811 1.00 90.44 727 THR A CA 1
ATOM 5661 C C . THR A 1 727 ? 10.957 -24.894 17.316 1.00 90.44 727 THR A C 1
ATOM 5663 O O . THR A 1 727 ? 11.080 -25.904 18.008 1.00 90.44 727 THR A O 1
ATOM 5666 N N . ASP A 1 728 ? 10.967 -23.669 17.857 1.00 91.56 728 ASP A N 1
ATOM 5667 C CA . ASP A 1 728 ? 10.919 -23.440 19.300 1.00 91.56 728 ASP A CA 1
ATOM 5668 C C . ASP A 1 728 ? 9.492 -23.708 19.807 1.00 91.56 728 ASP A C 1
ATOM 5670 O O . ASP A 1 728 ? 8.528 -23.035 19.432 1.00 91.56 728 ASP A O 1
ATOM 5674 N N . ALA A 1 729 ? 9.351 -24.714 20.672 1.00 93.69 729 ALA A N 1
ATOM 5675 C CA . ALA A 1 729 ? 8.052 -25.165 21.161 1.00 93.69 729 ALA A CA 1
ATOM 5676 C C . ALA A 1 729 ? 7.295 -24.087 21.960 1.00 93.69 729 ALA A C 1
ATOM 5678 O O . ALA A 1 729 ? 6.069 -24.005 21.858 1.00 93.69 729 ALA A O 1
ATOM 5679 N N . MET A 1 730 ? 8.001 -23.245 22.727 1.00 93.94 730 MET A N 1
ATOM 5680 C CA . MET A 1 730 ? 7.376 -22.154 23.480 1.00 93.94 730 MET A CA 1
ATOM 5681 C C . MET A 1 730 ? 6.887 -21.063 22.527 1.00 93.94 730 MET A C 1
ATOM 5683 O O . MET A 1 730 ? 5.776 -20.562 22.681 1.00 93.94 730 MET A O 1
ATOM 5687 N N . ALA A 1 731 ? 7.681 -20.722 21.512 1.00 92.44 731 ALA A N 1
ATOM 5688 C CA . ALA A 1 731 ? 7.296 -19.736 20.510 1.00 92.44 731 ALA A CA 1
ATOM 5689 C C . ALA A 1 731 ? 6.080 -20.197 19.702 1.00 92.44 731 ALA A C 1
ATOM 5691 O O . ALA A 1 731 ? 5.097 -19.463 19.590 1.00 92.44 731 ALA A O 1
ATOM 5692 N N . ARG A 1 732 ? 6.114 -21.439 19.200 1.00 93.44 732 ARG A N 1
ATOM 5693 C CA . ARG A 1 732 ? 5.003 -22.075 18.482 1.00 93.44 732 ARG A CA 1
ATOM 5694 C C . ARG A 1 732 ? 3.718 -22.034 19.294 1.00 93.44 732 ARG A C 1
ATOM 5696 O O . ARG A 1 732 ? 2.690 -21.605 18.776 1.00 93.44 732 ARG A O 1
ATOM 5703 N N . GLN A 1 733 ? 3.782 -22.411 20.572 1.00 95.25 733 GLN A N 1
ATOM 5704 C CA . GLN A 1 733 ? 2.621 -22.395 21.459 1.00 95.25 733 GLN A CA 1
ATOM 5705 C C . GLN A 1 733 ? 1.981 -21.001 21.549 1.00 95.25 733 GLN A C 1
ATOM 5707 O O . GLN A 1 733 ? 0.754 -20.883 21.520 1.00 95.25 733 GLN A O 1
ATOM 5712 N N . GLU A 1 734 ? 2.787 -19.945 21.650 1.00 94.69 734 GLU A N 1
ATOM 5713 C CA . GLU A 1 734 ? 2.280 -18.578 21.796 1.00 94.69 734 GLU A CA 1
ATOM 5714 C C . GLU A 1 734 ? 1.777 -17.983 20.485 1.00 94.69 734 GLU A C 1
ATOM 5716 O O . GLU A 1 734 ? 0.728 -17.339 20.487 1.00 94.69 734 GLU A O 1
ATOM 5721 N N . ILE A 1 735 ? 2.438 -18.266 19.358 1.00 94.31 735 ILE A N 1
ATOM 5722 C CA . ILE A 1 735 ? 1.923 -17.893 18.033 1.00 94.31 735 ILE A CA 1
ATOM 5723 C C . ILE A 1 735 ? 0.551 -18.539 17.820 1.00 94.31 735 ILE A C 1
ATOM 5725 O O . ILE A 1 735 ? -0.412 -17.844 17.498 1.00 94.31 735 ILE A O 1
ATOM 5729 N N . VAL A 1 736 ? 0.425 -19.847 18.081 1.00 95.88 736 VAL A N 1
ATOM 5730 C CA . VAL A 1 736 ? -0.843 -20.585 17.955 1.00 95.88 736 VAL A CA 1
ATOM 5731 C C . VAL A 1 736 ? -1.911 -20.021 18.893 1.00 95.88 736 VAL A C 1
ATOM 5733 O O . VAL A 1 736 ? -3.055 -19.832 18.474 1.00 95.88 736 VAL A O 1
ATOM 5736 N N . ARG A 1 737 ? -1.563 -19.702 20.148 1.00 96.81 737 ARG A N 1
ATOM 5737 C CA . ARG A 1 737 ? -2.503 -19.105 21.110 1.00 96.81 737 ARG A CA 1
ATOM 5738 C C . ARG A 1 737 ? -3.019 -17.751 20.624 1.00 96.81 737 ARG A C 1
ATOM 5740 O O . ARG A 1 737 ? -4.230 -17.538 20.598 1.00 96.81 737 ARG A O 1
ATOM 5747 N N . TYR A 1 738 ? -2.125 -16.852 20.224 1.00 97.00 738 TYR A N 1
ATOM 5748 C CA . TYR A 1 738 ? -2.497 -15.496 19.826 1.00 97.00 738 TYR A CA 1
ATOM 5749 C C . TYR A 1 738 ? -3.222 -15.468 18.482 1.00 97.00 738 TYR A C 1
ATOM 5751 O O . TYR A 1 738 ? -4.238 -14.790 18.353 1.00 97.00 738 TYR A O 1
ATOM 5759 N N . TYR A 1 739 ? -2.784 -16.249 17.495 1.00 97.00 739 TYR A N 1
ATOM 5760 C CA . TYR A 1 739 ? -3.510 -16.367 16.228 1.00 97.00 739 TYR A CA 1
ATOM 5761 C C . TYR A 1 739 ? -4.867 -17.039 16.420 1.00 97.00 739 TYR A C 1
ATOM 5763 O O . TYR A 1 739 ? -5.852 -16.617 15.816 1.00 97.00 739 TYR A O 1
ATOM 5771 N N . GLY A 1 740 ? -4.952 -18.028 17.313 1.00 97.12 740 GLY A N 1
ATOM 5772 C CA . GLY A 1 740 ? -6.214 -18.631 17.728 1.00 97.12 740 GLY A CA 1
ATOM 5773 C C . GLY A 1 740 ? -7.171 -17.617 18.358 1.00 97.12 740 GLY A C 1
ATOM 5774 O O . GLY A 1 740 ? -8.367 -17.658 18.067 1.00 97.12 740 GLY A O 1
ATOM 5775 N N . PHE A 1 741 ? -6.655 -16.686 19.166 1.00 98.06 741 PHE A N 1
ATOM 5776 C CA . PHE A 1 741 ? -7.425 -15.568 19.714 1.00 98.06 741 PHE A CA 1
ATOM 5777 C C . PHE A 1 741 ? -7.924 -14.624 18.613 1.00 98.06 741 PHE A C 1
ATOM 5779 O O . PHE A 1 741 ? -9.128 -14.377 18.544 1.00 98.06 741 PHE A O 1
ATOM 5786 N N . LEU A 1 742 ? -7.043 -14.165 17.715 1.00 97.25 742 LEU A N 1
ATOM 5787 C CA . LEU A 1 742 ? -7.436 -13.302 16.592 1.00 97.25 742 LEU A CA 1
ATOM 5788 C C . LEU A 1 742 ? -8.493 -13.975 15.711 1.00 97.25 742 LEU A C 1
ATOM 5790 O O . LEU A 1 742 ? -9.472 -13.340 15.348 1.00 97.25 742 LEU A O 1
ATOM 5794 N N . ARG A 1 743 ? -8.348 -15.277 15.434 1.00 96.31 743 ARG A N 1
ATOM 5795 C CA . ARG A 1 743 ? -9.313 -16.064 14.654 1.00 96.31 743 ARG A CA 1
ATOM 5796 C C . ARG A 1 743 ? -10.655 -16.229 15.361 1.00 96.31 743 ARG A C 1
ATOM 5798 O O . ARG A 1 743 ? -11.695 -16.174 14.716 1.00 96.31 743 ARG A O 1
ATOM 5805 N N . ARG A 1 744 ? -10.661 -16.461 16.678 1.00 96.00 744 ARG A N 1
ATOM 5806 C CA . ARG A 1 744 ? -11.911 -16.595 17.450 1.00 96.00 744 ARG A CA 1
ATOM 5807 C C . ARG A 1 744 ? -12.741 -15.311 17.400 1.00 96.00 744 ARG A C 1
ATOM 5809 O O . ARG A 1 744 ? -13.964 -15.387 17.411 1.00 96.00 744 ARG A O 1
ATOM 5816 N N . TYR A 1 745 ? -12.072 -14.164 17.337 1.00 95.19 745 TYR A N 1
ATOM 5817 C CA . TYR A 1 745 ? -12.688 -12.840 17.316 1.00 95.19 745 TYR A CA 1
ATOM 5818 C C . TYR A 1 745 ? -12.403 -12.095 16.006 1.00 95.19 745 TYR A C 1
ATOM 5820 O O . TYR A 1 745 ? -12.211 -10.882 16.014 1.00 95.19 745 TYR A O 1
ATOM 5828 N N . ASP A 1 746 ? -12.370 -12.824 14.887 1.00 93.94 746 ASP A N 1
ATOM 5829 C CA . ASP A 1 746 ? -11.928 -12.321 13.580 1.00 93.94 746 ASP A CA 1
ATOM 5830 C C . ASP A 1 746 ? -12.660 -11.044 13.151 1.00 93.94 746 ASP A C 1
ATOM 5832 O O . ASP A 1 746 ? -12.028 -10.083 12.719 1.00 93.94 746 ASP A O 1
ATOM 5836 N N . SER A 1 747 ? -13.968 -10.971 13.411 1.00 92.06 747 SER A N 1
ATOM 5837 C CA . SER A 1 747 ? -14.804 -9.807 13.097 1.00 92.06 747 SER A CA 1
ATOM 5838 C C . SER A 1 747 ? -14.355 -8.504 13.770 1.00 92.06 747 SER A C 1
ATOM 5840 O O . SER A 1 747 ? -14.737 -7.430 13.318 1.00 92.06 747 SER A O 1
ATOM 5842 N N . LEU A 1 748 ? -13.568 -8.561 14.852 1.00 93.94 748 LEU A N 1
ATOM 5843 C CA . LEU A 1 748 ? -13.022 -7.370 15.516 1.00 93.94 748 LEU A CA 1
ATOM 5844 C C . LEU A 1 748 ? -11.790 -6.803 14.801 1.00 93.94 748 LEU A C 1
ATOM 5846 O O . LEU A 1 748 ? -11.457 -5.628 14.973 1.00 93.94 748 LEU A O 1
ATOM 5850 N N . PHE A 1 749 ? -11.088 -7.642 14.043 1.00 94.62 749 PHE A N 1
ATOM 5851 C CA . PHE A 1 749 ? -9.803 -7.322 13.426 1.00 94.62 749 PHE A CA 1
ATOM 5852 C C . PHE A 1 749 ? -9.925 -7.148 11.915 1.00 94.62 749 PHE A C 1
ATOM 5854 O O . PHE A 1 749 ? -9.286 -6.264 11.352 1.00 94.62 749 PHE A O 1
ATOM 5861 N N . HIS A 1 750 ? -10.765 -7.958 11.275 1.00 92.88 750 HIS A N 1
ATOM 5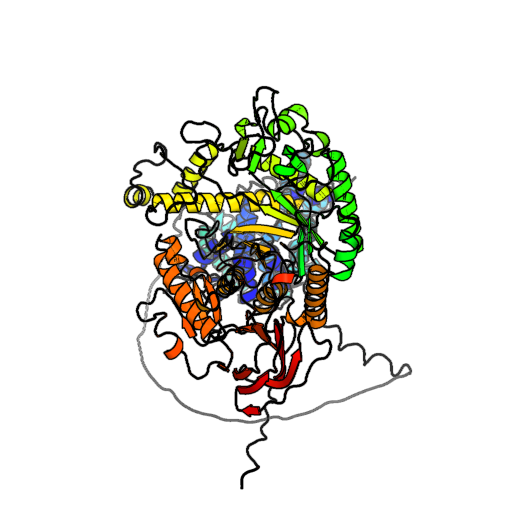862 C CA . HIS A 1 750 ? -10.942 -7.974 9.832 1.00 92.88 750 HIS A CA 1
ATOM 5863 C C . HIS A 1 750 ? -11.547 -6.654 9.335 1.00 92.88 750 HIS A C 1
ATOM 5865 O O . HIS A 1 750 ? -12.627 -6.255 9.782 1.00 92.88 750 HIS A O 1
ATOM 5871 N N . ALA A 1 751 ? -10.833 -5.969 8.433 1.00 91.56 751 ALA A N 1
ATOM 5872 C CA . ALA A 1 751 ? -11.204 -4.670 7.868 1.00 91.56 751 ALA A CA 1
ATOM 5873 C C . ALA A 1 751 ? -11.630 -3.610 8.912 1.00 91.56 751 ALA A C 1
ATOM 5875 O O . ALA A 1 751 ? -12.463 -2.747 8.632 1.00 91.56 751 ALA A O 1
ATOM 5876 N N . ASN A 1 752 ? -11.119 -3.676 10.148 1.00 94.06 752 ASN A N 1
ATOM 5877 C CA . ASN A 1 752 ? -11.564 -2.759 11.196 1.00 94.06 752 ASN A CA 1
ATOM 5878 C C . ASN A 1 752 ? -11.185 -1.302 10.885 1.00 94.06 752 ASN A C 1
ATOM 5880 O O . ASN A 1 752 ? -10.219 -1.017 10.181 1.00 94.06 752 ASN A O 1
ATOM 5884 N N . LEU A 1 753 ? -11.933 -0.363 11.455 1.00 93.19 753 LEU A N 1
ATOM 5885 C CA . LEU A 1 753 ? -11.713 1.070 11.293 1.00 93.19 753 LEU A CA 1
ATOM 5886 C C . LEU A 1 753 ? -11.314 1.686 12.629 1.00 93.19 753 LEU A C 1
ATOM 5888 O O . LEU A 1 753 ? -11.866 1.335 13.672 1.00 93.19 753 LEU A O 1
ATOM 5892 N N . SER A 1 754 ? -10.369 2.624 12.612 1.00 94.88 754 SER A N 1
ATOM 5893 C CA . SER A 1 754 ? -9.927 3.290 13.838 1.00 94.88 754 SER A CA 1
ATOM 5894 C C . SER A 1 754 ? -11.048 4.148 14.429 1.00 94.88 754 SER A C 1
ATOM 5896 O O . SER A 1 754 ? -11.751 4.847 13.693 1.00 94.88 754 SER A O 1
ATOM 5898 N N . GLN A 1 755 ? -11.168 4.116 15.758 1.00 94.94 755 GLN A N 1
ATOM 5899 C CA . GLN A 1 755 ? -12.078 4.932 16.565 1.00 94.94 755 GLN A CA 1
ATOM 5900 C C . GLN A 1 755 ? -11.299 5.975 17.390 1.00 94.94 755 GLN A C 1
ATOM 5902 O O . GLN A 1 755 ? -11.671 6.317 18.512 1.00 94.94 755 GLN A O 1
ATOM 5907 N N . ALA A 1 756 ? -10.183 6.458 16.844 1.00 96.81 756 ALA A N 1
ATOM 5908 C CA . ALA A 1 756 ? -9.411 7.543 17.429 1.00 96.81 756 ALA A CA 1
ATOM 5909 C C . ALA A 1 756 ? -10.211 8.852 17.517 1.00 96.81 756 ALA A C 1
ATOM 5911 O O . ALA A 1 756 ? -11.038 9.171 16.662 1.00 96.81 756 ALA A O 1
ATOM 5912 N N . GLU A 1 757 ? -9.924 9.641 18.549 1.00 97.69 757 GLU A N 1
ATOM 5913 C CA . GLU A 1 757 ? -10.587 10.921 18.809 1.00 97.69 757 GLU A CA 1
ATOM 5914 C C . GLU A 1 757 ? -9.728 12.113 18.372 1.00 97.69 757 GLU A C 1
ATOM 5916 O O . GLU A 1 757 ? -10.249 13.196 18.110 1.00 97.69 757 GLU A O 1
ATOM 5921 N N . VAL A 1 758 ? -8.413 11.914 18.286 1.00 98.50 758 VAL A N 1
ATOM 5922 C CA . VAL A 1 758 ? -7.422 12.925 17.911 1.00 98.50 758 VAL A CA 1
ATOM 5923 C C . VAL A 1 758 ? -6.716 12.504 16.621 1.00 98.50 758 VAL A C 1
ATOM 5925 O O . VAL A 1 758 ? -6.507 11.320 16.372 1.00 98.50 758 VAL A O 1
ATOM 5928 N N . LEU A 1 759 ? -6.325 13.472 15.800 1.00 98.56 759 LEU A N 1
ATOM 5929 C CA . LEU A 1 759 ? -5.461 13.252 14.646 1.00 98.56 759 LEU A CA 1
ATOM 5930 C C . LEU A 1 759 ? -4.129 13.965 14.853 1.00 98.56 759 LEU A C 1
ATOM 5932 O O . LEU A 1 759 ? -4.115 15.178 15.047 1.00 98.56 759 LEU A O 1
ATOM 5936 N N . LEU A 1 760 ? -3.021 13.234 14.766 1.00 98.62 760 LEU A N 1
ATOM 5937 C CA . LEU A 1 760 ? -1.678 13.797 14.685 1.00 98.62 760 LEU A CA 1
ATOM 5938 C C . LEU A 1 760 ? -1.213 13.781 13.227 1.00 98.62 760 LEU A C 1
ATOM 5940 O O . LEU A 1 760 ? -1.042 12.719 12.632 1.00 98.62 760 LEU A O 1
ATOM 5944 N N . LEU A 1 761 ? -1.001 14.953 12.636 1.00 98.31 761 LEU A N 1
ATOM 5945 C CA . LEU A 1 761 ? -0.499 15.036 11.270 1.00 98.31 761 LEU A CA 1
ATOM 5946 C C . LEU A 1 761 ? 0.983 14.659 11.221 1.00 98.31 761 LEU A C 1
ATOM 5948 O O . LEU A 1 761 ? 1.786 15.165 12.002 1.00 98.31 761 LEU A O 1
ATOM 5952 N N . PHE A 1 762 ? 1.349 13.800 10.275 1.00 97.88 762 PHE A N 1
ATOM 5953 C CA . PHE A 1 762 ? 2.740 13.564 9.918 1.00 97.88 762 PHE A CA 1
ATOM 5954 C C . PHE A 1 762 ? 3.183 14.638 8.904 1.00 97.88 762 PHE A C 1
ATOM 5956 O O . PHE A 1 762 ? 2.512 14.798 7.879 1.00 97.88 762 PHE A O 1
ATOM 5963 N N . PRO A 1 763 ? 4.279 15.382 9.154 1.00 96.69 763 PRO A N 1
ATOM 5964 C CA . PRO A 1 763 ? 4.640 16.586 8.398 1.00 96.69 763 PRO A CA 1
ATOM 5965 C C . PRO A 1 763 ? 5.338 16.261 7.065 1.00 96.69 763 PRO A C 1
ATOM 5967 O O . PRO A 1 763 ? 6.472 16.686 6.810 1.00 96.69 763 PRO A O 1
ATOM 5970 N N . ARG A 1 764 ? 4.684 15.485 6.196 1.00 95.12 764 ARG A N 1
ATOM 5971 C CA . ARG A 1 764 ? 5.267 15.020 4.932 1.00 95.12 764 ARG A CA 1
ATOM 5972 C C . ARG A 1 764 ? 5.542 16.170 3.969 1.00 95.12 764 ARG A C 1
ATOM 5974 O O . ARG A 1 764 ? 6.561 16.143 3.283 1.00 95.12 764 ARG A O 1
ATOM 5981 N N . ALA A 1 765 ? 4.731 17.227 3.966 1.00 94.00 765 ALA A N 1
ATOM 5982 C CA . ALA A 1 765 ? 5.013 18.425 3.180 1.00 94.00 765 ALA A CA 1
ATOM 5983 C C . ALA A 1 765 ? 6.339 19.096 3.593 1.00 94.00 765 ALA A C 1
ATOM 5985 O O . ALA A 1 765 ? 7.094 19.552 2.731 1.00 94.00 765 ALA A O 1
ATOM 5986 N N . SER A 1 766 ? 6.678 19.096 4.890 1.00 93.62 766 SER A N 1
ATOM 5987 C CA . SER A 1 766 ? 7.987 19.582 5.363 1.00 93.62 766 SER A CA 1
ATOM 5988 C C . SER A 1 766 ? 9.130 18.676 4.911 1.00 93.62 766 SER A C 1
ATOM 5990 O O . SER A 1 766 ? 10.135 19.179 4.404 1.00 93.62 766 SER A O 1
ATOM 5992 N N . VAL A 1 767 ? 8.948 17.352 4.987 1.00 94.94 767 VAL A N 1
ATOM 5993 C CA . VAL A 1 767 ? 9.920 16.368 4.476 1.00 94.94 767 VAL A CA 1
ATOM 5994 C C . VAL A 1 767 ? 10.150 16.551 2.973 1.00 94.94 767 VAL A C 1
ATOM 5996 O O . VAL A 1 767 ? 11.294 16.606 2.524 1.00 94.94 767 VAL A O 1
ATOM 5999 N N . HIS A 1 768 ? 9.087 16.756 2.192 1.00 93.88 768 HIS A N 1
ATOM 6000 C CA . HIS A 1 768 ? 9.163 17.088 0.766 1.00 93.88 768 HIS A CA 1
ATOM 6001 C C . HIS A 1 768 ? 9.941 18.387 0.498 1.00 93.88 768 HIS A C 1
ATOM 6003 O O . HIS A 1 768 ? 10.635 18.496 -0.517 1.00 93.88 768 HIS A O 1
ATOM 6009 N N . GLY A 1 769 ? 9.858 19.353 1.416 1.00 91.12 769 GLY A N 1
ATOM 6010 C CA . GLY A 1 769 ? 10.659 20.578 1.418 1.00 91.12 769 GLY A CA 1
ATOM 6011 C C . GLY A 1 769 ? 12.119 20.389 1.850 1.00 91.12 769 GLY A C 1
ATOM 6012 O O . GLY A 1 769 ? 12.910 21.319 1.705 1.00 91.12 769 GLY A O 1
ATOM 6013 N N . GLY A 1 770 ? 12.503 19.202 2.333 1.00 89.75 770 GLY A N 1
ATOM 6014 C CA . GLY A 1 770 ? 13.830 18.903 2.881 1.00 89.75 770 GLY A CA 1
ATOM 6015 C C . GLY A 1 770 ? 13.988 19.210 4.366 1.00 89.75 770 GLY A C 1
ATOM 6016 O O . GLY A 1 770 ? 15.098 19.131 4.878 1.00 89.75 770 GLY A O 1
ATOM 6017 N N . ASN A 1 771 ? 12.909 19.576 5.057 1.00 88.12 771 ASN A N 1
ATOM 6018 C CA . ASN A 1 771 ? 12.935 19.880 6.479 1.00 88.12 771 ASN A CA 1
ATOM 6019 C C . ASN A 1 771 ? 12.426 18.683 7.292 1.00 88.12 771 ASN A C 1
ATOM 6021 O O . ASN A 1 771 ? 11.220 18.460 7.403 1.00 88.12 771 ASN A O 1
ATOM 6025 N N . VAL A 1 772 ? 13.357 17.943 7.894 1.00 92.25 772 VAL A N 1
ATOM 6026 C CA . VAL A 1 772 ? 13.050 16.797 8.766 1.00 92.25 772 VAL A CA 1
ATOM 6027 C C . VAL A 1 772 ? 12.926 17.174 10.247 1.00 92.25 772 VAL A C 1
ATOM 6029 O O . VAL A 1 772 ? 12.553 16.327 11.049 1.00 92.25 772 VAL A O 1
ATOM 6032 N N . ALA A 1 773 ? 13.164 18.432 10.640 1.00 89.50 773 ALA A N 1
ATOM 6033 C CA . ALA A 1 773 ? 13.073 18.844 12.047 1.00 89.50 773 ALA A CA 1
ATOM 6034 C C . ALA A 1 773 ? 11.652 18.683 12.614 1.00 89.50 773 ALA A C 1
ATOM 6036 O O . ALA A 1 773 ? 11.478 18.281 13.762 1.00 89.50 773 ALA A O 1
ATOM 6037 N N . ALA A 1 774 ? 10.629 18.908 11.783 1.00 91.25 774 ALA A N 1
ATOM 6038 C CA . ALA A 1 774 ? 9.233 18.688 12.159 1.00 91.25 774 ALA A CA 1
ATOM 6039 C C . ALA A 1 774 ? 8.923 17.212 12.486 1.00 91.25 774 ALA A C 1
ATOM 6041 O O . ALA A 1 774 ? 7.985 16.930 13.227 1.00 91.25 774 ALA A O 1
ATOM 6042 N N . VAL A 1 775 ? 9.710 16.264 11.961 1.00 95.75 775 VAL A N 1
ATOM 6043 C CA . VAL A 1 775 ? 9.569 14.832 12.272 1.00 95.75 775 VAL A CA 1
ATOM 6044 C C . VAL A 1 775 ? 9.988 14.554 13.716 1.00 95.75 775 VAL A C 1
ATOM 6046 O O . VAL A 1 775 ? 9.357 13.739 14.383 1.00 95.75 775 VAL A O 1
ATOM 6049 N N . THR A 1 776 ? 11.002 15.254 14.233 1.00 94.06 776 THR A N 1
ATOM 6050 C CA . THR A 1 776 ? 11.400 15.154 15.646 1.00 94.06 776 THR A CA 1
ATOM 6051 C C . THR A 1 776 ? 10.262 15.596 16.561 1.00 94.06 776 THR A C 1
ATOM 6053 O O . THR A 1 776 ? 9.848 14.825 17.423 1.00 94.06 776 THR A O 1
ATOM 6056 N N . GLU A 1 777 ? 9.687 16.776 16.311 1.00 94.12 777 GLU A N 1
ATOM 6057 C CA . GLU A 1 777 ? 8.545 17.282 17.087 1.00 94.12 777 GLU A CA 1
ATOM 6058 C C . GLU A 1 777 ? 7.336 16.335 16.991 1.00 94.12 777 GLU A C 1
ATOM 6060 O O . GLU A 1 777 ? 6.708 16.010 17.997 1.00 94.12 777 GLU A O 1
ATOM 6065 N N . PHE A 1 778 ? 7.046 15.806 15.795 1.00 97.38 778 PHE A N 1
ATOM 6066 C CA . PHE A 1 778 ? 6.019 14.780 15.594 1.00 97.38 778 PHE A CA 1
ATOM 6067 C C . PHE A 1 778 ? 6.239 13.551 16.488 1.00 97.38 778 PHE A C 1
ATOM 6069 O O . PHE A 1 778 ? 5.293 13.087 17.128 1.00 97.38 778 PHE A O 1
ATOM 6076 N N . LYS A 1 779 ? 7.471 13.027 16.558 1.00 97.06 779 LYS A N 1
ATOM 6077 C CA . LYS A 1 779 ? 7.798 11.863 17.395 1.00 97.06 779 LYS A CA 1
ATOM 6078 C C . LYS A 1 779 ? 7.629 12.174 18.879 1.00 97.06 779 LYS A C 1
ATOM 6080 O O . LYS A 1 779 ? 7.065 11.358 19.608 1.00 97.06 779 LYS A O 1
ATOM 6085 N N . GLU A 1 780 ? 8.072 13.346 19.328 1.00 96.69 780 GLU A N 1
ATOM 6086 C CA . GLU A 1 780 ? 7.945 13.762 20.726 1.00 96.69 780 GLU A CA 1
ATOM 6087 C C . GLU A 1 780 ? 6.481 13.958 21.137 1.00 96.69 780 GLU A C 1
ATOM 6089 O O . GLU A 1 780 ? 6.053 13.418 22.161 1.00 96.69 780 GLU A O 1
ATOM 6094 N N . ILE A 1 781 ? 5.684 14.648 20.313 1.00 97.94 781 ILE A N 1
ATOM 6095 C CA . ILE A 1 781 ? 4.236 14.781 20.512 1.00 97.94 781 ILE A CA 1
ATOM 6096 C C . ILE A 1 781 ? 3.586 13.397 20.531 1.00 97.94 781 ILE A C 1
ATOM 6098 O O . ILE A 1 781 ? 2.849 13.076 21.462 1.00 97.94 781 ILE A O 1
ATOM 6102 N N . GLY A 1 782 ? 3.883 12.552 19.540 1.00 98.06 782 GLY A N 1
ATOM 6103 C CA . GLY A 1 782 ? 3.354 11.195 19.447 1.00 98.06 782 GLY A CA 1
ATOM 6104 C C . GLY A 1 782 ? 3.642 10.375 20.704 1.00 98.06 782 GLY A C 1
ATOM 6105 O O . GLY A 1 782 ? 2.730 9.766 21.261 1.00 98.06 782 GLY A O 1
ATOM 6106 N N . LYS A 1 783 ? 4.878 10.421 21.216 1.00 97.06 783 LYS A N 1
ATOM 6107 C CA . LYS A 1 783 ? 5.254 9.761 22.472 1.00 97.06 783 LYS A CA 1
ATOM 6108 C C . LYS A 1 783 ? 4.443 10.279 23.660 1.00 97.06 783 LYS A C 1
ATOM 6110 O O . LYS A 1 783 ? 3.950 9.478 24.449 1.00 97.06 783 LYS A O 1
ATOM 6115 N N . ARG A 1 784 ? 4.262 11.596 23.780 1.00 97.62 784 ARG A N 1
ATOM 6116 C CA . ARG A 1 784 ? 3.471 12.204 24.865 1.00 97.62 784 ARG A CA 1
ATOM 6117 C C . ARG A 1 784 ? 2.007 11.784 24.816 1.00 97.62 784 ARG A C 1
ATOM 6119 O O . ARG A 1 784 ? 1.436 11.470 25.855 1.00 97.62 784 ARG A O 1
ATOM 6126 N N . LEU A 1 785 ? 1.423 11.720 23.622 1.00 98.44 785 LEU A N 1
ATOM 6127 C CA . LEU A 1 785 ? 0.059 11.228 23.426 1.00 98.44 785 LEU A CA 1
ATOM 6128 C C . LEU A 1 785 ? -0.071 9.743 23.798 1.00 98.44 785 LEU A C 1
ATOM 6130 O O . LEU A 1 785 ? -1.054 9.366 24.432 1.00 98.44 785 LEU A O 1
ATOM 6134 N N . LEU A 1 786 ? 0.915 8.908 23.445 1.00 98.06 786 LEU A N 1
ATOM 6135 C CA . LEU A 1 786 ? 0.940 7.489 23.824 1.00 98.06 786 LEU A CA 1
ATOM 6136 C C . LEU A 1 786 ? 1.071 7.293 25.339 1.00 98.06 786 LEU A C 1
ATOM 6138 O O . LEU A 1 786 ? 0.341 6.483 25.908 1.00 98.06 786 LEU A O 1
ATOM 6142 N N . ASP A 1 787 ? 1.970 8.038 25.986 1.00 96.94 787 ASP A N 1
ATOM 6143 C CA . ASP A 1 787 ? 2.207 7.964 27.434 1.00 96.94 787 ASP A CA 1
ATOM 6144 C C . ASP A 1 787 ? 1.016 8.503 28.250 1.00 96.94 787 ASP A C 1
ATOM 6146 O O . ASP A 1 787 ? 0.810 8.068 29.380 1.00 96.94 787 ASP A O 1
ATOM 6150 N N . ALA A 1 788 ? 0.209 9.397 27.665 1.00 97.44 788 ALA A N 1
ATOM 6151 C CA . ALA A 1 788 ? -1.053 9.890 28.222 1.00 97.44 788 ALA A CA 1
ATOM 6152 C C . ALA A 1 788 ? -2.290 9.072 27.789 1.00 97.44 788 ALA A C 1
ATOM 6154 O O . ALA A 1 788 ? -3.421 9.484 28.050 1.00 97.44 788 ALA A O 1
ATOM 6155 N N . HIS A 1 789 ? -2.086 7.945 27.093 1.00 98.38 789 HIS A N 1
ATOM 6156 C CA . HIS A 1 789 ? -3.133 7.030 26.615 1.00 98.38 789 HIS A CA 1
ATOM 6157 C C . HIS A 1 789 ? -4.210 7.693 25.742 1.00 98.38 789 HIS A C 1
ATOM 6159 O O . HIS A 1 789 ? -5.370 7.279 25.741 1.00 98.38 789 HIS A O 1
ATOM 6165 N N . VAL A 1 790 ? -3.833 8.711 24.968 1.00 98.50 790 VAL A N 1
ATOM 6166 C CA . VAL A 1 790 ? -4.740 9.393 24.038 1.00 98.50 790 VAL A CA 1
ATOM 6167 C C . VAL A 1 790 ? -5.047 8.480 22.847 1.00 98.50 790 VAL A C 1
ATOM 6169 O O . VAL A 1 790 ? -4.153 7.879 22.243 1.00 98.50 790 VAL A O 1
ATOM 6172 N N . LEU A 1 791 ? -6.322 8.406 22.463 1.00 98.62 791 LEU A N 1
ATOM 6173 C CA . LEU A 1 791 ? -6.754 7.706 21.255 1.00 98.62 791 LEU A CA 1
ATOM 6174 C C . LEU A 1 791 ? -6.518 8.602 20.036 1.00 98.62 791 LEU A C 1
ATOM 6176 O O . LEU A 1 791 ? -7.301 9.522 19.784 1.00 98.62 791 LEU A O 1
ATOM 6180 N N . PHE A 1 792 ? -5.450 8.344 19.279 1.00 98.62 792 PHE A N 1
ATOM 6181 C CA . PHE A 1 792 ? -5.108 9.149 18.107 1.00 98.62 792 PHE A CA 1
ATOM 6182 C C . PHE A 1 792 ? -4.711 8.327 16.879 1.00 98.62 792 PHE A C 1
ATOM 6184 O O . PHE A 1 792 ? -4.068 7.285 17.007 1.00 98.62 792 PHE A O 1
ATOM 6191 N N . ASP A 1 793 ? -5.049 8.857 15.705 1.00 98.56 793 ASP A N 1
ATOM 6192 C CA . ASP A 1 793 ? -4.560 8.397 14.404 1.00 98.56 793 ASP A CA 1
ATOM 6193 C C . ASP A 1 793 ? -3.407 9.270 13.910 1.00 98.56 793 ASP A C 1
ATOM 6195 O O . ASP A 1 793 ? -3.198 10.387 14.392 1.00 98.56 793 ASP A O 1
ATOM 6199 N N . ILE A 1 794 ? -2.688 8.768 12.906 1.00 98.50 794 ILE A N 1
ATOM 6200 C CA . ILE A 1 794 ? -1.659 9.516 12.189 1.00 98.50 794 ILE A CA 1
ATOM 6201 C C . ILE A 1 794 ? -2.030 9.571 10.711 1.00 98.50 794 ILE A C 1
ATOM 6203 O O . ILE A 1 794 ? -2.292 8.535 10.112 1.00 98.50 794 ILE A O 1
ATOM 6207 N N . LEU A 1 795 ? -2.014 10.761 10.109 1.00 96.62 795 LEU A N 1
ATOM 6208 C CA . LEU A 1 795 ? -2.163 10.934 8.659 1.00 96.62 795 LEU A CA 1
ATOM 6209 C C . LEU A 1 795 ? -1.070 11.858 8.127 1.00 96.62 795 LEU A C 1
ATOM 6211 O O . LEU A 1 795 ? -0.831 12.896 8.743 1.00 96.62 795 LEU A O 1
ATOM 6215 N N . PRO A 1 796 ? -0.435 11.544 6.983 1.00 96.12 796 PRO A N 1
ATOM 6216 C CA . PRO A 1 796 ? 0.352 12.531 6.255 1.00 96.12 796 PRO A CA 1
ATOM 6217 C C . PRO A 1 796 ? -0.484 13.780 5.964 1.00 96.12 796 PRO A C 1
ATOM 6219 O O . PRO A 1 796 ? -1.641 13.673 5.552 1.00 96.12 796 PRO A O 1
ATOM 6222 N N . ASP A 1 797 ? 0.093 14.954 6.200 1.00 94.94 797 ASP A N 1
ATOM 6223 C CA . ASP A 1 797 ? -0.561 16.253 6.006 1.00 94.94 797 ASP A CA 1
ATOM 6224 C C . ASP A 1 797 ? -1.134 16.438 4.590 1.00 94.94 797 ASP A C 1
ATOM 6226 O O . ASP A 1 797 ? -2.260 16.908 4.426 1.00 94.94 797 ASP A O 1
ATOM 6230 N N . ASP A 1 798 ? -0.419 15.975 3.571 1.00 90.12 798 ASP A N 1
ATOM 6231 C CA . ASP A 1 798 ? -0.839 15.972 2.169 1.00 90.12 798 ASP A CA 1
ATOM 6232 C C . ASP A 1 798 ? -1.903 14.907 1.815 1.00 90.12 798 ASP A C 1
ATOM 6234 O O . ASP A 1 798 ? -2.461 14.949 0.719 1.00 90.12 798 ASP A O 1
ATOM 6238 N N . LEU A 1 799 ? -2.237 13.986 2.731 1.00 90.25 799 LEU A N 1
ATOM 6239 C CA . LEU A 1 799 ? -3.352 13.025 2.608 1.00 90.25 799 LEU A CA 1
ATOM 6240 C C . LEU A 1 799 ? -4.521 13.324 3.554 1.00 90.25 799 LEU A C 1
ATOM 6242 O O . LEU A 1 799 ? -5.502 12.576 3.562 1.00 90.25 799 LEU A O 1
ATOM 6246 N N . ALA A 1 800 ? -4.430 14.372 4.375 1.00 91.12 800 ALA A N 1
ATOM 6247 C CA . ALA A 1 800 ? -5.420 14.663 5.411 1.00 91.12 800 ALA A CA 1
ATOM 6248 C C . ALA A 1 800 ? -6.671 15.390 4.883 1.00 91.12 800 ALA A C 1
ATOM 6250 O O . ALA A 1 800 ? -7.697 15.424 5.566 1.00 91.12 800 ALA A O 1
ATOM 6251 N N . ALA A 1 801 ? -6.613 15.962 3.676 1.00 86.00 801 ALA A N 1
ATOM 6252 C CA . ALA A 1 801 ? -7.706 16.741 3.098 1.00 86.00 801 ALA A CA 1
ATOM 6253 C C . ALA A 1 801 ? -9.025 15.941 3.040 1.00 86.00 801 ALA A C 1
ATOM 6255 O O . ALA A 1 801 ? -9.089 14.858 2.455 1.00 86.00 801 ALA A O 1
ATOM 6256 N N . GLY A 1 802 ? -10.084 16.482 3.653 1.00 84.75 802 GLY A N 1
ATOM 6257 C CA . GLY A 1 802 ? -11.405 15.843 3.732 1.00 84.75 802 GLY A CA 1
ATOM 6258 C C . GLY A 1 802 ? -11.489 14.638 4.678 1.00 84.75 802 GLY A C 1
ATOM 6259 O O . GLY A 1 802 ? -12.492 13.934 4.670 1.00 84.75 802 GLY A O 1
ATOM 6260 N N . ARG A 1 803 ? -10.449 14.371 5.481 1.00 87.88 803 ARG A N 1
ATOM 6261 C CA . ARG A 1 803 ? -10.398 13.250 6.443 1.00 87.88 803 ARG A CA 1
ATOM 6262 C C . ARG A 1 803 ? -10.283 13.720 7.896 1.00 87.88 803 ARG A C 1
ATOM 6264 O O . ARG A 1 803 ? -10.168 12.896 8.795 1.00 87.88 803 ARG A O 1
ATOM 6271 N N . THR A 1 804 ? -10.325 15.028 8.147 1.00 93.62 804 THR A N 1
ATOM 6272 C CA . THR A 1 804 ? -10.122 15.635 9.474 1.00 93.62 804 THR A CA 1
ATOM 6273 C C . THR A 1 804 ? -11.388 15.744 10.321 1.00 93.62 804 THR A C 1
ATOM 6275 O O . THR A 1 804 ? -11.299 15.784 11.545 1.00 93.62 804 THR A O 1
ATOM 6278 N N . ASP A 1 805 ? -12.564 15.774 9.695 1.00 90.62 805 ASP A N 1
ATOM 6279 C CA . ASP A 1 805 ? -13.805 16.246 10.334 1.00 90.62 805 ASP A CA 1
ATOM 6280 C C . ASP A 1 805 ? -14.341 15.306 11.420 1.00 90.62 805 ASP A C 1
ATOM 6282 O O . ASP A 1 805 ? -15.102 15.715 12.295 1.00 90.62 805 ASP A O 1
ATOM 6286 N N . ARG A 1 806 ? -13.918 14.037 11.395 1.00 90.19 806 ARG A N 1
ATOM 6287 C CA . ARG A 1 806 ? -14.297 13.041 12.406 1.00 90.19 806 ARG A CA 1
ATOM 6288 C C . ARG A 1 806 ? -13.566 13.213 13.740 1.00 90.19 806 ARG A C 1
ATOM 6290 O O . ARG A 1 806 ? -13.998 12.643 14.741 1.00 90.19 806 ARG A O 1
ATOM 6297 N N . TYR A 1 807 ? -12.450 13.941 13.753 1.00 95.56 807 TYR A N 1
ATOM 6298 C CA . TYR A 1 807 ? -11.596 14.072 14.928 1.00 95.56 807 TYR A CA 1
ATOM 6299 C C . TYR A 1 807 ? -12.010 15.274 15.773 1.00 95.56 807 TYR A C 1
ATOM 6301 O O . TYR A 1 807 ? -12.278 16.361 15.271 1.00 95.56 807 TYR A O 1
ATOM 6309 N N . VAL A 1 808 ? -11.998 15.094 17.090 1.00 95.75 808 VAL A N 1
ATOM 6310 C CA . VAL A 1 808 ? -12.266 16.158 18.065 1.00 95.75 808 VAL A CA 1
ATOM 6311 C C . VAL A 1 808 ? -11.152 17.207 18.039 1.00 95.75 808 VAL A C 1
ATOM 6313 O O . VAL A 1 808 ? -11.396 18.393 18.264 1.00 95.75 808 VAL A O 1
ATOM 6316 N N . ARG A 1 809 ? -9.913 16.778 17.772 1.00 96.19 809 ARG A N 1
ATOM 6317 C CA . ARG A 1 809 ? -8.742 17.652 17.681 1.00 96.19 809 ARG A CA 1
ATOM 6318 C C . ARG A 1 809 ? -7.799 17.166 16.589 1.00 96.19 809 ARG A C 1
ATOM 6320 O O . ARG A 1 809 ? -7.463 15.988 16.546 1.00 96.19 809 ARG A O 1
ATOM 6327 N N . VAL A 1 810 ? -7.319 18.099 15.773 1.00 97.25 810 VAL A N 1
ATOM 6328 C CA . VAL A 1 810 ? -6.205 17.886 14.843 1.00 97.25 810 VAL A CA 1
ATOM 6329 C C . VAL A 1 810 ? -4.973 18.601 15.391 1.00 97.25 810 VAL A C 1
ATOM 6331 O O . VAL A 1 810 ? -5.055 19.755 15.815 1.00 97.25 810 VAL A O 1
ATOM 6334 N N . ILE A 1 811 ? -3.845 17.902 15.408 1.00 97.50 811 ILE A N 1
ATOM 6335 C CA . ILE A 1 811 ? -2.551 18.378 15.886 1.00 97.50 811 ILE A CA 1
ATOM 6336 C C . ILE A 1 811 ? -1.614 18.436 14.686 1.00 97.50 811 ILE A C 1
ATOM 6338 O O . ILE A 1 811 ? -1.366 17.419 14.041 1.00 97.50 811 ILE A O 1
ATOM 6342 N N . ASN A 1 812 ? -1.093 19.626 14.398 1.00 95.69 812 ASN A N 1
ATOM 6343 C CA . ASN A 1 812 ? -0.075 19.823 13.377 1.00 95.69 812 ASN A CA 1
ATOM 6344 C C . ASN A 1 812 ? 1.274 20.108 14.063 1.00 95.69 812 ASN A C 1
ATOM 6346 O O . ASN A 1 812 ? 1.391 21.160 14.688 1.00 95.69 812 ASN A O 1
ATOM 6350 N N . PRO A 1 813 ? 2.284 19.227 13.946 1.00 93.69 813 PRO A N 1
ATOM 6351 C CA . PRO A 1 813 ? 3.590 19.419 14.585 1.00 93.69 813 PRO A CA 1
ATOM 6352 C C . PRO A 1 813 ? 4.394 20.596 14.006 1.00 93.69 813 PRO A C 1
ATOM 6354 O O . PRO A 1 813 ? 5.407 20.982 14.572 1.00 93.69 813 PRO A O 1
ATOM 6357 N N . VAL A 1 814 ? 3.963 21.178 12.881 1.00 93.44 814 VAL A N 1
ATOM 6358 C CA . VAL A 1 814 ? 4.581 22.380 12.293 1.00 93.44 814 VAL A CA 1
ATOM 6359 C C . VAL A 1 814 ? 4.026 23.673 12.919 1.00 93.44 814 VAL A C 1
ATOM 6361 O O . VAL A 1 814 ? 4.607 24.744 12.753 1.00 93.44 814 VAL A O 1
ATOM 6364 N N . ASP A 1 815 ? 2.905 23.607 13.645 1.00 91.62 815 ASP A N 1
ATOM 6365 C CA . ASP A 1 815 ? 2.332 24.770 14.328 1.00 91.62 815 ASP A CA 1
ATOM 6366 C C . ASP A 1 815 ? 3.157 25.118 15.572 1.00 91.62 815 ASP A C 1
ATOM 6368 O O . ASP A 1 815 ? 3.129 24.402 16.567 1.00 91.62 815 ASP A O 1
ATOM 6372 N N . THR A 1 816 ? 3.842 26.261 15.550 1.00 86.75 816 THR A N 1
ATOM 6373 C CA . THR A 1 816 ? 4.734 26.709 16.633 1.00 86.75 816 THR A CA 1
ATOM 6374 C C . THR A 1 816 ? 4.027 26.996 17.959 1.00 86.75 816 THR A C 1
ATOM 6376 O O . THR A 1 816 ? 4.685 27.172 18.983 1.00 86.75 816 THR A O 1
ATOM 6379 N N . ARG A 1 817 ? 2.691 27.058 17.969 1.00 87.81 817 ARG A N 1
ATOM 6380 C CA . ARG A 1 817 ? 1.885 27.195 19.195 1.00 87.81 817 ARG A CA 1
ATOM 6381 C C . ARG A 1 817 ? 1.682 25.858 19.907 1.00 87.81 817 ARG A C 1
ATOM 6383 O O . ARG A 1 817 ? 1.225 25.837 21.048 1.00 87.81 817 ARG A O 1
ATOM 6390 N N . ILE A 1 818 ? 1.976 24.757 19.224 1.00 85.88 818 ILE A N 1
ATOM 6391 C CA . ILE A 1 818 ? 1.879 23.392 19.721 1.00 85.88 818 ILE A CA 1
ATOM 6392 C C . ILE A 1 818 ? 3.293 22.917 20.056 1.00 85.88 818 ILE A C 1
ATOM 6394 O O . ILE A 1 818 ? 4.216 23.102 19.271 1.00 85.88 818 ILE A O 1
ATOM 6398 N N . SER A 1 819 ? 3.459 22.293 21.221 1.00 90.00 819 SER A N 1
ATOM 6399 C CA . SER A 1 819 ? 4.713 21.637 21.589 1.00 90.00 819 SER A CA 1
ATOM 6400 C C . SER A 1 819 ? 4.457 20.363 22.378 1.00 90.00 819 SER A C 1
ATOM 6402 O O . SER A 1 819 ? 3.501 20.285 23.159 1.00 90.00 819 SER A O 1
ATOM 6404 N N . ALA A 1 820 ? 5.349 19.384 22.243 1.00 88.31 820 ALA A N 1
ATOM 6405 C CA . ALA A 1 820 ? 5.302 18.138 23.002 1.00 88.31 820 ALA A CA 1
ATOM 6406 C C . ALA A 1 820 ? 5.222 18.367 24.524 1.00 88.31 820 ALA A C 1
ATOM 6408 O O . ALA A 1 820 ? 4.578 17.600 25.237 1.00 88.31 820 ALA A O 1
ATOM 6409 N N . ALA A 1 821 ? 5.833 19.441 25.029 1.00 88.94 821 ALA A N 1
ATOM 6410 C CA . ALA A 1 821 ? 5.871 19.761 26.454 1.00 88.94 821 ALA A CA 1
ATOM 6411 C C . ALA A 1 821 ? 4.518 20.181 27.055 1.00 88.94 821 ALA A C 1
ATOM 6413 O O . ALA A 1 821 ? 4.384 20.145 28.273 1.00 88.94 821 ALA A O 1
ATOM 6414 N N . SER A 1 822 ? 3.551 20.607 26.236 1.00 87.75 822 SER A N 1
ATOM 6415 C CA . SER A 1 822 ? 2.265 21.140 26.720 1.00 87.75 822 SER A CA 1
ATOM 6416 C C . SER A 1 822 ? 1.038 20.560 26.014 1.00 87.75 822 SER A C 1
ATOM 6418 O O . SER A 1 822 ? -0.093 20.967 26.282 1.00 87.75 822 SER A O 1
ATOM 6420 N N . ILE A 1 823 ? 1.240 19.636 25.068 1.00 93.81 823 ILE A N 1
ATOM 6421 C CA . ILE A 1 823 ? 0.164 19.164 24.194 1.00 93.81 823 ILE A CA 1
ATOM 6422 C C . ILE A 1 823 ? -0.940 18.445 24.965 1.00 93.81 823 ILE A C 1
ATOM 6424 O O . ILE A 1 823 ? -2.111 18.632 24.650 1.00 93.81 823 ILE A O 1
ATOM 6428 N N . VAL A 1 824 ? -0.593 17.666 25.992 1.00 93.38 824 VAL A N 1
ATOM 6429 C CA . VAL A 1 824 ? -1.566 16.872 26.756 1.00 93.38 824 VAL A CA 1
ATOM 6430 C C . VAL A 1 824 ? -2.494 17.784 27.560 1.00 93.38 824 VAL A C 1
ATOM 6432 O O . VAL A 1 824 ? -3.705 17.577 27.563 1.00 93.38 824 VAL A O 1
ATOM 6435 N N . GLU A 1 825 ? -1.959 18.838 28.177 1.00 92.25 825 GLU A N 1
ATOM 6436 C CA . GLU A 1 825 ? -2.726 19.816 28.954 1.00 92.25 825 GLU A CA 1
ATOM 6437 C C . GLU A 1 825 ? -3.670 20.657 28.083 1.00 92.25 825 GLU A C 1
ATOM 6439 O O . GLU A 1 825 ? -4.687 21.156 28.570 1.00 92.25 825 GLU A O 1
ATOM 6444 N N . GLN A 1 826 ? -3.353 20.804 26.793 1.00 92.69 826 GLN A N 1
ATOM 6445 C CA . GLN A 1 826 ? -4.165 21.537 25.819 1.00 92.69 826 GLN A CA 1
ATOM 6446 C C . GLN A 1 826 ? -5.315 20.705 25.227 1.00 92.69 826 GLN A C 1
ATOM 6448 O O . GLN A 1 826 ? -6.162 21.253 24.512 1.00 92.69 826 GLN A O 1
ATOM 6453 N N . LEU A 1 827 ? -5.364 19.392 25.480 1.00 95.44 827 LEU A N 1
ATOM 6454 C CA . LEU A 1 827 ? -6.407 18.534 24.925 1.00 95.44 827 LEU A CA 1
ATOM 6455 C C . LEU A 1 827 ? -7.773 18.769 25.597 1.00 95.44 827 LEU A C 1
ATOM 6457 O O . LEU A 1 827 ? -7.853 19.014 26.805 1.00 95.44 827 LEU A O 1
ATOM 6461 N N . PRO A 1 828 ? -8.886 18.649 24.846 1.00 94.00 828 PRO A N 1
ATOM 6462 C CA . PRO A 1 828 ? -10.221 18.758 25.419 1.00 94.00 828 PRO A CA 1
ATOM 6463 C C . PRO A 1 828 ? -10.463 17.726 26.526 1.00 94.00 828 PRO A C 1
ATOM 6465 O O . PRO A 1 828 ? -10.257 16.529 26.344 1.00 94.00 828 PRO A O 1
ATOM 6468 N N . ARG A 1 829 ? -11.023 18.166 27.659 1.00 91.56 829 ARG A N 1
ATOM 6469 C CA . ARG A 1 829 ? -11.403 17.266 28.769 1.00 91.56 829 ARG A CA 1
ATOM 6470 C C . ARG A 1 829 ? -12.537 16.293 28.424 1.00 91.56 829 ARG A C 1
ATOM 6472 O O . ARG A 1 829 ? -12.839 15.425 29.240 1.00 91.56 829 ARG A O 1
ATOM 6479 N N . SER A 1 830 ? -13.184 16.469 27.275 1.00 91.69 830 SER A N 1
ATOM 6480 C CA . SER A 1 830 ? -14.250 15.606 26.763 1.00 91.69 830 SER A CA 1
ATOM 6481 C C . SER A 1 830 ? -13.743 14.320 26.108 1.00 91.69 830 SER A C 1
ATOM 6483 O O . SER A 1 830 ? -14.568 13.463 25.809 1.00 91.69 830 SER A O 1
ATOM 6485 N N . LEU A 1 831 ? -12.433 14.195 25.863 1.00 96.81 831 LEU A N 1
ATOM 6486 C CA . LEU A 1 831 ? -11.825 12.974 25.334 1.00 96.81 831 LEU A CA 1
ATOM 6487 C C . LEU A 1 831 ? -11.917 11.812 26.328 1.00 96.81 831 LEU A C 1
ATOM 6489 O O . LEU A 1 831 ? -12.062 12.012 27.540 1.00 96.81 831 LEU A O 1
ATOM 6493 N N . SER A 1 832 ? -11.783 10.599 25.799 1.00 97.94 832 SER A N 1
ATOM 6494 C CA . SER A 1 832 ? -11.677 9.384 26.599 1.00 97.94 832 SER A CA 1
ATOM 6495 C C . SER A 1 832 ? -10.435 9.425 27.498 1.00 97.94 832 SER A C 1
ATOM 6497 O O . SER A 1 832 ? -9.395 9.968 27.127 1.00 97.94 832 SER A O 1
ATOM 6499 N N . ARG A 1 833 ? -10.536 8.842 28.697 1.00 97.75 833 ARG A N 1
ATOM 6500 C CA . ARG A 1 833 ? -9.450 8.753 29.680 1.00 97.75 833 ARG A CA 1
ATOM 6501 C C . ARG A 1 833 ? -9.228 7.319 30.132 1.00 97.75 833 ARG A C 1
ATOM 6503 O O . ARG A 1 833 ? -10.178 6.568 30.358 1.00 97.75 833 ARG A O 1
ATOM 6510 N N . PHE A 1 834 ? -7.958 6.984 30.320 1.00 98.25 834 PHE A N 1
ATOM 6511 C CA . PHE A 1 834 ? -7.504 5.673 30.755 1.00 98.25 834 PHE A CA 1
ATOM 6512 C C . PHE A 1 834 ? -6.501 5.865 31.880 1.00 98.25 834 PHE A C 1
ATOM 6514 O O . PHE A 1 834 ? -5.494 6.544 31.708 1.00 98.25 834 PHE A O 1
ATOM 6521 N N . GLU A 1 835 ? -6.771 5.273 33.034 1.00 98.00 835 GLU A N 1
ATOM 6522 C CA . GLU A 1 835 ? -5.800 5.233 34.120 1.00 98.00 835 GLU A CA 1
ATOM 6523 C C . GLU A 1 835 ? -5.017 3.928 34.023 1.00 98.00 835 GLU A C 1
ATOM 6525 O O . GLU A 1 835 ? -5.392 2.910 34.608 1.00 98.00 835 GLU A O 1
ATOM 6530 N N . ALA A 1 836 ? -3.959 3.955 33.217 1.00 97.31 836 ALA A N 1
ATOM 6531 C CA . ALA A 1 836 ? -3.099 2.812 32.955 1.00 97.31 836 ALA A CA 1
ATOM 6532 C C . ALA A 1 836 ? -1.623 3.167 33.209 1.00 97.31 836 ALA A C 1
ATOM 6534 O O . ALA A 1 836 ? -1.244 4.338 33.151 1.00 97.31 836 ALA A O 1
ATOM 6535 N N . PRO A 1 837 ? -0.751 2.179 33.471 1.00 97.00 837 PRO A N 1
ATOM 6536 C CA . PRO A 1 837 ? 0.688 2.413 33.487 1.00 97.00 837 PRO A CA 1
ATOM 6537 C C . PRO A 1 837 ? 1.207 2.890 32.125 1.00 97.00 837 PRO A C 1
ATOM 6539 O O . PRO A 1 837 ? 0.686 2.507 31.077 1.00 97.00 837 PRO A O 1
ATOM 6542 N N . VAL A 1 838 ? 2.311 3.642 32.126 1.00 95.69 838 VAL A N 1
ATOM 6543 C CA . VAL A 1 838 ? 2.990 4.086 30.890 1.00 95.69 838 VAL A CA 1
ATOM 6544 C C . VAL A 1 838 ? 3.526 2.929 30.039 1.00 95.69 838 VAL A C 1
ATOM 6546 O O . VAL A 1 838 ? 3.798 3.115 28.862 1.00 95.69 838 VAL A O 1
ATOM 6549 N N . THR A 1 839 ? 3.649 1.724 30.603 1.00 96.88 839 THR A N 1
ATOM 6550 C CA . THR A 1 839 ? 4.003 0.499 29.867 1.00 96.88 839 THR A CA 1
ATOM 6551 C C . THR A 1 839 ? 2.828 -0.104 29.097 1.00 96.88 839 THR A C 1
ATOM 6553 O O . THR A 1 839 ? 3.008 -1.116 28.424 1.00 96.88 839 THR A O 1
ATOM 6556 N N . VAL A 1 840 ? 1.621 0.459 29.210 1.00 98.44 840 VAL A N 1
ATOM 6557 C CA . VAL A 1 840 ? 0.433 0.017 28.475 1.00 98.44 840 VAL A CA 1
ATOM 6558 C C . VAL A 1 840 ? 0.123 1.002 27.355 1.00 98.44 840 VAL A C 1
ATOM 6560 O O . VAL A 1 840 ? 0.124 2.216 27.559 1.00 98.44 840 VAL A O 1
ATOM 6563 N N . ARG A 1 841 ? -0.191 0.477 26.169 1.00 98.44 841 ARG A N 1
ATOM 6564 C CA . ARG A 1 841 ? -0.724 1.243 25.038 1.00 98.44 841 ARG A CA 1
ATOM 6565 C C . ARG A 1 841 ? -2.190 0.936 24.822 1.00 98.44 841 ARG A C 1
ATOM 6567 O O . ARG A 1 841 ? -2.610 -0.212 24.960 1.00 98.44 841 ARG A O 1
ATOM 6574 N N . VAL A 1 842 ? -2.941 1.978 24.473 1.00 98.56 842 VAL A N 1
ATOM 6575 C CA . VAL A 1 842 ? -4.383 1.909 24.240 1.00 98.56 842 VAL A CA 1
ATOM 6576 C C . VAL A 1 842 ? -4.696 2.353 22.817 1.00 98.56 842 VAL A C 1
ATOM 6578 O O . VAL A 1 842 ? -4.225 3.397 22.359 1.00 98.56 842 VAL A O 1
ATOM 6581 N N . SER A 1 843 ? -5.506 1.554 22.131 1.00 98.31 843 SER A N 1
ATOM 6582 C CA . SER A 1 843 ? -6.075 1.865 20.819 1.00 98.31 843 SER A CA 1
ATOM 6583 C C . SER A 1 843 ? -7.571 1.567 20.828 1.00 98.31 843 SER A C 1
ATOM 6585 O O . SER A 1 843 ? -8.036 0.736 21.607 1.00 98.31 843 SER A O 1
ATOM 6587 N N . ALA A 1 844 ? -8.329 2.217 19.951 1.00 97.75 844 ALA A N 1
ATOM 6588 C CA . ALA A 1 844 ? -9.752 1.958 19.784 1.00 97.75 844 ALA A CA 1
ATOM 6589 C C . ALA A 1 844 ? -10.064 1.706 18.311 1.00 97.75 844 ALA A C 1
ATOM 6591 O O . ALA A 1 844 ? -9.567 2.414 17.435 1.00 97.75 844 ALA A O 1
ATOM 6592 N N . SER A 1 845 ? -10.897 0.710 18.040 1.00 96.56 845 SER A N 1
ATOM 6593 C CA . SER A 1 845 ? -11.359 0.382 16.697 1.00 96.56 845 SER A CA 1
ATOM 6594 C C . SER A 1 845 ? -12.840 0.019 16.708 1.00 96.56 845 SER A C 1
ATOM 6596 O O . SER A 1 845 ? -13.451 -0.177 17.762 1.00 96.56 845 SER A O 1
ATOM 6598 N N . ARG A 1 846 ? -13.427 -0.063 15.521 1.00 93.81 846 ARG A N 1
ATOM 6599 C CA . ARG A 1 846 ? -14.745 -0.641 15.287 1.00 93.81 846 ARG A CA 1
ATOM 6600 C C . ARG A 1 846 ? -14.653 -1.649 14.140 1.00 93.81 846 ARG A C 1
ATOM 6602 O O . ARG A 1 846 ? -13.947 -1.371 13.169 1.00 93.81 846 ARG A O 1
ATOM 6609 N N . PRO A 1 847 ? -15.354 -2.788 14.214 1.00 89.44 847 PRO A N 1
ATOM 6610 C CA . PRO A 1 847 ? -15.515 -3.687 13.073 1.00 89.44 847 PRO A CA 1
ATOM 6611 C C . PRO A 1 847 ? -16.018 -2.956 11.817 1.00 89.44 847 PRO A C 1
ATOM 6613 O O . PRO A 1 847 ? -16.804 -2.010 11.935 1.00 89.44 847 PRO A O 1
ATOM 6616 N N . ALA A 1 848 ? -15.625 -3.416 10.621 1.00 82.19 848 ALA A N 1
ATOM 6617 C CA . ALA A 1 848 ? -16.238 -2.954 9.366 1.00 82.19 848 ALA A CA 1
ATOM 6618 C C . ALA A 1 848 ? -17.751 -3.217 9.350 1.00 82.19 848 ALA A C 1
ATOM 6620 O O . ALA A 1 848 ? -18.538 -2.354 8.963 1.00 82.19 848 ALA A O 1
ATOM 6621 N N . ALA A 1 849 ? -18.145 -4.407 9.812 1.00 72.50 849 ALA A N 1
ATOM 6622 C CA . ALA A 1 849 ? -19.527 -4.827 9.963 1.00 72.50 849 ALA A CA 1
ATOM 6623 C C . ALA A 1 849 ? -19.864 -4.998 11.451 1.00 72.50 849 ALA A C 1
ATOM 6625 O O . ALA A 1 849 ? -19.220 -5.774 12.154 1.00 72.50 849 ALA A O 1
ATOM 6626 N N . GLY A 1 850 ? -20.893 -4.297 11.932 1.00 72.62 850 GLY A N 1
ATOM 6627 C CA . GLY A 1 850 ? -21.409 -4.436 13.296 1.00 72.62 850 GLY A CA 1
ATOM 6628 C C . GLY A 1 850 ? -21.495 -3.123 14.075 1.00 72.62 850 GLY A C 1
ATOM 6629 O O . GLY A 1 850 ? -20.998 -2.084 13.654 1.00 72.62 850 GLY A O 1
ATOM 6630 N N . ASN A 1 851 ? -22.142 -3.190 15.240 1.00 81.12 851 ASN A N 1
ATOM 6631 C CA . ASN A 1 851 ? -22.351 -2.060 16.151 1.00 81.12 851 ASN A CA 1
ATOM 6632 C C . ASN A 1 851 ? -21.562 -2.272 17.450 1.00 81.12 851 ASN A C 1
ATOM 6634 O O . ASN A 1 851 ? -22.127 -2.304 18.545 1.00 81.12 851 ASN A O 1
ATOM 6638 N N . GLU A 1 852 ? -20.250 -2.464 17.327 1.00 91.75 852 GLU A N 1
ATOM 6639 C CA . GLU A 1 852 ? -19.344 -2.683 18.458 1.00 91.75 852 GLU A CA 1
ATOM 6640 C C . GLU A 1 852 ? -18.192 -1.675 18.420 1.00 91.75 852 GLU A C 1
ATOM 6642 O O . GLU A 1 852 ? -17.724 -1.296 17.348 1.00 91.75 852 GLU A O 1
ATOM 6647 N N . ILE A 1 853 ? -17.732 -1.247 19.595 1.00 95.38 853 ILE A N 1
ATOM 6648 C CA . ILE A 1 853 ? -16.436 -0.578 19.752 1.00 95.38 853 ILE A CA 1
ATOM 6649 C C . ILE A 1 853 ? -15.514 -1.507 20.512 1.00 95.38 853 ILE A C 1
ATOM 6651 O O . ILE A 1 853 ? -15.901 -2.109 21.512 1.00 95.38 853 ILE A O 1
ATOM 6655 N N . THR A 1 854 ? -14.277 -1.572 20.057 1.00 96.94 854 THR A N 1
ATOM 6656 C CA . THR A 1 854 ? -13.241 -2.408 20.630 1.00 96.94 854 THR A CA 1
ATOM 6657 C C . THR A 1 854 ? -12.145 -1.513 21.183 1.00 96.94 854 THR A C 1
ATOM 6659 O O . THR A 1 854 ? -11.565 -0.714 20.450 1.00 96.94 854 THR A O 1
ATOM 6662 N N . LEU A 1 855 ? -11.853 -1.636 22.476 1.00 98.56 855 LEU A N 1
ATOM 6663 C CA . LEU A 1 855 ? -10.691 -1.009 23.103 1.00 98.56 855 LEU A CA 1
ATOM 6664 C C . LEU A 1 855 ? -9.609 -2.068 23.282 1.00 98.56 855 LEU A C 1
ATOM 6666 O O . LEU A 1 855 ? -9.851 -3.116 23.879 1.00 98.56 855 LEU A O 1
ATOM 6670 N N . HIS A 1 856 ? -8.424 -1.789 22.762 1.00 98.75 856 HIS A N 1
ATOM 6671 C CA . HIS A 1 856 ? -7.276 -2.680 22.780 1.00 98.75 856 HIS A CA 1
ATOM 6672 C C . HIS A 1 856 ? -6.250 -2.168 23.787 1.00 98.75 856 HIS A C 1
ATOM 6674 O O . HIS A 1 856 ? -5.906 -0.988 23.761 1.00 98.75 856 HIS A O 1
ATOM 6680 N N . PHE A 1 857 ? -5.732 -3.063 24.624 1.00 98.75 857 PHE A N 1
ATOM 6681 C CA . PHE A 1 857 ? -4.729 -2.773 25.642 1.00 98.75 857 PHE A CA 1
ATOM 6682 C C . PHE A 1 857 ? -3.523 -3.689 25.435 1.00 98.75 857 PHE A C 1
ATOM 6684 O O . PHE A 1 857 ? -3.653 -4.909 25.534 1.00 98.75 857 PHE A O 1
ATOM 6691 N N . VAL A 1 858 ? -2.357 -3.110 25.146 1.00 98.69 858 VAL A N 1
ATOM 6692 C CA . VAL A 1 858 ? -1.104 -3.850 24.930 1.00 98.69 858 VAL A CA 1
ATOM 6693 C C . VAL A 1 858 ? -0.124 -3.494 26.036 1.00 98.69 858 VAL A C 1
ATOM 6695 O O . VAL A 1 858 ? 0.252 -2.333 26.171 1.00 98.69 858 VAL A O 1
ATOM 6698 N N . ASN A 1 859 ? 0.274 -4.480 26.832 1.00 98.25 859 ASN A N 1
ATOM 6699 C CA . ASN A 1 859 ? 1.201 -4.321 27.942 1.00 98.25 859 ASN A CA 1
ATOM 6700 C C . ASN A 1 859 ? 2.615 -4.755 27.538 1.00 98.25 859 ASN A C 1
ATOM 6702 O O . ASN A 1 859 ? 2.840 -5.908 27.180 1.00 98.25 859 ASN A O 1
ATOM 6706 N N . TYR A 1 860 ? 3.561 -3.823 27.638 1.00 96.50 860 TYR A N 1
ATOM 6707 C CA . TYR A 1 860 ? 4.981 -4.020 27.332 1.00 96.50 860 TYR A CA 1
ATOM 6708 C C . TYR A 1 860 ? 5.815 -4.349 28.577 1.00 96.50 860 TYR A C 1
ATOM 6710 O O . TYR A 1 860 ? 7.030 -4.519 28.473 1.00 96.50 860 TYR A O 1
ATOM 6718 N N . ASN A 1 861 ? 5.195 -4.399 29.761 1.00 95.44 861 ASN A N 1
ATOM 6719 C CA . ASN A 1 861 ? 5.910 -4.632 31.008 1.00 95.44 861 ASN A CA 1
ATOM 6720 C C . ASN A 1 861 ? 6.450 -6.067 31.089 1.00 95.44 861 ASN A C 1
ATOM 6722 O O . ASN A 1 861 ? 5.741 -7.033 30.795 1.00 95.44 861 ASN A O 1
ATOM 6726 N N . ARG A 1 862 ? 7.699 -6.202 31.530 1.00 93.88 862 ARG A N 1
ATOM 6727 C CA . ARG A 1 862 ? 8.420 -7.473 31.614 1.00 93.88 862 ARG A CA 1
ATOM 6728 C C . ARG A 1 862 ? 9.566 -7.400 32.612 1.00 93.88 862 ARG A C 1
ATOM 6730 O O . ARG A 1 862 ? 9.982 -6.313 33.009 1.00 93.88 862 ARG A O 1
ATOM 6737 N N . GLU A 1 863 ? 10.112 -8.555 32.972 1.00 93.00 863 GLU A N 1
ATOM 6738 C CA . GLU A 1 863 ? 11.435 -8.609 33.593 1.00 93.00 863 GLU A CA 1
ATOM 6739 C C . GLU A 1 863 ? 12.488 -8.123 32.583 1.00 93.00 863 GLU A C 1
ATOM 6741 O O . GLU A 1 863 ? 12.668 -8.724 31.520 1.00 93.00 863 GLU A O 1
ATOM 6746 N N . GLU A 1 864 ? 13.172 -7.020 32.901 1.00 86.06 864 GLU A N 1
ATOM 6747 C CA . GLU A 1 864 ? 14.190 -6.449 32.017 1.00 86.06 864 GLU A CA 1
ATOM 6748 C C . GLU A 1 864 ? 15.433 -7.350 31.935 1.00 86.06 864 GLU A C 1
ATOM 6750 O O . GLU A 1 864 ? 15.914 -7.846 32.963 1.00 86.06 864 GLU A O 1
ATOM 6755 N N . PRO A 1 865 ? 15.998 -7.551 30.730 1.00 81.44 865 PRO A N 1
ATOM 6756 C CA . PRO A 1 865 ? 17.228 -8.311 30.577 1.00 81.44 865 PRO A CA 1
ATOM 6757 C C . PRO A 1 865 ? 18.395 -7.602 31.277 1.00 81.44 865 PRO A C 1
ATOM 6759 O O . PRO A 1 865 ? 18.497 -6.376 31.279 1.00 81.44 865 PRO A O 1
ATOM 6762 N N . ALA A 1 866 ? 19.332 -8.382 31.827 1.00 81.38 866 ALA A N 1
ATOM 6763 C CA . ALA A 1 866 ? 20.520 -7.833 32.489 1.00 81.38 866 ALA A CA 1
ATOM 6764 C C . ALA A 1 866 ? 21.368 -6.957 31.544 1.00 81.38 866 ALA A C 1
ATOM 6766 O O . ALA A 1 866 ? 21.945 -5.951 31.961 1.00 81.38 866 ALA A O 1
ATOM 6767 N N . GLN A 1 867 ? 21.427 -7.323 30.259 1.00 82.31 867 GLN A N 1
ATOM 6768 C CA . GLN A 1 867 ? 22.028 -6.499 29.217 1.00 82.31 867 GLN A CA 1
ATOM 6769 C C . GLN A 1 867 ? 21.014 -5.465 28.720 1.00 82.31 867 GLN A C 1
ATOM 6771 O O . GLN A 1 867 ? 20.030 -5.811 28.065 1.00 82.31 867 GLN A O 1
ATOM 6776 N N . LYS A 1 868 ? 21.296 -4.186 28.977 1.00 82.19 868 LYS A N 1
ATOM 6777 C CA . LYS A 1 868 ? 20.485 -3.071 28.473 1.00 82.19 868 LYS A CA 1
ATOM 6778 C C . LYS A 1 868 ? 20.499 -3.008 26.948 1.00 82.19 868 LYS A C 1
ATOM 6780 O O . LYS A 1 868 ? 21.516 -3.316 26.325 1.00 82.19 868 LYS A O 1
ATOM 6785 N N . ARG A 1 869 ? 19.389 -2.534 26.370 1.00 81.62 869 ARG A N 1
ATOM 6786 C CA . ARG A 1 869 ? 19.198 -2.376 24.917 1.00 81.62 869 ARG A CA 1
ATOM 6787 C C . ARG A 1 869 ? 19.462 -3.656 24.120 1.00 81.62 869 ARG A C 1
ATOM 6789 O O . ARG A 1 869 ? 19.951 -3.610 22.995 1.00 81.62 869 ARG A O 1
ATOM 6796 N N . SER A 1 870 ? 19.156 -4.800 24.723 1.00 83.56 870 SER A N 1
ATOM 6797 C CA . SER A 1 870 ? 19.240 -6.096 24.064 1.00 83.56 870 SER A CA 1
ATOM 6798 C C . SER A 1 870 ? 17.867 -6.497 23.519 1.00 83.56 870 SER A C 1
ATOM 6800 O O . SER A 1 870 ? 16.875 -6.361 24.243 1.00 83.56 870 SER A O 1
ATOM 6802 N N . PRO A 1 871 ? 17.785 -7.037 22.290 1.00 80.06 871 PRO A N 1
ATOM 6803 C CA . PRO A 1 871 ? 16.564 -7.669 21.801 1.00 80.06 871 PRO A CA 1
ATOM 6804 C C . PRO A 1 871 ? 16.253 -8.995 22.516 1.00 80.06 871 PRO A C 1
ATOM 6806 O O . PRO A 1 871 ? 15.155 -9.526 22.384 1.00 80.06 871 PRO A O 1
ATOM 6809 N N . GLY A 1 872 ? 17.188 -9.535 23.307 1.00 86.06 872 GLY A N 1
ATOM 6810 C CA . GLY A 1 872 ? 17.076 -10.855 23.931 1.00 86.06 872 GLY A CA 1
ATOM 6811 C C . GLY A 1 872 ? 17.461 -11.997 22.985 1.00 86.06 872 GLY A C 1
ATOM 6812 O O . GLY A 1 872 ? 17.954 -11.773 21.881 1.00 86.06 872 GLY A O 1
ATOM 6813 N N . SER A 1 873 ? 17.269 -13.233 23.446 1.00 86.62 873 SER A N 1
ATOM 6814 C CA . SER A 1 873 ? 17.686 -14.464 22.760 1.00 86.62 873 SER A CA 1
ATOM 6815 C C . SER A 1 873 ? 16.525 -15.395 22.383 1.00 86.62 873 SER A C 1
ATOM 6817 O O . SER A 1 873 ? 16.746 -16.573 22.099 1.00 86.62 873 SER A O 1
ATOM 6819 N N . GLY A 1 874 ? 15.288 -14.888 22.387 1.00 88.88 874 GLY A N 1
ATOM 6820 C CA . GLY A 1 874 ? 14.079 -15.655 22.083 1.00 88.88 874 GLY A CA 1
ATOM 6821 C C . GLY A 1 874 ? 13.052 -15.650 23.215 1.00 88.88 874 GLY A C 1
ATOM 6822 O O . GLY A 1 874 ? 13.258 -15.061 24.274 1.00 88.88 874 GLY A O 1
ATOM 6823 N N . ILE A 1 875 ? 11.925 -16.324 22.989 1.00 90.94 875 ILE A N 1
ATOM 6824 C CA . ILE A 1 875 ? 10.704 -16.253 23.814 1.00 90.94 875 ILE A CA 1
ATOM 6825 C C . ILE A 1 875 ? 10.902 -16.513 25.314 1.00 90.94 875 ILE A C 1
ATOM 6827 O O . ILE A 1 875 ? 10.196 -15.942 26.144 1.00 90.94 875 ILE A O 1
ATOM 6831 N N . LYS A 1 876 ? 11.887 -17.337 25.684 1.00 90.88 876 LYS A N 1
ATOM 6832 C CA . LYS A 1 876 ? 12.259 -17.619 27.082 1.00 90.88 876 LYS A CA 1
ATOM 6833 C C . LYS A 1 876 ? 12.644 -16.362 27.870 1.00 90.88 876 LYS A C 1
ATOM 6835 O O . LYS A 1 876 ? 12.470 -16.330 29.087 1.00 90.88 876 LYS A O 1
ATOM 6840 N N . ASP A 1 877 ? 13.144 -15.337 27.181 1.00 91.69 877 ASP A N 1
ATOM 6841 C CA . ASP A 1 877 ? 13.547 -14.088 27.809 1.00 91.69 877 ASP A CA 1
ATOM 6842 C C . ASP A 1 877 ? 12.351 -13.146 27.988 1.00 91.69 877 ASP A C 1
ATOM 6844 O O . ASP A 1 877 ? 12.445 -12.258 28.828 1.00 91.69 877 ASP A O 1
ATOM 6848 N N . GLU A 1 878 ? 11.233 -13.314 27.256 1.00 92.00 878 GLU A N 1
ATOM 6849 C CA . GLU A 1 878 ? 10.112 -12.350 27.217 1.00 92.00 878 GLU A CA 1
ATOM 6850 C C . GLU A 1 878 ? 9.587 -11.988 28.608 1.00 92.00 878 GLU A C 1
ATOM 6852 O O . GLU A 1 878 ? 9.419 -10.807 28.884 1.00 92.00 878 GLU A O 1
ATOM 6857 N N . LYS A 1 879 ? 9.361 -12.987 29.469 1.00 94.50 879 LYS A N 1
ATOM 6858 C CA . LYS A 1 879 ? 8.965 -12.849 30.885 1.00 94.50 879 LYS A CA 1
ATOM 6859 C C . LYS A 1 879 ? 8.046 -11.641 31.189 1.00 94.50 879 LYS A C 1
ATOM 6861 O O . LYS A 1 879 ? 8.441 -10.735 31.931 1.00 94.50 879 LYS A O 1
ATOM 6866 N N . PRO A 1 880 ? 6.831 -11.602 30.610 1.00 95.94 880 PRO A N 1
ATOM 6867 C CA . PRO A 1 880 ? 5.908 -10.485 30.790 1.00 95.94 880 PRO A CA 1
ATOM 6868 C C . PRO A 1 880 ? 5.370 -10.408 32.226 1.00 95.94 880 PRO A C 1
ATOM 6870 O O . PRO A 1 880 ? 5.130 -11.431 32.868 1.00 95.94 880 PRO A O 1
ATOM 6873 N N . ILE A 1 881 ? 5.132 -9.187 32.710 1.00 97.00 881 ILE A N 1
ATOM 6874 C CA . ILE A 1 881 ? 4.569 -8.907 34.040 1.00 97.00 881 ILE A CA 1
ATOM 6875 C C . ILE A 1 881 ? 3.138 -8.401 33.870 1.00 97.00 881 ILE A C 1
ATOM 6877 O O . ILE A 1 881 ? 2.909 -7.463 33.112 1.00 97.00 881 ILE A O 1
ATOM 6881 N N . ILE A 1 882 ? 2.188 -8.984 34.609 1.00 97.81 882 ILE A N 1
ATOM 6882 C CA . ILE A 1 882 ? 0.759 -8.631 34.560 1.00 97.81 882 ILE A CA 1
ATOM 6883 C C . ILE A 1 882 ? 0.549 -7.123 34.780 1.00 97.81 882 ILE A C 1
ATOM 6885 O O . ILE A 1 882 ? 1.048 -6.549 35.750 1.00 97.81 882 ILE A O 1
ATOM 6889 N N . ALA A 1 883 ? -0.229 -6.494 33.897 1.00 97.25 883 ALA A N 1
ATOM 6890 C CA . ALA A 1 883 ? -0.703 -5.129 34.086 1.00 97.25 883 ALA A CA 1
ATOM 6891 C C . ALA A 1 883 ? -1.774 -5.077 35.194 1.00 97.25 883 ALA A C 1
ATOM 6893 O O . ALA A 1 883 ? -2.605 -5.988 35.281 1.00 97.25 883 ALA A O 1
ATOM 6894 N N . PRO A 1 884 ? -1.799 -4.022 36.030 1.00 96.56 884 PRO A N 1
ATOM 6895 C CA . PRO A 1 884 ? -2.867 -3.819 37.004 1.00 96.56 884 PRO A CA 1
ATOM 6896 C C . PRO A 1 884 ? -4.213 -3.551 36.310 1.00 96.56 884 PRO A C 1
ATOM 6898 O O . PRO A 1 884 ? -4.272 -3.346 35.096 1.00 96.56 884 PRO A O 1
ATOM 6901 N N . GLY A 1 885 ? -5.298 -3.532 37.090 1.00 96.81 885 GLY A N 1
ATOM 6902 C CA . GLY A 1 885 ? -6.602 -3.101 36.587 1.00 96.81 885 GLY A CA 1
ATOM 6903 C C . GLY A 1 885 ? -6.556 -1.662 36.060 1.00 96.81 885 GLY A C 1
ATOM 6904 O O . GLY A 1 885 ? -5.867 -0.813 36.627 1.00 96.81 885 GLY A O 1
ATOM 6905 N N . ILE A 1 886 ? -7.270 -1.398 34.965 1.00 98.50 886 ILE A N 1
ATOM 6906 C CA . ILE A 1 886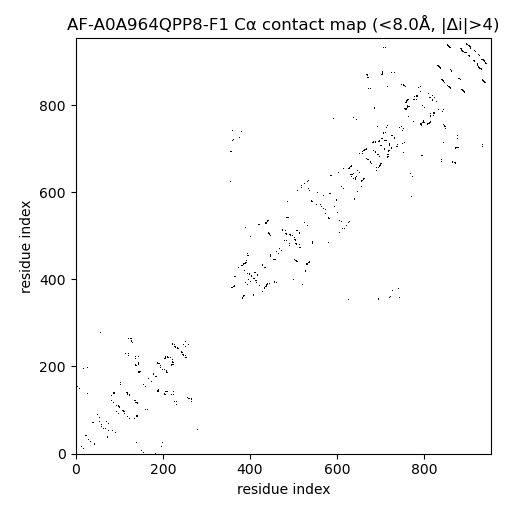 ? -7.287 -0.100 34.277 1.00 98.50 886 ILE A CA 1
ATOM 6907 C C . ILE A 1 886 ? -8.680 0.504 34.407 1.00 98.50 886 ILE A C 1
ATOM 6909 O O . ILE A 1 886 ? -9.664 -0.086 33.953 1.00 98.50 886 ILE A O 1
ATOM 6913 N N . ARG A 1 887 ? -8.767 1.709 34.980 1.00 98.44 887 ARG A N 1
ATOM 6914 C CA . ARG A 1 887 ? -10.020 2.475 34.994 1.00 98.44 887 ARG A CA 1
ATOM 6915 C C . ARG A 1 887 ? -10.206 3.164 33.649 1.00 98.44 887 ARG A C 1
ATOM 6917 O O . ARG A 1 887 ? -9.310 3.856 33.168 1.00 98.44 887 ARG A O 1
ATOM 6924 N N . VAL A 1 888 ? -11.374 2.964 33.049 1.00 98.56 888 VAL A N 1
ATOM 6925 C CA . VAL A 1 888 ? -11.726 3.475 31.725 1.00 98.56 888 VAL A CA 1
ATOM 6926 C C . VAL A 1 888 ? -12.891 4.444 31.849 1.00 98.56 888 VAL A C 1
ATOM 6928 O O . VAL A 1 888 ? -13.940 4.102 32.395 1.00 98.56 888 VAL A O 1
ATOM 6931 N N . GLN A 1 889 ? -12.717 5.637 31.292 1.00 97.75 889 GLN A N 1
ATOM 6932 C CA . GLN A 1 889 ? -13.770 6.611 31.041 1.00 97.75 889 GLN A CA 1
ATOM 6933 C C . GLN A 1 889 ? -13.826 6.842 29.532 1.00 97.75 889 GLN A C 1
ATOM 6935 O O . GLN A 1 889 ? -13.036 7.604 28.982 1.00 97.75 889 GLN A O 1
ATOM 6940 N N . PHE A 1 890 ? -14.731 6.146 28.852 1.00 97.38 890 PHE A N 1
ATOM 6941 C CA . PHE A 1 890 ? -14.807 6.145 27.397 1.00 97.38 890 PHE A CA 1
ATOM 6942 C C . PHE A 1 890 ? -15.919 7.064 26.892 1.00 97.38 890 PHE A C 1
ATOM 6944 O O . PHE A 1 890 ? -17.074 6.960 27.320 1.00 97.38 890 PHE A O 1
ATOM 6951 N N . ARG A 1 891 ? -15.579 7.939 25.945 1.00 94.94 891 ARG A N 1
ATOM 6952 C CA . ARG A 1 891 ? -16.531 8.802 25.249 1.00 94.94 891 ARG A CA 1
ATOM 6953 C C . ARG A 1 891 ? -17.305 7.985 24.218 1.00 94.94 891 ARG A C 1
ATOM 6955 O O . ARG A 1 891 ? -16.749 7.475 23.249 1.00 94.94 891 ARG A O 1
ATOM 6962 N N . MET A 1 892 ? -18.618 7.905 24.388 1.00 92.00 892 MET A N 1
ATOM 6963 C CA . MET A 1 892 ? -19.483 7.185 23.457 1.00 92.00 892 MET A CA 1
ATOM 6964 C C . MET A 1 892 ? -19.706 7.997 22.172 1.00 92.00 892 MET A C 1
ATOM 6966 O O . MET A 1 892 ? -19.853 9.223 22.241 1.00 92.00 892 MET A O 1
ATOM 6970 N N . PRO A 1 893 ? -19.818 7.346 20.998 1.00 87.94 893 PRO A N 1
ATOM 6971 C CA . PRO A 1 893 ? -20.280 8.022 19.795 1.00 87.94 893 PRO A CA 1
ATOM 6972 C C . PRO A 1 893 ? -21.669 8.649 19.994 1.00 87.94 893 PRO A C 1
ATOM 6974 O O . PRO A 1 893 ? -22.492 8.109 20.748 1.00 87.94 893 PRO A O 1
ATOM 6977 N N . PRO A 1 894 ? -21.972 9.760 19.298 1.00 84.88 894 PRO A N 1
ATOM 6978 C CA . PRO A 1 894 ? -23.287 10.385 19.357 1.00 84.88 894 PRO A CA 1
ATOM 6979 C C . PRO A 1 894 ? -24.415 9.385 19.071 1.00 84.88 894 PRO A C 1
ATOM 6981 O O . PRO A 1 894 ? -24.346 8.601 18.130 1.00 84.88 894 PRO A O 1
ATOM 6984 N N . GLY A 1 895 ? -25.465 9.406 19.896 1.00 83.38 895 GLY A N 1
ATOM 6985 C CA . GLY A 1 895 ? -26.647 8.557 19.701 1.00 83.38 895 GLY A CA 1
ATOM 6986 C C . GLY A 1 895 ? -26.470 7.074 20.058 1.00 83.38 895 GLY A C 1
ATOM 6987 O O . GLY A 1 895 ? -27.420 6.309 19.897 1.00 83.38 895 GLY A O 1
ATOM 6988 N N . MET A 1 896 ? -25.312 6.660 20.584 1.00 86.62 896 MET A N 1
ATOM 6989 C CA . MET A 1 896 ? -25.050 5.269 20.965 1.00 86.62 896 MET A CA 1
ATOM 6990 C C . MET A 1 896 ? -24.947 5.083 22.481 1.00 86.62 896 MET A C 1
ATOM 6992 O O . MET A 1 896 ? -24.500 5.966 23.217 1.00 86.62 896 MET A O 1
ATOM 6996 N N . LYS A 1 897 ? -25.371 3.909 22.958 1.00 87.19 897 LYS A N 1
ATOM 6997 C CA . LYS A 1 897 ? -25.235 3.479 24.356 1.00 87.19 897 LYS A CA 1
ATOM 6998 C C . LYS A 1 897 ? -24.636 2.067 24.414 1.00 87.19 897 LYS A C 1
ATOM 7000 O O . LYS A 1 897 ? -25.049 1.230 23.604 1.00 87.19 897 LYS A O 1
ATOM 7005 N N . PRO A 1 898 ? -23.707 1.771 25.345 1.00 91.19 898 PRO A N 1
ATOM 7006 C CA . PRO A 1 898 ? -23.254 0.405 25.550 1.00 91.19 898 PRO A CA 1
ATOM 7007 C C . PRO A 1 898 ? -24.387 -0.404 26.187 1.00 91.19 898 PRO A C 1
ATOM 7009 O O . PRO A 1 898 ? -25.064 0.045 27.107 1.00 91.19 898 PRO A O 1
ATOM 7012 N N . SER A 1 899 ? -24.605 -1.605 25.671 1.00 92.31 899 SER A N 1
ATOM 7013 C CA . SER A 1 899 ? -25.574 -2.568 26.204 1.00 92.31 899 SER A CA 1
ATOM 7014 C C . SER A 1 899 ? -24.900 -3.701 26.969 1.00 92.31 899 SER A C 1
ATOM 7016 O O . SER A 1 899 ? -25.489 -4.265 27.887 1.00 92.31 899 SER A O 1
ATOM 7018 N N . ARG A 1 900 ? -23.657 -4.016 26.603 1.00 95.31 900 ARG A N 1
ATOM 7019 C CA . ARG A 1 900 ? -22.811 -5.021 27.236 1.00 95.31 900 ARG A CA 1
ATOM 7020 C C . ARG A 1 900 ? -21.362 -4.597 27.054 1.00 95.31 900 ARG A C 1
ATOM 7022 O O . ARG A 1 900 ? -21.004 -4.113 25.979 1.00 95.31 900 ARG A O 1
ATOM 7029 N N . ILE A 1 901 ? -20.555 -4.793 28.092 1.00 97.31 901 ILE A N 1
ATOM 7030 C CA . ILE A 1 901 ? -19.102 -4.674 28.003 1.00 97.31 901 ILE A CA 1
ATOM 7031 C C . ILE A 1 901 ? -18.494 -6.006 28.425 1.00 97.31 901 ILE A C 1
ATOM 7033 O O . ILE A 1 901 ? -18.827 -6.538 29.486 1.00 97.31 901 ILE A O 1
ATOM 7037 N N . GLU A 1 902 ? -17.627 -6.556 27.585 1.00 97.56 902 GLU A N 1
ATOM 7038 C CA . GLU A 1 902 ? -16.913 -7.805 27.848 1.00 97.56 902 GLU A CA 1
ATOM 7039 C C . GLU A 1 902 ? -15.415 -7.606 27.716 1.00 97.56 902 GLU A C 1
ATOM 7041 O O . GLU A 1 902 ? -14.966 -6.829 26.880 1.00 97.56 902 GLU A O 1
ATOM 7046 N N . PHE A 1 903 ? -14.644 -8.344 28.501 1.00 98.44 903 PHE A N 1
ATOM 7047 C CA . PHE A 1 903 ? -13.197 -8.371 28.418 1.00 98.44 903 PHE A CA 1
ATOM 7048 C C . PHE A 1 903 ? -12.705 -9.754 28.015 1.00 98.44 903 PHE A C 1
ATOM 7050 O O . PHE A 1 903 ? -13.113 -10.758 28.600 1.00 98.44 903 PHE A O 1
ATOM 7057 N N . ILE A 1 904 ? -11.829 -9.794 27.019 1.00 98.31 904 ILE A N 1
ATOM 7058 C CA . ILE A 1 904 ? -11.258 -11.016 26.453 1.00 98.31 904 ILE A CA 1
ATOM 7059 C C . ILE A 1 904 ? -9.731 -10.881 26.389 1.00 98.31 904 ILE A C 1
ATOM 7061 O O . ILE A 1 904 ? -9.208 -9.787 26.161 1.00 98.31 904 ILE A O 1
ATOM 7065 N N . THR A 1 905 ? -9.015 -11.991 26.573 1.00 98.19 905 THR A N 1
ATOM 7066 C CA . THR A 1 905 ? -7.549 -12.057 26.438 1.00 98.19 905 THR A CA 1
ATOM 7067 C C . THR A 1 905 ? -7.139 -13.356 25.734 1.00 98.19 905 THR A C 1
ATOM 7069 O O . THR A 1 905 ? -7.916 -14.313 25.737 1.00 98.19 905 THR A O 1
ATOM 7072 N N . PRO A 1 906 ? -5.940 -13.443 25.133 1.00 97.75 906 PRO A N 1
ATOM 7073 C CA . PRO A 1 906 ? -5.445 -14.692 24.548 1.00 97.75 906 PRO A CA 1
ATOM 7074 C C . PRO A 1 906 ? -5.289 -15.839 25.556 1.00 97.75 906 PRO A C 1
ATOM 7076 O O . PRO A 1 906 ? -5.448 -17.004 25.195 1.00 97.75 906 PRO A O 1
ATOM 7079 N N . GLU A 1 907 ? -4.973 -15.530 26.814 1.00 95.50 907 GLU A N 1
ATOM 7080 C CA . GLU A 1 907 ? -4.745 -16.511 27.881 1.00 95.50 907 GLU A CA 1
ATOM 7081 C C . GLU A 1 907 ? -6.039 -17.080 28.470 1.00 95.50 907 GLU A C 1
ATOM 7083 O O . GLU A 1 907 ? -6.005 -18.153 29.072 1.00 95.50 907 GLU A O 1
ATOM 7088 N N . ASN A 1 908 ? -7.173 -16.391 28.305 1.00 93.06 908 ASN A N 1
ATOM 7089 C CA . ASN A 1 908 ? -8.456 -16.826 28.842 1.00 93.06 908 ASN A CA 1
ATOM 7090 C C . ASN A 1 908 ? -9.457 -17.127 27.716 1.00 93.06 908 ASN A C 1
ATOM 7092 O O . ASN A 1 908 ? -9.805 -16.230 26.943 1.00 93.06 908 ASN A O 1
ATOM 7096 N N . PRO A 1 909 ? -9.957 -18.371 27.604 1.00 83.19 909 PRO A N 1
ATOM 7097 C CA . PRO A 1 909 ? -10.881 -18.712 26.540 1.00 83.19 909 PRO A CA 1
ATOM 7098 C C . PRO A 1 909 ? -12.254 -18.037 26.654 1.00 83.19 909 PRO A C 1
ATOM 7100 O O . PRO A 1 909 ? -12.861 -17.770 25.614 1.00 83.19 909 PRO A O 1
ATOM 7103 N N . GLU A 1 910 ? -12.703 -17.733 27.874 1.00 91.00 910 GLU A N 1
ATOM 7104 C CA . GLU A 1 910 ? -14.055 -17.256 28.164 1.00 91.00 910 GLU A CA 1
ATOM 7105 C C . GLU A 1 910 ? -14.105 -15.726 28.335 1.00 91.00 910 GLU A C 1
ATOM 7107 O O . GLU A 1 910 ? -13.346 -15.169 29.138 1.00 91.00 910 GLU A O 1
ATOM 7112 N N . PRO A 1 911 ? -15.019 -15.022 27.639 1.00 95.31 911 PRO A N 1
ATOM 7113 C CA . PRO A 1 911 ? -15.260 -13.605 27.875 1.00 95.31 911 PRO A CA 1
ATOM 7114 C C . PRO A 1 911 ? -15.720 -13.317 29.303 1.00 95.31 911 PRO A C 1
ATOM 7116 O O . PRO A 1 911 ? -16.622 -13.961 29.839 1.00 95.31 911 PRO A O 1
ATOM 7119 N N . ARG A 1 912 ? -15.155 -12.271 29.908 1.00 97.19 912 ARG A N 1
ATOM 7120 C CA . ARG A 1 912 ? -15.574 -11.772 31.217 1.00 97.19 912 ARG A CA 1
ATOM 7121 C C . ARG A 1 912 ? -16.484 -10.562 31.056 1.00 97.19 912 ARG A C 1
ATOM 7123 O O . ARG A 1 912 ? -16.035 -9.508 30.617 1.00 97.19 912 ARG A O 1
ATOM 7130 N N . ALA A 1 913 ? -17.740 -10.674 31.476 1.00 97.44 913 ALA A N 1
ATOM 7131 C CA . ALA A 1 913 ? -18.632 -9.519 31.554 1.00 97.44 913 ALA A CA 1
ATOM 7132 C C . ALA A 1 913 ? -18.104 -8.485 32.567 1.00 97.44 913 ALA A C 1
ATOM 7134 O O . ALA A 1 913 ? -17.721 -8.837 33.688 1.00 97.44 913 ALA A O 1
ATOM 7135 N N . LEU A 1 914 ? -18.100 -7.210 32.177 1.00 97.81 914 LEU A N 1
ATOM 7136 C CA . LEU A 1 914 ? -17.693 -6.094 33.025 1.00 97.81 914 LEU A CA 1
ATOM 7137 C C . LEU A 1 914 ? -18.917 -5.326 33.524 1.00 97.81 914 LEU A C 1
ATOM 7139 O O . LEU A 1 914 ? -19.874 -5.091 32.784 1.00 97.81 914 LEU A O 1
ATOM 7143 N N . LYS A 1 915 ? -18.863 -4.899 34.787 1.00 96.88 915 LYS A N 1
ATOM 7144 C CA . LYS A 1 915 ? -19.800 -3.901 35.309 1.00 96.88 915 LYS A CA 1
ATOM 7145 C C . LYS A 1 915 ? -19.409 -2.537 34.751 1.00 96.88 915 LYS A C 1
ATOM 7147 O O . LYS A 1 915 ? -18.221 -2.227 34.676 1.00 96.88 915 LYS A O 1
ATOM 7152 N N . PHE A 1 916 ? -20.402 -1.737 34.386 1.00 96.81 916 PHE A N 1
ATOM 7153 C CA .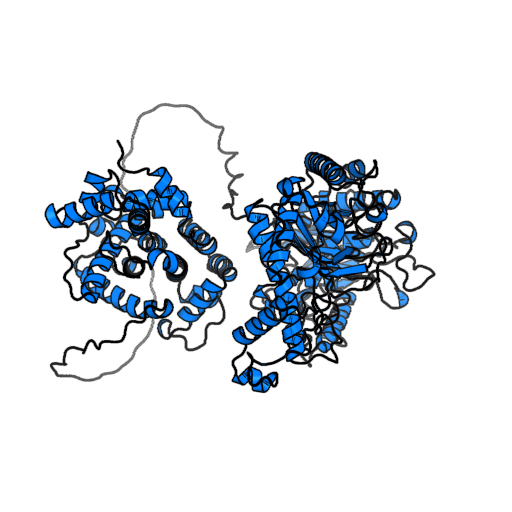 PHE A 1 916 ? -20.180 -0.392 33.882 1.00 96.81 916 PHE A CA 1
ATOM 7154 C C . PHE A 1 916 ? -21.263 0.563 34.368 1.00 96.81 916 PHE A C 1
ATOM 7156 O O . PHE A 1 916 ? -22.417 0.180 34.560 1.00 96.81 916 PHE A O 1
ATOM 7163 N N . GLU A 1 917 ? -20.868 1.813 34.545 1.00 95.62 917 GLU A N 1
ATOM 7164 C CA . GLU A 1 917 ? -21.756 2.941 34.777 1.00 95.62 917 GLU A CA 1
ATOM 7165 C C . GLU A 1 917 ? -21.899 3.722 33.474 1.00 95.62 917 GLU A C 1
ATOM 7167 O O . GLU A 1 917 ? -20.951 3.846 32.692 1.00 95.62 917 GLU A O 1
ATOM 7172 N N . GLN A 1 918 ? -23.086 4.267 33.235 1.00 87.44 918 GLN A N 1
ATOM 7173 C CA . GLN A 1 918 ? -23.357 5.053 32.043 1.00 87.44 918 GLN A CA 1
ATOM 7174 C C . GLN A 1 918 ? -23.870 6.440 32.418 1.00 87.44 918 GLN A C 1
ATOM 7176 O O . GLN A 1 918 ? -24.772 6.580 33.240 1.00 87.44 918 GLN A O 1
ATOM 7181 N N . SER A 1 919 ? -23.349 7.459 31.737 1.00 86.25 919 SER A N 1
ATOM 7182 C CA . SER A 1 919 ? -23.898 8.813 31.740 1.00 86.25 9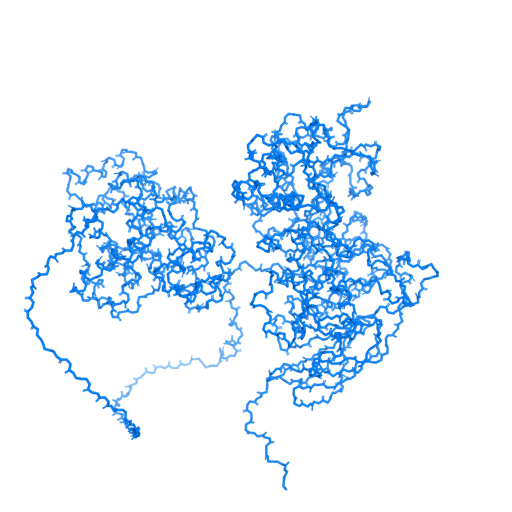19 SER A CA 1
ATOM 7183 C C . SER A 1 919 ? -24.140 9.293 30.300 1.00 86.25 919 SER A C 1
ATOM 7185 O O . SER A 1 919 ? -23.980 8.541 29.331 1.00 86.25 919 SER A O 1
ATOM 7187 N N . VAL A 1 920 ? -24.623 10.525 30.125 1.00 83.19 920 VAL A N 1
ATOM 7188 C CA . VAL A 1 920 ? -24.918 11.062 28.789 1.00 83.19 920 VAL A CA 1
ATOM 7189 C C . VAL A 1 920 ? -23.621 11.188 27.982 1.00 83.19 920 VAL A C 1
ATOM 7191 O O . VAL A 1 920 ? -22.799 12.051 28.258 1.00 83.19 920 VAL A O 1
ATOM 7194 N N . GLY A 1 921 ? -23.468 10.341 26.958 1.00 87.06 921 GLY A N 1
ATOM 7195 C CA . GLY A 1 921 ? -22.320 10.369 26.043 1.00 87.06 921 GLY A CA 1
ATOM 7196 C C . GLY A 1 921 ? -21.048 9.697 26.572 1.00 87.06 921 GLY A C 1
ATOM 7197 O O . GLY A 1 921 ? -20.005 9.827 25.941 1.00 87.06 921 GLY A O 1
ATOM 7198 N N . GLU A 1 922 ? -21.110 8.969 27.688 1.00 92.94 922 GLU A N 1
ATOM 7199 C CA . GLU A 1 922 ? -19.928 8.382 28.329 1.00 92.94 922 GLU A CA 1
ATOM 7200 C C . GLU A 1 922 ? -20.247 7.049 29.024 1.00 92.94 922 GLU A C 1
ATOM 7202 O O . GLU A 1 922 ? -21.343 6.848 29.556 1.00 92.94 922 GLU A O 1
ATOM 7207 N N . ALA A 1 923 ? -19.265 6.146 29.035 1.00 95.50 923 ALA A N 1
ATOM 7208 C CA . ALA A 1 923 ? -19.285 4.886 29.770 1.00 95.50 923 ALA A CA 1
ATOM 7209 C C . ALA A 1 923 ? -18.056 4.771 30.681 1.00 95.50 923 ALA A C 1
ATOM 7211 O O . ALA A 1 923 ? -16.936 5.053 30.252 1.00 95.50 923 ALA A O 1
ATOM 7212 N N . ARG A 1 924 ? -18.254 4.327 31.925 1.00 97.69 924 ARG A N 1
ATOM 7213 C CA . ARG A 1 924 ? -17.180 4.097 32.902 1.00 97.69 924 ARG A CA 1
ATOM 7214 C C . ARG A 1 924 ? -17.151 2.648 33.344 1.00 97.69 924 ARG A C 1
ATOM 7216 O O . ARG A 1 924 ? -18.189 2.094 33.689 1.00 97.69 924 ARG A O 1
ATOM 7223 N N . PHE A 1 925 ? -15.975 2.038 33.342 1.00 98.19 925 PHE A N 1
ATOM 7224 C CA . PHE A 1 925 ? -15.787 0.648 33.755 1.00 98.19 925 PHE A CA 1
ATOM 7225 C C . PHE A 1 925 ? -14.326 0.377 34.111 1.00 98.19 925 PHE A C 1
ATOM 7227 O O . PHE A 1 925 ? -13.450 1.209 33.877 1.00 98.19 925 PHE A O 1
ATOM 7234 N N . GLU A 1 926 ? -14.064 -0.797 34.676 1.00 98.19 926 GLU A N 1
ATOM 7235 C CA . GLU A 1 926 ? -12.715 -1.246 35.009 1.00 98.19 926 GLU A CA 1
ATOM 7236 C C . GLU A 1 926 ? -12.368 -2.505 34.219 1.00 98.19 926 GLU A C 1
ATOM 7238 O O . GLU A 1 926 ? -13.097 -3.501 34.240 1.00 98.19 926 GLU A O 1
ATOM 7243 N N . VAL A 1 927 ? -11.241 -2.450 33.518 1.00 97.44 927 VAL A N 1
ATOM 7244 C CA . VAL A 1 927 ? -10.626 -3.605 32.872 1.00 97.44 927 VAL A CA 1
ATOM 7245 C C . VAL A 1 927 ? -9.784 -4.343 33.916 1.00 97.44 927 VAL A C 1
ATOM 7247 O O . VAL A 1 927 ? -8.968 -3.704 34.580 1.00 97.44 927 VAL A O 1
ATOM 7250 N N . PRO A 1 928 ? -9.952 -5.665 34.097 1.00 97.38 928 PRO A N 1
ATOM 7251 C CA . PRO A 1 928 ? -9.155 -6.428 35.053 1.00 97.38 928 PRO A CA 1
ATOM 7252 C C . PRO A 1 928 ? -7.700 -6.569 34.587 1.00 97.38 928 PRO A C 1
ATOM 7254 O O . PRO A 1 928 ? -7.399 -6.367 33.414 1.00 97.38 928 PRO A O 1
ATOM 7257 N N . GLY A 1 929 ? -6.807 -6.982 35.490 1.00 97.25 929 GLY A N 1
ATOM 7258 C CA . GLY A 1 929 ? -5.414 -7.252 35.130 1.00 97.25 929 GLY A CA 1
ATOM 7259 C C . GLY A 1 929 ? -5.272 -8.333 34.050 1.00 97.25 929 GLY A C 1
ATOM 7260 O O . GLY A 1 929 ? -6.030 -9.307 34.022 1.00 97.25 929 GLY A O 1
ATOM 7261 N N . PHE A 1 930 ? -4.298 -8.152 33.160 1.00 98.00 930 PHE A N 1
ATOM 7262 C CA . PHE A 1 930 ? -4.026 -9.017 32.007 1.00 98.00 930 PHE A CA 1
ATOM 7263 C C . PHE A 1 930 ? -2.519 -9.097 31.738 1.00 98.00 930 PHE A C 1
ATOM 7265 O O . PHE A 1 930 ? -1.758 -8.235 32.177 1.00 98.00 930 PHE A O 1
ATOM 7272 N N . LEU A 1 931 ? -2.077 -10.146 31.037 1.00 97.75 931 LEU A N 1
ATOM 7273 C CA . LEU A 1 931 ? -0.652 -10.417 30.848 1.00 97.75 931 LEU A CA 1
ATOM 7274 C C . LEU A 1 931 ? -0.026 -9.504 29.785 1.00 97.75 931 LEU A C 1
ATOM 7276 O O . LEU A 1 931 ? 0.749 -8.621 30.133 1.00 97.75 931 LEU A O 1
ATOM 7280 N N . VAL A 1 932 ? -0.376 -9.686 28.507 1.00 98.00 932 VAL A N 1
ATOM 7281 C CA . VAL A 1 932 ? 0.158 -8.863 27.401 1.00 98.00 932 VAL A CA 1
ATOM 7282 C C . VAL A 1 932 ? -0.946 -8.199 26.588 1.00 98.00 932 VAL A C 1
ATOM 7284 O O . VAL A 1 932 ? -0.826 -7.017 26.281 1.00 98.00 932 VAL A O 1
ATOM 7287 N N . TYR A 1 933 ? -2.020 -8.919 26.243 1.00 98.56 933 TYR A N 1
ATOM 7288 C CA . TYR A 1 933 ? -3.076 -8.372 25.391 1.00 98.56 933 TYR A CA 1
ATOM 7289 C C . TYR A 1 933 ? -4.456 -8.501 26.020 1.00 98.56 933 TYR A C 1
ATOM 7291 O O . TYR A 1 933 ? -4.888 -9.595 26.376 1.00 98.56 933 TYR A O 1
ATOM 7299 N N . GLY A 1 934 ? -5.149 -7.374 26.135 1.00 98.31 934 GLY A N 1
ATOM 7300 C CA . GLY A 1 934 ? -6.522 -7.299 26.604 1.00 98.31 934 GLY A CA 1
ATOM 7301 C C . GLY A 1 934 ? -7.394 -6.560 25.605 1.00 98.31 934 GLY A C 1
ATOM 7302 O O . GLY A 1 934 ? -6.971 -5.563 25.021 1.00 98.31 934 GLY A O 1
ATOM 7303 N N . VAL A 1 935 ? -8.624 -7.028 25.419 1.00 98.50 935 VAL A N 1
ATOM 7304 C CA . VAL A 1 935 ? -9.594 -6.372 24.543 1.00 98.50 935 VAL A CA 1
ATOM 7305 C C . VAL A 1 935 ? -10.920 -6.209 25.276 1.00 98.50 935 VAL A C 1
ATOM 7307 O O . VAL A 1 935 ? -11.523 -7.192 25.703 1.00 98.50 935 VAL A O 1
ATOM 7310 N N . ALA A 1 936 ? -11.379 -4.964 25.415 1.00 98.25 936 ALA A N 1
ATOM 7311 C CA . ALA A 1 936 ? -12.713 -4.648 25.911 1.00 98.25 936 ALA A CA 1
ATOM 7312 C C . ALA A 1 936 ? -13.662 -4.406 24.730 1.00 98.25 936 ALA A C 1
ATOM 7314 O O . ALA A 1 936 ? -13.433 -3.520 23.910 1.00 98.25 936 ALA A O 1
ATOM 7315 N N . ARG A 1 937 ? -14.731 -5.195 24.652 1.00 96.75 937 ARG A N 1
ATOM 7316 C CA . ARG A 1 937 ? -15.757 -5.141 23.609 1.00 96.75 937 ARG A CA 1
ATOM 7317 C C . ARG A 1 937 ? -16.989 -4.438 24.147 1.00 96.75 937 ARG A C 1
ATOM 7319 O O . ARG A 1 937 ? -17.589 -4.909 25.109 1.00 96.75 937 ARG A O 1
ATOM 7326 N N . LEU A 1 938 ? -17.364 -3.328 23.532 1.00 96.19 938 LEU A N 1
ATOM 7327 C CA . LEU A 1 938 ? -18.526 -2.527 23.886 1.00 96.19 938 LEU A CA 1
ATOM 7328 C C . LEU A 1 938 ? -19.602 -2.755 22.822 1.00 96.19 938 LEU A C 1
ATOM 7330 O O . LEU A 1 938 ? -19.589 -2.117 21.770 1.00 96.19 938 LEU A O 1
ATOM 7334 N N . SER A 1 939 ? -20.547 -3.655 23.091 1.00 93.56 939 SER A N 1
ATOM 7335 C CA . SER A 1 939 ? -21.689 -3.884 22.199 1.00 93.56 939 SER A CA 1
ATOM 7336 C C . SER A 1 939 ? -22.697 -2.749 22.348 1.00 93.56 939 SER A C 1
ATOM 7338 O O . SER A 1 939 ? -23.203 -2.501 23.448 1.00 93.56 939 SER A O 1
ATOM 7340 N N . MET A 1 940 ? -23.031 -2.069 21.255 1.00 89.50 940 MET A N 1
ATOM 7341 C CA . MET A 1 940 ? -23.851 -0.859 21.281 1.00 89.50 940 MET A CA 1
ATOM 7342 C C . MET A 1 940 ? -25.281 -1.108 20.803 1.00 89.50 940 MET A C 1
ATOM 7344 O O . MET A 1 940 ? -25.547 -1.972 19.969 1.00 89.50 940 MET A O 1
ATOM 7348 N N . LYS A 1 941 ? -26.213 -0.301 21.313 1.00 82.38 941 LYS A N 1
ATOM 7349 C CA . LYS A 1 941 ? -27.575 -0.174 20.778 1.00 82.38 941 LYS A CA 1
ATOM 7350 C C . LYS A 1 941 ? -27.840 1.285 20.418 1.00 82.38 941 LYS A C 1
ATOM 7352 O O . LYS A 1 941 ? -27.366 2.192 21.110 1.00 82.38 941 LYS A O 1
ATOM 7357 N N . ALA A 1 942 ? -28.598 1.501 19.343 1.00 71.25 942 ALA A N 1
ATOM 7358 C CA . ALA A 1 942 ? -29.089 2.827 18.997 1.00 71.25 942 ALA A CA 1
ATOM 7359 C C . ALA A 1 942 ? -29.967 3.350 20.138 1.00 71.25 942 ALA A C 1
ATOM 7361 O O . ALA A 1 942 ? -30.762 2.606 20.722 1.00 71.25 942 ALA A O 1
ATOM 7362 N N . ARG A 1 943 ? -29.820 4.632 20.470 1.00 60.47 943 ARG A N 1
ATOM 7363 C CA . ARG A 1 943 ? -30.745 5.296 21.383 1.00 60.47 943 ARG A CA 1
ATOM 7364 C C . ARG A 1 943 ? -32.100 5.331 20.674 1.00 60.47 943 ARG A C 1
ATOM 7366 O O . ARG A 1 943 ? -32.244 6.041 19.684 1.00 60.47 943 ARG A O 1
ATOM 7373 N N . LEU A 1 944 ? -33.070 4.539 21.141 1.00 48.69 944 LEU A N 1
ATOM 7374 C CA . LEU A 1 944 ? -34.462 4.721 20.728 1.00 48.69 944 LEU A CA 1
ATOM 7375 C C . LEU A 1 944 ? -34.793 6.198 20.968 1.00 48.69 944 LEU A C 1
ATOM 7377 O O . LEU A 1 944 ? -34.501 6.723 22.047 1.00 48.69 944 LEU A O 1
ATOM 7381 N N . SER A 1 945 ? -35.319 6.879 19.953 1.00 42.56 945 SER A N 1
ATOM 7382 C CA . SER A 1 945 ? -35.846 8.236 20.078 1.00 42.56 945 SER A CA 1
ATOM 7383 C C . SER A 1 945 ? -37.080 8.187 20.981 1.00 42.56 945 SER A C 1
ATOM 7385 O O . SER A 1 945 ? -38.209 8.119 20.508 1.00 42.56 945 SER A O 1
ATOM 7387 N N . GLY A 1 946 ? -36.852 8.114 22.289 1.00 37.31 946 GLY A N 1
ATOM 7388 C CA . GLY A 1 946 ? -37.886 8.061 23.306 1.00 37.31 946 GLY A CA 1
ATOM 7389 C C . GLY A 1 946 ? -38.179 9.457 23.822 1.00 37.31 946 GLY A C 1
ATOM 7390 O O . GLY A 1 946 ? -37.411 10.011 24.607 1.00 37.31 946 GLY A O 1
ATOM 7391 N N . VAL A 1 947 ? -39.329 9.993 23.420 1.00 41.31 947 VAL A N 1
ATOM 7392 C CA . VAL A 1 947 ? -40.176 10.748 24.345 1.00 41.31 947 VAL A CA 1
ATOM 7393 C C . VAL A 1 947 ? -40.534 9.767 25.460 1.00 41.31 947 VAL A C 1
ATOM 7395 O O . VAL A 1 947 ? -41.495 9.038 25.301 1.00 41.31 947 VAL A O 1
ATOM 7398 N N . GLU A 1 948 ? -39.690 9.641 26.485 1.00 41.44 948 GLU A N 1
ATOM 7399 C CA . GLU A 1 948 ? -39.957 8.969 27.771 1.00 41.44 948 GLU A CA 1
ATOM 7400 C C . GLU A 1 948 ? -38.649 8.907 28.576 1.00 41.44 948 GLU A C 1
ATOM 7402 O O . GLU A 1 948 ? -37.952 7.901 28.584 1.00 41.44 948 GLU A O 1
ATOM 7407 N N . ASP A 1 949 ? -38.270 10.025 29.206 1.00 34.34 949 ASP A N 1
ATOM 7408 C CA . ASP A 1 949 ? -37.423 10.015 30.417 1.00 34.34 949 ASP A CA 1
ATOM 7409 C C . ASP A 1 949 ? -37.492 11.354 31.191 1.00 34.34 949 ASP A C 1
ATOM 7411 O O . ASP A 1 949 ? -36.554 11.756 31.872 1.00 34.34 949 ASP A O 1
ATOM 7415 N N . GLU A 1 950 ? -38.618 12.078 31.093 1.00 34.56 950 GLU A N 1
ATOM 7416 C CA . GLU A 1 950 ? -38.840 13.348 31.818 1.00 34.56 950 GLU A CA 1
ATOM 7417 C C . GLU A 1 950 ? -40.006 13.292 32.824 1.00 34.56 950 GLU A C 1
ATOM 7419 O O . GLU A 1 950 ? -40.465 14.314 33.332 1.00 34.56 950 GLU A O 1
ATOM 7424 N N . LYS A 1 951 ? -40.493 12.093 33.170 1.00 37.06 951 LYS A N 1
ATOM 7425 C CA . LYS A 1 951 ? -41.522 11.916 34.209 1.00 37.06 951 LYS A CA 1
ATOM 7426 C C . LYS A 1 951 ? -41.170 10.815 35.205 1.00 37.06 951 LYS A C 1
ATOM 7428 O O . LYS A 1 951 ? -41.864 9.814 35.291 1.00 37.06 951 LYS A O 1
ATOM 7433 N N . LEU A 1 952 ? -40.133 11.039 36.004 1.00 37.84 952 LEU A N 1
ATOM 7434 C CA . LEU A 1 952 ? -40.032 10.482 37.358 1.00 37.84 952 LEU A CA 1
ATOM 7435 C C . LEU A 1 952 ? -39.102 11.381 38.178 1.00 37.84 952 LEU A C 1
ATOM 7437 O O . LEU A 1 952 ? -37.888 11.219 38.205 1.00 37.84 952 LEU A O 1
ATOM 7441 N N . GLY A 1 953 ? -39.711 12.401 38.777 1.00 39.00 953 GLY A N 1
ATOM 7442 C CA . GLY A 1 953 ? -39.036 13.454 39.529 1.00 39.00 953 GLY A CA 1
ATOM 7443 C C . GLY A 1 953 ? -39.997 14.568 39.946 1.00 39.00 953 GLY A C 1
ATOM 7444 O O . GLY A 1 953 ? -39.716 15.740 39.710 1.00 39.00 953 GLY A O 1
ATOM 7445 N N . ARG A 1 954 ? -41.153 14.198 40.506 1.00 31.30 954 ARG A N 1
ATOM 7446 C CA . ARG A 1 954 ? -41.961 15.028 41.408 1.00 31.30 954 ARG A CA 1
ATOM 7447 C C . ARG A 1 954 ? -42.535 14.146 42.497 1.00 31.30 954 ARG A C 1
ATOM 7449 O O . ARG A 1 954 ? -42.988 13.037 42.135 1.00 31.30 954 ARG A O 1
#

Radius of gyration: 33.88 Å; Cα contacts (8 Å, |Δi|>4): 1716; chains: 1; bounding box: 107×85×99 Å

Sequence (954 aa):
MNLIDIEALIQKADDLQPLPVSAVKLVSLLASGETNVEEITRIIRFDPALTGKLLRLANSAFSGASVAITTVHEAVSRLGTTRVLSVAVASHTRPMMGVKVSAYGYQEGELWRHAVISMLAAELTPRVCQAIVPPYSSTAAMLHDIGKLVMANFLDPEILDLLGRAQTEGGLTPLQAETQILQINHGELGGLIARHWKLPEPIINGITYHENPEQGGDLVCDAVHLADTVAKHVGAKLANKKSEAMVSAVAAKNLGFPLGEFEWLCNETLASFAKVGALFGAAEPARTLTPPEHVGVPGFHKSSTVFEPINTMRLSTEALCRIVTPPGCVSRCVVGFFLLLVASSNCAAAGVERVEFTRMVAHWADYADPGYLSFIEEAKPEIVQVGFYGAHFWGLANTAFGKGYPAHLPRLGHRECAEWFSRLNADLHRRGVKVIGHMNVKFLVGDPDGPEGSRGFFRFYREQWDAESLGPRPVEDPAELLERDRDGKPISNQSYSIGGMREYWACLNNPAWLEVLKAWTRFAIQQGVDGLIANYFYRHDCHCQHCVTGFRNYLRERFSSAELKERFQISELQSHRFDEIVAWHDPAQTSPLRREMLRFSQLANKRAFDEVFVKFGRSIKPDLIVGQWNHLGDFDQISGDERCLLPGEAWGRDEDYLWYSTGGAANFTDLNAGILGEATLQARYIRGAFDDKPFTLGKYESTRIRVAIAELAANGGAPMGFYTPFTDAMARQEIVRYYGFLRRYDSLFHANLSQAEVLLLFPRASVHGGNVAAVTEFKEIGKRLLDAHVLFDILPDDLAAGRTDRYVRVINPVDTRISAASIVEQLPRSLSRFEAPVTVRVSASRPAAGNEITLHFVNYNREEPAQKRSPGSGIKDEKPIIAPGIRVQFRMPPGMKPSRIEFITPENPEPRALKFEQSVGEARFEVPGFLVYGVARLSMKARLSGVEDEKLGR

Mean predicted aligned error: 16.68 Å

Nearest PDB structures (foldseek):
  3hc1-assembly1_A  TM=7.134E-01  e=2.053E-09  Geobacter sulfurreducens
  3p3q-assembly3_B  TM=4.750E-01  e=6.560E-08  Methylococcus capsulatus
  1vqr-assembly2_B  TM=5.226E-01  e=1.159E-06  Campylobacter jejuni subsp. jejuni NCTC 11168 = ATCC 700819
  1vqr-assembly3_C  TM=4.659E-01  e=1.524E-06  Campylobacter jejuni subsp. jejuni NCTC 11168 = ATCC 700819
  1vqr-assembly1_A  TM=4.835E-01  e=3.308E-06  Campylobacter jejuni subsp. jejuni NCTC 11168 = ATCC 700819

pLDDT: mean 84.19, std 19.38, range [21.09, 98.75]